Protein AF-0000000087551989 (afdb_homodimer)

Nearest PDB structures (foldseek):
  7jh5-assembly1_A  TM=1.283E-01  e=3.459E-01  synthetic construct
  7n6g-assembly1_3X  TM=1.252E-01  e=3.687E+00  Chlamydomonas reinhardtii
  7sqc-assembly1_1J  TM=1.256E-01  e=6.122E+00  Chlamydomonas reinhardtii
  7sqc-assembly1_1K  TM=1.160E-01  e=7.562E+00  Chlamydomonas reinhardtii
  7n6g-assembly1_3X  TM=1.285E-01  e=3.050E+00  Chlamydomonas reinhardtii

Structure (mmCIF, N/CA/C/O backbone):
data_AF-0000000087551989-model_v1
#
loop_
_entity.id
_entity.type
_entity.pdbx_description
1 polymer 'Spore maturation protein'
#
loop_
_atom_site.group_PDB
_atom_site.id
_atom_site.type_symbol
_atom_site.label_atom_id
_atom_site.label_alt_id
_atom_site.label_comp_id
_atom_site.label_asym_id
_atom_site.label_entity_id
_atom_site.label_seq_id
_atom_site.pdbx_PDB_ins_code
_atom_site.Cartn_x
_atom_site.Cartn_y
_atom_site.Cartn_z
_atom_site.occupancy
_atom_site.B_iso_or_equiv
_atom_site.auth_seq_id
_atom_site.auth_comp_id
_atom_site.auth_asym_id
_atom_site.auth_atom_id
_atom_site.pdbx_PDB_model_num
ATOM 1 N N . MET A 1 1 ? -16.453 -29.688 2.914 1 72.44 1 MET A N 1
ATOM 2 C CA . MET A 1 1 ? -16.141 -31.062 3.266 1 72.44 1 MET A CA 1
ATOM 3 C C . MET A 1 1 ? -14.844 -31.516 2.596 1 72.44 1 MET A C 1
ATOM 5 O O . MET A 1 1 ? -13.922 -31.984 3.266 1 72.44 1 MET A O 1
ATOM 9 N N . VAL A 1 2 ? -14.703 -31.25 1.313 1 75 2 VAL A N 1
ATOM 10 C CA . VAL A 1 2 ? -13.523 -31.766 0.632 1 75 2 VAL A CA 1
ATOM 11 C C . VAL A 1 2 ? -12.273 -31.047 1.139 1 75 2 VAL A C 1
ATOM 13 O O . VAL A 1 2 ? -11.281 -31.688 1.482 1 75 2 VAL A O 1
ATOM 16 N N . LEU A 1 3 ? -12.422 -29.766 1.322 1 80 3 LEU A N 1
ATOM 17 C CA . LEU A 1 3 ? -11.281 -28.984 1.787 1 80 3 LEU A CA 1
ATOM 18 C C . LEU A 1 3 ? -10.898 -29.375 3.211 1 80 3 LEU A C 1
ATOM 20 O O . LEU A 1 3 ? -9.711 -29.422 3.547 1 80 3 LEU A O 1
ATOM 24 N N . SER A 1 4 ? -11.867 -29.656 4 1 84.62 4 SER A N 1
ATOM 25 C CA . SER A 1 4 ? -11.641 -30.062 5.383 1 84.62 4 SER A CA 1
ATOM 26 C C . SER A 1 4 ? -10.891 -31.391 5.445 1 84.62 4 SER A C 1
ATOM 28 O O . SER A 1 4 ? -9.969 -31.562 6.25 1 84.62 4 SER A O 1
ATOM 30 N N . ARG A 1 5 ? -11.234 -32.281 4.605 1 86.12 5 ARG A N 1
ATOM 31 C CA . ARG A 1 5 ? -10.578 -33.594 4.57 1 86.12 5 ARG A CA 1
ATOM 32 C C . ARG A 1 5 ? -9.133 -33.469 4.098 1 86.12 5 ARG A C 1
ATOM 34 O O . ARG A 1 5 ? -8.234 -34.094 4.656 1 86.12 5 ARG A O 1
ATOM 41 N N . ILE A 1 6 ? -8.984 -32.656 3.113 1 84.94 6 ILE A N 1
ATOM 42 C CA . ILE A 1 6 ? -7.641 -32.469 2.576 1 84.94 6 ILE A CA 1
ATOM 43 C C . ILE A 1 6 ? -6.758 -31.781 3.617 1 84.94 6 ILE A C 1
ATOM 45 O O . ILE A 1 6 ? -5.617 -32.188 3.842 1 84.94 6 ILE A O 1
ATOM 49 N N . TRP A 1 7 ? -7.27 -30.797 4.258 1 87.88 7 TRP A N 1
ATOM 50 C CA . TRP A 1 7 ? -6.555 -30.062 5.293 1 87.88 7 TRP A CA 1
ATOM 51 C C . TRP A 1 7 ? -6.148 -31 6.434 1 87.88 7 TRP A C 1
ATOM 53 O O . TRP A 1 7 ? -4.996 -30.969 6.875 1 87.88 7 TRP A O 1
ATOM 63 N N . SER A 1 8 ? -7.055 -31.844 6.836 1 92.44 8 SER A N 1
ATOM 64 C CA . SER A 1 8 ? -6.773 -32.812 7.895 1 92.44 8 SER A CA 1
ATOM 65 C C . SER A 1 8 ? -5.715 -33.812 7.453 1 92.44 8 SER A C 1
ATOM 67 O O . SER A 1 8 ? -4.844 -34.188 8.234 1 92.44 8 SER A O 1
ATOM 69 N N . ALA A 1 9 ? -5.836 -34.219 6.242 1 91.44 9 ALA A N 1
ATOM 70 C CA . ALA A 1 9 ? -4.867 -35.156 5.703 1 91.44 9 ALA A CA 1
ATOM 71 C C . ALA A 1 9 ? -3.463 -34.562 5.684 1 91.44 9 ALA A C 1
ATOM 73 O O . ALA A 1 9 ? -2.482 -35.25 5.973 1 91.44 9 ALA A O 1
ATOM 74 N N . PHE A 1 10 ? -3.363 -33.344 5.309 1 90.06 10 PHE A N 1
ATOM 75 C CA . PHE A 1 10 ? -2.07 -32.656 5.289 1 90.06 10 PHE A CA 1
ATOM 76 C C . PHE A 1 10 ? -1.407 -32.719 6.66 1 90.06 10 PHE A C 1
ATOM 78 O O . PHE A 1 10 ? -0.227 -33.062 6.77 1 90.06 10 PHE A O 1
ATOM 85 N N . ILE A 1 11 ? -2.172 -32.5 7.703 1 92.88 11 ILE A N 1
ATOM 86 C CA . ILE A 1 11 ? -1.647 -32.438 9.062 1 92.88 11 ILE A CA 1
ATOM 87 C C . ILE A 1 11 ? -1.262 -33.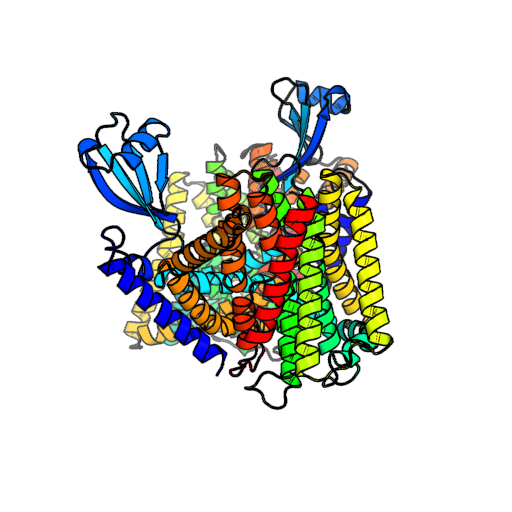844 9.531 1 92.88 11 ILE A C 1
ATOM 89 O O . ILE A 1 11 ? -0.161 -34.062 10.047 1 92.88 11 ILE A O 1
ATOM 93 N N . ILE A 1 12 ? -2.092 -34.781 9.266 1 95.06 12 ILE A N 1
ATOM 94 C CA . ILE A 1 12 ? -1.87 -36.156 9.727 1 95.06 12 ILE A CA 1
ATOM 95 C C . ILE A 1 12 ? -0.653 -36.719 9.016 1 95.06 12 ILE A C 1
ATOM 97 O O . ILE A 1 12 ? 0.231 -37.312 9.656 1 95.06 12 ILE A O 1
ATOM 101 N N . VAL A 1 13 ? -0.599 -36.562 7.738 1 93.88 13 VAL A N 1
ATOM 102 C CA . VAL A 1 13 ? 0.501 -37.125 6.953 1 93.88 13 VAL A CA 1
ATOM 103 C C . VAL A 1 13 ? 1.813 -36.469 7.367 1 93.88 13 VAL A C 1
ATOM 105 O O . VAL A 1 13 ? 2.842 -37.125 7.496 1 93.88 13 VAL A O 1
ATOM 108 N N . ALA A 1 14 ? 1.792 -35.188 7.566 1 93.62 14 ALA A N 1
ATOM 109 C CA . ALA A 1 14 ? 2.998 -34.438 7.949 1 93.62 14 ALA A CA 1
ATOM 110 C C . ALA A 1 14 ? 3.549 -34.969 9.281 1 93.62 14 ALA A C 1
ATOM 112 O O . ALA A 1 14 ? 4.742 -35.25 9.391 1 93.62 14 ALA A O 1
ATOM 113 N N . ILE A 1 15 ? 2.689 -35.125 10.234 1 94.44 15 ILE A N 1
ATOM 114 C CA . ILE A 1 15 ? 3.121 -35.531 11.57 1 94.44 15 ILE A CA 1
ATOM 115 C C . ILE A 1 15 ? 3.553 -37 11.531 1 94.44 15 ILE A C 1
ATOM 117 O O . ILE A 1 15 ? 4.527 -37.375 12.188 1 94.44 15 ILE A O 1
ATOM 121 N N . ALA A 1 16 ? 2.887 -37.781 10.742 1 95.06 16 ALA A N 1
ATOM 122 C CA . ALA A 1 16 ? 3.244 -39.188 10.602 1 95.06 16 ALA A CA 1
ATOM 123 C C . ALA A 1 16 ? 4.637 -39.344 10 1 95.06 16 ALA A C 1
ATOM 125 O O . ALA A 1 16 ? 5.457 -40.125 10.508 1 95.06 16 ALA A O 1
ATOM 126 N N . ILE A 1 17 ? 4.855 -38.688 9.016 1 93.38 17 ILE A N 1
ATOM 127 C CA . ILE A 1 17 ? 6.145 -38.781 8.336 1 93.38 17 ILE A CA 1
ATOM 128 C C . ILE A 1 17 ? 7.246 -38.219 9.234 1 93.38 17 ILE A C 1
ATOM 130 O O . ILE A 1 17 ? 8.336 -38.812 9.312 1 93.38 17 ILE A O 1
ATOM 134 N N . ALA A 1 18 ? 6.961 -37.125 9.867 1 93.5 18 ALA A N 1
ATOM 135 C CA . ALA A 1 18 ? 7.934 -36.562 10.805 1 93.5 18 ALA A CA 1
ATOM 136 C C . ALA A 1 18 ? 8.266 -37.562 11.906 1 93.5 18 ALA A C 1
ATOM 138 O O . ALA A 1 18 ? 9.43 -37.688 12.312 1 93.5 18 ALA A O 1
ATOM 139 N N . SER A 1 19 ? 7.285 -38.281 12.359 1 94.44 19 SER A N 1
ATOM 140 C CA . SER A 1 19 ? 7.488 -39.281 13.398 1 94.44 19 SER A CA 1
ATOM 141 C C . SER A 1 19 ? 8.352 -40.438 12.898 1 94.44 19 SER A C 1
ATOM 143 O O . SER A 1 19 ? 9.219 -40.906 13.617 1 94.44 19 SER A O 1
ATOM 145 N N . ILE A 1 20 ? 8.117 -40.781 11.68 1 93 20 ILE A N 1
ATOM 146 C CA . ILE A 1 20 ? 8.898 -41.875 11.078 1 93 20 ILE A CA 1
ATOM 147 C C . ILE A 1 20 ? 10.352 -41.406 10.922 1 93 20 ILE A C 1
ATOM 149 O O . ILE A 1 20 ? 11.281 -42.156 11.227 1 93 20 ILE A O 1
ATOM 153 N N . LYS A 1 21 ? 10.531 -40.25 10.492 1 90 21 LYS A N 1
ATOM 154 C CA . LYS A 1 21 ? 11.883 -39.719 10.312 1 90 21 LYS A CA 1
ATOM 155 C C . LYS A 1 21 ? 12.594 -39.562 11.656 1 90 21 LYS A C 1
ATOM 157 O O . LYS A 1 21 ? 13.797 -39.781 11.766 1 90 21 LYS A O 1
ATOM 162 N N . TYR A 1 22 ? 11.844 -39.125 12.633 1 90.88 22 TYR A N 1
ATOM 163 C CA . TYR A 1 22 ? 12.398 -38.969 13.969 1 90.88 22 TYR A CA 1
ATOM 164 C C . TYR A 1 22 ? 12.914 -40.281 14.508 1 90.88 22 TYR A C 1
ATOM 166 O O . TYR A 1 22 ? 13.984 -40.344 15.125 1 90.88 22 TYR A O 1
ATOM 174 N N . ILE A 1 23 ? 12.25 -41.344 14.203 1 91.88 23 ILE A N 1
ATOM 175 C CA . ILE A 1 23 ? 12.586 -42.688 14.742 1 91.88 23 ILE A CA 1
ATOM 176 C C . ILE A 1 23 ? 13.648 -43.344 13.859 1 91.88 23 ILE A C 1
ATOM 178 O O . ILE A 1 23 ? 14.562 -44 14.367 1 91.88 23 ILE A O 1
ATOM 182 N N . SER A 1 24 ? 13.602 -43.094 12.594 1 88 24 SER A N 1
ATOM 183 C CA . SER A 1 24 ? 14.406 -43.875 11.641 1 88 24 SER A CA 1
ATOM 184 C C . SER A 1 24 ? 15.797 -43.25 11.484 1 88 24 SER A C 1
ATOM 186 O O . SER A 1 24 ? 16.734 -43.938 11.055 1 88 24 SER A O 1
ATOM 188 N N . SER A 1 25 ? 15.883 -42 11.602 1 84.06 25 SER A N 1
ATOM 189 C CA . SER A 1 25 ? 17.156 -41.344 11.312 1 84.06 25 SER A CA 1
ATOM 190 C C . SER A 1 25 ? 17.609 -40.469 12.461 1 84.06 25 SER A C 1
ATOM 192 O O . SER A 1 25 ? 16.812 -39.719 13.016 1 84.06 25 SER A O 1
ATOM 194 N N . ASP A 1 26 ? 18.891 -40.5 12.734 1 81.81 26 ASP A N 1
ATOM 195 C CA . ASP A 1 26 ? 19.484 -39.656 13.789 1 81.81 26 ASP A CA 1
ATOM 196 C C . ASP A 1 26 ? 19.672 -38.219 13.328 1 81.81 26 ASP A C 1
ATOM 198 O O . ASP A 1 26 ? 19.891 -37.344 14.141 1 81.81 26 ASP A O 1
ATOM 202 N N . HIS A 1 27 ? 19.5 -38.031 12.102 1 83.38 27 HIS A N 1
ATOM 203 C CA . HIS A 1 27 ? 19.719 -36.719 11.555 1 83.38 27 HIS A CA 1
ATOM 204 C C . 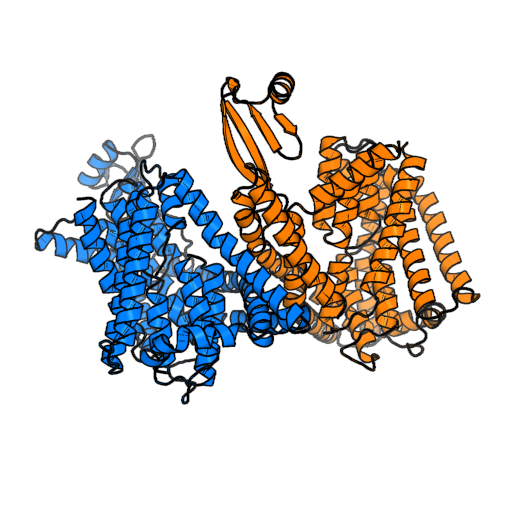HIS A 1 27 ? 18.5 -35.812 11.758 1 83.38 27 HIS A C 1
ATOM 206 O O . HIS A 1 27 ? 18.578 -34.594 11.547 1 83.38 27 HIS A O 1
ATOM 212 N N . TYR A 1 28 ? 17.359 -36.406 12.258 1 88.25 28 TYR A N 1
ATOM 213 C CA . TYR A 1 28 ? 16.109 -35.656 12.336 1 88.25 28 TYR A CA 1
ATOM 214 C C . TYR A 1 28 ? 15.562 -35.656 13.758 1 88.25 28 TYR A C 1
ATOM 216 O O . TYR A 1 28 ? 14.344 -35.719 13.961 1 88.25 28 TYR A O 1
ATOM 224 N N . LYS A 1 29 ? 16.453 -35.594 14.68 1 86.94 29 LYS A N 1
ATOM 225 C CA . LYS A 1 29 ? 16.047 -35.656 16.078 1 86.94 29 LYS A CA 1
ATOM 226 C C . LYS A 1 29 ? 15.352 -34.375 16.516 1 86.94 29 LYS A C 1
ATOM 228 O O . LYS A 1 29 ? 14.617 -34.344 17.5 1 86.94 29 LYS A O 1
ATOM 233 N N . THR A 1 30 ? 15.562 -33.281 15.773 1 88.56 30 THR A N 1
ATOM 234 C CA . THR A 1 30 ? 14.961 -32 16.156 1 88.56 30 THR A CA 1
ATOM 235 C C . THR A 1 30 ? 13.828 -31.641 15.203 1 88.56 30 THR A C 1
ATOM 237 O O . THR A 1 30 ? 13.422 -30.484 15.133 1 88.56 30 THR A O 1
ATOM 240 N N . ILE A 1 31 ? 13.305 -32.594 14.586 1 90.56 31 ILE A N 1
ATOM 241 C CA . ILE A 1 31 ? 12.367 -32.344 13.5 1 90.56 31 ILE A CA 1
ATOM 242 C C . ILE A 1 31 ? 11.094 -31.703 14.055 1 90.56 31 ILE A C 1
ATOM 244 O O . ILE A 1 31 ? 10.5 -30.812 13.438 1 90.56 31 ILE A O 1
ATOM 248 N N . PHE A 1 32 ? 10.625 -32.094 15.25 1 92.88 32 PHE A N 1
ATOM 249 C CA . PHE A 1 32 ? 9.414 -31.547 15.836 1 92.88 32 PHE A CA 1
ATOM 250 C C . PHE A 1 32 ? 9.602 -30.078 16.172 1 92.88 32 PHE A C 1
ATOM 252 O O . PHE A 1 32 ? 8.695 -29.266 15.969 1 92.88 32 PHE A O 1
ATOM 259 N N . ASN A 1 33 ? 10.75 -29.766 16.672 1 92.06 33 ASN A N 1
ATOM 260 C CA . ASN A 1 33 ? 11.07 -28.375 16.953 1 92.06 33 ASN A CA 1
ATOM 261 C C . ASN A 1 33 ? 11.109 -27.547 15.664 1 92.06 33 ASN A C 1
ATOM 263 O O . ASN A 1 33 ? 10.625 -26.422 15.633 1 92.06 33 ASN A O 1
ATOM 267 N N . ASP A 1 34 ? 11.672 -28.125 14.68 1 91.69 34 ASP A N 1
ATOM 268 C CA . ASP A 1 34 ? 11.773 -27.438 13.391 1 91.69 34 ASP A CA 1
ATOM 269 C C . ASP A 1 34 ? 10.391 -27.141 12.812 1 91.69 34 ASP A C 1
ATOM 271 O O . ASP A 1 34 ? 10.18 -26.094 12.211 1 91.69 34 ASP A O 1
ATOM 275 N N . MET A 1 35 ? 9.555 -28.047 13.023 1 93.44 35 MET A N 1
ATOM 276 C CA . MET A 1 35 ? 8.211 -27.938 12.461 1 93.44 35 MET A CA 1
ATOM 277 C C . MET A 1 35 ? 7.414 -26.844 13.164 1 93.44 35 MET A C 1
ATOM 279 O O . MET A 1 35 ? 6.512 -26.25 12.57 1 93.44 35 MET A O 1
ATOM 283 N N . VAL A 1 36 ? 7.781 -26.547 14.383 1 94.19 36 VAL A N 1
ATOM 284 C CA . VAL A 1 36 ? 6.98 -25.609 15.164 1 94.19 36 VAL A CA 1
ATOM 285 C C . VAL A 1 36 ? 7.633 -24.234 15.141 1 94.19 36 VAL A C 1
ATOM 287 O O . VAL A 1 36 ? 6.988 -23.234 14.789 1 94.19 36 VAL A O 1
ATOM 290 N N . VAL A 1 37 ? 8.984 -24.172 15.391 1 92.75 37 VAL A N 1
ATOM 291 C CA . VAL A 1 37 ? 9.586 -22.859 15.602 1 92.75 37 VAL A CA 1
ATOM 292 C C . VAL A 1 37 ? 10.734 -22.656 14.617 1 92.75 37 VAL A C 1
ATOM 294 O O . VAL A 1 37 ? 11.352 -21.578 14.594 1 92.75 37 VAL A O 1
ATOM 297 N N . GLY A 1 38 ? 10.977 -23.594 13.805 1 89.94 38 GLY A N 1
ATOM 298 C CA . GLY A 1 38 ? 12.078 -23.438 12.867 1 89.94 38 GLY A CA 1
ATOM 299 C C . GLY A 1 38 ? 11.891 -22.281 11.898 1 89.94 38 GLY A C 1
ATOM 300 O O . GLY A 1 38 ? 10.758 -21.891 11.617 1 89.94 38 GLY A O 1
ATOM 301 N N . LYS A 1 39 ? 13.008 -21.688 11.445 1 89.25 39 LYS A N 1
ATOM 302 C CA . LYS A 1 39 ? 13 -20.609 10.461 1 89.25 39 LYS A CA 1
ATOM 303 C C . LYS A 1 39 ? 13.609 -21.047 9.141 1 89.25 39 LYS A C 1
ATOM 305 O O . LYS A 1 39 ? 14.688 -21.656 9.125 1 89.25 39 LYS A O 1
ATOM 310 N N . GLY A 1 40 ? 12.883 -20.719 8.172 1 84.88 40 GLY A N 1
ATOM 311 C CA . GLY A 1 40 ? 13.391 -21.078 6.855 1 84.88 40 GLY A CA 1
ATOM 312 C C . GLY A 1 40 ? 14.781 -20.531 6.586 1 84.88 40 GLY A C 1
ATOM 313 O O . GLY A 1 40 ? 15.047 -19.344 6.832 1 84.88 40 GLY A O 1
ATOM 314 N N . GLY A 1 41 ? 15.617 -21.391 6.074 1 78.5 41 GLY A N 1
ATOM 315 C CA . GLY A 1 41 ? 16.969 -20.984 5.715 1 78.5 41 GLY A CA 1
ATOM 316 C C . GLY A 1 41 ? 17.969 -21.188 6.832 1 78.5 41 GLY A C 1
ATOM 317 O O . GLY A 1 41 ? 19.172 -21.125 6.609 1 78.5 41 GLY A O 1
ATOM 318 N N . ASP A 1 42 ? 17.484 -21.469 7.992 1 82.81 42 ASP A N 1
ATOM 319 C CA . ASP A 1 42 ? 18.391 -21.688 9.109 1 82.81 42 ASP A CA 1
ATOM 320 C C . ASP A 1 42 ? 19.188 -22.984 8.93 1 82.81 42 ASP A C 1
ATOM 322 O O . ASP A 1 42 ? 18.656 -23.969 8.406 1 82.81 42 ASP A O 1
ATOM 326 N N . THR A 1 43 ? 20.453 -22.906 9.336 1 81.12 43 THR A N 1
ATOM 327 C CA . THR A 1 43 ? 21.281 -24.109 9.383 1 81.12 43 THR A CA 1
ATOM 328 C C . THR A 1 43 ? 21.078 -24.875 10.688 1 81.12 43 THR A C 1
ATOM 330 O O . THR A 1 43 ? 21.234 -24.297 11.773 1 81.12 43 THR A O 1
ATOM 333 N N . LEU A 1 44 ? 20.656 -26.078 10.484 1 85.56 44 LEU A N 1
ATOM 334 C CA . LEU A 1 44 ? 20.438 -26.922 11.648 1 85.56 44 LEU A CA 1
ATOM 335 C C . LEU A 1 44 ? 21.625 -27.859 11.875 1 85.56 44 LEU A C 1
ATOM 337 O O . LEU A 1 44 ? 21.844 -28.797 11.109 1 85.56 44 LEU A O 1
ATOM 341 N N . HIS A 1 45 ? 22.375 -27.578 12.938 1 82.31 45 HIS A N 1
ATOM 342 C CA . HIS A 1 45 ? 23.531 -28.391 13.266 1 82.31 45 HIS A CA 1
ATOM 343 C C . HIS A 1 45 ? 23.109 -29.766 13.789 1 82.31 45 HIS A C 1
ATOM 345 O O . HIS A 1 45 ? 22.281 -29.859 14.695 1 82.31 45 HIS A O 1
ATOM 351 N N . ILE A 1 46 ? 23.609 -30.781 13.172 1 81.94 46 ILE A N 1
ATOM 352 C CA . ILE A 1 46 ? 23.281 -32.125 13.57 1 81.94 46 ILE A CA 1
ATOM 353 C C . ILE A 1 46 ? 24.406 -32.719 14.414 1 81.94 46 ILE A C 1
ATOM 355 O O . ILE A 1 46 ? 24.188 -33.188 15.539 1 81.94 46 ILE A O 1
ATOM 359 N N . ALA A 1 47 ? 25.625 -32.812 13.766 1 79.25 47 ALA A N 1
ATOM 360 C CA . ALA A 1 47 ? 26.766 -33.406 14.453 1 79.25 47 ALA A CA 1
ATOM 361 C C . ALA A 1 47 ? 28.094 -32.906 13.875 1 79.25 47 ALA A C 1
ATOM 363 O O . ALA A 1 47 ? 28.109 -32.281 12.805 1 79.25 47 ALA A O 1
ATOM 364 N N . THR A 1 48 ? 29.047 -32.812 14.688 1 80.06 48 THR A N 1
ATOM 365 C CA . THR A 1 48 ? 30.422 -32.656 14.258 1 80.06 48 THR A CA 1
ATOM 366 C C . THR A 1 48 ? 31.203 -33.969 14.445 1 80.06 48 THR A C 1
ATOM 368 O O . THR A 1 48 ? 31.375 -34.438 15.57 1 80.06 48 THR A O 1
ATOM 371 N N . ASN A 1 49 ? 31.375 -34.562 13.297 1 79.88 49 ASN A N 1
ATOM 372 C CA . ASN A 1 49 ? 32.062 -35.875 13.344 1 79.88 49 ASN A CA 1
ATOM 373 C C . ASN A 1 49 ? 33.531 -35.75 12.914 1 79.88 49 ASN A C 1
ATOM 375 O O . ASN A 1 49 ? 33.875 -34.812 12.188 1 79.88 49 ASN A O 1
ATOM 379 N N . LYS A 1 50 ? 34.375 -36.688 13.484 1 73.88 50 LYS A N 1
ATOM 380 C CA . LYS A 1 50 ? 35.75 -36.812 13 1 73.88 50 LYS A CA 1
ATOM 381 C C . LYS A 1 50 ? 35.781 -37.5 11.641 1 73.88 50 LYS A C 1
ATOM 383 O O . LYS A 1 50 ? 34.938 -38.375 11.359 1 73.88 50 LYS A O 1
ATOM 388 N N . ILE A 1 51 ? 36.594 -37.125 10.773 1 78.06 51 ILE A N 1
ATOM 389 C CA . ILE A 1 51 ? 36.688 -37.625 9.398 1 78.06 51 ILE A CA 1
ATOM 390 C C . ILE A 1 51 ? 36.781 -39.125 9.391 1 78.06 51 ILE A C 1
ATOM 392 O O . ILE A 1 51 ? 36.281 -39.781 8.484 1 78.06 51 ILE A O 1
ATOM 396 N N . ASN A 1 52 ? 37.375 -39.688 10.438 1 76.62 52 ASN A N 1
ATOM 397 C CA . ASN A 1 52 ? 37.625 -41.125 10.445 1 76.62 52 ASN A CA 1
ATOM 398 C C . ASN A 1 52 ? 36.344 -41.906 10.766 1 76.62 52 ASN A C 1
ATOM 400 O O . ASN A 1 52 ? 36.281 -43.125 10.531 1 76.62 52 ASN A O 1
ATOM 404 N N . THR A 1 53 ? 35.281 -41.312 11.203 1 76.12 53 THR A N 1
ATOM 405 C CA . THR A 1 53 ? 34.062 -41.969 11.625 1 76.12 53 THR A CA 1
ATOM 406 C C . THR A 1 53 ? 33.031 -41.938 10.523 1 76.12 53 THR A C 1
ATOM 408 O O . THR A 1 53 ? 31.984 -42.594 10.625 1 76.12 53 THR A O 1
ATOM 411 N N . ILE A 1 54 ? 33.281 -41.25 9.539 1 75.75 54 ILE A N 1
ATOM 412 C CA . ILE A 1 54 ? 32.281 -41.062 8.484 1 75.75 54 ILE A CA 1
ATOM 413 C C . ILE A 1 54 ? 32.469 -42.156 7.422 1 75.75 54 ILE A C 1
ATOM 415 O O . ILE A 1 54 ? 33.562 -42.688 7.262 1 75.75 54 ILE A O 1
ATOM 419 N N . SER A 1 55 ? 31.422 -42.531 6.863 1 77.81 55 SER A N 1
ATOM 420 C CA . SER A 1 55 ? 31.422 -43.562 5.828 1 77.81 55 SER A CA 1
ATOM 421 C C . SER A 1 55 ? 32.438 -43.219 4.723 1 77.81 55 SER A C 1
ATOM 423 O O . SER A 1 55 ? 32.594 -42.062 4.375 1 77.81 55 SER A O 1
ATOM 425 N N . PRO A 1 56 ? 33.125 -44.25 4.199 1 77.94 56 PRO A N 1
ATOM 426 C CA . PRO A 1 56 ? 34.125 -44.031 3.166 1 77.94 56 PRO A CA 1
ATOM 427 C C . PRO A 1 56 ? 33.594 -43.312 1.929 1 77.94 56 PRO A C 1
ATOM 429 O O . PRO A 1 56 ? 34.281 -42.5 1.324 1 77.94 56 PRO A O 1
ATOM 432 N N . ALA A 1 57 ? 32.406 -43.594 1.596 1 76.81 57 ALA A N 1
ATOM 433 C CA . ALA A 1 57 ? 31.812 -42.969 0.408 1 76.81 57 ALA A CA 1
ATOM 434 C C . ALA A 1 57 ? 31.719 -41.438 0.563 1 76.81 57 ALA A C 1
ATOM 436 O O . ALA A 1 57 ? 32.031 -40.688 -0.369 1 76.81 57 ALA A O 1
ATOM 437 N N . ILE A 1 58 ? 31.359 -41.031 1.736 1 77.12 58 ILE A N 1
ATOM 438 C CA . ILE A 1 58 ? 31.219 -39.625 2.004 1 77.12 58 ILE A CA 1
ATOM 439 C C . ILE A 1 58 ? 32.594 -38.969 2.129 1 77.12 58 ILE A C 1
ATOM 441 O O . ILE A 1 58 ? 32.812 -37.875 1.644 1 77.12 58 ILE A O 1
ATOM 445 N N . ARG A 1 59 ? 33.531 -39.688 2.715 1 77.69 59 ARG A N 1
ATOM 446 C CA . ARG A 1 59 ? 34.906 -39.219 2.875 1 77.69 59 ARG A CA 1
ATOM 447 C C . ARG A 1 59 ? 35.531 -38.938 1.52 1 77.69 59 ARG A C 1
ATOM 449 O O . ARG A 1 59 ? 36.188 -37.906 1.331 1 77.69 59 ARG A O 1
ATOM 456 N N . ASP A 1 60 ? 35.312 -39.812 0.588 1 77.81 60 ASP A N 1
ATOM 457 C CA . ASP A 1 60 ? 35.906 -39.688 -0.74 1 77.81 60 ASP A CA 1
ATOM 458 C C . ASP A 1 60 ? 35.312 -38.469 -1.464 1 77.81 60 ASP A C 1
ATOM 460 O O . ASP A 1 60 ? 36.031 -37.75 -2.154 1 77.81 60 ASP A O 1
ATOM 464 N N . SER A 1 61 ? 34.062 -38.25 -1.276 1 77.19 61 SER A N 1
ATOM 465 C CA . SER A 1 61 ? 33.406 -37.125 -1.942 1 77.19 61 SER A CA 1
ATOM 466 C C . SER A 1 61 ? 33.812 -35.781 -1.341 1 77.19 61 SER A C 1
ATOM 468 O O . SER A 1 61 ? 33.969 -34.812 -2.057 1 77.19 61 SER A O 1
ATOM 470 N N . LEU A 1 62 ? 34 -35.781 -0.062 1 77.38 62 LEU A N 1
ATOM 471 C CA . LEU A 1 62 ? 34.406 -34.594 0.644 1 77.38 62 LEU A CA 1
ATOM 472 C C . LEU A 1 62 ? 35.844 -34.188 0.274 1 77.38 62 LEU A C 1
ATOM 474 O O . LEU A 1 62 ? 36.188 -33 0.3 1 77.38 62 LEU A O 1
ATOM 478 N N . MET A 1 63 ? 36.594 -35.188 -0.116 1 75.25 63 MET A N 1
ATOM 479 C CA . MET A 1 63 ? 37.969 -34.906 -0.542 1 75.25 63 MET A CA 1
ATOM 480 C C . MET A 1 63 ? 38 -34.219 -1.907 1 75.25 63 MET A C 1
ATOM 482 O O . MET A 1 63 ? 38.906 -33.469 -2.221 1 75.25 63 MET A O 1
ATOM 486 N N . LYS A 1 64 ? 36.938 -34.406 -2.625 1 73.38 64 LYS A N 1
ATOM 487 C CA . LYS A 1 64 ? 36.875 -33.812 -3.951 1 73.38 64 LYS A CA 1
ATOM 488 C C . LYS A 1 64 ? 36.219 -32.406 -3.887 1 73.38 64 LYS A C 1
ATOM 490 O O . LYS A 1 64 ? 36.688 -31.484 -4.535 1 73.38 64 LYS A O 1
ATOM 495 N N . THR A 1 65 ? 35.125 -32.375 -3.102 1 73.94 65 THR A N 1
ATOM 496 C CA . THR A 1 65 ? 34.438 -31.094 -2.947 1 73.94 65 THR A CA 1
ATOM 497 C C . THR A 1 65 ? 34.188 -30.781 -1.474 1 73.94 65 THR A C 1
ATOM 499 O O . THR A 1 65 ? 33.5 -31.547 -0.789 1 73.94 65 THR A O 1
ATOM 502 N N . PRO A 1 66 ? 34.688 -29.766 -0.992 1 72 66 PRO A N 1
ATOM 503 C CA . PRO A 1 66 ? 34.562 -29.453 0.437 1 72 66 PRO A CA 1
ATOM 504 C C . PRO A 1 66 ? 33.125 -29.328 0.9 1 72 66 PRO A C 1
ATOM 506 O O . PRO A 1 66 ? 32.844 -29.469 2.094 1 72 66 PRO A O 1
ATOM 509 N N . ASN A 1 67 ? 32.25 -29.016 0.085 1 72.69 67 ASN A N 1
ATOM 510 C CA . ASN A 1 67 ? 30.844 -28.953 0.425 1 72.69 67 ASN A CA 1
ATOM 511 C C . ASN A 1 67 ? 30.031 -29.984 -0.34 1 72.69 67 ASN A C 1
ATOM 513 O O . ASN A 1 67 ? 29.844 -29.859 -1.552 1 72.69 67 ASN A O 1
ATOM 517 N N . PHE A 1 68 ? 29.812 -31.094 0.388 1 74.38 68 PHE A N 1
ATOM 518 C CA . PHE A 1 68 ? 29.094 -32.188 -0.24 1 74.38 68 PHE A CA 1
ATOM 519 C C . PHE A 1 68 ? 27.719 -32.344 0.382 1 74.38 68 PHE A C 1
ATOM 521 O O . PHE A 1 68 ? 27.547 -32.188 1.593 1 74.38 68 PHE A O 1
ATOM 528 N N . ALA A 1 69 ? 26.75 -32.406 -0.427 1 75.12 69 ALA A N 1
ATOM 529 C CA . ALA A 1 69 ? 25.391 -32.656 0.065 1 75.12 69 ALA A CA 1
ATOM 530 C C . ALA A 1 69 ? 24.859 -34 -0.441 1 75.12 69 ALA A C 1
ATOM 532 O O . ALA A 1 69 ? 25.047 -34.344 -1.609 1 75.12 69 ALA A O 1
ATOM 533 N N . ASP A 1 70 ? 24.5 -34.875 0.549 1 71 70 ASP A N 1
ATOM 534 C CA . ASP A 1 70 ? 23.875 -36.156 0.221 1 71 70 ASP A CA 1
ATOM 535 C C . ASP A 1 70 ? 22.5 -36.281 0.848 1 71 70 ASP A C 1
ATOM 537 O O . ASP A 1 70 ? 22.359 -36.281 2.072 1 71 70 ASP A O 1
ATOM 541 N N . SER A 1 71 ? 21.5 -36.5 0.087 1 67.44 71 SER A N 1
ATOM 542 C CA . SER A 1 71 ? 20.125 -36.688 0.539 1 67.44 71 SER A CA 1
ATOM 543 C C . SER A 1 71 ? 19.672 -35.531 1.438 1 67.44 71 SER A C 1
ATOM 545 O O . SER A 1 71 ? 19.141 -35.781 2.525 1 67.44 71 SER A O 1
ATOM 547 N N . ARG A 1 72 ? 20.109 -34.344 1.234 1 74.88 72 ARG A N 1
ATOM 548 C CA . ARG A 1 72 ? 19.703 -33.094 1.876 1 74.88 72 ARG A CA 1
ATOM 549 C C . ARG A 1 72 ? 20.453 -32.875 3.182 1 74.88 72 ARG A C 1
ATOM 551 O O . ARG A 1 72 ? 20.094 -32.031 3.982 1 74.88 72 ARG A O 1
ATOM 558 N N . ILE A 1 73 ? 21.422 -33.781 3.402 1 78.25 73 ILE A N 1
ATOM 559 C CA . ILE A 1 73 ? 22.344 -33.562 4.52 1 78.25 73 ILE A CA 1
ATOM 560 C C . ILE A 1 73 ? 23.656 -33 4.008 1 78.25 73 ILE A C 1
ATOM 562 O O . ILE A 1 73 ? 24.219 -33.5 3.027 1 78.25 73 ILE A O 1
ATOM 566 N N . HIS A 1 74 ? 24.031 -31.938 4.598 1 81.25 74 HIS A N 1
ATOM 567 C CA . HIS A 1 74 ? 25.25 -31.25 4.168 1 81.25 74 HIS A CA 1
ATOM 568 C C . HIS A 1 74 ? 26.422 -31.609 5.066 1 81.25 74 HIS A C 1
ATOM 570 O O . HIS A 1 74 ? 26.266 -31.719 6.285 1 81.25 74 HIS A O 1
ATOM 576 N N . TYR A 1 75 ? 27.547 -31.875 4.391 1 79.5 75 TYR A N 1
ATOM 577 C CA . TYR A 1 75 ? 28.797 -32.188 5.07 1 79.5 75 TYR A CA 1
ATOM 578 C C . TYR A 1 75 ? 29.875 -31.141 4.727 1 79.5 75 TYR A C 1
ATOM 580 O O . TYR A 1 75 ? 30.141 -30.891 3.551 1 79.5 75 TYR A O 1
ATOM 588 N N . GLN A 1 76 ? 30.297 -30.453 5.684 1 83.44 76 GLN A N 1
ATOM 589 C CA . GLN A 1 76 ? 31.344 -29.453 5.461 1 83.44 76 GLN A CA 1
ATOM 590 C C . GLN A 1 76 ? 32.594 -29.781 6.266 1 83.44 76 GLN A C 1
ATOM 592 O O . GLN A 1 76 ? 32.531 -29.906 7.492 1 83.44 76 GLN A O 1
ATOM 597 N N . ALA A 1 77 ? 33.688 -30 5.469 1 78.94 77 ALA A N 1
ATOM 598 C CA . ALA A 1 77 ? 34.969 -30.312 6.129 1 78.94 77 ALA A CA 1
ATOM 599 C C . ALA A 1 77 ? 35.656 -29.031 6.602 1 78.94 77 ALA A C 1
ATOM 601 O O . ALA A 1 77 ? 35.562 -28 5.934 1 78.94 77 ALA A O 1
ATOM 602 N N . ASP A 1 78 ? 36.094 -29.078 7.797 1 77.69 78 ASP A N 1
ATOM 603 C CA . ASP A 1 78 ? 36.844 -27.922 8.297 1 77.69 78 ASP A CA 1
ATOM 604 C C . ASP A 1 78 ? 38.156 -27.734 7.516 1 77.69 78 ASP A C 1
ATOM 606 O O . ASP A 1 78 ? 38.531 -28.594 6.727 1 77.69 78 ASP A O 1
ATOM 610 N N . SER A 1 79 ? 38.781 -26.594 7.613 1 73.44 79 SER A N 1
ATOM 611 C CA . SER A 1 79 ? 40 -26.234 6.887 1 73.44 79 SER A CA 1
ATOM 612 C C . SER A 1 79 ? 41.094 -27.297 7.059 1 73.44 79 SER A C 1
ATOM 614 O O . SER A 1 79 ? 41.844 -27.562 6.129 1 73.44 79 SER A O 1
ATOM 616 N N . LEU A 1 80 ? 41.062 -28 8.156 1 73.38 80 LEU A N 1
ATOM 617 C CA . LEU A 1 80 ? 42.094 -29 8.438 1 73.38 80 LEU A CA 1
ATOM 618 C C . LEU A 1 80 ? 41.625 -30.406 8.078 1 73.38 80 LEU A C 1
ATOM 620 O O . LEU A 1 80 ? 42.344 -31.375 8.219 1 73.38 80 LEU A O 1
ATOM 624 N N . LYS A 1 81 ? 40.406 -30.484 7.52 1 70.44 81 LYS A N 1
ATOM 625 C CA . LYS A 1 81 ? 39.781 -31.734 7.098 1 70.44 81 LYS A CA 1
ATOM 626 C C . LYS A 1 81 ? 39.812 -32.781 8.227 1 70.44 81 LYS A C 1
ATOM 628 O O . LYS A 1 81 ? 40.062 -33.969 7.984 1 70.44 81 LYS A O 1
ATOM 633 N N . GLN A 1 82 ? 39.781 -32.281 9.344 1 77.19 82 GLN A N 1
ATOM 634 C CA . GLN A 1 82 ? 39.75 -33.219 10.484 1 77.19 82 GLN A CA 1
ATOM 635 C C . GLN A 1 82 ? 38.344 -33.406 11 1 77.19 82 GLN A C 1
ATOM 637 O O . GLN A 1 82 ? 37.938 -34.531 11.328 1 77.19 82 GLN A O 1
ATOM 642 N N . ASN A 1 83 ? 37.625 -32.312 11.055 1 82.75 83 ASN A N 1
ATOM 643 C CA . ASN A 1 83 ? 36.25 -32.375 11.523 1 82.75 83 ASN A CA 1
ATOM 644 C C . ASN A 1 83 ? 35.25 -32.031 10.414 1 82.75 83 ASN A C 1
ATOM 646 O O . ASN A 1 83 ? 35.531 -31.172 9.578 1 82.75 83 ASN A O 1
ATOM 650 N N . ILE A 1 84 ? 34.25 -32.844 10.398 1 84.5 84 ILE A N 1
ATOM 651 C CA . ILE A 1 84 ? 33.219 -32.656 9.391 1 84.5 84 ILE A CA 1
ATOM 652 C C . ILE A 1 84 ? 31.922 -32.156 10.062 1 84.5 84 ILE A C 1
ATOM 654 O O . ILE A 1 84 ? 31.391 -32.812 10.961 1 84.5 84 ILE A O 1
ATOM 658 N N . LYS A 1 85 ? 31.516 -31.016 9.711 1 85.38 85 LYS A N 1
ATOM 659 C CA . LYS A 1 85 ? 30.234 -30.484 10.18 1 85.38 85 LYS A CA 1
ATOM 660 C C . LYS A 1 85 ? 29.078 -31.016 9.352 1 85.38 85 LYS A C 1
ATOM 662 O O . LYS A 1 85 ? 29.078 -30.891 8.125 1 85.38 85 LYS A O 1
ATOM 667 N N . VAL A 1 86 ? 28.25 -31.734 10.062 1 84 86 VAL A N 1
ATOM 668 C CA . VAL A 1 86 ? 27.031 -32.25 9.43 1 84 86 VAL A CA 1
ATOM 669 C C . VAL A 1 86 ? 25.844 -31.359 9.781 1 84 86 VAL A C 1
ATOM 671 O O . VAL A 1 86 ? 25.578 -31.109 10.953 1 84 86 VAL A O 1
ATOM 674 N N . TYR A 1 87 ? 25.203 -30.812 8.734 1 84.62 87 TYR A N 1
ATOM 675 C CA . TYR A 1 87 ? 24.094 -29.922 9.023 1 84.62 87 TYR A CA 1
ATOM 676 C C . TYR A 1 87 ? 23.016 -30.031 7.945 1 84.62 87 TYR A C 1
ATOM 678 O O . TYR A 1 87 ? 23.25 -30.609 6.883 1 84.62 87 TYR A O 1
ATOM 686 N N . ARG A 1 88 ? 21.812 -29.641 8.359 1 84.88 88 ARG A N 1
ATOM 687 C CA . ARG A 1 88 ? 20.688 -29.547 7.449 1 84.88 88 ARG A CA 1
ATOM 688 C C . ARG A 1 88 ? 20.188 -28.094 7.332 1 84.88 88 ARG A C 1
ATOM 690 O O . ARG A 1 88 ? 20.484 -27.266 8.195 1 84.88 88 ARG A O 1
ATOM 697 N N . ILE A 1 89 ? 19.547 -27.812 6.258 1 81.31 89 ILE A N 1
ATOM 698 C CA . ILE A 1 89 ? 18.984 -26.484 6.059 1 81.31 89 ILE A CA 1
ATOM 699 C C . ILE A 1 89 ? 17.469 -26.547 6.156 1 81.31 89 ILE A C 1
ATOM 701 O O . ILE A 1 89 ? 16.828 -27.406 5.539 1 81.31 89 ILE A O 1
ATOM 705 N N . GLN A 1 90 ? 16.953 -25.703 6.918 1 83.69 90 GLN A N 1
ATOM 706 C CA . GLN A 1 90 ? 15.508 -25.625 7.082 1 83.69 90 GLN A CA 1
ATOM 707 C C . GLN A 1 90 ? 14.836 -25.094 5.824 1 83.69 90 GLN A C 1
ATOM 709 O O . GLN A 1 90 ? 15.156 -23.984 5.371 1 83.69 90 GLN A O 1
ATOM 714 N N . GLU A 1 91 ? 13.914 -25.766 5.332 1 74.69 91 GLU A N 1
ATOM 715 C CA . GLU A 1 91 ? 13.32 -25.453 4.035 1 74.69 91 GLU A CA 1
ATOM 716 C C . GLU A 1 91 ? 12.281 -24.344 4.148 1 74.69 91 GLU A C 1
ATOM 718 O O . GLU A 1 91 ? 12.117 -23.547 3.223 1 74.69 91 GLU A O 1
ATOM 723 N N . ALA A 1 92 ? 11.555 -24.344 5.262 1 83.31 92 ALA A N 1
ATOM 724 C CA . ALA A 1 92 ? 10.453 -23.406 5.438 1 83.31 92 ALA A CA 1
ATOM 725 C C . ALA A 1 92 ? 10.266 -23.031 6.91 1 83.31 92 ALA A C 1
ATOM 727 O O . ALA A 1 92 ? 10.828 -23.688 7.789 1 83.31 92 ALA A O 1
ATOM 728 N N . ASP A 1 93 ? 9.57 -22.047 7.074 1 88.69 93 ASP A N 1
ATOM 729 C CA . ASP A 1 93 ? 9.242 -21.656 8.445 1 88.69 93 ASP A CA 1
ATOM 730 C C . ASP A 1 93 ? 8.312 -22.688 9.094 1 88.69 93 ASP A C 1
ATOM 732 O O . ASP A 1 93 ? 7.453 -23.266 8.422 1 88.69 93 ASP A O 1
ATOM 736 N N . GLY A 1 94 ? 8.539 -22.859 10.344 1 92.06 94 GLY A N 1
ATOM 737 C CA . GLY A 1 94 ? 7.598 -23.656 11.117 1 92.06 94 GLY A CA 1
ATOM 738 C C . GLY A 1 94 ? 6.23 -23.016 11.25 1 92.06 94 GLY A C 1
ATOM 739 O O . GLY A 1 94 ? 5.973 -21.969 10.656 1 92.06 94 GLY A O 1
ATOM 740 N N . VAL A 1 95 ? 5.414 -23.672 12.062 1 93.31 95 VAL A N 1
ATOM 741 C CA . VAL A 1 95 ? 4.012 -23.281 12.148 1 93.31 95 VAL A CA 1
ATOM 742 C C . VAL A 1 95 ? 3.902 -21.891 12.758 1 93.31 95 VAL A C 1
ATOM 744 O O . VAL A 1 95 ? 3.082 -21.078 12.32 1 93.31 95 VAL A O 1
ATOM 747 N N . ILE A 1 96 ? 4.699 -21.531 13.734 1 92.94 96 ILE A N 1
ATOM 748 C CA . ILE A 1 96 ? 4.598 -20.25 14.414 1 92.94 96 ILE A CA 1
ATOM 749 C C . ILE A 1 96 ? 5.031 -19.125 13.469 1 92.94 96 ILE A C 1
ATOM 751 O O . ILE A 1 96 ? 4.312 -18.141 13.305 1 92.94 96 ILE A O 1
ATOM 755 N N . GLY A 1 97 ? 6.145 -19.312 12.844 1 91.44 97 GLY A N 1
ATOM 756 C CA . GLY A 1 97 ? 6.605 -18.344 11.867 1 91.44 97 GLY A CA 1
ATOM 757 C C . GLY A 1 97 ? 5.66 -18.188 10.695 1 91.44 97 GLY A C 1
ATOM 758 O O . GLY A 1 97 ? 5.438 -17.062 10.219 1 91.44 97 GLY A O 1
ATOM 759 N N . THR A 1 98 ? 5.121 -19.188 10.266 1 89.38 98 THR A N 1
ATOM 760 C CA . THR A 1 98 ? 4.199 -19.172 9.133 1 89.38 98 THR A CA 1
ATOM 761 C C . THR A 1 98 ? 2.926 -18.406 9.477 1 89.38 98 THR A C 1
ATOM 763 O O . THR A 1 98 ? 2.369 -17.703 8.633 1 89.38 98 THR A O 1
ATOM 766 N N . SER A 1 99 ? 2.432 -18.625 10.719 1 92 99 SER A N 1
ATOM 767 C CA . SER A 1 99 ? 1.236 -17.891 11.141 1 92 99 SER A CA 1
ATOM 768 C C . SER A 1 99 ? 1.468 -16.391 11.109 1 92 99 SER A C 1
ATOM 770 O O . SER A 1 99 ? 0.592 -15.633 10.695 1 92 99 SER A O 1
ATOM 772 N N . GLU A 1 100 ? 2.617 -15.953 11.492 1 91.31 100 GLU A N 1
ATOM 773 C CA . GLU A 1 100 ? 2.971 -14.531 11.445 1 91.31 100 GLU A CA 1
ATOM 774 C C . GLU A 1 100 ? 3.064 -14.039 10 1 91.31 100 GLU A C 1
ATOM 776 O O . GLU A 1 100 ? 2.588 -12.945 9.68 1 91.31 100 GLU A O 1
ATOM 781 N N . THR A 1 101 ? 3.639 -14.82 9.234 1 86.31 101 THR A N 1
ATOM 782 C CA . THR A 1 101 ? 3.809 -14.477 7.828 1 86.31 101 THR A CA 1
ATOM 783 C C . THR A 1 101 ? 2.455 -14.344 7.133 1 86.31 101 THR A C 1
ATOM 785 O O . THR A 1 101 ? 2.266 -13.469 6.289 1 86.31 101 THR A O 1
ATOM 788 N N . ALA A 1 102 ? 1.608 -15.25 7.441 1 86.75 102 ALA A N 1
ATOM 789 C CA . ALA A 1 102 ? 0.269 -15.203 6.863 1 86.75 102 ALA A CA 1
ATOM 790 C C . ALA A 1 102 ? -0.402 -13.859 7.137 1 86.75 102 ALA A C 1
ATOM 792 O O . ALA A 1 102 ? -0.985 -13.258 6.23 1 86.75 102 ALA A O 1
ATOM 793 N N . VAL A 1 103 ? -0.289 -13.383 8.312 1 89.31 103 VAL A N 1
ATOM 794 C CA . VAL A 1 103 ? -0.884 -12.109 8.688 1 89.31 103 VAL A CA 1
ATOM 795 C C . VAL A 1 103 ? -0.178 -10.969 7.953 1 89.31 103 VAL A C 1
ATOM 797 O O . VAL A 1 103 ? -0.828 -10.047 7.457 1 89.31 103 VAL A O 1
ATOM 800 N N . LYS A 1 104 ? 1.096 -11.039 7.855 1 85.69 104 LYS A N 1
ATOM 801 C CA . LYS A 1 104 ? 1.869 -10.008 7.164 1 85.69 104 LYS A CA 1
ATOM 802 C C . LYS A 1 104 ? 1.483 -9.93 5.688 1 85.69 104 LYS A C 1
ATOM 804 O O . LYS A 1 104 ? 1.419 -8.844 5.113 1 85.69 104 LYS A O 1
ATOM 809 N N . ILE A 1 105 ? 1.258 -11.031 5.164 1 80.5 105 ILE A N 1
ATOM 810 C CA . ILE A 1 105 ? 0.826 -11.07 3.771 1 80.5 105 ILE A CA 1
ATOM 811 C C . ILE A 1 105 ? -0.5 -10.336 3.619 1 80.5 105 ILE A C 1
ATOM 813 O O . ILE A 1 105 ? -0.663 -9.516 2.707 1 80.5 105 ILE A O 1
ATOM 817 N N . CYS A 1 106 ? -1.404 -10.578 4.473 1 85.19 106 CYS A N 1
ATOM 818 C CA . CYS A 1 106 ? -2.715 -9.938 4.414 1 85.19 106 CYS A CA 1
ATOM 819 C C . CYS A 1 106 ? -2.596 -8.438 4.617 1 85.19 106 CYS A C 1
ATOM 821 O O . CYS A 1 106 ? -3.268 -7.656 3.938 1 85.19 106 CYS A O 1
ATOM 823 N N . LEU A 1 107 ? -1.745 -8.062 5.551 1 85.12 107 LEU A N 1
ATOM 824 C CA . LEU A 1 107 ? -1.53 -6.641 5.797 1 85.12 107 LEU A CA 1
ATOM 825 C C . LEU A 1 107 ? -0.921 -5.965 4.574 1 85.12 107 LEU A C 1
ATOM 827 O O . LEU A 1 107 ? -1.265 -4.824 4.254 1 85.12 107 LEU A O 1
ATOM 831 N N . GLY A 1 108 ? -0.096 -6.68 3.922 1 82.06 108 GLY A N 1
ATOM 832 C CA . GLY A 1 108 ? 0.503 -6.168 2.699 1 82.06 108 GLY A CA 1
ATOM 833 C C . GLY A 1 108 ? -0.486 -6.047 1.557 1 82.06 108 GLY A C 1
ATOM 834 O O . GLY A 1 108 ? -0.345 -5.176 0.697 1 82.06 108 GLY A O 1
ATOM 835 N N . LEU A 1 109 ? -1.492 -6.855 1.617 1 82.44 109 LEU A N 1
ATOM 836 C CA . LEU A 1 109 ? -2.5 -6.875 0.563 1 82.44 109 LEU A CA 1
ATOM 837 C C . LEU A 1 109 ? -3.484 -5.723 0.729 1 82.44 109 LEU A C 1
ATOM 839 O O . LEU A 1 109 ? -4.16 -5.336 -0.227 1 82.44 109 LEU A O 1
ATOM 843 N N . ILE A 1 110 ? -3.562 -5.137 1.9 1 89.69 110 ILE A N 1
ATOM 844 C CA . ILE A 1 110 ? -4.562 -4.113 2.186 1 89.69 110 ILE A CA 1
ATOM 845 C C . ILE A 1 110 ? -4.379 -2.93 1.239 1 89.69 110 ILE A C 1
ATOM 847 O O . ILE A 1 110 ? -5.344 -2.436 0.655 1 89.69 110 ILE A O 1
ATOM 851 N N . GLY A 1 111 ? -3.168 -2.475 1.086 1 88.56 111 GLY A N 1
ATOM 852 C CA . GLY A 1 111 ? -2.898 -1.332 0.227 1 88.56 111 GLY A CA 1
ATOM 853 C C . GLY A 1 111 ? -3.332 -1.551 -1.21 1 88.56 111 GLY A C 1
ATOM 854 O O . GLY A 1 111 ? -4.066 -0.737 -1.774 1 88.56 111 GLY A O 1
ATOM 855 N N . ILE A 1 112 ? -2.965 -2.666 -1.747 1 87.44 112 ILE A N 1
ATOM 856 C CA . ILE A 1 112 ? -3.244 -2.967 -3.146 1 87.44 112 ILE A CA 1
ATOM 857 C C . ILE A 1 112 ? -4.738 -3.229 -3.33 1 87.44 112 ILE A C 1
ATOM 859 O O . ILE A 1 112 ? -5.328 -2.812 -4.332 1 87.44 112 ILE A O 1
ATOM 863 N N . MET A 1 113 ? -5.297 -3.906 -2.385 1 88.88 113 MET A N 1
ATOM 864 C CA . MET A 1 113 ? -6.73 -4.18 -2.455 1 88.88 113 MET A CA 1
ATOM 865 C C . MET A 1 113 ? -7.531 -2.883 -2.393 1 88.88 113 MET A C 1
ATOM 867 O O . MET A 1 113 ? -8.477 -2.693 -3.164 1 88.88 113 MET A O 1
ATOM 871 N N . THR A 1 114 ? -7.133 -2.07 -1.479 1 91.44 114 THR A N 1
ATOM 872 C CA . THR A 1 114 ? -7.805 -0.783 -1.338 1 91.44 114 THR A CA 1
ATOM 873 C C . THR A 1 114 ? -7.688 0.032 -2.621 1 91.44 114 THR A C 1
ATOM 875 O O . THR A 1 114 ? -8.656 0.649 -3.064 1 91.44 114 THR A O 1
ATOM 878 N N . LEU A 1 115 ? -6.57 0.007 -3.205 1 91.19 115 LEU A N 1
ATOM 879 C CA . LEU A 1 115 ? -6.301 0.737 -4.441 1 91.19 115 LEU A CA 1
ATOM 880 C C . LEU A 1 115 ? -7.18 0.23 -5.574 1 91.19 115 LEU A C 1
ATOM 882 O O . LEU A 1 115 ? -7.945 0.998 -6.164 1 91.19 115 LEU A O 1
ATOM 886 N N . PHE A 1 116 ? -7.117 -0.999 -5.875 1 90.31 116 PHE A N 1
ATOM 887 C CA . PHE A 1 116 ? -7.77 -1.544 -7.059 1 90.31 116 PHE A CA 1
ATOM 888 C C . PHE A 1 116 ? -9.273 -1.654 -6.848 1 90.31 116 PHE A C 1
ATOM 890 O O . PHE A 1 116 ? -10.055 -1.449 -7.781 1 90.31 116 PHE A O 1
ATOM 897 N N . MET A 1 117 ? -9.68 -1.99 -5.605 1 91 117 MET A N 1
ATOM 898 C CA . MET A 1 117 ? -11.109 -2.012 -5.324 1 91 117 MET A CA 1
ATOM 899 C C . MET A 1 117 ? -11.695 -0.606 -5.383 1 91 117 MET A C 1
ATOM 901 O O . MET A 1 117 ? -12.852 -0.427 -5.777 1 91 117 MET A O 1
ATOM 905 N N . GLY A 1 118 ? -10.945 0.339 -5 1 93 118 GLY A N 1
ATOM 906 C CA . GLY A 1 118 ? -11.375 1.719 -5.164 1 93 118 GLY A CA 1
ATOM 907 C C . GLY A 1 118 ? -11.641 2.094 -6.609 1 93 118 GLY A C 1
ATOM 908 O O . GLY A 1 118 ? -12.711 2.604 -6.934 1 93 118 GLY A O 1
ATOM 909 N N . PHE A 1 119 ? -10.695 1.789 -7.461 1 92.88 119 PHE A N 1
ATOM 910 C CA . PHE A 1 119 ? -10.859 2.109 -8.875 1 92.88 119 PHE A CA 1
ATOM 911 C C . PHE A 1 119 ? -11.984 1.279 -9.484 1 92.88 119 PHE A C 1
ATOM 913 O O . PHE A 1 119 ? -12.695 1.749 -10.383 1 92.88 119 PHE A O 1
ATOM 920 N N . MET A 1 120 ? -12.109 0.084 -9.055 1 90.12 120 MET A N 1
ATOM 921 C CA . MET A 1 120 ? -13.203 -0.767 -9.531 1 90.12 120 MET A CA 1
ATOM 922 C C . MET A 1 120 ? -14.555 -0.156 -9.195 1 90.12 120 MET A C 1
ATOM 924 O O . MET A 1 120 ? -15.484 -0.214 -10 1 90.12 120 MET A O 1
ATOM 928 N N . SER A 1 121 ? -14.672 0.342 -7.992 1 92.75 121 SER A N 1
ATOM 929 C CA . SER A 1 121 ? -15.914 0.992 -7.578 1 92.75 121 SER A CA 1
ATOM 930 C C . SER A 1 121 ? -16.234 2.191 -8.469 1 92.75 121 SER A C 1
ATOM 932 O O . SER A 1 121 ? -17.391 2.404 -8.844 1 92.75 121 SER A O 1
ATOM 934 N N . ILE A 1 122 ? -15.234 2.977 -8.828 1 94.62 122 ILE A N 1
ATOM 935 C CA . ILE A 1 122 ? -15.414 4.09 -9.75 1 94.62 122 ILE A CA 1
ATOM 936 C C . ILE A 1 122 ? -15.922 3.57 -11.094 1 94.62 122 ILE A C 1
ATOM 938 O O . ILE A 1 122 ? -16.875 4.109 -11.656 1 94.62 122 ILE A O 1
ATOM 942 N N . ALA A 1 123 ? -15.273 2.51 -11.617 1 92.88 123 ALA A N 1
ATOM 943 C CA . ALA A 1 123 ? -15.625 1.928 -12.914 1 92.88 123 ALA A CA 1
ATOM 944 C C . ALA A 1 123 ? -17.062 1.412 -12.914 1 92.88 123 ALA A C 1
ATOM 946 O O . ALA A 1 123 ? -17.766 1.545 -13.914 1 92.88 123 ALA A O 1
ATOM 947 N N . GLU A 1 124 ? -17.453 0.827 -11.844 1 91.81 124 GLU A N 1
ATOM 948 C CA . GLU A 1 124 ? -18.812 0.307 -11.719 1 91.81 124 GLU A CA 1
ATOM 949 C C . GLU A 1 124 ? -19.844 1.434 -11.758 1 91.81 124 GLU A C 1
ATOM 951 O O . GLU A 1 124 ? -20.844 1.347 -12.477 1 91.81 124 GLU A O 1
ATOM 956 N N . LYS A 1 125 ? -19.625 2.449 -10.992 1 92.81 125 LYS A N 1
ATOM 957 C CA . LYS A 1 125 ? -20.562 3.566 -10.914 1 92.81 125 LYS A CA 1
ATOM 958 C C . LYS A 1 125 ? -20.594 4.344 -12.227 1 92.81 125 LYS A C 1
ATOM 960 O O . LYS A 1 125 ? -21.641 4.891 -12.602 1 92.81 125 LYS A O 1
ATOM 965 N N . ALA A 1 126 ? -19.469 4.332 -12.914 1 93.31 126 ALA A N 1
ATOM 966 C CA . ALA A 1 126 ? -19.391 5.023 -14.195 1 93.31 126 ALA A CA 1
ATOM 967 C C . ALA A 1 126 ? -20 4.18 -15.312 1 93.31 126 ALA A C 1
ATOM 969 O O . ALA A 1 126 ? -20.172 4.656 -16.438 1 93.31 126 ALA A O 1
ATOM 970 N N . GLY A 1 127 ? -20.25 2.895 -15.047 1 91.69 127 GLY A N 1
ATOM 971 C CA . GLY A 1 127 ? -20.844 2.012 -16.031 1 91.69 127 GLY A CA 1
ATOM 972 C C . GLY A 1 127 ? -19.828 1.255 -16.859 1 91.69 127 GLY A C 1
ATOM 973 O O . GLY A 1 127 ? -20.172 0.594 -17.844 1 91.69 127 GLY A O 1
ATOM 974 N N . GLY A 1 128 ? -18.656 1.4 -16.562 1 91.25 128 GLY A N 1
ATOM 975 C CA . GLY A 1 128 ? -17.594 0.723 -17.297 1 91.25 128 GLY A CA 1
ATOM 976 C C . GLY A 1 128 ? -17.688 -0.789 -17.203 1 91.25 128 GLY A C 1
ATOM 977 O O . GLY A 1 128 ? -17.453 -1.491 -18.188 1 91.25 128 GLY A O 1
ATOM 978 N N . ILE A 1 129 ? -18.016 -1.253 -16.078 1 90.56 129 ILE A N 1
ATOM 979 C CA . ILE A 1 129 ? -18.109 -2.693 -15.852 1 90.56 129 ILE A CA 1
ATOM 980 C C . ILE A 1 129 ? -19.266 -3.273 -16.656 1 90.56 129 ILE A C 1
ATOM 982 O O . ILE A 1 129 ? -19.156 -4.371 -17.219 1 90.56 129 ILE A O 1
ATOM 986 N N . ASN A 1 130 ? -20.281 -2.547 -16.688 1 90.44 130 ASN A N 1
ATOM 987 C CA . ASN A 1 130 ? -21.422 -2.973 -17.5 1 90.44 130 ASN A CA 1
ATOM 988 C C . ASN A 1 130 ? -21.062 -3.031 -18.984 1 90.44 130 ASN A C 1
ATOM 990 O O . ASN A 1 130 ? -21.516 -3.924 -19.703 1 90.44 130 ASN A O 1
ATOM 994 N N . LEU A 1 131 ? -20.328 -2.074 -19.422 1 90.94 131 LEU A N 1
ATOM 995 C CA . LEU A 1 131 ? -19.875 -2.059 -20.812 1 90.94 131 LEU A CA 1
ATOM 996 C C . LEU A 1 131 ? -19.016 -3.285 -21.109 1 90.94 131 LEU A C 1
ATOM 998 O O . LEU A 1 131 ? -19.219 -3.941 -22.141 1 90.94 131 LEU A O 1
ATOM 1002 N N . LEU A 1 132 ? -18.141 -3.582 -20.266 1 89.94 132 LEU A N 1
ATOM 1003 C CA . LEU A 1 132 ? -17.281 -4.746 -20.438 1 89.94 132 LEU A CA 1
ATOM 1004 C C . LEU A 1 132 ? -18.094 -6.035 -20.438 1 89.94 132 LEU A C 1
ATOM 1006 O O . LEU A 1 132 ? -17.812 -6.957 -21.203 1 89.94 132 LEU A O 1
ATOM 1010 N N . SER A 1 133 ? -19.031 -6.043 -19.562 1 89.06 133 SER A N 1
ATOM 1011 C CA . SER A 1 133 ? -19.906 -7.211 -19.438 1 89.06 133 SER A CA 1
ATOM 1012 C C . SER A 1 133 ? -20.625 -7.488 -20.75 1 89.06 133 SER A C 1
ATOM 1014 O O . SER A 1 133 ? -20.719 -8.633 -21.188 1 89.06 133 SER A O 1
ATOM 1016 N N . ARG A 1 134 ? -21.062 -6.48 -21.344 1 89.75 134 ARG A N 1
ATOM 1017 C CA . ARG A 1 134 ? -21.781 -6.621 -22.594 1 89.75 134 ARG A CA 1
ATOM 1018 C C . ARG A 1 134 ? -20.875 -7.109 -23.703 1 89.75 134 ARG A C 1
ATOM 1020 O O . ARG A 1 134 ? -21.281 -7.883 -24.578 1 89.75 134 ARG A O 1
ATOM 1027 N N . PHE A 1 135 ? -19.703 -6.703 -23.641 1 89.69 135 PHE A N 1
ATOM 1028 C CA . PHE A 1 135 ? -18.734 -7.047 -24.672 1 89.69 135 PHE A CA 1
ATOM 1029 C C . PHE A 1 135 ? -18.391 -8.531 -24.609 1 89.69 135 PHE A C 1
ATOM 1031 O O . PHE A 1 135 ? -18.281 -9.188 -25.656 1 89.69 135 PHE A O 1
ATOM 1038 N N . ILE A 1 136 ? -18.297 -9.094 -23.391 1 90.06 136 ILE A N 1
ATOM 1039 C CA . ILE A 1 136 ? -17.781 -10.445 -23.25 1 90.06 136 ILE A CA 1
ATOM 1040 C C . ILE A 1 136 ? -18.938 -11.43 -23.094 1 90.06 136 ILE A C 1
ATOM 1042 O O . ILE A 1 136 ? -18.75 -12.648 -23.172 1 90.06 136 ILE A O 1
ATOM 1046 N N . GLN A 1 137 ? -20.078 -10.938 -23 1 89.62 137 GLN A N 1
ATOM 1047 C CA . GLN A 1 137 ? -21.281 -11.695 -22.672 1 89.62 137 GLN A CA 1
ATOM 1048 C C . GLN A 1 137 ? -21.469 -12.867 -23.641 1 89.62 137 GLN A C 1
ATOM 1050 O O . GLN A 1 137 ? -21.781 -13.977 -23.219 1 89.62 137 GLN A O 1
ATOM 1055 N N . PRO A 1 138 ? -21.297 -12.703 -24.891 1 87.94 138 PRO A N 1
ATOM 1056 C CA . PRO A 1 138 ? -21.562 -13.812 -25.812 1 87.94 138 PRO A CA 1
ATOM 1057 C C . PRO A 1 138 ? -20.688 -15.039 -25.531 1 87.94 138 PRO A C 1
ATOM 1059 O O . PRO A 1 138 ? -21.125 -16.172 -25.719 1 87.94 138 PRO A O 1
ATOM 1062 N N . PHE A 1 139 ? -19.578 -14.859 -25.078 1 90.38 139 PHE A N 1
ATOM 1063 C CA . PHE A 1 139 ? -18.656 -15.938 -24.766 1 90.38 139 PHE A CA 1
ATOM 1064 C C . PHE A 1 139 ? -18.906 -16.484 -23.359 1 90.38 139 PHE A C 1
ATOM 1066 O O . PHE A 1 139 ? -19.109 -17.688 -23.188 1 90.38 139 PHE A O 1
ATOM 1073 N N . PHE A 1 140 ? -19.016 -15.625 -22.406 1 92.12 140 PHE A N 1
ATOM 1074 C CA . PHE A 1 140 ? -19.094 -16.031 -21 1 92.12 140 PHE A CA 1
ATOM 1075 C C . PHE A 1 140 ? -20.453 -16.625 -20.688 1 92.12 140 PHE A C 1
ATOM 1077 O O . PHE A 1 140 ? -20.578 -17.469 -19.797 1 92.12 140 PHE A O 1
ATOM 1084 N N . SER A 1 141 ? -21.453 -16.203 -21.438 1 92.44 141 SER A N 1
ATOM 1085 C CA . SER A 1 141 ? -22.781 -16.766 -21.188 1 92.44 141 SER A CA 1
ATOM 1086 C C . SER A 1 141 ? -22.812 -18.266 -21.469 1 92.44 141 SER A C 1
ATOM 1088 O O . SER A 1 141 ? -23.641 -18.984 -20.922 1 92.44 141 SER A O 1
ATOM 1090 N N . LYS A 1 142 ? -21.953 -18.703 -22.312 1 92.38 142 LYS A N 1
ATOM 1091 C CA . LYS A 1 142 ? -21.891 -20.125 -22.641 1 92.38 142 LYS A CA 1
ATOM 1092 C C . LYS A 1 142 ? -21.078 -20.891 -21.594 1 92.38 142 LYS A C 1
ATOM 1094 O O . LYS A 1 142 ? -21.375 -22.062 -21.312 1 92.38 142 LYS A O 1
ATOM 1099 N N . LEU A 1 143 ? -20.109 -20.266 -21.062 1 93.06 143 LEU A N 1
ATOM 1100 C CA . LEU A 1 143 ? -19.25 -20.906 -20.062 1 93.06 143 LEU A CA 1
ATOM 1101 C C . LEU A 1 143 ? -19.891 -20.844 -18.672 1 93.06 143 LEU A C 1
ATOM 1103 O O . LEU A 1 143 ? -19.641 -21.703 -17.828 1 93.06 143 LEU A O 1
ATOM 1107 N N . PHE A 1 144 ? -20.641 -19.75 -18.5 1 95.31 144 PHE A N 1
ATOM 1108 C CA . PHE A 1 144 ? -21.312 -19.516 -17.234 1 95.31 144 PHE A CA 1
ATOM 1109 C C . PHE A 1 144 ? -22.828 -19.406 -17.453 1 95.31 144 PHE A C 1
ATOM 1111 O O . PHE A 1 144 ? -23.406 -18.344 -17.25 1 95.31 144 PHE A O 1
ATOM 1118 N N . PRO A 1 145 ? -23.453 -20.469 -17.625 1 93.19 145 PRO A N 1
ATOM 1119 C CA . PRO A 1 145 ? -24.875 -20.438 -18 1 93.19 145 PRO A CA 1
ATOM 1120 C C . PRO A 1 145 ? -25.781 -19.984 -16.859 1 93.19 145 PRO A C 1
ATOM 1122 O O . PRO A 1 145 ? -26.891 -19.5 -17.094 1 93.19 145 PRO A O 1
ATOM 1125 N N . ASP A 1 146 ? -25.328 -20.078 -15.633 1 94.5 146 ASP A N 1
ATOM 1126 C CA . ASP A 1 146 ? -26.141 -19.75 -14.477 1 94.5 146 ASP A CA 1
ATOM 1127 C C . ASP A 1 146 ? -26.172 -18.234 -14.227 1 94.5 146 ASP A C 1
ATOM 1129 O O . ASP A 1 146 ? -26.969 -17.75 -13.422 1 94.5 146 ASP A O 1
ATOM 1133 N N . ILE A 1 147 ? -25.344 -17.5 -14.906 1 94.94 147 ILE A N 1
ATOM 1134 C CA . ILE A 1 147 ? -25.266 -16.062 -14.688 1 94.94 147 ILE A CA 1
ATOM 1135 C C . ILE A 1 147 ? -26.188 -15.328 -15.664 1 94.94 147 ILE A C 1
ATOM 1137 O O . ILE A 1 147 ? -26.141 -15.57 -16.875 1 94.94 147 ILE A O 1
ATOM 1141 N N . PRO A 1 148 ? -27.031 -14.477 -15.109 1 94.12 148 PRO A N 1
ATOM 1142 C CA . PRO A 1 148 ? -27.906 -13.711 -15.992 1 94.12 148 PRO A CA 1
ATOM 1143 C C . PRO A 1 148 ? -27.141 -12.836 -16.984 1 94.12 148 PRO A C 1
ATOM 1145 O O . PRO A 1 148 ? -26.031 -12.375 -16.656 1 94.12 148 PRO A O 1
ATOM 1148 N N . LYS A 1 149 ? -27.766 -12.562 -18.078 1 89.81 149 LYS A N 1
ATOM 1149 C CA . LYS A 1 149 ? -27.141 -11.742 -19.109 1 89.81 149 LYS A CA 1
ATOM 1150 C C . LYS A 1 149 ? -26.891 -10.328 -18.594 1 89.81 149 LYS A C 1
ATOM 1152 O O . LYS A 1 149 ? -27.703 -9.766 -17.859 1 89.81 149 LYS A O 1
ATOM 1157 N N . ASN A 1 150 ? -25.75 -9.766 -18.891 1 87.19 150 ASN A N 1
ATOM 1158 C CA . ASN A 1 150 ? -25.344 -8.391 -18.609 1 87.19 150 ASN A CA 1
ATOM 1159 C C . ASN A 1 150 ? -25.125 -8.164 -17.125 1 87.19 150 ASN A C 1
ATOM 1161 O O . ASN A 1 150 ? -25.25 -7.039 -16.625 1 87.19 150 ASN A O 1
ATOM 1165 N N . HIS A 1 151 ? -25.016 -9.258 -16.453 1 92.69 151 HIS A N 1
ATOM 1166 C CA . HIS A 1 151 ? -24.672 -9.109 -15.047 1 92.69 151 HIS A CA 1
ATOM 1167 C C . HIS A 1 151 ? -23.25 -8.586 -14.867 1 92.69 151 HIS A C 1
ATOM 1169 O O . HIS A 1 151 ? -22.359 -8.969 -15.609 1 92.69 151 HIS A O 1
ATOM 1175 N N . PRO A 1 152 ? -23.016 -7.766 -13.898 1 91.94 152 PRO A N 1
ATOM 1176 C CA . PRO A 1 152 ? -21.688 -7.168 -13.695 1 91.94 152 PRO A CA 1
ATOM 1177 C C . PRO A 1 152 ? -20.609 -8.211 -13.43 1 91.94 152 PRO A C 1
ATOM 1179 O O . PRO A 1 152 ? -19.422 -7.941 -13.641 1 91.94 152 PRO A O 1
ATOM 1182 N N . ALA A 1 153 ? -20.984 -9.391 -13.008 1 94.44 153 ALA A N 1
ATOM 1183 C CA . ALA A 1 153 ? -20.016 -10.453 -12.734 1 94.44 153 ALA A CA 1
ATOM 1184 C C . ALA A 1 153 ? -19.156 -10.742 -13.961 1 94.44 153 ALA A C 1
ATOM 1186 O O . ALA A 1 153 ? -17.969 -11.047 -13.828 1 94.44 153 ALA A O 1
ATOM 1187 N N . PHE A 1 154 ? -19.734 -10.625 -15.125 1 94.62 154 PHE A N 1
ATOM 1188 C CA . PHE A 1 154 ? -18.984 -10.844 -16.359 1 94.62 154 PHE A CA 1
ATOM 1189 C C . PHE A 1 154 ? -17.859 -9.828 -16.5 1 94.62 154 PHE A C 1
ATOM 1191 O O . PHE A 1 154 ? -16.734 -10.18 -16.875 1 94.62 154 PHE A O 1
ATOM 1198 N N . GLY A 1 155 ? -18.203 -8.625 -16.172 1 93.44 155 GLY A N 1
ATOM 1199 C CA . GLY A 1 155 ? -17.203 -7.57 -16.234 1 93.44 155 GLY A CA 1
ATOM 1200 C C . GLY A 1 155 ? -16.078 -7.754 -15.234 1 93.44 155 GLY A C 1
ATOM 1201 O O . GLY A 1 155 ? -14.906 -7.566 -15.57 1 93.44 155 GLY A O 1
ATOM 1202 N N . HIS A 1 156 ? -16.453 -8.094 -14.008 1 94.38 156 HIS A N 1
ATOM 1203 C CA . HIS A 1 156 ? -15.453 -8.336 -12.977 1 94.38 156 HIS A CA 1
ATOM 1204 C C . HIS A 1 156 ? -14.516 -9.477 -13.367 1 94.38 156 HIS A C 1
ATOM 1206 O O . HIS A 1 156 ? -13.297 -9.367 -13.211 1 94.38 156 HIS A O 1
ATOM 1212 N N . MET A 1 157 ? -15.031 -10.547 -13.867 1 95.12 157 MET A N 1
ATOM 1213 C CA . MET A 1 157 ? -14.234 -11.703 -14.266 1 95.12 157 MET A CA 1
ATOM 1214 C C . MET A 1 157 ? -13.297 -11.352 -15.414 1 95.12 157 MET A C 1
ATOM 1216 O O . MET A 1 157 ? -12.141 -11.766 -15.422 1 95.12 157 MET A O 1
ATOM 1220 N N . LEU A 1 158 ? -13.867 -10.594 -16.328 1 92.81 158 LEU A N 1
ATOM 1221 C CA . LEU A 1 158 ? -13.055 -10.188 -17.484 1 92.81 158 LEU A CA 1
ATOM 1222 C C . LEU A 1 158 ? -11.844 -9.375 -17.031 1 92.81 158 LEU A C 1
ATOM 1224 O O . LEU A 1 158 ? -10.742 -9.57 -17.531 1 92.81 158 LEU A O 1
ATOM 1228 N N . MET A 1 159 ? -12.078 -8.469 -16.141 1 91.06 159 MET A N 1
ATOM 1229 C CA . MET A 1 159 ? -10.969 -7.664 -15.625 1 91.06 159 MET A CA 1
ATOM 1230 C C . MET A 1 159 ? -9.93 -8.539 -14.938 1 91.06 159 MET A C 1
ATOM 1232 O O . MET A 1 159 ? -8.727 -8.32 -15.086 1 91.06 159 MET A O 1
ATOM 1236 N N . ASN A 1 160 ? -10.375 -9.469 -14.195 1 92.75 160 ASN A N 1
ATOM 1237 C CA . ASN A 1 160 ? -9.477 -10.406 -13.523 1 92.75 160 ASN A CA 1
ATOM 1238 C C . ASN A 1 160 ? -8.641 -11.188 -14.531 1 92.75 160 ASN A C 1
ATOM 1240 O O . ASN A 1 160 ? -7.414 -11.219 -14.438 1 92.75 160 ASN A O 1
ATOM 1244 N N . PHE A 1 161 ? -9.289 -11.773 -15.523 1 91.19 161 PHE A N 1
ATOM 1245 C CA . PHE A 1 161 ? -8.609 -12.594 -16.516 1 91.19 161 PHE A CA 1
ATOM 1246 C C . PHE A 1 161 ? -7.629 -11.758 -17.328 1 91.19 161 PHE A C 1
ATOM 1248 O O . PHE A 1 161 ? -6.539 -12.227 -17.672 1 91.19 161 PHE A O 1
ATOM 1255 N N . SER A 1 162 ? -8.016 -10.594 -17.609 1 86.19 162 SER A N 1
ATOM 1256 C CA . SER A 1 162 ? -7.145 -9.695 -18.359 1 86.19 162 SER A CA 1
ATOM 1257 C C . SER A 1 162 ? -5.898 -9.336 -17.547 1 86.19 162 SER A C 1
ATOM 1259 O O . SER A 1 162 ? -4.789 -9.328 -18.094 1 86.19 162 SER A O 1
ATOM 1261 N N . ALA A 1 163 ? -6.148 -8.977 -16.312 1 86.06 163 ALA A N 1
ATOM 1262 C CA . ALA A 1 163 ? -5.016 -8.656 -15.445 1 86.06 163 ALA A CA 1
ATOM 1263 C C . ALA A 1 163 ? -4.074 -9.852 -15.312 1 86.06 163 ALA A C 1
ATOM 1265 O O . ALA A 1 163 ? -2.852 -9.688 -15.352 1 86.06 163 ALA A O 1
ATOM 1266 N N . ASN A 1 164 ? -4.621 -10.984 -15.219 1 86.25 164 ASN A N 1
ATOM 1267 C CA . ASN A 1 164 ? -3.818 -12.195 -15.133 1 86.25 164 ASN A CA 1
ATOM 1268 C C . ASN A 1 164 ? -3.045 -12.453 -16.422 1 86.25 164 ASN A C 1
ATOM 1270 O O . ASN A 1 164 ? -1.862 -12.797 -16.375 1 86.25 164 ASN A O 1
ATOM 1274 N N . LEU A 1 165 ? -3.709 -12.32 -17.484 1 81.56 165 LEU A N 1
ATOM 1275 C CA . LEU A 1 165 ? -3.107 -12.555 -18.797 1 81.56 165 LEU A CA 1
ATOM 1276 C C . LEU A 1 165 ? -1.906 -11.633 -19.016 1 81.56 165 LEU A C 1
ATOM 1278 O O . LEU A 1 165 ? -0.903 -12.047 -19.594 1 81.56 165 LEU A O 1
ATOM 1282 N N . LEU A 1 166 ? -1.996 -10.523 -18.438 1 76.75 166 LEU A N 1
ATOM 1283 C CA . LEU A 1 166 ? -0.953 -9.531 -18.656 1 76.75 166 LEU A CA 1
ATOM 1284 C C . LEU A 1 166 ? 0.102 -9.594 -17.562 1 76.75 166 LEU A C 1
ATOM 1286 O O . LEU A 1 166 ? 1.028 -8.781 -17.547 1 76.75 166 LEU A O 1
ATOM 1290 N N . GLY A 1 167 ? -0.099 -10.477 -16.672 1 75.75 167 GLY A N 1
ATOM 1291 C CA . GLY A 1 167 ? 0.886 -10.656 -15.617 1 75.75 167 GLY A CA 1
ATOM 1292 C C . GLY A 1 167 ? 0.776 -9.625 -14.516 1 75.75 167 GLY A C 1
ATOM 1293 O O . GLY A 1 167 ? 1.754 -9.352 -13.812 1 75.75 167 GLY A O 1
ATOM 1294 N N . LEU A 1 168 ? -0.339 -9.023 -14.406 1 76.88 168 LEU A N 1
ATOM 1295 C CA . LEU A 1 168 ? -0.59 -8.047 -13.352 1 76.88 168 LEU A CA 1
ATOM 1296 C C . LEU A 1 168 ? -1.2 -8.703 -12.125 1 76.88 168 LEU A C 1
ATOM 1298 O O . LEU A 1 168 ? -2.35 -8.43 -11.773 1 76.88 168 LEU A O 1
ATOM 1302 N N . ASP A 1 169 ? -0.408 -9.383 -11.398 1 75 169 ASP A N 1
ATOM 1303 C CA . ASP A 1 169 ? -0.892 -10.164 -10.266 1 75 169 ASP A CA 1
ATOM 1304 C C . ASP A 1 169 ? -1.442 -9.258 -9.172 1 75 169 ASP A C 1
ATOM 1306 O O . ASP A 1 169 ? -2.412 -9.609 -8.492 1 75 169 ASP A O 1
ATOM 1310 N N . ASN A 1 170 ? -0.819 -8.141 -9.109 1 76.69 170 ASN A N 1
ATOM 1311 C CA . ASN A 1 170 ? -1.262 -7.199 -8.078 1 76.69 170 ASN A CA 1
ATOM 1312 C C . ASN A 1 170 ? -2.689 -6.727 -8.328 1 76.69 170 ASN A C 1
ATOM 1314 O O . ASN A 1 170 ? -3.408 -6.375 -7.395 1 76.69 170 ASN A O 1
ATOM 1318 N N . ALA A 1 171 ? -2.994 -6.777 -9.555 1 83.12 171 ALA A N 1
ATOM 1319 C CA . ALA A 1 171 ? -4.34 -6.328 -9.906 1 83.12 171 ALA A CA 1
ATOM 1320 C C . ALA A 1 171 ? -5.297 -7.512 -10.031 1 83.12 171 ALA A C 1
ATOM 1322 O O . ALA A 1 171 ? -6.492 -7.379 -9.766 1 83.12 171 ALA A O 1
ATOM 1323 N N . ALA A 1 172 ? -4.789 -8.602 -10.383 1 88.81 172 ALA A N 1
ATOM 1324 C CA . ALA A 1 172 ? -5.617 -9.773 -10.664 1 88.81 172 ALA A CA 1
ATOM 1325 C C . ALA A 1 172 ? -6.34 -10.25 -9.406 1 88.81 172 ALA A C 1
ATOM 1327 O O . ALA A 1 172 ? -7.523 -10.594 -9.453 1 88.81 172 ALA A O 1
ATOM 1328 N N . THR A 1 173 ? -5.68 -10.172 -8.328 1 87.94 173 THR A N 1
ATOM 1329 C CA . THR A 1 173 ? -6.25 -10.68 -7.082 1 87.94 173 THR A CA 1
ATOM 1330 C C . THR A 1 173 ? -7.438 -9.828 -6.648 1 87.94 173 THR A C 1
ATOM 1332 O O . THR A 1 173 ? -8.539 -10.352 -6.438 1 87.94 173 THR A O 1
ATOM 1335 N N . PRO A 1 174 ? -7.254 -8.539 -6.57 1 90.31 174 PRO A N 1
ATOM 1336 C CA . PRO A 1 174 ? -8.414 -7.73 -6.188 1 90.31 174 PRO A CA 1
ATOM 1337 C C . PRO A 1 174 ? -9.586 -7.879 -7.152 1 90.31 174 PRO A C 1
ATOM 1339 O O . PRO A 1 174 ? -10.734 -7.961 -6.723 1 90.31 174 PRO A O 1
ATOM 1342 N N . PHE A 1 175 ? -9.336 -7.898 -8.422 1 92 175 PHE A N 1
ATOM 1343 C CA . PHE A 1 175 ? -10.398 -8.062 -9.398 1 92 175 PHE A CA 1
ATOM 1344 C C . PHE A 1 175 ? -11.07 -9.422 -9.25 1 92 175 PHE A C 1
ATOM 1346 O O . PHE A 1 175 ? -12.289 -9.547 -9.398 1 92 175 PHE A O 1
ATOM 1353 N N . GLY A 1 176 ? -10.281 -10.375 -8.984 1 94 176 GLY A N 1
ATOM 1354 C CA . GLY A 1 176 ? -10.82 -11.711 -8.773 1 94 176 GLY A CA 1
ATOM 1355 C C . GLY A 1 176 ? -11.695 -11.812 -7.539 1 94 176 GLY A C 1
ATOM 1356 O O . GLY A 1 176 ? -12.742 -12.461 -7.57 1 94 176 GLY A O 1
ATOM 1357 N N . LEU A 1 177 ? -11.297 -11.188 -6.5 1 91.94 177 LEU A N 1
ATOM 1358 C CA . LEU A 1 177 ? -12.078 -11.188 -5.27 1 91.94 177 LEU A CA 1
ATOM 1359 C C . LEU A 1 177 ? -13.414 -10.484 -5.469 1 91.94 177 LEU A C 1
ATOM 1361 O O . LEU A 1 177 ? -14.445 -10.93 -4.957 1 91.94 177 LEU A O 1
ATOM 1365 N N . LYS A 1 178 ? -13.32 -9.438 -6.191 1 92.69 178 LYS A N 1
ATOM 1366 C CA . LYS A 1 178 ? -14.562 -8.742 -6.508 1 92.69 178 LYS A CA 1
ATOM 1367 C C . LYS A 1 178 ? -15.484 -9.617 -7.348 1 92.69 178 LYS A C 1
ATOM 1369 O O . LYS A 1 178 ? -16.703 -9.594 -7.168 1 92.69 178 LYS A O 1
ATOM 1374 N N . ALA A 1 179 ? -14.898 -10.32 -8.312 1 95.12 179 ALA A N 1
ATOM 1375 C CA . ALA A 1 179 ? -15.672 -11.258 -9.117 1 95.12 179 ALA A CA 1
ATOM 1376 C C . ALA A 1 179 ? -16.344 -12.312 -8.234 1 95.12 179 ALA A C 1
ATOM 1378 O O . ALA A 1 179 ? -17.516 -12.633 -8.414 1 95.12 179 ALA A O 1
ATOM 1379 N N . MET A 1 180 ? -15.609 -12.805 -7.289 1 95.19 180 MET A N 1
ATOM 1380 C CA . MET A 1 180 ? -16.125 -13.812 -6.379 1 95.19 180 MET A CA 1
ATOM 1381 C C . MET A 1 180 ? -17.297 -13.258 -5.562 1 95.19 180 MET A C 1
ATOM 1383 O O . MET A 1 180 ? -18.281 -13.953 -5.336 1 95.19 180 MET A O 1
ATOM 1387 N N . GLU A 1 181 ? -17.141 -12.062 -5.137 1 93.25 181 GLU A N 1
ATOM 1388 C CA . GLU A 1 181 ? -18.219 -11.414 -4.395 1 93.25 181 GLU A CA 1
ATOM 1389 C C . GLU A 1 181 ? -19.469 -11.258 -5.262 1 93.25 181 GLU A C 1
ATOM 1391 O O . GLU A 1 181 ? -20.594 -11.492 -4.797 1 93.25 181 GLU A O 1
ATOM 1396 N N . SER A 1 182 ? -19.25 -10.82 -6.457 1 94.12 182 SER A N 1
ATOM 1397 C CA . SER A 1 182 ? -20.359 -10.664 -7.391 1 94.12 182 SER A CA 1
ATOM 1398 C C . SER A 1 182 ? -21.031 -12 -7.672 1 94.12 182 SER A C 1
ATOM 1400 O O . SER A 1 182 ? -22.266 -12.07 -7.742 1 94.12 182 SER A O 1
ATOM 1402 N N . LEU A 1 183 ? -20.281 -13.055 -7.852 1 96.31 183 LEU A N 1
ATOM 1403 C CA . LEU A 1 183 ? -20.828 -14.391 -8.086 1 96.31 183 LEU A CA 1
ATOM 1404 C C . LEU A 1 183 ? -21.578 -14.891 -6.852 1 96.31 183 LEU A C 1
ATOM 1406 O O . LEU A 1 183 ? -22.578 -15.586 -6.969 1 96.31 183 LEU A O 1
ATOM 1410 N N . GLN A 1 184 ? -21.062 -14.484 -5.672 1 95.38 184 GLN A N 1
ATOM 1411 C CA . GLN A 1 184 ? -21.688 -14.891 -4.418 1 95.38 184 GLN A CA 1
ATOM 1412 C C . GLN A 1 184 ? -23.078 -14.266 -4.277 1 95.38 184 GLN A C 1
ATOM 1414 O O . GLN A 1 184 ? -23.984 -14.875 -3.693 1 95.38 184 GLN A O 1
ATOM 1419 N N . SER A 1 185 ? -23.203 -13.086 -4.789 1 94.44 185 SER A N 1
ATOM 1420 C CA . SER A 1 185 ? -24.516 -12.43 -4.742 1 94.44 185 SER A CA 1
ATOM 1421 C C . SER A 1 185 ? -25.562 -13.219 -5.531 1 94.44 185 SER A C 1
ATOM 1423 O O . SER A 1 185 ? -26.75 -13.156 -5.227 1 94.44 185 SER A O 1
ATOM 1425 N N . LEU A 1 186 ? -25.125 -14.039 -6.492 1 94.44 186 LEU A N 1
ATOM 1426 C CA . LEU A 1 186 ? -26 -14.828 -7.34 1 94.44 186 LEU A CA 1
ATOM 1427 C C . LEU A 1 186 ? -26.125 -16.25 -6.832 1 94.44 186 LEU A C 1
ATOM 1429 O O . LEU A 1 186 ? -26.953 -17.031 -7.316 1 94.44 186 LEU A O 1
ATOM 1433 N N . ASN A 1 187 ? -25.312 -16.609 -5.836 1 95.5 187 ASN A N 1
ATOM 1434 C CA . ASN A 1 187 ? -25.266 -17.969 -5.32 1 95.5 187 ASN A CA 1
ATOM 1435 C C . ASN A 1 187 ? -26.469 -18.297 -4.457 1 95.5 187 ASN A C 1
ATOM 1437 O O . ASN A 1 187 ? -26.672 -17.688 -3.404 1 95.5 187 ASN A O 1
ATOM 1441 N N . PRO A 1 188 ? -27.281 -19.219 -4.898 1 93.31 188 PRO A N 1
ATOM 1442 C CA . PRO A 1 188 ? -28.453 -19.562 -4.105 1 93.31 188 PRO A CA 1
ATOM 1443 C C . PRO A 1 188 ? -28.094 -20.203 -2.758 1 93.31 188 PRO A C 1
ATOM 1445 O O . PRO A 1 188 ? -28.797 -19.984 -1.766 1 93.31 188 PRO A O 1
ATOM 1448 N N . GLN A 1 189 ? -27.109 -21 -2.707 1 94.88 189 GLN A N 1
ATOM 1449 C CA . GLN A 1 189 ? -26.594 -21.578 -1.472 1 94.88 189 GLN A CA 1
ATOM 1450 C C . GLN A 1 189 ? -25.281 -20.906 -1.061 1 94.88 189 GLN A C 1
ATOM 1452 O O . GLN A 1 189 ? -24.203 -21.328 -1.484 1 94.88 189 GLN A O 1
ATOM 1457 N N . LYS A 1 190 ? -25.297 -20.062 -0.031 1 93.62 190 LYS A N 1
ATOM 1458 C CA . LYS A 1 190 ? -24.203 -19.156 0.285 1 93.62 190 LYS A CA 1
ATOM 1459 C C . LYS A 1 190 ? -23.016 -19.906 0.88 1 93.62 190 LYS A C 1
ATOM 1461 O O . LYS A 1 190 ? -21.875 -19.469 0.773 1 93.62 190 LYS A O 1
ATOM 1466 N N . ASP A 1 191 ? -23.219 -21.062 1.406 1 93.69 191 ASP A N 1
ATOM 1467 C CA . ASP A 1 191 ? -22.141 -21.797 2.074 1 93.69 191 ASP A CA 1
ATOM 1468 C C . ASP A 1 191 ? -21.516 -22.828 1.148 1 93.69 191 ASP A C 1
ATOM 1470 O O . ASP A 1 191 ? -20.547 -23.5 1.517 1 93.69 191 ASP A O 1
ATOM 1474 N N . THR A 1 192 ? -22.109 -23.016 -0.076 1 95.75 192 THR A N 1
ATOM 1475 C CA . THR A 1 192 ? -21.641 -24 -1.043 1 95.75 192 THR A CA 1
ATOM 1476 C C . THR A 1 192 ? -21.234 -23.328 -2.352 1 95.75 192 THR A C 1
ATOM 1478 O O . THR A 1 192 ? -21.969 -22.469 -2.857 1 95.75 192 THR A O 1
ATOM 1481 N N . ALA A 1 193 ? -20.094 -23.766 -2.9 1 96.38 193 ALA A N 1
ATOM 1482 C CA . ALA A 1 193 ? -19.594 -23.172 -4.145 1 96.38 193 ALA A CA 1
ATOM 1483 C C . ALA A 1 193 ? -20.594 -23.375 -5.281 1 96.38 193 ALA A C 1
ATOM 1485 O O . ALA A 1 193 ? -21.094 -24.484 -5.484 1 96.38 193 ALA A O 1
ATOM 1486 N N . SER A 1 194 ? -20.938 -22.344 -5.965 1 96.81 194 SER A N 1
ATOM 1487 C CA . SER A 1 194 ? -21.797 -22.438 -7.141 1 96.81 194 SER A CA 1
ATOM 1488 C C . SER A 1 194 ? -21 -22.906 -8.359 1 96.81 194 SER A C 1
ATOM 1490 O O . SER A 1 194 ? -19.781 -22.875 -8.359 1 96.81 194 SER A O 1
ATOM 1492 N N . ASN A 1 195 ? -21.672 -23.359 -9.367 1 97 195 ASN A N 1
ATOM 1493 C CA . ASN A 1 195 ? -21.031 -23.781 -10.609 1 97 195 ASN A CA 1
ATOM 1494 C C . ASN A 1 195 ? -20.203 -22.641 -11.219 1 97 195 ASN A C 1
ATOM 1496 O O . ASN A 1 195 ? -19.094 -22.875 -11.703 1 97 195 ASN A O 1
ATOM 1500 N N . SER A 1 196 ? -20.766 -21.438 -11.18 1 97.12 196 SER A N 1
ATOM 1501 C CA . SER A 1 196 ? -20.078 -20.281 -11.75 1 97.12 196 SER A CA 1
ATOM 1502 C C . SER A 1 196 ? -18.797 -19.969 -10.977 1 97.12 196 SER A C 1
ATOM 1504 O O . SER A 1 196 ? -17.766 -19.641 -11.57 1 97.12 196 SER A O 1
ATOM 1506 N N . GLN A 1 197 ? -18.922 -20.078 -9.688 1 97 197 GLN A N 1
ATOM 1507 C CA . GLN A 1 197 ? -17.75 -19.828 -8.859 1 97 197 GLN A CA 1
ATOM 1508 C C . GLN A 1 197 ? -16.656 -20.844 -9.133 1 97 197 GLN A C 1
ATOM 1510 O O . GLN A 1 197 ? -15.469 -20.5 -9.203 1 97 197 GLN A O 1
ATOM 1515 N N . ILE A 1 198 ? -17.047 -22.125 -9.305 1 96.81 198 ILE A N 1
ATOM 1516 C CA . ILE A 1 198 ? -16.094 -23.203 -9.562 1 96.81 198 ILE A CA 1
ATOM 1517 C C . ILE A 1 198 ? -15.414 -22.984 -10.914 1 96.81 198 ILE A C 1
ATOM 1519 O O . ILE A 1 198 ? -14.188 -23.047 -11.016 1 96.81 198 ILE A O 1
ATOM 1523 N N . MET A 1 199 ? -16.172 -22.688 -11.93 1 96.69 199 MET A N 1
ATOM 1524 C CA . MET A 1 199 ? -15.625 -22.438 -13.266 1 96.69 199 MET A CA 1
ATOM 1525 C C . MET A 1 199 ? -14.664 -21.266 -13.25 1 96.69 199 MET A C 1
ATOM 1527 O O . MET A 1 199 ? -13.562 -21.328 -13.797 1 96.69 199 MET A O 1
ATOM 1531 N N . PHE A 1 200 ? -15.102 -20.203 -12.633 1 96.44 200 PHE A N 1
ATOM 1532 C CA . PHE A 1 200 ? -14.281 -19 -12.555 1 96.44 200 PHE A CA 1
ATOM 1533 C C . PHE A 1 200 ? -12.945 -19.297 -11.883 1 96.44 200 PHE A C 1
ATOM 1535 O O . PHE A 1 200 ? -11.891 -18.938 -12.406 1 96.44 200 PHE A O 1
ATOM 1542 N N . LEU A 1 201 ? -12.984 -19.938 -10.727 1 95.5 201 LEU A N 1
ATOM 1543 C CA . LEU A 1 201 ? -11.773 -20.203 -9.945 1 95.5 201 LEU A CA 1
ATOM 1544 C C . LEU A 1 201 ? -10.836 -21.141 -10.695 1 95.5 201 LEU A C 1
ATOM 1546 O O . LEU A 1 201 ? -9.609 -20.969 -10.648 1 95.5 201 LEU A O 1
ATOM 1550 N N . CYS A 1 202 ? -11.359 -22.125 -11.32 1 94.94 202 CYS A N 1
ATOM 1551 C CA . CYS A 1 202 ? -10.547 -23.078 -12.062 1 94.94 202 CYS A CA 1
ATOM 1552 C C . CYS A 1 202 ? -9.859 -22.406 -13.242 1 94.94 202 CYS A C 1
ATOM 1554 O O . CYS A 1 202 ? -8.688 -22.656 -13.516 1 94.94 202 CYS A O 1
ATOM 1556 N N . LEU A 1 203 ? -10.586 -21.547 -13.914 1 93.12 203 LEU A N 1
ATOM 1557 C CA . LEU A 1 203 ? -9.992 -20.797 -15.016 1 93.12 203 LEU A CA 1
ATOM 1558 C C . LEU A 1 203 ? -8.914 -19.844 -14.516 1 93.12 203 LEU A C 1
ATOM 1560 O O . LEU A 1 203 ? -7.863 -19.703 -15.148 1 93.12 203 LEU A O 1
ATOM 1564 N N . HIS A 1 204 ? -9.234 -19.25 -13.422 1 91.31 204 HIS A N 1
ATOM 1565 C CA . HIS A 1 204 ? -8.281 -18.344 -12.805 1 91.31 204 HIS A CA 1
ATOM 1566 C C . HIS A 1 204 ? -7.012 -19.078 -12.391 1 91.31 204 HIS A C 1
ATOM 1568 O O . HIS A 1 204 ? -5.902 -18.578 -12.586 1 91.31 204 HIS A O 1
ATOM 1574 N N . ALA A 1 205 ? -7.172 -20.172 -11.844 1 86.44 205 ALA A N 1
ATOM 1575 C CA . ALA A 1 205 ? -6.047 -20.938 -11.328 1 86.44 205 ALA A CA 1
ATOM 1576 C C . ALA A 1 205 ? -5.168 -21.453 -12.469 1 86.44 205 ALA A C 1
ATOM 1578 O O . ALA A 1 205 ? -3.992 -21.766 -12.266 1 86.44 205 ALA A O 1
ATOM 1579 N N . GLY A 1 206 ? -5.715 -21.641 -13.609 1 84.69 206 GLY A N 1
ATOM 1580 C CA . GLY A 1 206 ? -4.898 -21.984 -14.766 1 84.69 206 GLY A CA 1
ATOM 1581 C C . GLY A 1 206 ? -3.793 -20.984 -15.039 1 84.69 206 GLY A C 1
ATOM 1582 O O . GLY A 1 206 ? -2.773 -21.344 -15.641 1 84.69 206 GLY A O 1
ATOM 1583 N N . GLY A 1 207 ? -4.031 -19.75 -14.602 1 75.38 207 GLY A N 1
ATOM 1584 C CA . GLY A 1 207 ? -2.955 -18.781 -14.516 1 75.38 207 GLY A CA 1
ATOM 1585 C C . GLY A 1 207 ? -2.449 -18.312 -15.867 1 75.38 207 GLY A C 1
ATOM 1586 O O . GLY A 1 207 ? -1.26 -18.047 -16.031 1 75.38 207 GLY A O 1
ATOM 1587 N N . MET A 1 208 ? -3.217 -18.266 -16.828 1 79 208 MET A N 1
ATOM 1588 C CA . MET A 1 208 ? -2.734 -17.875 -18.141 1 79 208 MET A CA 1
ATOM 1589 C C . MET A 1 208 ? -2.074 -16.5 -18.109 1 79 208 MET A C 1
ATOM 1591 O O . MET A 1 208 ? -2.709 -15.516 -17.719 1 79 208 MET A O 1
ATOM 1595 N N . THR A 1 209 ? -0.785 -16.516 -18.219 1 77.81 209 THR A N 1
ATOM 1596 C CA . THR A 1 209 ? 0.015 -15.297 -18.281 1 77.81 209 THR A CA 1
ATOM 1597 C C . THR A 1 209 ? 0.782 -15.219 -19.594 1 77.81 209 THR A C 1
ATOM 1599 O O . THR A 1 209 ? 1.393 -16.203 -20.031 1 77.81 209 THR A O 1
ATOM 1602 N N . LEU A 1 210 ? 0.774 -14.117 -20.188 1 75 210 LEU A N 1
ATOM 1603 C CA . LEU A 1 210 ? 1.394 -13.953 -21.5 1 75 210 LEU A CA 1
ATOM 1604 C C . LEU A 1 210 ? 2.912 -13.906 -21.391 1 75 210 LEU A C 1
ATOM 1606 O O . LEU A 1 210 ? 3.621 -14.555 -22.156 1 75 210 LEU A O 1
ATOM 1610 N N . ILE A 1 211 ? 3.377 -13.141 -20.375 1 72.75 211 ILE A N 1
ATOM 1611 C CA . ILE A 1 211 ? 4.816 -12.961 -20.25 1 72.75 211 ILE A CA 1
ATOM 1612 C C . ILE A 1 211 ? 5.238 -13.242 -18.797 1 72.75 211 ILE A C 1
ATOM 1614 O O . ILE A 1 211 ? 4.848 -12.516 -17.891 1 72.75 211 ILE A O 1
ATOM 1618 N N . PRO A 1 212 ? 6.039 -14.289 -18.656 1 80.5 212 PRO A N 1
ATOM 1619 C CA . PRO A 1 212 ? 6.539 -14.562 -17.297 1 80.5 212 PRO A CA 1
ATOM 1620 C C . PRO A 1 212 ? 7.754 -13.711 -16.938 1 80.5 212 PRO A C 1
ATOM 1622 O O . PRO A 1 212 ? 8.844 -14.25 -16.719 1 80.5 212 PRO A O 1
ATOM 1625 N N . VAL A 1 213 ? 7.621 -12.492 -16.719 1 70.81 213 VAL A N 1
ATOM 1626 C CA . VAL A 1 213 ? 8.695 -11.523 -16.531 1 70.81 213 VAL A CA 1
ATOM 1627 C C . VAL A 1 213 ? 9.516 -11.875 -15.297 1 70.81 213 VAL A C 1
ATOM 1629 O O . VAL A 1 213 ? 10.742 -11.797 -15.312 1 70.81 213 VAL A O 1
ATOM 1632 N N . SER A 1 214 ? 8.828 -12.25 -14.305 1 76.06 214 SER A N 1
ATOM 1633 C CA . SER A 1 214 ? 9.508 -12.547 -13.055 1 76.06 214 SER A CA 1
ATOM 1634 C C . SER A 1 214 ? 10.461 -13.734 -13.211 1 76.06 214 SER A C 1
ATOM 1636 O O . SER A 1 214 ? 11.57 -13.727 -12.672 1 76.06 214 SER A O 1
ATOM 1638 N N . ILE A 1 215 ? 10.062 -14.703 -13.906 1 85.06 215 ILE A N 1
ATOM 1639 C CA . ILE A 1 215 ? 10.875 -15.898 -14.102 1 85.06 215 ILE A CA 1
ATOM 1640 C C . ILE A 1 215 ? 12.078 -15.57 -14.977 1 85.06 215 ILE A C 1
ATOM 1642 O O . ILE A 1 215 ? 13.195 -16 -14.703 1 85.06 215 ILE A O 1
ATOM 1646 N N . ILE A 1 216 ? 11.891 -14.812 -15.984 1 79.44 216 ILE A N 1
ATOM 1647 C CA . ILE A 1 216 ? 12.961 -14.398 -16.875 1 79.44 216 ILE A CA 1
ATOM 1648 C C . ILE A 1 216 ? 14 -13.586 -16.109 1 79.44 216 ILE A C 1
ATOM 1650 O O . ILE A 1 216 ? 15.203 -13.797 -16.266 1 79.44 216 ILE A O 1
ATOM 1654 N N . ALA A 1 217 ? 13.531 -12.75 -15.266 1 76.25 217 ALA A N 1
ATOM 1655 C CA . ALA A 1 217 ? 14.43 -11.93 -14.461 1 76.25 217 ALA A CA 1
ATOM 1656 C C . ALA A 1 217 ? 15.281 -12.797 -13.539 1 76.25 217 ALA A C 1
ATOM 1658 O O . ALA A 1 217 ? 16.484 -12.547 -13.375 1 76.25 217 ALA A O 1
ATOM 1659 N N . ILE A 1 218 ? 14.68 -13.734 -12.969 1 82.19 218 ILE A N 1
ATOM 1660 C CA . ILE A 1 218 ? 15.398 -14.625 -12.062 1 82.19 218 ILE A CA 1
ATOM 1661 C C . ILE A 1 218 ? 16.422 -15.438 -12.852 1 82.19 218 ILE A C 1
ATOM 1663 O O . ILE A 1 218 ? 17.562 -15.609 -12.406 1 82.19 218 ILE A O 1
ATOM 1667 N N . ARG A 1 219 ? 16.078 -15.914 -13.984 1 86.5 219 ARG A N 1
ATOM 1668 C CA . ARG A 1 219 ? 17.016 -16.656 -14.828 1 86.5 219 ARG A CA 1
ATOM 1669 C C . ARG A 1 219 ? 18.219 -15.789 -15.195 1 86.5 219 ARG A C 1
ATOM 1671 O O . ARG A 1 219 ? 19.344 -16.266 -15.172 1 86.5 219 ARG A O 1
ATOM 1678 N N . ALA A 1 220 ? 17.969 -14.57 -15.508 1 77.31 220 ALA A N 1
ATOM 1679 C CA . ALA A 1 220 ? 19.031 -13.633 -15.828 1 77.31 220 ALA A CA 1
ATOM 1680 C C . ALA A 1 220 ? 19.969 -13.422 -14.633 1 77.31 220 ALA A C 1
ATOM 1682 O O . ALA A 1 220 ? 21.188 -13.406 -14.781 1 77.31 220 ALA A O 1
ATOM 1683 N N . SER A 1 221 ? 19.375 -13.273 -13.555 1 80.94 221 SER A N 1
ATOM 1684 C CA . SER A 1 221 ? 20.141 -13.047 -12.336 1 80.94 221 SER A CA 1
ATOM 1685 C C . SER A 1 221 ? 20.969 -14.273 -11.977 1 80.94 221 SER A C 1
ATOM 1687 O O . SER A 1 221 ? 21.984 -14.156 -11.281 1 80.94 221 SER A O 1
ATOM 1689 N N . MET A 1 222 ? 20.484 -15.422 -12.469 1 84.38 222 MET A N 1
ATOM 1690 C CA . MET A 1 222 ? 21.188 -16.672 -12.18 1 84.38 222 MET A CA 1
ATOM 1691 C C . MET A 1 222 ? 22.219 -16.984 -13.25 1 84.38 222 MET A C 1
ATOM 1693 O O . MET A 1 222 ? 22.797 -18.078 -13.266 1 84.38 222 MET A O 1
ATOM 1697 N N . GLY A 1 223 ? 22.391 -16.047 -14.156 1 78.19 223 GLY A N 1
ATOM 1698 C CA . GLY A 1 223 ? 23.484 -16.156 -15.109 1 78.19 223 GLY A CA 1
ATOM 1699 C C . GLY A 1 223 ? 23.078 -16.828 -16.406 1 78.19 223 GLY A C 1
ATOM 1700 O O . GLY A 1 223 ? 23.938 -17.312 -17.156 1 78.19 223 GLY A O 1
ATOM 1701 N N . SER A 1 224 ? 21.859 -16.984 -16.672 1 87.5 224 SER A N 1
ATOM 1702 C CA . SER A 1 224 ? 21.422 -17.562 -17.922 1 87.5 224 SER A CA 1
ATOM 1703 C C . SER A 1 224 ? 21.875 -16.734 -19.125 1 87.5 224 SER A C 1
ATOM 1705 O O . SER A 1 224 ? 21.828 -15.5 -19.078 1 87.5 224 SER A O 1
ATOM 1707 N N . LYS A 1 225 ? 22.375 -17.344 -20.109 1 76.5 225 LYS A N 1
ATOM 1708 C CA . LYS A 1 225 ? 22.797 -16.672 -21.344 1 76.5 225 LYS A CA 1
ATOM 1709 C C . LYS A 1 225 ? 21.594 -16.297 -22.188 1 76.5 225 LYS A C 1
ATOM 1711 O O . LYS A 1 225 ? 21.641 -15.336 -22.969 1 76.5 225 LYS A O 1
ATOM 1716 N N . THR A 1 226 ? 20.531 -17.141 -22.094 1 81.19 226 THR A N 1
ATOM 1717 C CA . THR A 1 226 ? 19.297 -16.906 -22.844 1 81.19 226 THR A CA 1
ATOM 1718 C C . THR A 1 226 ? 18.078 -17 -21.938 1 81.19 226 THR A C 1
ATOM 1720 O O . THR A 1 226 ? 17.25 -17.891 -22.078 1 81.19 226 THR A O 1
ATOM 1723 N N . PRO A 1 227 ? 17.906 -16.047 -21.094 1 83.5 227 PRO A N 1
ATOM 1724 C CA . PRO A 1 227 ? 16.844 -16.094 -20.078 1 83.5 227 PRO A CA 1
ATOM 1725 C C . PRO A 1 227 ? 15.445 -16.156 -20.688 1 83.5 227 PRO A C 1
ATOM 1727 O O . PRO A 1 227 ? 14.508 -16.641 -20.047 1 83.5 227 PRO A O 1
ATOM 1730 N N . THR A 1 228 ? 15.273 -15.859 -21.969 1 78.75 228 THR A N 1
ATOM 1731 C CA . THR A 1 228 ? 13.953 -15.742 -22.578 1 78.75 228 THR A CA 1
ATOM 1732 C C . THR A 1 228 ? 13.57 -17.031 -23.281 1 78.75 228 THR A C 1
ATOM 1734 O O . THR A 1 228 ? 12.445 -17.172 -23.766 1 78.75 228 THR A O 1
ATOM 1737 N N . ASP A 1 229 ? 14.367 -18 -23.312 1 82.38 229 ASP A N 1
ATOM 1738 C CA . ASP A 1 229 ? 14.117 -19.203 -24.078 1 82.38 229 ASP A CA 1
ATOM 1739 C C . ASP A 1 229 ? 12.93 -19.984 -23.516 1 82.38 229 ASP A C 1
ATOM 1741 O O . ASP A 1 229 ? 12.328 -20.797 -24.203 1 82.38 229 ASP A O 1
ATOM 1745 N N . ILE A 1 230 ? 12.602 -19.672 -22.297 1 86.38 230 ILE A N 1
ATOM 1746 C CA . ILE A 1 230 ? 11.531 -20.422 -21.656 1 86.38 230 ILE A CA 1
ATOM 1747 C C . ILE A 1 230 ? 10.188 -19.781 -21.969 1 86.38 230 ILE A C 1
ATOM 1749 O O . ILE A 1 230 ? 9.141 -20.312 -21.594 1 86.38 230 ILE A O 1
ATOM 1753 N N . PHE A 1 231 ? 10.211 -18.797 -22.594 1 80.81 231 PHE A N 1
ATOM 1754 C CA . PHE A 1 231 ? 9.023 -17.984 -22.828 1 80.81 231 PHE A CA 1
ATOM 1755 C C . PHE A 1 231 ? 7.93 -18.797 -23.516 1 80.81 231 PHE A C 1
ATOM 1757 O O . PHE A 1 231 ? 6.805 -18.875 -23.016 1 80.81 231 PHE A O 1
ATOM 1764 N N . LEU A 1 232 ? 8.273 -19.375 -24.594 1 81.06 232 LEU A N 1
ATOM 1765 C CA . LEU A 1 232 ? 7.309 -20.109 -25.406 1 81.06 232 LEU A CA 1
ATOM 1766 C C . LEU A 1 232 ? 6.77 -21.328 -24.641 1 81.06 232 LEU A C 1
ATOM 1768 O O . LEU A 1 232 ? 5.555 -21.516 -24.547 1 81.06 232 LEU A O 1
ATOM 1772 N N . PRO A 1 233 ? 7.59 -22.031 -24.062 1 86.5 233 PRO A N 1
ATOM 1773 C CA . PRO A 1 233 ? 7.074 -23.188 -23.297 1 86.5 233 PRO A CA 1
ATOM 1774 C C . PRO A 1 233 ? 6.176 -22.766 -22.141 1 86.5 233 PRO A C 1
ATOM 1776 O O . PRO A 1 233 ? 5.184 -23.438 -21.844 1 86.5 233 PRO A O 1
ATOM 1779 N N . CYS A 1 234 ? 6.5 -21.703 -21.469 1 87.88 234 CYS A N 1
ATOM 1780 C CA . CYS A 1 234 ? 5.676 -21.234 -20.359 1 87.88 234 CYS A CA 1
ATOM 1781 C C . CYS A 1 234 ? 4.281 -20.859 -20.844 1 87.88 234 CYS A C 1
ATOM 1783 O O . CYS A 1 234 ? 3.285 -21.188 -20.203 1 87.88 234 CYS A O 1
ATOM 1785 N N . MET A 1 235 ? 4.219 -20.188 -21.906 1 84.44 235 MET A N 1
ATOM 1786 C CA . MET A 1 235 ? 2.939 -19.734 -22.453 1 84.44 235 MET A CA 1
ATOM 1787 C C . MET A 1 235 ? 2.072 -20.922 -22.844 1 84.44 235 MET A C 1
ATOM 1789 O O . MET A 1 235 ? 0.873 -20.953 -22.562 1 84.44 235 MET A O 1
ATOM 1793 N N . ILE A 1 236 ? 2.668 -21.875 -23.5 1 85.56 236 ILE A N 1
ATOM 1794 C CA . ILE A 1 236 ? 1.932 -23.047 -23.922 1 85.56 236 ILE A CA 1
ATOM 1795 C C . ILE A 1 236 ? 1.463 -23.844 -22.703 1 85.56 236 ILE A C 1
ATOM 1797 O O . ILE A 1 236 ? 0.332 -24.328 -22.656 1 85.56 236 ILE A O 1
ATOM 1801 N N . ALA A 1 237 ? 2.338 -23.938 -21.766 1 89.69 237 ALA A N 1
ATOM 1802 C CA . ALA A 1 237 ? 2 -24.703 -20.578 1 89.69 237 ALA A CA 1
ATOM 1803 C C . ALA A 1 237 ? 0.818 -24.078 -19.844 1 89.69 237 ALA A C 1
ATOM 1805 O O . ALA A 1 237 ? -0.105 -24.781 -19.422 1 89.69 237 ALA A O 1
ATOM 1806 N N . THR A 1 238 ? 0.822 -22.781 -19.688 1 89 238 THR A N 1
ATOM 1807 C CA . THR A 1 238 ? -0.261 -22.109 -18.969 1 89 238 THR A CA 1
ATOM 1808 C C . THR A 1 238 ? -1.552 -22.156 -19.781 1 89 238 THR A C 1
ATOM 1810 O O . THR A 1 238 ? -2.641 -22.297 -19.219 1 89 238 THR A O 1
ATOM 1813 N N . PHE A 1 239 ? -1.404 -22.016 -20.984 1 88.06 239 PHE A N 1
ATOM 1814 C CA . PHE A 1 239 ? -2.57 -22.109 -21.859 1 88.06 239 PHE A CA 1
ATOM 1815 C C . PHE A 1 239 ? -3.193 -23.5 -21.766 1 88.06 239 PHE A C 1
ATOM 1817 O O . PHE A 1 239 ? -4.418 -23.641 -21.672 1 88.06 239 PHE A O 1
ATOM 1824 N N . SER A 1 240 ? -2.346 -24.453 -21.828 1 90.19 240 SER A N 1
ATOM 1825 C CA . SER A 1 240 ? -2.822 -25.844 -21.734 1 90.19 240 SER A CA 1
ATOM 1826 C C . SER A 1 240 ? -3.516 -26.094 -20.406 1 90.19 240 SER A C 1
ATOM 1828 O O . SER A 1 240 ? -4.539 -26.766 -20.344 1 90.19 240 SER A O 1
ATOM 1830 N N . ALA A 1 241 ? -2.92 -25.594 -19.375 1 92.31 241 ALA A N 1
ATOM 1831 C CA . ALA A 1 241 ? -3.529 -25.75 -18.047 1 92.31 241 ALA A CA 1
ATOM 1832 C C . ALA A 1 241 ? -4.898 -25.078 -18 1 92.31 241 ALA A C 1
ATOM 1834 O O . ALA A 1 241 ? -5.848 -25.625 -17.438 1 92.31 241 ALA A O 1
ATOM 1835 N N . THR A 1 242 ? -5.039 -23.906 -18.547 1 92.06 242 THR A N 1
ATOM 1836 C CA . THR A 1 242 ? -6.297 -23.172 -18.562 1 92.06 242 THR A CA 1
ATOM 1837 C C . THR A 1 242 ? -7.34 -23.891 -19.406 1 92.06 242 THR A C 1
ATOM 1839 O O . THR A 1 242 ? -8.508 -23.984 -19.016 1 92.06 242 THR A O 1
ATOM 1842 N N . LEU A 1 243 ? -6.898 -24.375 -20.516 1 91.5 243 LEU A N 1
ATOM 1843 C CA . LEU A 1 243 ? -7.812 -25.125 -21.359 1 91.5 243 LEU A CA 1
ATOM 1844 C C . LEU A 1 243 ? -8.273 -26.406 -20.656 1 91.5 243 LEU A C 1
ATOM 1846 O O . LEU A 1 243 ? -9.445 -26.766 -20.766 1 91.5 243 LEU A O 1
ATOM 1850 N N . ALA A 1 244 ? -7.34 -27.047 -20.047 1 94.38 244 ALA A N 1
ATOM 1851 C CA . ALA A 1 244 ? -7.695 -28.25 -19.297 1 94.38 244 ALA A CA 1
ATOM 1852 C C . ALA A 1 244 ? -8.727 -27.938 -18.203 1 94.38 244 ALA A C 1
ATOM 1854 O O . ALA A 1 244 ? -9.672 -28.703 -18.016 1 94.38 244 ALA A O 1
ATOM 1855 N N . ALA A 1 245 ? -8.523 -26.891 -17.516 1 94.88 245 ALA A N 1
ATOM 1856 C CA . ALA A 1 245 ? -9.469 -26.484 -16.484 1 94.88 245 ALA A CA 1
ATOM 1857 C C . ALA A 1 245 ? -10.859 -26.25 -17.078 1 94.88 245 ALA A C 1
ATOM 1859 O O . ALA A 1 245 ? -11.859 -26.703 -16.516 1 94.88 245 ALA A O 1
ATOM 1860 N N . MET A 1 246 ? -10.914 -25.578 -18.188 1 94.56 246 MET A N 1
ATOM 1861 C CA . MET A 1 246 ? -12.18 -25.297 -18.859 1 94.56 246 MET A CA 1
ATOM 1862 C C . MET A 1 246 ? -12.875 -26.594 -19.266 1 94.56 246 MET A C 1
ATOM 1864 O O . MET A 1 246 ? -14.078 -26.75 -19.062 1 94.56 246 MET A O 1
ATOM 1868 N N . ILE A 1 247 ? -12.117 -27.516 -19.734 1 95.5 247 ILE A N 1
ATOM 1869 C CA . ILE A 1 247 ? -12.672 -28.781 -20.219 1 95.5 247 ILE A CA 1
ATOM 1870 C C . ILE A 1 247 ? -13.141 -29.625 -19.047 1 95.5 247 ILE A C 1
ATOM 1872 O O . ILE A 1 247 ? -14.258 -30.141 -19.047 1 95.5 247 ILE A O 1
ATOM 1876 N N . ILE A 1 248 ? -12.367 -29.75 -18.062 1 96.44 248 ILE A N 1
ATOM 1877 C CA . ILE A 1 248 ? -12.664 -30.594 -16.906 1 96.44 248 ILE A CA 1
ATOM 1878 C C . ILE A 1 248 ? -13.938 -30.094 -16.219 1 96.44 248 ILE A C 1
ATOM 1880 O O . ILE A 1 248 ? -14.852 -30.875 -15.945 1 96.44 248 ILE A O 1
ATOM 1884 N N . VAL A 1 249 ? -13.984 -28.797 -15.953 1 96.56 249 VAL A N 1
ATOM 1885 C CA . VAL A 1 249 ? -15.148 -28.25 -15.258 1 96.56 249 VAL A CA 1
ATOM 1886 C C . VAL A 1 249 ? -16.375 -28.359 -16.156 1 96.56 249 VAL A C 1
ATOM 1888 O O . VAL A 1 249 ? -17.484 -28.609 -15.672 1 96.56 249 VAL A O 1
ATOM 1891 N N . SER A 1 250 ? -16.219 -28.141 -17.453 1 96.25 250 SER A N 1
ATOM 1892 C CA . SER A 1 250 ? -17.344 -28.266 -18.375 1 96.25 250 SER A CA 1
ATOM 1893 C C . SER A 1 250 ? -17.891 -29.688 -18.406 1 96.25 250 SER A C 1
ATOM 1895 O O . SER A 1 250 ? -19.094 -29.891 -18.594 1 96.25 250 SER A O 1
ATOM 1897 N N . LEU A 1 251 ? -17.047 -30.625 -18.234 1 96.06 251 LEU A N 1
ATOM 1898 C CA . LEU A 1 251 ? -17.5 -32.031 -18.188 1 96.06 251 LEU A CA 1
ATOM 1899 C C . LEU A 1 251 ? -18.297 -32.281 -16.922 1 96.06 251 LEU A C 1
ATOM 1901 O O . LEU A 1 251 ? -19.344 -32.938 -16.969 1 96.06 251 LEU A O 1
ATOM 1905 N N . TYR A 1 252 ? -17.828 -31.75 -15.828 1 95.31 252 TYR A N 1
ATOM 1906 C CA . TYR A 1 252 ? -18.547 -31.906 -14.562 1 95.31 252 TYR A CA 1
ATOM 1907 C C . TYR A 1 252 ? -19.922 -31.219 -14.625 1 95.31 252 TYR A C 1
ATOM 1909 O O . TYR A 1 252 ? -20.891 -31.734 -14.086 1 95.31 252 TYR A O 1
ATOM 1917 N N . GLN A 1 253 ? -19.938 -30.078 -15.32 1 96.31 253 GLN A N 1
ATOM 1918 C CA . GLN A 1 253 ? -21.141 -29.266 -15.328 1 96.31 253 GLN A CA 1
ATOM 1919 C C . GLN A 1 253 ? -21.969 -29.516 -16.578 1 96.31 253 GLN A C 1
ATOM 1921 O O . GLN A 1 253 ? -23.031 -28.938 -16.766 1 96.31 253 GLN A O 1
ATOM 1926 N N . LYS A 1 254 ? -21.469 -30.328 -17.453 1 95.12 254 LYS A N 1
ATOM 1927 C CA . LYS A 1 254 ? -22.156 -30.719 -18.672 1 95.12 254 LYS A CA 1
ATOM 1928 C C . LYS A 1 254 ? -22.391 -29.516 -19.594 1 95.12 254 LYS A C 1
ATOM 1930 O O . LYS A 1 254 ? -23.5 -29.312 -20.078 1 95.12 254 LYS A O 1
ATOM 1935 N N . ILE A 1 255 ? -21.422 -28.719 -19.672 1 94.31 255 ILE A N 1
ATOM 1936 C CA . ILE A 1 255 ? -21.438 -27.578 -20.578 1 94.31 255 ILE A CA 1
ATOM 1937 C C . ILE A 1 255 ? -20.906 -28 -21.953 1 94.31 255 ILE A C 1
ATOM 1939 O O . ILE A 1 255 ? -19.875 -28.672 -22.047 1 94.31 255 ILE A O 1
ATOM 1943 N N . ASN A 1 256 ? -21.578 -27.656 -22.953 1 92.31 256 ASN A N 1
ATOM 1944 C CA . ASN A 1 256 ? -21.156 -27.984 -24.312 1 92.31 256 ASN A CA 1
ATOM 1945 C C . ASN A 1 256 ? -20.156 -26.969 -24.828 1 92.31 256 ASN A C 1
ATOM 1947 O O . ASN A 1 256 ? -20.531 -25.859 -25.234 1 92.31 256 ASN A O 1
ATOM 1951 N N . LEU A 1 257 ? -18.922 -27.344 -24.953 1 92.06 257 LEU A N 1
ATOM 1952 C CA . LEU A 1 257 ? -17.859 -26.453 -25.391 1 92.06 257 LEU A CA 1
ATOM 1953 C C . LEU A 1 257 ? -17.75 -26.422 -26.922 1 92.06 257 LEU A C 1
ATOM 1955 O O . LEU A 1 257 ? -17.016 -25.625 -27.484 1 92.06 257 LEU A O 1
ATOM 1959 N N . LEU A 1 258 ? -18.547 -27.234 -27.562 1 89.81 258 LEU A N 1
ATOM 1960 C CA . LEU A 1 258 ? -18.453 -27.344 -29.016 1 89.81 258 LEU A CA 1
ATOM 1961 C C . LEU A 1 258 ? -19.422 -26.375 -29.688 1 89.81 258 LEU A C 1
ATOM 1963 O O . LEU A 1 258 ? -19.562 -26.391 -30.906 1 89.81 258 LEU A O 1
ATOM 1967 N N . LYS A 1 259 ? -19.984 -25.578 -28.953 1 90.81 259 LYS A N 1
ATOM 1968 C CA . LYS A 1 259 ? -20.812 -24.516 -29.547 1 90.81 259 LYS A CA 1
ATOM 1969 C C . LYS A 1 259 ? -19.969 -23.562 -30.391 1 90.81 259 LYS A C 1
ATOM 1971 O O . LYS A 1 259 ? -18.828 -23.25 -30.016 1 90.81 259 LYS A O 1
ATOM 1976 N N . PRO A 1 260 ? -20.422 -23.125 -31.469 1 90.12 260 PRO A N 1
ATOM 1977 C CA . PRO A 1 260 ? -19.641 -22.297 -32.406 1 90.12 260 PRO A CA 1
ATOM 1978 C C . PRO A 1 260 ? -19.109 -21.031 -31.75 1 90.12 260 PRO A C 1
ATOM 1980 O O . PRO A 1 260 ? -17.984 -20.625 -32.031 1 90.12 260 PRO A O 1
ATOM 1983 N N . VAL A 1 261 ? -19.844 -20.484 -30.891 1 89.25 261 VAL A N 1
ATOM 1984 C CA . VAL A 1 261 ? -19.422 -19.25 -30.25 1 89.25 261 VAL A CA 1
ATOM 1985 C C . VAL A 1 261 ? -18.203 -19.516 -29.359 1 89.25 261 VAL A C 1
ATOM 1987 O O . VAL A 1 261 ? -17.25 -18.734 -29.359 1 89.25 261 VAL A O 1
ATOM 1990 N N . VAL A 1 262 ? -18.234 -20.578 -28.625 1 90.56 262 VAL A N 1
ATOM 1991 C CA . VAL A 1 262 ? -17.141 -20.922 -27.734 1 90.56 262 VAL A CA 1
ATOM 1992 C C . VAL A 1 262 ? -15.898 -21.266 -28.547 1 90.56 262 VAL A C 1
ATOM 1994 O O . VAL A 1 262 ? -14.797 -20.828 -28.234 1 90.56 262 VAL A O 1
ATOM 1997 N N . ILE A 1 263 ? -16.094 -21.969 -29.594 1 91.19 263 ILE A N 1
ATOM 1998 C CA . ILE A 1 263 ? -14.992 -22.344 -30.469 1 91.19 263 ILE A CA 1
ATOM 1999 C C . ILE A 1 263 ? -14.383 -21.109 -31.109 1 91.19 263 ILE A C 1
ATOM 2001 O O . ILE A 1 263 ? -13.164 -21 -31.25 1 91.19 263 ILE A O 1
ATOM 2005 N N . ALA A 1 264 ? -15.195 -20.219 -31.5 1 91.19 264 ALA A N 1
ATOM 2006 C CA . ALA A 1 264 ? -14.727 -18.984 -32.125 1 91.19 264 ALA A CA 1
ATOM 2007 C C . ALA A 1 264 ? -13.891 -18.156 -31.156 1 91.19 264 ALA A C 1
ATOM 2009 O O . ALA A 1 264 ? -12.836 -17.625 -31.516 1 91.19 264 ALA A O 1
ATOM 2010 N N . TYR A 1 265 ? -14.344 -18.047 -29.953 1 88.44 265 TYR A N 1
ATOM 2011 C CA . TYR A 1 265 ? -13.625 -17.25 -28.969 1 88.44 265 TYR A CA 1
ATOM 2012 C C . TYR A 1 265 ? -12.344 -17.938 -28.531 1 88.44 265 TYR A C 1
ATOM 2014 O O . TYR A 1 265 ? -11.273 -17.328 -28.484 1 88.44 265 TYR A O 1
ATOM 2022 N N . VAL A 1 266 ? -12.43 -19.188 -28.156 1 87.62 266 VAL A N 1
ATOM 2023 C CA . VAL A 1 266 ? -11.258 -19.938 -27.719 1 87.62 266 VAL A CA 1
ATOM 2024 C C . VAL A 1 266 ? -10.258 -20.047 -28.875 1 87.62 266 VAL A C 1
ATOM 2026 O O . VAL A 1 266 ? -9.055 -19.875 -28.672 1 87.62 266 VAL A O 1
ATOM 2029 N N . GLY A 1 267 ? -10.781 -20.359 -30.031 1 88 267 GLY A N 1
ATOM 2030 C CA . GLY A 1 267 ? -9.938 -20.406 -31.203 1 88 267 GLY A CA 1
ATOM 2031 C C . GLY A 1 267 ? -9.32 -19.062 -31.547 1 88 267 GLY A C 1
ATOM 2032 O O . GLY A 1 267 ? -8.133 -18.984 -31.875 1 88 267 GLY A O 1
ATOM 2033 N N . GLY A 1 268 ? -10.117 -18.016 -31.516 1 87.06 268 GLY A N 1
ATOM 2034 C CA . GLY A 1 268 ? -9.609 -16.672 -31.781 1 87.06 268 GLY A CA 1
ATOM 2035 C C . GLY A 1 268 ? -8.531 -16.25 -30.797 1 87.06 268 GLY A C 1
ATOM 2036 O O . GLY A 1 268 ? -7.496 -15.711 -31.219 1 87.06 268 GLY A O 1
ATOM 2037 N N . ILE A 1 269 ? -8.797 -16.516 -29.531 1 83.25 269 ILE A N 1
ATOM 2038 C CA . ILE A 1 269 ? -7.809 -16.172 -28.516 1 83.25 269 ILE A CA 1
ATOM 2039 C C . ILE A 1 269 ? -6.539 -16.984 -2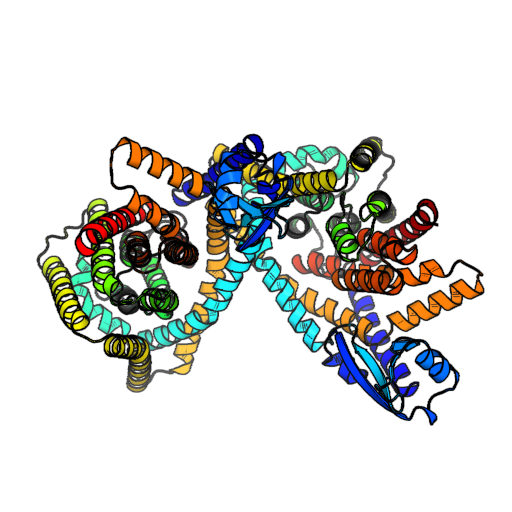8.719 1 83.25 269 ILE A C 1
ATOM 2041 O O . ILE A 1 269 ? -5.426 -16.484 -28.578 1 83.25 269 ILE A O 1
ATOM 2045 N N . SER A 1 270 ? -6.703 -18.234 -29.062 1 85.12 270 SER A N 1
ATOM 2046 C CA . SER A 1 270 ? -5.559 -19.109 -29.328 1 85.12 270 SER A CA 1
ATOM 2047 C C . SER A 1 270 ? -4.727 -18.578 -30.484 1 85.12 270 SER A C 1
ATOM 2049 O O . SER A 1 270 ? -3.496 -18.578 -30.438 1 85.12 270 SER A O 1
ATOM 2051 N N . VAL A 1 271 ? -5.379 -18.109 -31.516 1 88 271 VAL A N 1
ATOM 2052 C CA . VAL A 1 271 ? -4.684 -17.578 -32.656 1 88 271 VAL A CA 1
ATOM 2053 C C . VAL A 1 271 ? -3.979 -16.266 -32.281 1 88 271 VAL A C 1
ATOM 2055 O O . VAL A 1 271 ? -2.834 -16.031 -32.688 1 88 271 VAL A O 1
ATOM 2058 N N . LEU A 1 272 ? -4.68 -15.477 -31.578 1 82.06 272 LEU A N 1
ATOM 2059 C CA . LEU A 1 272 ? -4.098 -14.211 -31.141 1 82.06 272 LEU A CA 1
ATOM 2060 C C . LEU A 1 272 ? -2.861 -14.445 -30.281 1 82.06 272 LEU A C 1
ATOM 2062 O O . LEU A 1 272 ? -1.849 -13.766 -30.453 1 82.06 272 LEU A O 1
ATOM 2066 N N . ILE A 1 273 ? -3.02 -15.344 -29.391 1 76.38 273 ILE A N 1
ATOM 2067 C CA . ILE A 1 273 ? -1.899 -15.656 -28.516 1 76.38 273 ILE A CA 1
ATOM 2068 C C . ILE A 1 273 ? -0.742 -16.219 -29.344 1 76.38 273 ILE A C 1
ATOM 2070 O O . ILE A 1 273 ? 0.417 -15.867 -29.109 1 76.38 273 ILE A O 1
ATOM 2074 N N . SER A 1 274 ? -1.039 -17.062 -30.281 1 81.56 274 SER A N 1
ATOM 2075 C CA . SER A 1 274 ? -0.012 -17.641 -31.156 1 81.56 274 SER A CA 1
ATOM 2076 C C . SER A 1 274 ? 0.699 -16.562 -31.953 1 81.56 274 SER A C 1
ATOM 2078 O O . SER A 1 274 ? 1.923 -16.594 -32.094 1 81.56 274 SER A O 1
ATOM 2080 N N . LEU A 1 275 ? -0.057 -15.648 -32.469 1 82.81 275 LEU A N 1
ATOM 2081 C CA . LEU A 1 275 ? 0.518 -14.547 -33.219 1 82.81 275 LEU A CA 1
ATOM 2082 C C . LEU A 1 275 ? 1.383 -13.664 -32.344 1 82.81 275 LEU A C 1
ATOM 2084 O O . LEU A 1 275 ? 2.441 -13.195 -32.75 1 82.81 275 LEU A O 1
ATOM 2088 N N . LEU A 1 276 ? 0.883 -13.461 -31.219 1 76.5 276 LEU A N 1
ATOM 2089 C CA . LEU A 1 276 ? 1.647 -12.648 -30.281 1 76.5 276 LEU A CA 1
ATOM 2090 C C . LEU A 1 276 ? 2.959 -13.344 -29.906 1 76.5 276 LEU A C 1
ATOM 2092 O O . LEU A 1 276 ? 4 -12.688 -29.812 1 76.5 276 LEU A O 1
ATOM 2096 N N . VAL A 1 277 ? 2.857 -14.57 -29.719 1 73.12 277 VAL A N 1
ATOM 2097 C CA . VAL A 1 277 ? 4.047 -15.352 -29.391 1 73.12 277 VAL A CA 1
ATOM 2098 C C . VAL A 1 277 ? 5.051 -15.266 -30.531 1 73.12 277 VAL A C 1
ATOM 2100 O O . VAL A 1 277 ? 6.25 -15.086 -30.312 1 73.12 277 VAL A O 1
ATOM 2103 N N . LEU A 1 278 ? 4.594 -15.383 -31.703 1 77.81 278 LEU A N 1
ATOM 2104 C CA . LEU A 1 278 ? 5.465 -15.328 -32.875 1 77.81 278 LEU A CA 1
ATOM 2105 C C . LEU A 1 278 ? 6.125 -13.953 -33 1 77.81 278 LEU A C 1
ATOM 2107 O O . LEU A 1 278 ? 7.281 -13.852 -33.406 1 77.81 278 LEU A O 1
ATOM 2111 N N . TYR A 1 279 ? 5.402 -13.016 -32.625 1 78.12 279 TYR A N 1
ATOM 2112 C CA . TYR A 1 279 ? 5.941 -11.664 -32.656 1 78.12 279 TYR A CA 1
ATOM 2113 C C . TYR A 1 279 ? 6.984 -11.477 -31.547 1 78.12 279 TYR A C 1
ATOM 2115 O O . TYR A 1 279 ? 8.055 -10.914 -31.797 1 78.12 279 TYR A O 1
ATOM 2123 N N . LEU A 1 280 ? 6.715 -11.953 -30.422 1 74.69 280 LEU A N 1
ATOM 2124 C CA . LEU A 1 280 ? 7.57 -11.719 -29.25 1 74.69 280 LEU A CA 1
ATOM 2125 C C . LEU A 1 280 ? 8.875 -12.492 -29.375 1 74.69 280 LEU A C 1
ATOM 2127 O O . LEU A 1 280 ? 9.922 -12.047 -28.891 1 74.69 280 LEU A O 1
ATOM 2131 N N . VAL A 1 281 ? 8.812 -13.609 -29.984 1 71.38 281 VAL A N 1
ATOM 2132 C CA . VAL A 1 281 ? 10.008 -14.438 -30.141 1 71.38 281 VAL A CA 1
ATOM 2133 C C . VAL A 1 281 ? 10.992 -13.75 -31.078 1 71.38 281 VAL A C 1
ATOM 2135 O O . VAL A 1 281 ? 12.203 -13.984 -31 1 71.38 281 VAL A O 1
ATOM 2138 N N . LYS A 1 282 ? 10.57 -12.797 -31.859 1 75.19 282 LYS A N 1
ATOM 2139 C CA . LYS A 1 282 ? 11.438 -12.102 -32.812 1 75.19 282 LYS A CA 1
ATOM 2140 C C . LYS A 1 282 ? 12.109 -10.898 -32.156 1 75.19 282 LYS A C 1
ATOM 2142 O O . LYS A 1 282 ? 13.047 -10.32 -32.688 1 75.19 282 LYS A O 1
ATOM 2147 N N . LEU A 1 283 ? 11.672 -10.594 -31.031 1 73.62 283 LEU A N 1
ATOM 2148 C CA . LEU A 1 283 ? 12.203 -9.422 -30.344 1 73.62 283 LEU A CA 1
ATOM 2149 C C . LEU A 1 283 ? 13.461 -9.773 -29.562 1 73.62 283 LEU A C 1
ATOM 2151 O O . LEU A 1 283 ? 13.617 -10.906 -29.109 1 73.62 283 LEU A O 1
ATOM 2155 N N . SER A 1 284 ? 14.367 -8.797 -29.516 1 70.62 284 SER A N 1
ATOM 2156 C CA . SER A 1 284 ? 15.555 -8.953 -28.672 1 70.62 284 SER A CA 1
ATOM 2157 C C . SER A 1 284 ? 15.188 -8.938 -27.188 1 70.62 284 SER A C 1
ATOM 2159 O O . SER A 1 284 ? 14.047 -8.641 -26.828 1 70.62 284 SER A O 1
ATOM 2161 N N . LYS A 1 285 ? 16.109 -9.344 -26.328 1 68.62 285 LYS A N 1
ATOM 2162 C CA . LYS A 1 285 ? 15.906 -9.383 -24.891 1 68.62 285 LYS A CA 1
ATOM 2163 C C . LYS A 1 285 ? 15.469 -8.023 -24.359 1 68.62 285 LYS A C 1
ATOM 2165 O O . LYS A 1 285 ? 14.516 -7.934 -23.578 1 68.62 285 LYS A O 1
ATOM 2170 N N . ASN A 1 286 ? 16.172 -7.031 -24.781 1 68.88 286 ASN A N 1
ATOM 2171 C CA . ASN A 1 286 ? 15.891 -5.684 -24.297 1 68.88 286 ASN A CA 1
ATOM 2172 C C . ASN A 1 286 ? 14.523 -5.191 -24.766 1 68.88 286 ASN A C 1
ATOM 2174 O O . ASN A 1 286 ? 13.789 -4.566 -24 1 68.88 286 ASN A O 1
ATOM 2178 N N . GLU A 1 287 ? 14.195 -5.559 -25.969 1 72.25 287 GLU A N 1
ATOM 2179 C CA . GLU A 1 287 ? 12.906 -5.16 -26.531 1 72.25 287 GLU A CA 1
ATOM 2180 C C . GLU A 1 287 ? 11.758 -5.875 -25.812 1 72.25 287 GLU A C 1
ATOM 2182 O O . GLU A 1 287 ? 10.695 -5.289 -25.594 1 72.25 287 GLU A O 1
ATOM 2187 N N . LEU A 1 288 ? 12.047 -7.059 -25.516 1 70.88 288 LEU A N 1
ATOM 2188 C CA . LEU A 1 288 ? 11.031 -7.84 -24.812 1 70.88 288 LEU A CA 1
ATOM 2189 C C . LEU A 1 288 ? 10.773 -7.273 -23.422 1 70.88 288 LEU A C 1
ATOM 2191 O O . LEU A 1 288 ? 9.617 -7.215 -22.984 1 70.88 288 LEU A O 1
ATOM 2195 N N . ASN A 1 289 ? 11.789 -6.898 -22.797 1 69.19 289 ASN A N 1
ATOM 2196 C CA . ASN A 1 289 ? 11.664 -6.297 -21.469 1 69.19 289 ASN A CA 1
ATOM 2197 C C . ASN A 1 289 ? 10.898 -4.977 -21.516 1 69.19 289 ASN A C 1
ATOM 2199 O O . ASN A 1 289 ? 10.039 -4.715 -20.672 1 69.19 289 ASN A O 1
ATOM 2203 N N . ASP A 1 290 ? 11.266 -4.219 -22.5 1 70.31 290 ASP A N 1
ATOM 2204 C CA . ASP A 1 290 ? 10.602 -2.932 -22.672 1 70.31 290 ASP A CA 1
ATOM 2205 C C . ASP A 1 290 ? 9.117 -3.117 -22.984 1 70.31 290 ASP A C 1
ATOM 2207 O O . ASP A 1 290 ? 8.266 -2.408 -22.438 1 70.31 290 ASP A O 1
ATOM 2211 N N . PHE A 1 291 ? 8.93 -4.016 -23.844 1 72.94 291 PHE A N 1
ATOM 2212 C CA . PHE A 1 291 ? 7.555 -4.289 -24.234 1 72.94 291 PHE A CA 1
ATOM 2213 C C . PHE A 1 291 ? 6.73 -4.77 -23.047 1 72.94 291 PHE A C 1
ATOM 2215 O O . PHE A 1 291 ? 5.598 -4.328 -22.859 1 72.94 291 PHE A O 1
ATOM 2222 N N . SER A 1 292 ? 7.25 -5.621 -22.266 1 71.06 292 SER A N 1
ATOM 2223 C CA . SER A 1 292 ? 6.539 -6.195 -21.125 1 71.06 292 SER A CA 1
ATOM 2224 C C . SER A 1 292 ? 6.227 -5.133 -20.078 1 71.06 292 SER A C 1
ATOM 2226 O O . SER A 1 292 ? 5.133 -5.113 -19.516 1 71.06 292 SER A O 1
ATOM 2228 N N . LYS A 1 293 ? 7.191 -4.254 -19.891 1 70.81 293 LYS A N 1
ATOM 2229 C CA . LYS A 1 293 ? 7.012 -3.211 -18.891 1 70.81 293 LYS A CA 1
ATOM 2230 C C . LYS A 1 293 ? 5.961 -2.193 -19.328 1 70.81 293 LYS A C 1
ATOM 2232 O O . LYS A 1 293 ? 5.129 -1.765 -18.531 1 70.81 293 LYS A O 1
ATOM 2237 N N . VAL A 1 294 ? 6.031 -1.919 -20.578 1 74.25 294 VAL A N 1
ATOM 2238 C CA . VAL A 1 294 ? 5.117 -0.912 -21.109 1 74.25 294 VAL A CA 1
ATOM 2239 C C . VAL A 1 294 ? 3.705 -1.488 -21.188 1 74.25 294 VAL A C 1
ATOM 2241 O O . VAL A 1 294 ? 2.73 -0.815 -20.844 1 74.25 294 VAL A O 1
ATOM 2244 N N . LEU A 1 295 ? 3.705 -2.689 -21.594 1 75.44 295 LEU A N 1
ATOM 2245 C CA . LEU A 1 295 ? 2.379 -3.273 -21.766 1 75.44 295 LEU A CA 1
ATOM 2246 C C . LEU A 1 295 ? 1.705 -3.51 -20.422 1 75.44 295 LEU A C 1
ATOM 2248 O O . LEU A 1 295 ? 0.544 -3.139 -20.234 1 75.44 295 LEU A O 1
ATOM 2252 N N . SER A 1 296 ? 2.379 -4.082 -19.516 1 73.69 296 SER A N 1
ATOM 2253 C CA . SER A 1 296 ? 1.765 -4.445 -18.25 1 73.69 296 SER A CA 1
ATOM 2254 C C . SER A 1 296 ? 1.438 -3.207 -17.406 1 73.69 296 SER A C 1
ATOM 2256 O O . SER A 1 296 ? 0.266 -2.906 -17.172 1 73.69 296 SER A O 1
ATOM 2258 N N . ASN A 1 297 ? 2.371 -2.357 -17.188 1 79.19 297 ASN A N 1
ATOM 2259 C CA . ASN A 1 297 ? 2.164 -1.218 -16.297 1 79.19 297 ASN A CA 1
ATOM 2260 C C . ASN A 1 297 ? 1.532 -0.041 -17.047 1 79.19 297 ASN A C 1
ATOM 2262 O O . ASN A 1 297 ? 0.797 0.748 -16.438 1 79.19 297 ASN A O 1
ATOM 2266 N N . GLY A 1 298 ? 1.829 0.012 -18.359 1 81.81 298 GLY A N 1
ATOM 2267 C CA . GLY A 1 298 ? 1.141 1.01 -19.156 1 81.81 298 GLY A CA 1
ATOM 2268 C C . GLY A 1 298 ? -0.357 0.781 -19.234 1 81.81 298 GLY A C 1
ATOM 2269 O O . GLY A 1 298 ? -1.138 1.735 -19.219 1 81.81 298 GLY A O 1
ATOM 2270 N N . LEU A 1 299 ? -0.669 -0.454 -19.25 1 82.44 299 LEU A N 1
ATOM 2271 C CA . LEU A 1 299 ? -2.088 -0.792 -19.312 1 82.44 299 LEU A CA 1
ATOM 2272 C C . LEU A 1 299 ? -2.787 -0.432 -18 1 82.44 299 LEU A C 1
ATOM 2274 O O . LEU A 1 299 ? -3.941 -0.001 -18.016 1 82.44 299 LEU A O 1
ATOM 2278 N N . ILE A 1 300 ? -2.156 -0.672 -16.922 1 82.5 300 ILE A N 1
ATOM 2279 C CA . ILE A 1 300 ? -2.736 -0.317 -15.633 1 82.5 300 ILE A CA 1
ATOM 2280 C C . ILE A 1 300 ? -3.025 1.182 -15.594 1 82.5 300 ILE A C 1
ATOM 2282 O O . ILE A 1 300 ? -4.117 1.6 -15.195 1 82.5 300 ILE A O 1
ATOM 2286 N N . LEU A 1 301 ? -2.102 1.973 -15.984 1 88.31 301 LEU A N 1
ATOM 2287 C CA . LEU A 1 301 ? -2.279 3.422 -15.984 1 88.31 301 LEU A CA 1
ATOM 2288 C C . LEU A 1 301 ? -3.377 3.834 -16.953 1 88.31 301 LEU A C 1
ATOM 2290 O O . LEU A 1 301 ? -4.133 4.77 -16.688 1 88.31 301 LEU A O 1
ATOM 2294 N N . PHE A 1 302 ? -3.369 3.111 -18.078 1 88.56 302 PHE A N 1
ATOM 2295 C CA . PHE A 1 302 ? -4.43 3.383 -19.047 1 88.56 302 PHE A CA 1
ATOM 2296 C C . PHE A 1 302 ? -5.797 3.094 -18.438 1 88.56 302 PHE A C 1
ATOM 2298 O O . PHE A 1 302 ? -6.746 3.859 -18.641 1 88.56 302 PHE A O 1
ATOM 2305 N N . ILE A 1 303 ? -5.887 2.025 -17.75 1 86.19 303 ILE A N 1
ATOM 2306 C CA . ILE A 1 303 ? -7.141 1.646 -17.109 1 86.19 303 ILE A CA 1
ATOM 2307 C C . ILE A 1 303 ? -7.535 2.703 -16.078 1 86.19 303 ILE A C 1
ATOM 2309 O O . ILE A 1 303 ? -8.688 3.141 -16.047 1 86.19 303 ILE A O 1
ATOM 2313 N N . PHE A 1 304 ? -6.605 3.143 -15.234 1 90.06 304 PHE A N 1
ATOM 2314 C CA . PHE A 1 304 ? -6.879 4.188 -14.258 1 90.06 304 PHE A CA 1
ATOM 2315 C C . PHE A 1 304 ? -7.359 5.461 -14.945 1 90.06 304 PHE A C 1
ATOM 2317 O O . PHE A 1 304 ? -8.344 6.074 -14.516 1 90.06 304 PHE A O 1
ATOM 2324 N N . PHE A 1 305 ? -6.684 5.797 -16.016 1 92.94 305 PHE A N 1
ATOM 2325 C CA . PHE A 1 305 ? -7.008 6.996 -16.781 1 92.94 305 PHE A CA 1
ATOM 2326 C C . PHE A 1 305 ? -8.406 6.902 -17.375 1 92.94 305 PHE A C 1
ATOM 2328 O O . PHE A 1 305 ? -9.203 7.836 -17.25 1 92.94 305 PHE A O 1
ATOM 2335 N N . ALA A 1 306 ? -8.688 5.789 -18 1 91.75 306 ALA A N 1
ATOM 2336 C CA . ALA A 1 306 ? -9.984 5.574 -18.641 1 91.75 306 ALA A CA 1
ATOM 2337 C C . ALA A 1 306 ? -11.109 5.602 -17.609 1 91.75 306 ALA A C 1
ATOM 2339 O O . ALA A 1 306 ? -12.172 6.176 -17.859 1 91.75 306 ALA A O 1
ATOM 2340 N N . ILE A 1 307 ? -10.906 5.031 -16.469 1 92.25 307 ILE A N 1
ATOM 2341 C CA . ILE A 1 307 ? -11.906 4.961 -15.414 1 92.25 307 ILE A CA 1
ATOM 2342 C C . ILE A 1 307 ? -12.211 6.363 -14.898 1 92.25 307 ILE A C 1
ATOM 2344 O O . ILE A 1 307 ? -13.375 6.746 -14.781 1 92.25 307 ILE A O 1
ATOM 2348 N N . VAL A 1 308 ? -11.188 7.105 -14.625 1 93.06 308 VAL A N 1
ATOM 2349 C CA . VAL A 1 308 ? -11.359 8.445 -14.07 1 93.06 308 VAL A CA 1
ATOM 2350 C C . VAL A 1 308 ? -12.023 9.352 -15.102 1 93.06 308 VAL A C 1
ATOM 2352 O O . VAL A 1 308 ? -12.938 10.109 -14.781 1 93.06 308 VAL A O 1
ATOM 2355 N N . LEU A 1 309 ? -11.609 9.25 -16.391 1 93.31 309 LEU A N 1
ATOM 2356 C CA . LEU A 1 309 ? -12.211 10.039 -17.453 1 93.31 309 LEU A CA 1
ATOM 2357 C C . LEU A 1 309 ? -13.688 9.688 -17.625 1 93.31 309 LEU A C 1
ATOM 2359 O O . LEU A 1 309 ? -14.523 10.57 -17.828 1 93.31 309 LEU A O 1
ATOM 2363 N N . GLY A 1 310 ? -13.93 8.414 -17.625 1 92.56 310 GLY A N 1
ATOM 2364 C CA . GLY A 1 310 ? -15.312 7.977 -17.703 1 92.56 310 GLY A CA 1
ATOM 2365 C C . GLY A 1 310 ? -16.172 8.484 -16.547 1 92.56 310 GLY A C 1
ATOM 2366 O O . GLY A 1 310 ? -17.312 8.883 -16.75 1 92.56 310 GLY A O 1
ATOM 2367 N N . ALA A 1 311 ? -15.641 8.492 -15.398 1 92.94 311 ALA A N 1
ATOM 2368 C CA . ALA A 1 311 ? -16.375 8.93 -14.211 1 92.94 311 ALA A CA 1
ATOM 2369 C C . ALA A 1 311 ? -16.641 10.43 -14.258 1 92.94 311 ALA A C 1
ATOM 2371 O O . ALA A 1 311 ? -17.719 10.891 -13.844 1 92.94 311 ALA A O 1
ATOM 2372 N N . ILE A 1 312 ? -15.688 11.172 -14.75 1 92.31 312 ILE A N 1
ATOM 2373 C CA . ILE A 1 312 ? -15.875 12.617 -14.898 1 92.31 312 ILE A CA 1
ATOM 2374 C C . ILE A 1 312 ? -16.969 12.891 -15.93 1 92.31 312 ILE A C 1
ATOM 2376 O O . ILE A 1 312 ? -17.812 13.773 -15.734 1 92.31 312 ILE A O 1
ATOM 2380 N N . TYR A 1 313 ? -16.906 12.133 -16.984 1 92.69 313 TYR A N 1
ATOM 2381 C CA . TYR A 1 313 ? -17.891 12.281 -18.047 1 92.69 313 TYR A CA 1
ATOM 2382 C C . TYR A 1 313 ? -19.297 11.992 -17.516 1 92.69 313 TYR A C 1
ATOM 2384 O O . TYR A 1 313 ? -20.25 12.68 -17.891 1 92.69 313 TYR A O 1
ATOM 2392 N N . LYS A 1 314 ? -19.469 11.055 -16.625 1 93.56 314 LYS A N 1
ATOM 2393 C CA . LYS A 1 314 ? -20.766 10.68 -16.078 1 93.56 314 LYS A CA 1
ATOM 2394 C C . LYS A 1 314 ? -21.109 11.516 -14.852 1 93.56 314 LYS A C 1
ATOM 2396 O O . LYS A 1 314 ? -22.125 11.281 -14.195 1 93.56 314 LYS A O 1
ATOM 2401 N N . LYS A 1 315 ? -20.219 12.43 -14.492 1 91.44 315 LYS A N 1
ATOM 2402 C CA . LYS A 1 315 ? -20.438 13.414 -13.43 1 91.44 315 LYS A CA 1
ATOM 2403 C C . LYS A 1 315 ? -20.656 12.734 -12.086 1 91.44 315 LYS A C 1
ATOM 2405 O O . LYS A 1 315 ? -21.578 13.07 -11.352 1 91.44 315 LYS A O 1
ATOM 2410 N N . ILE A 1 316 ? -19.953 11.727 -11.875 1 91 316 ILE A N 1
ATOM 2411 C CA . ILE A 1 316 ? -20.016 11.07 -10.57 1 91 316 ILE A CA 1
ATOM 2412 C C . ILE A 1 316 ? -18.953 11.664 -9.641 1 91 316 ILE A C 1
ATOM 2414 O O . ILE A 1 316 ? -18 12.312 -10.102 1 91 316 ILE A O 1
ATOM 2418 N N . ASN A 1 317 ? -19.188 11.555 -8.312 1 91.19 317 ASN A N 1
ATOM 2419 C CA . ASN A 1 317 ? -18.156 11.906 -7.336 1 91.19 317 ASN A CA 1
ATOM 2420 C C . ASN A 1 317 ? -17.062 10.852 -7.273 1 91.19 317 ASN A C 1
ATOM 2422 O O . ASN A 1 317 ? -17.188 9.867 -6.543 1 91.19 317 ASN A O 1
ATOM 2426 N N . VAL A 1 318 ? -16.031 11.109 -7.957 1 92.75 318 VAL A N 1
ATOM 2427 C CA . VAL A 1 318 ? -15 10.109 -8.234 1 92.75 318 VAL A CA 1
ATOM 2428 C C . VAL A 1 318 ? -14.32 9.688 -6.93 1 92.75 318 VAL A C 1
ATOM 2430 O O . VAL A 1 318 ? -14.141 8.492 -6.676 1 92.75 318 VAL A O 1
ATOM 2433 N N . PHE A 1 319 ? -13.969 10.633 -6.141 1 89.62 319 PHE A N 1
ATOM 2434 C CA . PHE A 1 319 ? -13.242 10.312 -4.918 1 89.62 319 PHE A CA 1
ATOM 2435 C C . PHE A 1 319 ? -14.133 9.539 -3.947 1 89.62 319 PHE A C 1
ATOM 2437 O O . PHE A 1 319 ? -13.68 8.594 -3.301 1 89.62 319 PHE A O 1
ATOM 2444 N N . ASP A 1 320 ? -15.344 9.914 -3.836 1 90 320 ASP A N 1
ATOM 2445 C CA . ASP A 1 320 ? -16.297 9.203 -2.982 1 90 320 ASP A CA 1
ATOM 2446 C C . ASP A 1 320 ? -16.469 7.758 -3.449 1 90 320 ASP A C 1
ATOM 2448 O O . ASP A 1 320 ? -16.562 6.844 -2.631 1 90 320 ASP A O 1
ATOM 2452 N N . ALA A 1 321 ? -16.594 7.637 -4.727 1 92.5 321 ALA A N 1
ATOM 2453 C CA . ALA A 1 321 ? -16.734 6.301 -5.293 1 92.5 321 ALA A CA 1
ATOM 2454 C C . ALA A 1 321 ? -15.5 5.449 -4.98 1 92.5 321 ALA A C 1
ATOM 2456 O O . ALA A 1 321 ? -15.617 4.27 -4.652 1 92.5 321 ALA A O 1
ATOM 2457 N N . PHE A 1 322 ? -14.375 6.082 -5.105 1 93.75 322 PHE A N 1
ATOM 2458 C CA . PHE A 1 322 ? -13.133 5.398 -4.781 1 93.75 322 PHE A CA 1
ATOM 2459 C C . PHE A 1 322 ? -13.133 4.922 -3.334 1 93.75 322 PHE A C 1
ATOM 2461 O O . PHE A 1 322 ? -12.781 3.777 -3.049 1 93.75 322 PHE A O 1
ATOM 2468 N N . ILE A 1 323 ? -13.5 5.754 -2.43 1 91.5 323 ILE A N 1
ATOM 2469 C CA . ILE A 1 323 ? -13.453 5.457 -1.002 1 91.5 323 ILE A CA 1
ATOM 2470 C C . ILE A 1 323 ? -14.391 4.297 -0.686 1 91.5 323 ILE A C 1
ATOM 2472 O O . ILE A 1 323 ? -14.07 3.436 0.138 1 91.5 323 ILE A O 1
ATOM 2476 N N . GLU A 1 324 ? -15.531 4.266 -1.252 1 91.56 324 GLU A N 1
ATOM 2477 C CA . GLU A 1 324 ? -16.469 3.176 -1.037 1 91.56 324 GLU A CA 1
ATOM 2478 C C . GLU A 1 324 ? -15.859 1.829 -1.404 1 91.56 324 GLU A C 1
ATOM 2480 O O . GLU A 1 324 ? -15.977 0.862 -0.647 1 91.56 324 GLU A O 1
ATOM 2485 N N . GLY A 1 325 ? -15.258 1.77 -2.555 1 92.38 325 GLY A N 1
ATOM 2486 C CA . GLY A 1 325 ? -14.578 0.55 -2.961 1 92.38 325 GLY A CA 1
ATOM 2487 C C . GLY A 1 325 ? -13.375 0.222 -2.096 1 92.38 325 GLY A C 1
ATOM 2488 O O . GLY A 1 325 ? -13.133 -0.944 -1.784 1 92.38 325 GLY A O 1
ATOM 2489 N N . ALA A 1 326 ? -12.688 1.272 -1.787 1 92.31 326 ALA A N 1
ATOM 2490 C CA . ALA A 1 326 ? -11.492 1.108 -0.962 1 92.31 326 ALA A CA 1
ATOM 2491 C C . ALA A 1 326 ? -11.836 0.5 0.393 1 92.31 326 ALA A C 1
ATOM 2493 O O . ALA A 1 326 ? -11.109 -0.353 0.903 1 92.31 326 ALA A O 1
ATOM 2494 N N . LYS A 1 327 ? -12.914 0.889 1.022 1 91.88 327 LYS A N 1
ATOM 2495 C CA . LYS A 1 327 ? -13.375 0.337 2.295 1 91.88 327 LYS A CA 1
ATOM 2496 C C . LYS A 1 327 ? -13.672 -1.154 2.172 1 91.88 327 LYS A C 1
ATOM 2498 O O . LYS A 1 327 ? -13.344 -1.935 3.068 1 91.88 327 LYS A O 1
ATOM 2503 N N . GLU A 1 328 ? -14.219 -1.493 1.092 1 90.69 328 GLU A N 1
ATOM 2504 C CA . GLU A 1 328 ? -14.508 -2.898 0.829 1 90.69 328 GLU A CA 1
ATOM 2505 C C . GLU A 1 328 ? -13.219 -3.713 0.709 1 90.69 328 GLU A C 1
ATOM 2507 O O . GLU A 1 328 ? -13.156 -4.848 1.185 1 90.69 328 GLU A O 1
ATOM 2512 N N . GLY A 1 329 ? -12.305 -3.137 0.061 1 88.69 329 GLY A N 1
ATOM 2513 C CA . GLY A 1 329 ? -11.023 -3.807 -0.063 1 88.69 329 GLY A CA 1
ATOM 2514 C C . GLY A 1 329 ? -10.375 -4.113 1.275 1 88.69 329 GLY A C 1
ATOM 2515 O O . GLY A 1 329 ? -9.859 -5.215 1.486 1 88.69 329 GLY A O 1
ATOM 2516 N N . PHE A 1 330 ? -10.469 -3.223 2.199 1 88.44 330 PHE A N 1
ATOM 2517 C CA . PHE A 1 330 ? -9.914 -3.412 3.533 1 88.44 330 PHE A CA 1
ATOM 2518 C C . PHE A 1 330 ? -10.625 -4.547 4.262 1 88.44 330 PHE A C 1
ATOM 2520 O O . PHE A 1 330 ? -9.977 -5.426 4.832 1 88.44 330 PHE A O 1
ATOM 2527 N N . THR A 1 331 ? -11.883 -4.523 4.227 1 88.5 331 THR A N 1
ATOM 2528 C CA . THR A 1 331 ? -12.688 -5.52 4.926 1 88.5 331 THR A CA 1
ATOM 2529 C C . THR A 1 331 ? -12.398 -6.918 4.387 1 88.5 331 THR A C 1
ATOM 2531 O O . THR A 1 331 ? -12.312 -7.879 5.152 1 88.5 331 THR A O 1
ATOM 2534 N N . THR A 1 332 ? -12.242 -7 3.146 1 86.62 332 THR A N 1
ATOM 2535 C CA . THR A 1 332 ? -11.961 -8.281 2.514 1 86.62 332 THR A CA 1
ATOM 2536 C C . THR A 1 332 ? -10.633 -8.852 3.004 1 86.62 332 THR A C 1
ATOM 2538 O O . THR A 1 332 ? -10.531 -10.055 3.273 1 86.62 332 THR A O 1
ATOM 2541 N N . CYS A 1 333 ? -9.672 -8 3.082 1 86.56 333 CYS A N 1
ATOM 2542 C CA . CYS A 1 333 ? -8.352 -8.445 3.516 1 86.56 333 CYS A CA 1
ATOM 2543 C C . CYS A 1 333 ? -8.398 -8.984 4.941 1 86.56 333 CYS A C 1
ATOM 2545 O O . CYS A 1 333 ? -7.727 -9.969 5.262 1 86.56 333 CYS A O 1
ATOM 2547 N N . VAL A 1 334 ? -9.172 -8.398 5.781 1 87.56 334 VAL A N 1
ATOM 2548 C CA . VAL A 1 334 ? -9.281 -8.836 7.168 1 87.56 334 VAL A CA 1
ATOM 2549 C C . VAL A 1 334 ? -10.023 -10.164 7.234 1 87.56 334 VAL A C 1
ATOM 2551 O O . VAL A 1 334 ? -9.648 -11.055 8.008 1 87.56 334 VAL A O 1
ATOM 2554 N N . LYS A 1 335 ? -10.969 -10.367 6.414 1 87.56 335 LYS A N 1
ATOM 2555 C CA . LYS A 1 335 ? -11.789 -11.57 6.402 1 87.56 335 LYS A CA 1
ATOM 2556 C C . LYS A 1 335 ? -10.977 -12.789 5.961 1 87.56 335 LYS A C 1
ATOM 2558 O O . LYS A 1 335 ? -11.266 -13.914 6.363 1 87.56 335 LYS A O 1
ATOM 2563 N N . ILE A 1 336 ? -10 -12.594 5.211 1 86.44 336 ILE A N 1
ATOM 2564 C CA . ILE A 1 336 ? -9.258 -13.688 4.598 1 86.44 336 ILE A CA 1
ATOM 2565 C C . ILE A 1 336 ? -8.203 -14.203 5.57 1 86.44 336 ILE A C 1
ATOM 2567 O O . ILE A 1 336 ? -7.699 -15.32 5.418 1 86.44 336 ILE A O 1
ATOM 2571 N N . ILE A 1 337 ? -7.906 -13.469 6.613 1 88.81 337 ILE A N 1
ATOM 2572 C CA . ILE A 1 337 ? -6.789 -13.758 7.504 1 88.81 337 ILE A CA 1
ATOM 2573 C C . ILE A 1 337 ? -6.945 -15.156 8.086 1 88.81 337 ILE A C 1
ATOM 2575 O O . ILE A 1 337 ? -6.039 -15.992 7.969 1 88.81 337 ILE A O 1
ATOM 2579 N N . PRO A 1 338 ? -8.055 -15.523 8.664 1 88.62 338 PRO A N 1
ATOM 2580 C CA . PRO A 1 338 ? -8.164 -16.859 9.273 1 88.62 338 PRO A CA 1
ATOM 2581 C C . PRO A 1 338 ? -8.031 -17.984 8.25 1 88.62 338 PRO A C 1
ATOM 2583 O O . PRO A 1 338 ? -7.445 -19.031 8.555 1 88.62 338 PRO A O 1
ATOM 2586 N N . TYR A 1 339 ? -8.555 -17.781 7.113 1 84.38 339 TYR A N 1
ATOM 2587 C CA . TYR A 1 339 ? -8.508 -18.812 6.074 1 84.38 339 TYR A CA 1
ATOM 2588 C C . TYR A 1 339 ? -7.078 -19.016 5.582 1 84.38 339 TYR A C 1
ATOM 2590 O O . TYR A 1 339 ? -6.645 -20.156 5.383 1 84.38 339 TYR A O 1
ATOM 2598 N N . LEU A 1 340 ? -6.402 -17.891 5.414 1 84.88 340 LEU A N 1
ATOM 2599 C CA . LEU A 1 340 ? -5.023 -17.969 4.934 1 84.88 340 LEU A CA 1
ATOM 2600 C C . LEU A 1 340 ? -4.121 -18.609 5.98 1 84.88 340 LEU A C 1
ATOM 2602 O O . LEU A 1 340 ? -3.273 -19.438 5.645 1 84.88 340 LEU A O 1
ATOM 2606 N N . VAL A 1 341 ? -4.289 -18.25 7.234 1 89.75 341 VAL A N 1
ATOM 2607 C CA . VAL A 1 341 ? -3.508 -18.828 8.312 1 89.75 341 VAL A CA 1
ATOM 2608 C C . VAL A 1 341 ? -3.744 -20.344 8.359 1 89.75 341 VAL A C 1
ATOM 2610 O O . VAL A 1 341 ? -2.791 -21.125 8.414 1 89.75 341 VAL A O 1
ATOM 2613 N N . GLY A 1 342 ? -4.941 -20.719 8.359 1 89.19 342 GLY A N 1
ATOM 2614 C CA . GLY A 1 342 ? -5.281 -22.125 8.391 1 89.19 342 GLY A CA 1
ATOM 2615 C C . GLY A 1 342 ? -4.625 -22.922 7.277 1 89.19 342 GLY A C 1
ATOM 2616 O O . GLY A 1 342 ? -4.031 -23.969 7.527 1 89.19 342 GLY A O 1
ATOM 2617 N N . MET A 1 343 ? -4.703 -22.406 6.164 1 85 343 MET A N 1
ATOM 2618 C CA . MET A 1 343 ? -4.184 -23.141 5.012 1 85 343 MET A CA 1
ATOM 2619 C C . MET A 1 343 ? -2.658 -23.156 5.027 1 85 343 MET A C 1
ATOM 2621 O O . MET A 1 343 ? -2.045 -24.203 4.773 1 85 343 MET A O 1
ATOM 2625 N N . LEU A 1 344 ? -2.043 -22.062 5.289 1 85.62 344 LEU A N 1
ATOM 2626 C CA . LEU A 1 344 ? -0.589 -21.969 5.211 1 85.62 344 LEU A CA 1
ATOM 2627 C C . LEU A 1 344 ? 0.07 -22.797 6.301 1 85.62 344 LEU A C 1
ATOM 2629 O O . LEU A 1 344 ? 1.158 -23.344 6.102 1 85.62 344 LEU A O 1
ATOM 2633 N N . ILE A 1 345 ? -0.567 -22.922 7.441 1 90.06 345 ILE A N 1
ATOM 2634 C CA . ILE A 1 345 ? 0.011 -23.719 8.508 1 90.06 345 ILE A CA 1
ATOM 2635 C C . ILE A 1 345 ? 0.034 -25.188 8.094 1 90.06 345 ILE A C 1
ATOM 2637 O O . ILE A 1 345 ? 0.993 -25.906 8.383 1 90.06 345 ILE A O 1
ATOM 2641 N N . ALA A 1 346 ? -0.982 -25.656 7.48 1 89.88 346 ALA A N 1
ATOM 2642 C CA . ALA A 1 346 ? -1.014 -27.031 6.996 1 89.88 346 ALA A CA 1
ATOM 2643 C C . ALA A 1 346 ? 0.074 -27.281 5.953 1 89.88 346 ALA A C 1
ATOM 2645 O O . ALA A 1 346 ? 0.729 -28.312 5.961 1 89.88 346 ALA A O 1
ATOM 2646 N N . ILE A 1 347 ? 0.245 -26.328 5.156 1 85.62 347 ILE A N 1
ATOM 2647 C CA . ILE A 1 347 ? 1.263 -26.438 4.117 1 85.62 347 ILE A CA 1
ATOM 2648 C C . ILE A 1 347 ? 2.652 -26.422 4.75 1 85.62 347 ILE A C 1
ATOM 2650 O O . ILE A 1 347 ? 3.541 -27.156 4.332 1 85.62 347 ILE A O 1
ATOM 2654 N N . SER A 1 348 ? 2.826 -25.547 5.695 1 89.19 348 SER A N 1
ATOM 2655 C CA . SER A 1 348 ? 4.094 -25.469 6.414 1 89.19 348 SER A CA 1
ATOM 2656 C C . SER A 1 348 ? 4.445 -26.812 7.055 1 89.19 348 SER A C 1
ATOM 2658 O O . SER A 1 348 ? 5.602 -27.25 7.008 1 89.19 348 SER A O 1
ATOM 2660 N N . LEU A 1 349 ? 3.531 -27.453 7.648 1 91.62 349 LEU A N 1
ATOM 2661 C CA . LEU A 1 349 ? 3.758 -28.75 8.273 1 91.62 349 LEU A CA 1
ATOM 2662 C C . LEU A 1 349 ? 4.199 -29.781 7.238 1 91.62 349 LEU A C 1
ATOM 2664 O O . LEU A 1 349 ? 5.105 -30.578 7.492 1 91.62 349 LEU A O 1
ATOM 2668 N N . LEU A 1 350 ? 3.643 -29.719 6.125 1 88.44 350 LEU A N 1
ATOM 2669 C CA . LEU A 1 350 ? 4.016 -30.641 5.059 1 88.44 350 LEU A CA 1
ATOM 2670 C C . LEU A 1 350 ? 5.441 -30.391 4.59 1 88.44 350 LEU A C 1
ATOM 2672 O O . LEU A 1 350 ? 6.223 -31.328 4.406 1 88.44 350 LEU A O 1
ATOM 2676 N N . ARG A 1 351 ? 5.695 -29.156 4.441 1 85.12 351 ARG A N 1
ATOM 2677 C CA . ARG A 1 351 ? 6.992 -28.781 3.889 1 85.12 351 ARG A CA 1
ATOM 2678 C C . ARG A 1 351 ? 8.117 -29.047 4.883 1 85.12 351 ARG A C 1
ATOM 2680 O O . ARG A 1 351 ? 9.219 -29.438 4.488 1 85.12 351 ARG A O 1
ATOM 2687 N N . THR A 1 352 ? 7.863 -28.906 6.152 1 88.38 352 THR A N 1
ATOM 2688 C CA . THR A 1 352 ? 8.906 -29.031 7.16 1 88.38 352 THR A CA 1
ATOM 2689 C C . THR A 1 352 ? 9.023 -30.469 7.652 1 88.38 352 THR A C 1
ATOM 2691 O O . THR A 1 352 ? 10.023 -30.859 8.258 1 88.38 352 THR A O 1
ATOM 2694 N N . SER A 1 353 ? 8.047 -31.281 7.391 1 90.31 353 SER A N 1
ATOM 2695 C CA . SER A 1 353 ? 8.039 -32.656 7.855 1 90.31 353 SER A CA 1
ATOM 2696 C C . SER A 1 353 ? 8.914 -33.562 6.973 1 90.31 353 SER A C 1
ATOM 2698 O O . SER A 1 353 ? 9.32 -34.656 7.387 1 90.31 353 SER A O 1
ATOM 2700 N N . GLY A 1 354 ? 9.141 -33.094 5.703 1 85.31 354 GLY A N 1
ATOM 2701 C CA . GLY A 1 354 ? 9.914 -33.906 4.773 1 85.31 354 GLY A CA 1
ATOM 2702 C C . GLY A 1 354 ? 9.055 -34.75 3.846 1 85.31 354 GLY A C 1
ATOM 2703 O O . GLY A 1 354 ? 9.57 -35.562 3.1 1 85.31 354 GLY A O 1
ATOM 2704 N N . VAL A 1 355 ? 7.84 -34.562 3.9 1 86.94 355 VAL A N 1
ATOM 2705 C CA . VAL A 1 355 ? 6.914 -35.281 3.041 1 86.94 355 VAL A CA 1
ATOM 2706 C C . VAL A 1 355 ? 7.324 -35.125 1.581 1 86.94 355 VAL A C 1
ATOM 2708 O O . VAL A 1 355 ? 7.32 -36.094 0.815 1 86.94 355 VAL A O 1
ATOM 2711 N N . PHE A 1 356 ? 7.676 -33.969 1.224 1 82.94 356 PHE A N 1
ATOM 2712 C CA . PHE A 1 356 ? 8.031 -33.719 -0.166 1 82.94 356 PHE A CA 1
ATOM 2713 C C . PHE A 1 356 ? 9.305 -34.469 -0.545 1 82.94 356 PHE A C 1
ATOM 2715 O O . PHE A 1 356 ? 9.453 -34.906 -1.683 1 82.94 356 PHE A O 1
ATOM 2722 N N . ASP A 1 357 ? 10.195 -34.594 0.372 1 81.75 357 ASP A N 1
ATOM 2723 C CA . ASP A 1 357 ? 11.406 -35.375 0.127 1 81.75 357 ASP A CA 1
ATOM 2724 C C . ASP A 1 357 ? 11.062 -36.844 -0.183 1 81.75 357 ASP A C 1
ATOM 2726 O O . ASP A 1 357 ? 11.625 -37.438 -1.107 1 81.75 357 ASP A O 1
ATOM 2730 N N . VAL A 1 358 ? 10.242 -37.312 0.61 1 83.38 358 VAL A N 1
ATOM 2731 C CA . VAL A 1 358 ? 9.828 -38.719 0.438 1 83.38 358 VAL A CA 1
ATOM 2732 C C . VAL A 1 358 ? 9.156 -38.875 -0.922 1 83.38 358 VAL A C 1
ATOM 2734 O O . VAL A 1 358 ? 9.406 -39.875 -1.622 1 83.38 358 VAL A O 1
ATOM 2737 N N . LEU A 1 359 ? 8.328 -37.938 -1.258 1 84.12 359 LEU A N 1
ATOM 2738 C CA . LEU A 1 359 ? 7.613 -38 -2.529 1 84.12 359 LEU A CA 1
ATOM 2739 C C . LEU A 1 359 ? 8.586 -37.906 -3.701 1 84.12 359 LEU A C 1
ATOM 2741 O O . LEU A 1 359 ? 8.461 -38.656 -4.676 1 84.12 359 LEU A O 1
ATOM 2745 N N . ILE A 1 360 ? 9.523 -37.062 -3.633 1 80.06 360 ILE A N 1
ATOM 2746 C CA . ILE A 1 360 ? 10.508 -36.875 -4.695 1 80.06 360 ILE A CA 1
ATOM 2747 C C . ILE A 1 360 ? 11.367 -38.125 -4.832 1 80.06 360 ILE A C 1
ATOM 2749 O O . ILE A 1 360 ? 11.625 -38.594 -5.945 1 80.06 360 ILE A O 1
ATOM 2753 N N . ASP A 1 361 ? 11.82 -38.656 -3.707 1 81.75 361 ASP A N 1
ATOM 2754 C CA . ASP A 1 361 ? 12.617 -39.875 -3.727 1 81.75 361 ASP A CA 1
ATOM 2755 C C . ASP A 1 361 ? 11.82 -41.031 -4.32 1 81.75 361 ASP A C 1
ATOM 2757 O O . ASP A 1 361 ? 12.375 -41.844 -5.047 1 81.75 361 ASP A O 1
ATOM 2761 N N . GLY A 1 362 ? 10.609 -41.031 -3.953 1 84.06 362 GLY A N 1
ATOM 2762 C CA . GLY A 1 362 ? 9.742 -42.031 -4.531 1 84.06 362 GLY A CA 1
ATOM 2763 C C . GLY A 1 362 ? 9.602 -41.906 -6.035 1 84.06 362 GLY A C 1
ATOM 2764 O O . GLY A 1 362 ? 9.641 -42.906 -6.754 1 84.06 362 GLY A O 1
ATOM 2765 N N . MET A 1 363 ? 9.453 -40.75 -6.496 1 82.56 363 MET A N 1
ATOM 2766 C CA . MET A 1 363 ? 9.312 -40.5 -7.926 1 82.56 363 MET A CA 1
ATOM 2767 C C . MET A 1 363 ? 10.602 -40.844 -8.672 1 82.56 363 MET A C 1
ATOM 2769 O O . MET A 1 363 ? 10.562 -41.375 -9.781 1 82.56 363 MET A O 1
ATOM 2773 N N . LYS A 1 364 ? 11.727 -40.531 -8.055 1 81.38 364 LYS A N 1
ATOM 2774 C CA . LYS A 1 364 ? 13.016 -40.875 -8.641 1 81.38 364 LYS A CA 1
ATOM 2775 C C . LYS A 1 364 ? 13.172 -42.406 -8.758 1 81.38 364 LYS A C 1
ATOM 2777 O O . LYS A 1 364 ? 13.672 -42.906 -9.766 1 81.38 364 LYS A O 1
ATOM 2782 N N . TRP A 1 365 ? 12.789 -43.031 -7.754 1 84.44 365 TRP A N 1
ATOM 2783 C CA . TRP A 1 365 ? 12.852 -44.5 -7.742 1 84.44 365 TRP A CA 1
ATOM 2784 C C . TRP A 1 365 ? 12 -45.094 -8.859 1 84.44 365 TRP A C 1
ATOM 2786 O O . TRP A 1 365 ? 12.445 -46 -9.57 1 84.44 365 TRP A O 1
ATOM 2796 N N . ILE A 1 366 ? 10.844 -44.562 -9.039 1 84.94 366 ILE A N 1
ATOM 2797 C CA . ILE A 1 366 ? 9.93 -45.031 -10.07 1 84.94 366 ILE A CA 1
ATOM 2798 C C . ILE A 1 366 ? 10.516 -44.75 -11.453 1 84.94 366 ILE A C 1
ATOM 2800 O O . ILE A 1 366 ? 10.438 -45.562 -12.359 1 84.94 366 ILE A O 1
ATOM 2804 N N . ALA A 1 367 ? 11.016 -43.562 -11.602 1 82.81 367 ALA A N 1
ATOM 2805 C CA . ALA A 1 367 ? 11.617 -43.188 -12.883 1 82.81 367 ALA A CA 1
ATOM 2806 C C . ALA A 1 367 ? 12.805 -44.062 -13.219 1 82.81 367 ALA A C 1
ATOM 2808 O O . ALA A 1 367 ? 13 -44.438 -14.383 1 82.81 367 ALA A O 1
ATOM 2809 N N . ASN A 1 368 ? 13.547 -44.469 -12.242 1 82.12 368 ASN A N 1
ATOM 2810 C CA . ASN A 1 368 ? 14.703 -45.344 -12.445 1 82.12 368 ASN A CA 1
ATOM 2811 C C . ASN A 1 368 ? 14.289 -46.75 -12.844 1 82.12 368 ASN A C 1
ATOM 2813 O O . ASN A 1 368 ? 14.891 -47.344 -13.734 1 82.12 368 ASN A O 1
ATOM 2817 N N . ILE A 1 369 ? 13.344 -47.156 -12.25 1 87.44 369 ILE A N 1
ATOM 2818 C CA . ILE A 1 369 ? 12.875 -48.5 -12.547 1 87.44 369 ILE A CA 1
ATOM 2819 C C . ILE A 1 369 ? 12.289 -48.562 -13.953 1 87.44 369 ILE A C 1
ATOM 2821 O O . ILE A 1 369 ? 12.43 -49.562 -14.664 1 87.44 369 ILE A O 1
ATOM 2825 N N . ALA A 1 370 ? 11.625 -47.531 -14.336 1 86.62 370 ALA A N 1
ATOM 2826 C CA . ALA A 1 370 ? 10.984 -47.469 -15.648 1 86.62 370 ALA A CA 1
ATOM 2827 C C . ALA A 1 370 ? 11.992 -47.062 -16.734 1 86.62 370 ALA A C 1
ATOM 2829 O O . ALA A 1 370 ? 11.633 -46.938 -17.906 1 86.62 370 ALA A O 1
ATOM 2830 N N . ASN A 1 371 ? 13.258 -46.906 -16.422 1 83.06 371 ASN A N 1
ATOM 2831 C CA . ASN A 1 371 ? 14.328 -46.531 -17.328 1 83.06 371 ASN A CA 1
ATOM 2832 C C . ASN A 1 371 ? 14.008 -45.219 -18.062 1 83.06 371 ASN A C 1
ATOM 2834 O O . ASN A 1 371 ? 14.227 -45.125 -19.266 1 83.06 371 ASN A O 1
ATOM 2838 N N . LEU A 1 372 ? 13.336 -44.406 -17.375 1 80.38 372 LEU A N 1
ATOM 2839 C CA . LEU A 1 372 ? 13.062 -43.094 -17.906 1 80.38 372 LEU A CA 1
ATOM 2840 C C . LEU A 1 372 ? 14.188 -42.125 -17.562 1 80.38 372 LEU A C 1
ATOM 2842 O O . LEU A 1 372 ? 15.016 -42.406 -16.703 1 80.38 372 LEU A O 1
ATOM 2846 N N . ASP A 1 373 ? 14.273 -41.031 -18.422 1 79.62 373 ASP A N 1
ATOM 2847 C CA . ASP A 1 373 ? 15.227 -39.969 -18.109 1 79.62 373 ASP A CA 1
ATOM 2848 C C . ASP A 1 373 ? 14.922 -39.344 -16.75 1 79.62 373 ASP A C 1
ATOM 2850 O O . ASP A 1 373 ? 13.797 -38.906 -16.5 1 79.62 373 ASP A O 1
ATOM 2854 N N . THR A 1 374 ? 15.852 -39.438 -15.867 1 79 374 THR A N 1
ATOM 2855 C CA . THR A 1 374 ? 15.641 -39 -14.492 1 79 374 THR A CA 1
ATOM 2856 C C . THR A 1 374 ? 15.844 -37.5 -14.367 1 79 374 THR A C 1
ATOM 2858 O O . THR A 1 374 ? 15.625 -36.938 -13.289 1 79 374 THR A O 1
ATOM 2861 N N . ARG A 1 375 ? 16.266 -36.906 -15.398 1 83.94 375 ARG A N 1
ATOM 2862 C CA . ARG A 1 375 ? 16.562 -35.5 -15.312 1 83.94 375 ARG A CA 1
ATOM 2863 C C . ARG A 1 375 ? 15.305 -34.688 -14.984 1 83.94 375 ARG A C 1
ATOM 2865 O O . ARG A 1 375 ? 15.375 -33.625 -14.352 1 83.94 375 ARG A O 1
ATOM 2872 N N . PHE A 1 376 ? 14.141 -35.156 -15.414 1 85.94 376 PHE A N 1
ATOM 2873 C CA . PHE A 1 376 ? 12.922 -34.375 -15.148 1 85.94 376 PHE A CA 1
ATOM 2874 C C . PHE A 1 376 ? 12.547 -34.469 -13.672 1 85.94 376 PHE A C 1
ATOM 2876 O O . PHE A 1 376 ? 11.891 -33.562 -13.148 1 85.94 376 PHE A O 1
ATOM 2883 N N . VAL A 1 377 ? 12.961 -35.469 -13.008 1 84.25 377 VAL A N 1
ATOM 2884 C CA . VAL A 1 377 ? 12.641 -35.656 -11.594 1 84.25 377 VAL A CA 1
ATOM 2885 C C . VAL A 1 377 ? 13.273 -34.531 -10.773 1 84.25 377 VAL A C 1
ATOM 2887 O O . VAL A 1 377 ? 12.719 -34.125 -9.75 1 84.25 377 VAL A O 1
ATOM 2890 N N . ASP A 1 378 ? 14.297 -34 -11.242 1 81.25 378 ASP A N 1
ATOM 2891 C CA . ASP A 1 378 ? 15 -32.938 -10.531 1 81.25 378 ASP A CA 1
ATOM 2892 C C . ASP A 1 378 ? 14.227 -31.625 -10.609 1 81.25 378 ASP A C 1
ATOM 2894 O O . ASP A 1 378 ? 14.445 -30.719 -9.805 1 81.25 378 ASP A O 1
ATOM 2898 N N . GLY A 1 379 ? 13.359 -31.422 -11.516 1 83.19 379 GLY A N 1
ATOM 2899 C CA . GLY A 1 379 ? 12.516 -30.234 -11.633 1 83.19 379 GLY A CA 1
ATOM 2900 C C . GLY A 1 379 ? 11.172 -30.406 -10.945 1 83.19 379 GLY A C 1
ATOM 2901 O O . GLY A 1 379 ? 10.461 -29.422 -10.719 1 83.19 379 GLY A O 1
ATOM 2902 N N . LEU A 1 380 ? 10.891 -31.578 -10.484 1 85.44 380 LEU A N 1
ATOM 2903 C CA . LEU A 1 380 ? 9.562 -31.922 -10.008 1 85.44 380 LEU A CA 1
ATOM 2904 C C . LEU A 1 380 ? 9.258 -31.25 -8.68 1 85.44 380 LEU A C 1
ATOM 2906 O O . LEU A 1 380 ? 8.102 -30.969 -8.367 1 85.44 380 LEU A O 1
ATOM 2910 N N . PRO A 1 381 ? 10.305 -31.031 -7.891 1 83.81 381 PRO A N 1
ATOM 2911 C CA . PRO A 1 381 ? 10 -30.328 -6.645 1 83.81 381 PRO A CA 1
ATOM 2912 C C . PRO A 1 381 ? 9.289 -29 -6.875 1 83.81 381 PRO A C 1
ATOM 2914 O O . PRO A 1 381 ? 8.383 -28.625 -6.117 1 83.81 381 PRO A O 1
ATOM 2917 N N . THR A 1 382 ? 9.625 -28.266 -7.898 1 88.25 382 THR A N 1
ATOM 2918 C CA . THR A 1 382 ? 8.961 -27.016 -8.242 1 88.25 382 THR A CA 1
ATOM 2919 C C . THR A 1 382 ? 7.488 -27.266 -8.57 1 88.25 382 THR A C 1
ATOM 2921 O O . THR A 1 382 ? 6.617 -26.516 -8.117 1 88.25 382 THR A O 1
ATOM 2924 N N . ALA A 1 383 ? 7.25 -28.312 -9.266 1 89.94 383 ALA A N 1
ATOM 2925 C CA . ALA A 1 383 ? 5.887 -28.656 -9.664 1 89.94 383 ALA A CA 1
ATOM 2926 C C . ALA A 1 383 ? 5.051 -29.078 -8.461 1 89.94 383 ALA A C 1
ATOM 2928 O O . ALA A 1 383 ? 3.861 -28.766 -8.375 1 89.94 383 ALA A O 1
ATOM 2929 N N . LEU A 1 384 ? 5.602 -29.781 -7.559 1 85.88 384 LEU A N 1
ATOM 2930 C CA . LEU A 1 384 ? 4.895 -30.328 -6.41 1 85.88 384 LEU A CA 1
ATOM 2931 C C . LEU A 1 384 ? 4.516 -29.234 -5.422 1 85.88 384 LEU A C 1
ATOM 2933 O O . LEU A 1 384 ? 3.461 -29.297 -4.785 1 85.88 384 LEU A O 1
ATOM 2937 N N . ILE A 1 385 ? 5.355 -28.25 -5.312 1 85.31 385 ILE A N 1
ATOM 2938 C CA . ILE A 1 385 ? 5.148 -27.219 -4.312 1 85.31 385 ILE A CA 1
ATOM 2939 C C . ILE A 1 385 ? 4.266 -26.109 -4.895 1 85.31 385 ILE A C 1
ATOM 2941 O O . ILE A 1 385 ? 3.621 -25.359 -4.152 1 85.31 385 ILE A O 1
ATOM 2945 N N . LYS A 1 386 ? 4.176 -26 -6.188 1 88.19 386 LYS A N 1
ATOM 2946 C CA . LYS A 1 386 ? 3.518 -24.891 -6.871 1 88.19 386 LYS A CA 1
ATOM 2947 C C . LYS A 1 386 ? 2.051 -24.781 -6.461 1 88.19 386 LYS A C 1
ATOM 2949 O O . LYS A 1 386 ? 1.559 -23.688 -6.168 1 88.19 386 LYS A O 1
ATOM 2954 N N . PRO A 1 387 ? 1.305 -25.891 -6.359 1 87.44 387 PRO A N 1
ATOM 2955 C CA . PRO A 1 387 ? -0.094 -25.781 -5.938 1 87.44 387 PRO A CA 1
ATOM 2956 C C . PRO A 1 387 ? -0.237 -25.297 -4.496 1 87.44 387 PRO A C 1
ATOM 2958 O O . PRO A 1 387 ? -1.301 -24.812 -4.109 1 87.44 387 PRO A O 1
ATOM 2961 N N . LEU A 1 388 ? 0.814 -25.422 -3.797 1 82 388 LEU A N 1
ATOM 2962 C CA . LEU A 1 388 ? 0.746 -25.141 -2.367 1 82 388 LEU A CA 1
ATOM 2963 C C . LEU A 1 388 ? 1.274 -23.734 -2.068 1 82 388 LEU A C 1
ATOM 2965 O O . LEU A 1 388 ? 0.737 -23.031 -1.207 1 82 388 LEU A O 1
ATOM 2969 N N . SER A 1 389 ? 2.355 -23.391 -2.811 1 81.25 389 SER A N 1
ATOM 2970 C CA . SER A 1 389 ? 3.029 -22.125 -2.516 1 81.25 389 SER A CA 1
ATOM 2971 C C . SER A 1 389 ? 3.773 -21.594 -3.738 1 81.25 389 SER A C 1
ATOM 2973 O O . SER A 1 389 ? 4.68 -22.25 -4.25 1 81.25 389 SER A O 1
ATOM 2975 N N . GLY A 1 390 ? 3.414 -20.438 -4.098 1 80.38 390 GLY A N 1
ATOM 2976 C CA . GLY A 1 390 ? 4.141 -19.812 -5.195 1 80.38 390 GLY A CA 1
ATOM 2977 C C . GLY A 1 390 ? 5.562 -19.438 -4.828 1 80.38 390 GLY A C 1
ATOM 2978 O O . GLY A 1 390 ? 6.496 -19.688 -5.59 1 80.38 390 GLY A O 1
ATOM 2979 N N . SER A 1 391 ? 5.703 -18.812 -3.693 1 76.75 391 SER A N 1
ATOM 2980 C CA . SER A 1 391 ? 7.031 -18.422 -3.234 1 76.75 391 SER A CA 1
ATOM 2981 C C . SER A 1 391 ? 7.914 -19.641 -2.994 1 76.75 391 SER A C 1
ATOM 2983 O O . SER A 1 391 ? 9.109 -19.609 -3.281 1 76.75 391 SER A O 1
ATOM 2985 N N . GLY A 1 392 ? 7.305 -20.656 -2.451 1 79.12 392 GLY A N 1
ATOM 2986 C CA . GLY A 1 392 ? 8.047 -21.891 -2.287 1 79.12 392 GLY A CA 1
ATOM 2987 C C . GLY A 1 392 ? 8.516 -22.484 -3.602 1 79.12 392 GLY A C 1
ATOM 2988 O O . GLY A 1 392 ? 9.656 -22.922 -3.715 1 79.12 392 GLY A O 1
ATOM 2989 N N . ALA A 1 393 ? 7.617 -22.453 -4.555 1 87.38 393 ALA A N 1
ATOM 2990 C CA . ALA A 1 393 ? 7.969 -22.969 -5.871 1 87.38 393 ALA A CA 1
ATOM 2991 C C . ALA A 1 393 ? 9.086 -22.141 -6.508 1 87.38 393 ALA A C 1
ATOM 2993 O O . ALA A 1 393 ? 9.969 -22.688 -7.176 1 87.38 393 ALA A O 1
ATOM 2994 N N . ARG A 1 394 ? 9.008 -20.938 -6.305 1 84.88 394 ARG A N 1
ATOM 2995 C CA . ARG A 1 394 ? 10.078 -20.062 -6.785 1 84.88 394 ARG A CA 1
ATOM 2996 C C . ARG A 1 394 ? 11.406 -20.406 -6.133 1 84.88 394 ARG A C 1
ATOM 2998 O O . ARG A 1 394 ? 12.445 -20.438 -6.801 1 84.88 394 ARG A O 1
ATOM 3005 N N . GLY A 1 395 ? 11.375 -20.594 -4.852 1 81 395 GLY A N 1
ATOM 3006 C CA . GLY A 1 395 ? 12.578 -21.016 -4.156 1 81 395 GLY A CA 1
ATOM 3007 C C . GLY A 1 395 ? 13.156 -22.312 -4.699 1 81 395 GLY A C 1
ATOM 3008 O O . GLY A 1 395 ? 14.367 -22.422 -4.887 1 81 395 GLY A O 1
ATOM 3009 N N . MET A 1 396 ? 12.312 -23.203 -4.992 1 83.38 396 MET A N 1
ATOM 3010 C CA . MET A 1 396 ? 12.758 -24.484 -5.535 1 83.38 396 MET A CA 1
ATOM 3011 C C . MET A 1 396 ? 13.344 -24.312 -6.934 1 83.38 396 MET A C 1
ATOM 3013 O O . MET A 1 396 ? 14.297 -25 -7.301 1 83.38 396 MET A O 1
ATOM 3017 N N . MET A 1 397 ? 12.734 -23.469 -7.668 1 89.25 397 MET A N 1
ATOM 3018 C CA . MET A 1 397 ? 13.258 -23.141 -8.992 1 89.25 397 MET A CA 1
ATOM 3019 C C . MET A 1 397 ? 14.672 -22.578 -8.906 1 89.25 397 MET A C 1
ATOM 3021 O O . MET A 1 397 ? 15.562 -23.016 -9.633 1 89.25 397 MET A O 1
ATOM 3025 N N . VAL A 1 398 ? 14.898 -21.672 -8.008 1 84.62 398 VAL A N 1
ATOM 3026 C CA . VAL A 1 398 ? 16.203 -21.047 -7.824 1 84.62 398 VAL A CA 1
ATOM 3027 C C . VAL A 1 398 ? 17.219 -22.094 -7.367 1 84.62 398 VAL A C 1
ATOM 3029 O O . VAL A 1 398 ? 18.359 -22.109 -7.848 1 84.62 398 VAL A O 1
ATOM 3032 N N . ASP A 1 399 ? 16.797 -22.938 -6.535 1 79.5 399 ASP A N 1
ATOM 3033 C CA . ASP A 1 399 ? 17.672 -24 -6.055 1 79.5 399 ASP A CA 1
ATOM 3034 C C . ASP A 1 399 ? 18.094 -24.922 -7.191 1 79.5 399 ASP A C 1
ATOM 3036 O O . ASP A 1 399 ? 19.25 -25.328 -7.281 1 79.5 399 ASP A O 1
ATOM 3040 N N . THR A 1 400 ? 17.203 -25.266 -7.961 1 85.62 400 THR A N 1
ATOM 3041 C CA . THR A 1 400 ? 17.484 -26.125 -9.109 1 85.62 400 THR A CA 1
ATOM 3042 C C . THR A 1 400 ? 18.453 -25.438 -10.062 1 85.62 400 THR A C 1
ATOM 3044 O O . THR A 1 400 ? 19.391 -26.078 -10.57 1 85.62 400 THR A O 1
ATOM 3047 N N . MET A 1 401 ? 18.281 -24.219 -10.305 1 87.38 401 MET A N 1
ATOM 3048 C CA . MET A 1 401 ? 19.156 -23.469 -11.195 1 87.38 401 MET A CA 1
ATOM 3049 C C . MET A 1 401 ? 20.547 -23.328 -10.586 1 87.38 401 MET A C 1
ATOM 3051 O O . MET A 1 401 ? 21.547 -23.344 -11.305 1 87.38 401 MET A O 1
ATOM 3055 N N . ALA A 1 402 ? 20.578 -23.141 -9.336 1 80.25 402 ALA A N 1
ATOM 3056 C CA . ALA A 1 402 ? 21.859 -23.016 -8.656 1 80.25 402 ALA A CA 1
ATOM 3057 C C . ALA A 1 402 ? 22.641 -24.344 -8.688 1 80.25 402 ALA A C 1
ATOM 3059 O O . ALA A 1 402 ? 23.859 -24.344 -8.805 1 80.25 402 ALA A O 1
ATOM 3060 N N . THR A 1 403 ? 22 -25.422 -8.648 1 77.31 403 THR A N 1
ATOM 3061 C CA . THR A 1 403 ? 22.609 -26.75 -8.594 1 77.31 403 THR A CA 1
ATOM 3062 C C . THR A 1 403 ? 23.031 -27.219 -9.984 1 77.31 403 THR A C 1
ATOM 3064 O O . THR A 1 403 ? 24.125 -27.734 -10.164 1 77.31 403 THR A O 1
ATOM 3067 N N . PHE A 1 404 ? 22.172 -27 -10.93 1 85.94 404 PHE A N 1
ATOM 3068 C CA . PHE A 1 404 ? 22.391 -27.594 -12.242 1 85.94 404 PHE A CA 1
ATOM 3069 C C . PHE A 1 404 ? 22.75 -26.531 -13.266 1 85.94 404 PHE A C 1
ATOM 3071 O O . PHE A 1 404 ? 23.234 -26.844 -14.359 1 85.94 404 PHE A O 1
ATOM 3078 N N . GLY A 1 405 ? 22.484 -25.297 -12.891 1 85.25 405 GLY A N 1
ATOM 3079 C CA . GLY A 1 405 ? 22.656 -24.203 -13.844 1 85.25 405 GLY A CA 1
ATOM 3080 C C . GLY A 1 405 ? 21.328 -23.703 -14.398 1 85.25 405 GLY A C 1
ATOM 3081 O O . GLY A 1 405 ? 20.406 -24.484 -14.625 1 85.25 405 GLY A O 1
ATOM 3082 N N . ALA A 1 406 ? 21.266 -22.531 -14.711 1 89.56 406 ALA A N 1
ATOM 3083 C CA . ALA A 1 406 ? 20.031 -21.891 -15.188 1 89.56 406 ALA A CA 1
ATOM 3084 C C . ALA A 1 406 ? 19.703 -22.344 -16.609 1 89.56 406 ALA A C 1
ATOM 3086 O O . ALA A 1 406 ? 18.531 -22.406 -16.984 1 89.56 406 ALA A O 1
ATOM 3087 N N . ASP A 1 407 ? 20.719 -22.75 -17.375 1 90.62 407 ASP A N 1
ATOM 3088 C CA . ASP A 1 407 ? 20.484 -23.125 -18.766 1 90.62 407 ASP A CA 1
ATOM 3089 C C . ASP A 1 407 ? 20.516 -24.641 -18.938 1 90.62 407 ASP A C 1
ATOM 3091 O O . ASP A 1 407 ? 20.438 -25.156 -20.062 1 90.62 407 ASP A O 1
ATOM 3095 N N . SER A 1 408 ? 20.625 -25.312 -17.859 1 90.69 408 SER A N 1
ATOM 3096 C CA . SER A 1 408 ? 20.516 -26.766 -17.906 1 90.69 408 SER A CA 1
ATOM 3097 C C . SER A 1 408 ? 19.078 -27.203 -18.203 1 90.69 408 SER A C 1
ATOM 3099 O O . SER A 1 408 ? 18.156 -26.391 -18.125 1 90.69 408 SER A O 1
ATOM 3101 N N . PHE A 1 409 ? 18.984 -28.453 -18.609 1 91 409 PHE A N 1
ATOM 3102 C CA . PHE A 1 409 ? 17.656 -29 -18.828 1 91 409 PHE A CA 1
ATOM 3103 C C . PHE A 1 409 ? 16.797 -28.859 -17.578 1 91 409 PHE A C 1
ATOM 3105 O O . PHE A 1 409 ? 15.641 -28.422 -17.656 1 91 409 PHE A O 1
ATOM 3112 N N . GLN A 1 410 ? 17.312 -29.188 -16.391 1 90.44 410 GLN A N 1
ATOM 3113 C CA . GLN A 1 410 ? 16.594 -29.125 -15.117 1 90.44 410 GLN A CA 1
ATOM 3114 C C . GLN A 1 410 ? 16.188 -27.688 -14.789 1 90.44 410 GLN A C 1
ATOM 3116 O O . GLN A 1 410 ? 15.07 -27.438 -14.336 1 90.44 410 GLN A O 1
ATOM 3121 N N . GLY A 1 411 ? 17.109 -26.797 -15 1 90.38 411 GLY A N 1
ATOM 3122 C CA . GLY A 1 411 ? 16.828 -25.391 -14.734 1 90.38 411 GLY A CA 1
ATOM 3123 C C . GLY A 1 411 ? 15.727 -24.828 -15.609 1 90.38 411 GLY A C 1
ATOM 3124 O O . GLY A 1 411 ? 14.844 -24.125 -15.117 1 90.38 411 GLY A O 1
ATOM 3125 N N . LYS A 1 412 ? 15.797 -25.172 -16.859 1 92.56 412 LYS A N 1
ATOM 3126 C CA . LYS A 1 412 ? 14.773 -24.703 -17.781 1 92.56 412 LYS A CA 1
ATOM 3127 C C . LYS A 1 412 ? 13.422 -25.344 -17.484 1 92.56 412 LYS A C 1
ATOM 3129 O O . LYS A 1 412 ? 12.383 -24.688 -17.562 1 92.56 412 LYS A O 1
ATOM 3134 N N . LEU A 1 413 ? 13.461 -26.547 -17.156 1 93.06 413 LEU A N 1
ATOM 3135 C CA . LEU A 1 413 ? 12.219 -27.219 -16.797 1 93.06 413 LEU A CA 1
ATOM 3136 C C . LEU A 1 413 ? 11.602 -26.594 -15.555 1 93.06 413 LEU A C 1
ATOM 3138 O O . LEU A 1 413 ? 10.391 -26.344 -15.516 1 93.06 413 LEU A O 1
ATOM 3142 N N . ALA A 1 414 ? 12.391 -26.375 -14.539 1 92.31 414 ALA A N 1
ATOM 3143 C CA . ALA A 1 414 ? 11.898 -25.766 -13.305 1 92.31 414 ALA A CA 1
ATOM 3144 C C . ALA A 1 414 ? 11.281 -24.391 -13.586 1 92.31 414 ALA A C 1
ATOM 3146 O O . ALA A 1 414 ? 10.266 -24.031 -12.984 1 92.31 414 ALA A O 1
ATOM 3147 N N . ALA A 1 415 ? 11.859 -23.688 -14.461 1 91.56 415 ALA A N 1
ATOM 3148 C CA . ALA A 1 415 ? 11.344 -22.375 -14.836 1 91.56 415 ALA A CA 1
ATOM 3149 C C . ALA A 1 415 ? 9.977 -22.484 -15.5 1 91.56 415 ALA A C 1
ATOM 3151 O O . ALA A 1 415 ? 9.062 -21.719 -15.195 1 91.56 415 ALA A O 1
ATOM 3152 N N . VAL A 1 416 ? 9.867 -23.422 -16.359 1 91.31 416 VAL A N 1
ATOM 3153 C CA . VAL A 1 416 ? 8.609 -23.625 -17.062 1 91.31 416 VAL A CA 1
ATOM 3154 C C . VAL A 1 416 ? 7.539 -24.109 -16.094 1 91.31 416 VAL A C 1
ATOM 3156 O O . VAL A 1 416 ? 6.387 -23.672 -16.156 1 91.31 416 VAL A O 1
ATOM 3159 N N . LEU A 1 417 ? 7.914 -24.922 -15.227 1 92.31 417 LEU A N 1
ATOM 3160 C CA . LEU A 1 417 ? 6.984 -25.438 -14.227 1 92.31 417 LEU A CA 1
ATOM 3161 C C . LEU A 1 417 ? 6.508 -24.328 -13.305 1 92.31 417 LEU A C 1
ATOM 3163 O O . LEU A 1 417 ? 5.336 -24.297 -12.914 1 92.31 417 LEU A O 1
ATOM 3167 N N . GLN A 1 418 ? 7.391 -23.484 -12.953 1 88.5 418 GLN A N 1
ATOM 3168 C CA . GLN A 1 418 ? 7.027 -22.344 -12.109 1 88.5 418 GLN A CA 1
ATOM 3169 C C . GLN A 1 418 ? 6.016 -21.438 -12.812 1 88.5 418 GLN A C 1
ATOM 3171 O O . GLN A 1 418 ? 5.16 -20.844 -12.164 1 88.5 418 GLN A O 1
ATOM 3176 N N . GLY A 1 419 ? 6.07 -21.375 -14.031 1 83.94 419 GLY A N 1
ATOM 3177 C CA . GLY A 1 419 ? 5.207 -20.484 -14.797 1 83.94 419 GLY A CA 1
ATOM 3178 C C . GLY A 1 419 ? 3.918 -21.141 -15.242 1 83.94 419 GLY A C 1
ATOM 3179 O O . GLY A 1 419 ? 3.031 -20.484 -15.789 1 83.94 419 GLY A O 1
ATOM 3180 N N . SER A 1 420 ? 3.666 -22.359 -15.047 1 77.06 420 SER A N 1
ATOM 3181 C CA . SER A 1 420 ? 2.604 -23.125 -15.695 1 77.06 420 SER A CA 1
ATOM 3182 C C . SER A 1 420 ? 1.285 -22.984 -14.938 1 77.06 420 SER A C 1
ATOM 3184 O O . SER A 1 420 ? 0.219 -23.281 -15.492 1 77.06 420 SER A O 1
ATOM 3186 N N . SER A 1 421 ? 1.288 -22.656 -13.703 1 71.56 421 SER A N 1
ATOM 3187 C CA . SER A 1 421 ? 0.035 -22.562 -12.961 1 71.56 421 SER A CA 1
ATOM 3188 C C . SER A 1 421 ? 0.167 -21.625 -11.758 1 71.56 421 SER A C 1
ATOM 3190 O O . SER A 1 421 ? 1.249 -21.109 -11.492 1 71.56 421 SER A O 1
ATOM 3192 N N . ASP A 1 422 ? -1.044 -21.375 -11.234 1 77.75 422 ASP A N 1
ATOM 3193 C CA . ASP A 1 422 ? -1.089 -20.609 -10 1 77.75 422 ASP A CA 1
ATOM 3194 C C . ASP A 1 422 ? -1.17 -21.516 -8.781 1 77.75 422 ASP A C 1
ATOM 3196 O O . ASP A 1 422 ? -1.239 -22.75 -8.922 1 77.75 422 ASP A O 1
ATOM 3200 N N . THR A 1 423 ? -1.066 -20.953 -7.617 1 84 423 THR A N 1
ATOM 3201 C CA . THR A 1 423 ? -1.125 -21.656 -6.336 1 84 423 THR A CA 1
ATOM 3202 C C . THR A 1 423 ? -2.559 -22.078 -6.012 1 84 423 THR A C 1
ATOM 3204 O O . THR A 1 423 ? -3.328 -21.281 -5.465 1 84 423 THR A O 1
ATOM 3207 N N . THR A 1 424 ? -2.859 -23.297 -6.258 1 88.38 424 THR A N 1
ATOM 3208 C CA . THR A 1 424 ? -4.215 -23.828 -6.18 1 88.38 424 THR A CA 1
ATOM 3209 C C . THR A 1 424 ? -4.793 -23.625 -4.781 1 88.38 424 THR A C 1
ATOM 3211 O O . THR A 1 424 ? -5.859 -23.031 -4.621 1 88.38 424 THR A O 1
ATOM 3214 N N . PHE A 1 425 ? -4.145 -24.078 -3.76 1 86.88 425 PHE A N 1
ATOM 3215 C CA . PHE A 1 425 ? -4.691 -24.062 -2.408 1 86.88 425 PHE A CA 1
ATOM 3216 C C . PHE A 1 425 ? -4.75 -22.641 -1.862 1 86.88 425 PHE A C 1
ATOM 3218 O O . PHE A 1 425 ? -5.672 -22.297 -1.117 1 86.88 425 PHE A O 1
ATOM 3225 N N . TYR A 1 426 ? -3.824 -21.891 -2.213 1 83.25 426 TYR A N 1
ATOM 3226 C CA . TYR A 1 426 ? -3.867 -20.469 -1.863 1 83.25 426 TYR A CA 1
ATOM 3227 C C . TYR A 1 426 ? -5.094 -19.797 -2.465 1 83.25 426 TYR A C 1
ATOM 3229 O O . TYR A 1 426 ? -5.801 -19.062 -1.78 1 83.25 426 TYR A O 1
ATOM 3237 N N . VAL A 1 427 ? -5.285 -20.047 -3.721 1 88.5 427 VAL A N 1
ATOM 3238 C CA . VAL A 1 427 ? -6.402 -19.438 -4.438 1 88.5 427 VAL A CA 1
ATOM 3239 C C . VAL A 1 427 ? -7.723 -19.891 -3.807 1 88.5 427 VAL A C 1
ATOM 3241 O O . VAL A 1 427 ? -8.625 -19.078 -3.607 1 88.5 427 VAL A O 1
ATOM 3244 N N . ILE A 1 428 ? -7.773 -21.062 -3.473 1 90.62 428 ILE A N 1
ATOM 3245 C CA . ILE A 1 428 ? -9 -21.594 -2.881 1 90.62 428 ILE A CA 1
ATOM 3246 C C . ILE A 1 428 ? -9.242 -20.938 -1.526 1 90.62 428 ILE A C 1
ATOM 3248 O O . ILE A 1 428 ? -10.352 -20.484 -1.242 1 90.62 428 ILE A O 1
ATOM 3252 N N . ALA A 1 429 ? -8.266 -20.859 -0.743 1 86.44 429 ALA A N 1
ATOM 3253 C CA . ALA A 1 429 ? -8.406 -20.297 0.599 1 86.44 429 ALA A CA 1
ATOM 3254 C C . ALA A 1 429 ? -8.781 -18.828 0.539 1 86.44 429 ALA A C 1
ATOM 3256 O O . ALA A 1 429 ? -9.688 -18.375 1.248 1 86.44 429 ALA A O 1
ATOM 3257 N N . VAL A 1 430 ? -8.156 -18.141 -0.31 1 88.06 430 VAL A N 1
ATOM 3258 C CA . VAL A 1 430 ? -8.328 -16.688 -0.366 1 88.06 430 VAL A CA 1
ATOM 3259 C C . VAL A 1 430 ? -9.672 -16.359 -1.014 1 88.06 430 VAL A C 1
ATOM 3261 O O . VAL A 1 430 ? -10.438 -15.555 -0.484 1 88.06 430 VAL A O 1
ATOM 3264 N N . TYR A 1 431 ? -9.969 -16.984 -2.074 1 93 431 TYR A N 1
ATOM 3265 C CA . TYR A 1 431 ? -11.133 -16.594 -2.854 1 93 431 TYR A CA 1
ATOM 3266 C C . TYR A 1 431 ? -12.414 -17.109 -2.219 1 93 431 TYR A C 1
ATOM 3268 O O . TYR A 1 431 ? -13.422 -16.406 -2.15 1 93 431 TYR A O 1
ATOM 3276 N N . PHE A 1 432 ? -12.438 -18.312 -1.763 1 92.5 432 PHE A N 1
ATOM 3277 C CA . PHE A 1 432 ? -13.609 -18.797 -1.062 1 92.5 432 PHE A CA 1
ATOM 3278 C C . PHE A 1 432 ? -13.703 -18.219 0.338 1 92.5 432 PHE A C 1
ATOM 3280 O O . PHE A 1 432 ? -14.797 -17.984 0.852 1 92.5 432 PHE A O 1
ATOM 3287 N N . GLY A 1 433 ? -12.586 -17.984 0.974 1 88.38 433 GLY A N 1
ATOM 3288 C CA . GLY A 1 433 ? -12.578 -17.328 2.273 1 88.38 433 GLY A CA 1
ATOM 3289 C C . GLY A 1 433 ? -13.18 -15.938 2.246 1 88.38 433 GLY A C 1
ATOM 3290 O O . GLY A 1 433 ? -13.883 -15.539 3.18 1 88.38 433 GLY A O 1
ATOM 3291 N N . ALA A 1 434 ? -12.938 -15.242 1.195 1 90.62 434 ALA A N 1
ATOM 3292 C CA . ALA A 1 434 ? -13.422 -13.867 1.062 1 90.62 434 ALA A CA 1
ATOM 3293 C C . ALA A 1 434 ? -14.945 -13.82 1.04 1 90.62 434 ALA A C 1
ATOM 3295 O O . ALA A 1 434 ? -15.547 -12.805 1.406 1 90.62 434 ALA A O 1
ATOM 3296 N N . VAL A 1 435 ? -15.602 -14.891 0.579 1 92.81 435 VAL A N 1
ATOM 3297 C CA . VAL A 1 435 ? -17.062 -14.891 0.482 1 92.81 435 VAL A CA 1
ATOM 3298 C C . VAL A 1 435 ? -17.641 -15.93 1.443 1 92.81 435 VAL A C 1
ATOM 3300 O O . VAL A 1 435 ? -18.812 -16.297 1.338 1 92.81 435 VAL A O 1
ATOM 3303 N N . ALA A 1 436 ? -16.812 -16.5 2.289 1 90 436 ALA A N 1
ATOM 3304 C CA . ALA A 1 436 ? -17.203 -17.375 3.396 1 90 436 ALA A CA 1
ATOM 3305 C C . ALA A 1 436 ? -17.859 -18.656 2.887 1 90 436 ALA A C 1
ATOM 3307 O O . ALA A 1 436 ? -18.875 -19.109 3.422 1 90 436 ALA A O 1
ATOM 3308 N N . VAL A 1 437 ? -17.438 -19.172 1.8 1 91.5 437 VAL A N 1
ATOM 3309 C CA . VAL A 1 437 ? -17.859 -20.484 1.303 1 91.5 437 VAL A CA 1
ATOM 3310 C C . VAL A 1 437 ? -17.125 -21.594 2.053 1 91.5 437 VAL A C 1
ATOM 3312 O O . VAL A 1 437 ? -15.898 -21.531 2.207 1 91.5 437 VAL A O 1
ATOM 3315 N N . LYS A 1 438 ? -17.844 -22.547 2.455 1 88.31 438 LYS A N 1
ATOM 3316 C CA . LYS A 1 438 ? -17.266 -23.625 3.252 1 88.31 438 LYS A CA 1
ATOM 3317 C C . LYS A 1 438 ? -17.109 -24.906 2.43 1 88.31 438 LYS A C 1
ATOM 3319 O O . LYS A 1 438 ? -16.094 -25.594 2.518 1 88.31 438 LYS A O 1
ATOM 3324 N N . ASN A 1 439 ? -18.172 -25.188 1.693 1 92.88 439 ASN A N 1
ATOM 3325 C CA . ASN A 1 439 ? -18.141 -26.359 0.833 1 92.88 439 ASN A CA 1
ATOM 3326 C C . ASN A 1 439 ? -17.672 -26.016 -0.576 1 92.88 439 ASN A C 1
ATOM 3328 O O . ASN A 1 439 ? -18.438 -25.484 -1.379 1 92.88 439 ASN A O 1
ATOM 3332 N N . THR A 1 440 ? -16.5 -26.5 -0.93 1 94.19 440 THR A N 1
ATOM 3333 C CA . THR A 1 440 ? -15.875 -26.125 -2.193 1 94.19 440 THR A CA 1
ATOM 3334 C C . THR A 1 440 ? -16.234 -27.109 -3.295 1 94.19 440 THR A C 1
ATOM 3336 O O . THR A 1 440 ? -15.844 -26.938 -4.449 1 94.19 440 THR A O 1
ATOM 3339 N N . ARG A 1 441 ? -16.953 -28.172 -2.961 1 94.5 441 ARG A N 1
ATOM 3340 C CA . ARG A 1 441 ? -17.359 -29.203 -3.9 1 94.5 441 ARG A CA 1
ATOM 3341 C C . ARG A 1 441 ? -16.156 -29.797 -4.633 1 94.5 441 ARG A C 1
ATOM 3343 O O . ARG A 1 441 ? -15.18 -30.219 -4 1 94.5 441 ARG A O 1
ATOM 3350 N N . TYR A 1 442 ? -16.156 -29.922 -5.883 1 94 442 TYR A N 1
ATOM 3351 C CA . TYR A 1 442 ? -15.102 -30.625 -6.609 1 94 442 TYR A CA 1
ATOM 3352 C C . TYR A 1 442 ? -14.039 -29.656 -7.105 1 94 442 TYR A C 1
ATOM 3354 O O . TYR A 1 442 ? -13.219 -30 -7.957 1 94 442 TYR A O 1
ATOM 3362 N N . THR A 1 443 ? -14.016 -28.422 -6.578 1 95.19 443 THR A N 1
ATOM 3363 C CA . THR A 1 443 ? -13.109 -27.375 -7.027 1 95.19 443 THR A CA 1
ATOM 3364 C C . THR A 1 443 ? -11.656 -27.812 -6.887 1 95.19 443 THR A C 1
ATOM 3366 O O . THR A 1 443 ? -10.859 -27.656 -7.816 1 95.19 443 THR A O 1
ATOM 3369 N N . VAL A 1 444 ? -11.328 -28.391 -5.781 1 92.44 444 VAL A N 1
ATOM 3370 C CA . VAL A 1 444 ? -9.945 -28.781 -5.492 1 92.44 444 VAL A CA 1
ATOM 3371 C C . VAL A 1 444 ? -9.477 -29.812 -6.508 1 92.44 444 VAL A C 1
ATOM 3373 O O . VAL A 1 444 ? -8.391 -29.688 -7.082 1 92.44 444 VAL A O 1
ATOM 3376 N N . ILE A 1 445 ? -10.258 -30.781 -6.75 1 92.56 445 ILE A N 1
ATOM 3377 C CA . ILE A 1 445 ? -9.906 -31.875 -7.652 1 92.56 445 ILE A CA 1
ATOM 3378 C C . ILE A 1 445 ? -9.766 -31.344 -9.078 1 92.56 445 ILE A C 1
ATOM 3380 O O . ILE A 1 445 ? -8.828 -31.719 -9.789 1 92.56 445 ILE A O 1
ATOM 3384 N N . ALA A 1 446 ? -10.68 -30.531 -9.469 1 94.75 446 ALA A N 1
ATOM 3385 C CA . ALA A 1 446 ? -10.633 -29.953 -10.812 1 94.75 446 ALA A CA 1
ATOM 3386 C C . ALA A 1 446 ? -9.383 -29.109 -11.016 1 94.75 446 ALA A C 1
ATOM 3388 O O . ALA A 1 446 ? -8.734 -29.188 -12.062 1 94.75 446 ALA A O 1
ATOM 3389 N N . MET A 1 447 ? -9.016 -28.344 -10.039 1 94.06 447 MET A N 1
ATOM 3390 C CA . MET A 1 447 ? -7.844 -27.484 -10.133 1 94.06 447 MET A CA 1
ATOM 3391 C C . MET A 1 447 ? -6.555 -28.297 -10.148 1 94.06 447 MET A C 1
ATOM 3393 O O . MET A 1 447 ? -5.629 -28 -10.906 1 94.06 447 MET A O 1
ATOM 3397 N N . LEU A 1 448 ? -6.547 -29.312 -9.352 1 92.12 448 LEU A N 1
ATOM 3398 C CA . LEU A 1 448 ? -5.355 -30.156 -9.289 1 92.12 448 LEU A CA 1
ATOM 3399 C C . LEU A 1 448 ? -5.172 -30.938 -10.586 1 92.12 448 LEU A C 1
ATOM 3401 O O . LEU A 1 448 ? -4.039 -31.172 -11.023 1 92.12 448 LEU A O 1
ATOM 3405 N N . LEU A 1 449 ? -6.234 -31.375 -11.156 1 94.44 449 LEU A N 1
ATOM 3406 C CA . LEU A 1 449 ? -6.152 -32.062 -12.445 1 94.44 449 LEU A CA 1
ATOM 3407 C C . LEU A 1 449 ? -5.645 -31.125 -13.531 1 94.44 449 LEU A C 1
ATOM 3409 O O . LEU A 1 449 ? -4.859 -31.531 -14.391 1 94.44 449 LEU A O 1
ATOM 3413 N N . ALA A 1 450 ? -6.145 -29.906 -13.516 1 93.94 450 ALA A N 1
ATOM 3414 C CA . ALA A 1 450 ? -5.648 -28.906 -14.461 1 93.94 450 ALA A CA 1
ATOM 3415 C C . ALA A 1 450 ? -4.16 -28.656 -14.258 1 93.94 450 ALA A C 1
ATOM 3417 O O . ALA A 1 450 ? -3.41 -28.516 -15.227 1 93.94 450 ALA A O 1
ATOM 3418 N N . ASP A 1 451 ? -3.766 -28.578 -13.023 1 92.38 451 ASP A N 1
ATOM 3419 C CA . ASP A 1 451 ? -2.35 -28.438 -12.711 1 92.38 451 ASP A CA 1
ATOM 3420 C C . ASP A 1 451 ? -1.531 -29.594 -13.273 1 92.38 451 ASP A C 1
ATOM 3422 O O . ASP A 1 451 ? -0.425 -29.391 -13.773 1 92.38 451 ASP A O 1
ATOM 3426 N N . LEU A 1 452 ? -2.055 -30.734 -13.102 1 92.69 452 LEU A N 1
ATOM 3427 C CA . LEU A 1 452 ? -1.367 -31.922 -13.594 1 92.69 452 LEU A CA 1
ATOM 3428 C C . LEU A 1 452 ? -1.146 -31.828 -15.102 1 92.69 452 LEU A C 1
ATOM 3430 O O . LEU A 1 452 ? -0.077 -32.188 -15.594 1 92.69 452 LEU A O 1
ATOM 3434 N N . VAL A 1 453 ? -2.115 -31.406 -15.805 1 93.75 453 VAL A N 1
ATOM 3435 C CA . VAL A 1 453 ? -1.979 -31.219 -17.25 1 93.75 453 VAL A CA 1
ATOM 3436 C C . VAL A 1 453 ? -0.891 -30.188 -17.547 1 93.75 453 VAL A C 1
ATOM 3438 O O . VAL A 1 453 ? -0.088 -30.375 -18.469 1 93.75 453 VAL A O 1
ATOM 3441 N N . GLY A 1 454 ? -0.927 -29.109 -16.797 1 92.19 454 GLY A N 1
ATOM 3442 C CA . GLY A 1 454 ? 0.129 -28.125 -16.938 1 92.19 454 GLY A CA 1
ATOM 3443 C C . GLY A 1 454 ? 1.516 -28.688 -16.719 1 92.19 454 GLY A C 1
ATOM 3444 O O . GLY A 1 454 ? 2.447 -28.391 -17.469 1 92.19 454 GLY A O 1
ATOM 3445 N N . ILE A 1 455 ? 1.627 -29.5 -15.719 1 91.81 455 ILE A N 1
ATOM 3446 C CA . ILE A 1 455 ? 2.9 -30.125 -15.375 1 91.81 455 ILE A CA 1
ATOM 3447 C C . ILE A 1 455 ? 3.338 -31.062 -16.5 1 91.81 455 ILE A C 1
ATOM 3449 O O . ILE A 1 455 ? 4.484 -31.016 -16.938 1 91.81 455 ILE A O 1
ATOM 3453 N N . MET A 1 456 ? 2.453 -31.922 -16.953 1 93 456 MET A N 1
ATOM 3454 C CA . MET A 1 456 ? 2.764 -32.875 -18.016 1 93 456 MET A CA 1
ATOM 3455 C C . MET A 1 456 ? 3.158 -32.125 -19.297 1 93 456 MET A C 1
ATOM 3457 O O . MET A 1 456 ? 4.102 -32.531 -19.969 1 93 456 MET A O 1
ATOM 3461 N N . THR A 1 457 ? 2.441 -31.109 -19.562 1 93.25 457 THR A N 1
ATOM 3462 C CA . THR A 1 457 ? 2.764 -30.312 -20.734 1 93.25 457 THR A CA 1
ATOM 3463 C C . THR A 1 457 ? 4.137 -29.656 -20.594 1 93.25 457 THR A C 1
ATOM 3465 O O . THR A 1 457 ? 4.914 -29.625 -21.547 1 93.25 457 THR A O 1
ATOM 3468 N N . SER A 1 458 ? 4.391 -29.125 -19.422 1 93.06 458 SER A N 1
ATOM 3469 C CA . SER A 1 458 ? 5.684 -28.5 -19.156 1 93.06 458 SER A CA 1
ATOM 3470 C C . SER A 1 458 ? 6.824 -29.5 -19.375 1 93.06 458 SER A C 1
ATOM 3472 O O . SER A 1 458 ? 7.844 -29.156 -19.984 1 93.06 458 SER A O 1
ATOM 3474 N N . ILE A 1 459 ? 6.691 -30.688 -18.906 1 90.44 459 ILE A N 1
ATOM 3475 C CA . ILE A 1 459 ? 7.715 -31.719 -19.031 1 90.44 459 ILE A CA 1
ATOM 3476 C C . ILE A 1 459 ? 7.887 -32.094 -20.516 1 90.44 459 ILE A C 1
ATOM 3478 O O . ILE A 1 459 ? 9.016 -32.156 -21.016 1 90.44 459 ILE A O 1
ATOM 3482 N N . ALA A 1 460 ? 6.805 -32.281 -21.188 1 91.94 460 ALA A N 1
ATOM 3483 C CA . ALA A 1 460 ? 6.852 -32.625 -22.609 1 91.94 460 ALA A CA 1
ATOM 3484 C C . ALA A 1 460 ? 7.535 -31.531 -23.422 1 91.94 460 ALA A C 1
ATOM 3486 O O . ALA A 1 460 ? 8.352 -31.828 -24.297 1 91.94 460 ALA A O 1
ATOM 3487 N N . LEU A 1 461 ? 7.195 -30.344 -23.109 1 90.06 461 LEU A N 1
ATOM 3488 C CA . LEU A 1 461 ? 7.766 -29.219 -23.828 1 90.06 461 LEU A CA 1
ATOM 3489 C C . LEU A 1 461 ? 9.25 -29.062 -23.516 1 90.06 461 LEU A C 1
ATOM 3491 O O . LEU A 1 461 ? 10.039 -28.656 -24.375 1 90.06 461 LEU A O 1
ATOM 3495 N N . ALA A 1 462 ? 9.602 -29.297 -22.281 1 89.88 462 ALA A N 1
ATOM 3496 C CA . ALA A 1 462 ? 11.016 -29.234 -21.906 1 89.88 462 ALA A CA 1
ATOM 3497 C C . ALA A 1 462 ? 11.836 -30.234 -22.719 1 89.88 462 ALA A C 1
ATOM 3499 O O . ALA A 1 462 ? 12.938 -29.906 -23.172 1 89.88 462 ALA A O 1
ATOM 3500 N N . TYR A 1 463 ? 11.328 -31.438 -22.922 1 89.31 463 TYR A N 1
ATOM 3501 C CA . TYR A 1 463 ? 12.031 -32.438 -23.703 1 89.31 463 TYR A CA 1
ATOM 3502 C C . TYR A 1 463 ? 12.047 -32.062 -25.188 1 89.31 463 TYR A C 1
ATOM 3504 O O . TYR A 1 463 ? 13.016 -32.375 -25.891 1 89.31 463 TYR A O 1
ATOM 3512 N N . LEU A 1 464 ? 11.07 -31.438 -25.594 1 88.31 464 LEU A N 1
ATOM 3513 C CA . LEU A 1 464 ? 10.969 -31.062 -27 1 88.31 464 LEU A CA 1
ATOM 3514 C C . LEU A 1 464 ? 11.898 -29.891 -27.328 1 88.31 464 LEU A C 1
ATOM 3516 O O . LEU A 1 464 ? 12.523 -29.875 -28.391 1 88.31 464 LEU A O 1
ATOM 3520 N N . PHE A 1 465 ? 11.984 -29 -26.422 1 87.44 465 PHE A N 1
ATOM 3521 C CA . PHE A 1 465 ? 12.695 -27.766 -26.734 1 87.44 465 PHE A CA 1
ATOM 3522 C C . PHE A 1 465 ? 14.125 -27.828 -26.203 1 87.44 465 PHE A C 1
ATOM 3524 O O . PHE A 1 465 ? 15.016 -27.172 -26.75 1 87.44 465 PHE A O 1
ATOM 3531 N N . PHE A 1 466 ? 14.32 -28.516 -25.172 1 86.56 466 PHE A N 1
ATOM 3532 C CA . PHE A 1 466 ? 15.594 -28.359 -24.484 1 86.56 466 PHE A CA 1
ATOM 3533 C C . PHE A 1 466 ? 16.344 -29.672 -24.422 1 86.56 466 PHE A C 1
ATOM 3535 O O . PHE A 1 466 ? 17.453 -29.734 -23.875 1 86.56 466 PHE A O 1
ATOM 3542 N N . ALA A 1 467 ? 15.773 -30.766 -24.734 1 75.75 467 ALA A N 1
ATOM 3543 C CA . ALA A 1 467 ? 16.469 -32.062 -24.688 1 75.75 467 ALA A CA 1
ATOM 3544 C C . ALA A 1 467 ? 17.547 -32.125 -25.766 1 75.75 467 ALA A C 1
ATOM 3546 O O . ALA A 1 467 ? 17.391 -31.562 -26.844 1 75.75 467 ALA A O 1
ATOM 3547 N N . MET B 1 1 ? -17.125 17.312 -3.523 1 73.5 1 MET B N 1
ATOM 3548 C CA . MET B 1 1 ? -17.062 17.625 -4.949 1 73.5 1 MET B CA 1
ATOM 3549 C C . MET B 1 1 ? -15.711 18.234 -5.312 1 73.5 1 MET B C 1
ATOM 3551 O O . MET B 1 1 ? -15.055 17.797 -6.25 1 73.5 1 MET B O 1
ATOM 3555 N N . VAL B 1 2 ? -15.242 19.156 -4.445 1 77.44 2 VAL B N 1
ATOM 3556 C CA . VAL B 1 2 ? -14.008 19.844 -4.82 1 77.44 2 VAL B CA 1
ATOM 3557 C C . VAL B 1 2 ? -12.828 18.891 -4.723 1 77.44 2 VAL B C 1
ATOM 3559 O O . VAL B 1 2 ? -12.016 18.797 -5.641 1 77.44 2 VAL B O 1
ATOM 3562 N N . LEU B 1 3 ? -12.898 18.109 -3.66 1 79.94 3 LEU B N 1
ATOM 3563 C CA . LEU B 1 3 ? -11.797 17.156 -3.463 1 79.94 3 LEU B CA 1
ATOM 3564 C C . LEU B 1 3 ? -11.781 16.109 -4.57 1 79.94 3 LEU B C 1
ATOM 3566 O O . LEU B 1 3 ? -10.711 15.727 -5.043 1 79.94 3 LEU B O 1
ATOM 3570 N N . SER B 1 4 ? -12.914 15.719 -5.02 1 86 4 SER B N 1
ATOM 3571 C CA . SER B 1 4 ? -13.047 14.734 -6.094 1 86 4 SER B CA 1
ATOM 3572 C C . SER B 1 4 ? -12.492 15.273 -7.406 1 86 4 SER B C 1
ATOM 3574 O O . SER B 1 4 ? -11.797 14.555 -8.133 1 86 4 SER B O 1
ATOM 3576 N N . ARG B 1 5 ? -12.742 16.5 -7.637 1 86.06 5 ARG B N 1
ATOM 3577 C CA . ARG B 1 5 ? -12.258 17.109 -8.875 1 86.06 5 ARG B CA 1
ATOM 3578 C C . ARG B 1 5 ? -10.742 17.266 -8.852 1 86.06 5 ARG B C 1
ATOM 3580 O O . ARG B 1 5 ? -10.078 17.016 -9.859 1 86.06 5 ARG B O 1
ATOM 3587 N N . ILE B 1 6 ? -10.266 17.641 -7.723 1 85.56 6 ILE B N 1
ATOM 3588 C CA . ILE B 1 6 ? -8.828 17.828 -7.59 1 85.56 6 ILE B CA 1
ATOM 3589 C C . ILE B 1 6 ? -8.117 16.484 -7.707 1 85.56 6 ILE B C 1
ATOM 3591 O O . ILE B 1 6 ? -7.113 16.359 -8.414 1 85.56 6 ILE B O 1
ATOM 3595 N N . TRP B 1 7 ? -8.68 15.523 -7.082 1 88.56 7 TRP B N 1
ATOM 3596 C CA . TRP B 1 7 ? -8.125 14.18 -7.109 1 88.56 7 TRP B CA 1
ATOM 3597 C C . TRP B 1 7 ? -8.086 13.633 -8.531 1 88.56 7 TRP B C 1
ATOM 3599 O O . TRP B 1 7 ? -7.062 13.102 -8.969 1 88.56 7 TRP B O 1
ATOM 3609 N N . SER B 1 8 ? -9.133 13.828 -9.258 1 92.06 8 SER B N 1
ATOM 3610 C CA . SER B 1 8 ? -9.211 13.383 -10.648 1 92.06 8 SER B CA 1
ATOM 3611 C C . SER B 1 8 ? -8.219 14.141 -11.523 1 92.06 8 SER B C 1
ATOM 3613 O O . SER B 1 8 ? -7.59 13.547 -12.406 1 92.06 8 SER B O 1
ATOM 3615 N N . ALA B 1 9 ? -8.102 15.406 -11.227 1 91.12 9 ALA B N 1
ATOM 3616 C CA . ALA B 1 9 ? -7.168 16.219 -11.992 1 91.12 9 ALA B CA 1
ATOM 3617 C C . ALA B 1 9 ? -5.734 15.75 -11.789 1 91.12 9 ALA B C 1
ATOM 3619 O O . ALA B 1 9 ? -4.938 15.734 -12.727 1 91.12 9 ALA B O 1
ATOM 3620 N N . PHE B 1 10 ? -5.414 15.406 -10.57 1 89.75 10 PHE B N 1
ATOM 3621 C CA . PHE B 1 10 ? -4.078 14.914 -10.266 1 89.75 10 PHE B CA 1
ATOM 3622 C C . PHE B 1 10 ? -3.75 13.688 -11.117 1 89.75 10 PHE B C 1
ATOM 3624 O O . PHE B 1 10 ? -2.67 13.602 -11.703 1 89.75 10 PHE B O 1
ATOM 3631 N N . ILE B 1 11 ? -4.688 12.781 -11.242 1 91.81 11 ILE B N 1
ATOM 3632 C CA . ILE B 1 11 ? -4.48 11.523 -11.953 1 91.81 11 ILE B CA 1
ATOM 3633 C C . ILE B 1 11 ? -4.383 11.797 -13.461 1 91.81 11 ILE B C 1
ATOM 3635 O O . ILE B 1 11 ? -3.453 11.32 -14.117 1 91.81 11 ILE B O 1
ATOM 3639 N N . ILE B 1 12 ? -5.23 12.609 -13.992 1 93.25 12 ILE B N 1
ATOM 3640 C CA . ILE B 1 12 ? -5.293 12.883 -15.43 1 93.25 12 ILE B CA 1
ATOM 3641 C C . ILE B 1 12 ? -4.035 13.633 -15.859 1 93.25 12 ILE B C 1
ATOM 3643 O O . ILE B 1 12 ? -3.4 13.273 -16.859 1 93.25 12 ILE B O 1
ATOM 3647 N N . VAL B 1 13 ? -3.686 14.641 -15.086 1 92.5 13 VAL B N 1
ATOM 3648 C CA . VAL B 1 13 ? -2.52 15.445 -15.43 1 92.5 13 VAL B CA 1
ATOM 3649 C C . VAL B 1 13 ? -1.258 14.594 -15.344 1 92.5 13 VAL B C 1
ATOM 3651 O O . VAL B 1 13 ? -0.377 14.695 -16.203 1 92.5 13 VAL B O 1
ATOM 3654 N N . ALA B 1 14 ? -1.178 13.773 -14.336 1 92.69 14 ALA B N 1
ATOM 3655 C CA . ALA B 1 14 ? -0.003 12.922 -14.156 1 92.69 14 ALA B CA 1
ATOM 3656 C C . ALA B 1 14 ? 0.176 11.977 -15.344 1 92.69 14 ALA B C 1
ATOM 3658 O O . ALA B 1 14 ? 1.268 11.883 -15.906 1 92.69 14 ALA B O 1
ATOM 3659 N N . ILE B 1 15 ? -0.873 11.352 -15.781 1 91.56 15 ILE B N 1
ATOM 3660 C CA . ILE B 1 15 ? -0.79 10.375 -16.859 1 91.56 15 ILE B CA 1
ATOM 3661 C C . ILE B 1 15 ? -0.556 11.094 -18.188 1 91.56 15 ILE B C 1
ATOM 3663 O O . ILE B 1 15 ? 0.195 10.609 -19.047 1 91.56 15 ILE B O 1
ATOM 3667 N N . ALA B 1 16 ? -1.12 12.242 -18.359 1 92.12 16 ALA B N 1
ATOM 3668 C CA . ALA B 1 16 ? -0.923 13.023 -19.578 1 92.12 16 ALA B CA 1
ATOM 3669 C C . ALA B 1 16 ? 0.534 13.461 -19.734 1 92.12 16 ALA B C 1
ATOM 3671 O O . ALA B 1 16 ? 1.128 13.305 -20.797 1 92.12 16 ALA B O 1
ATOM 3672 N N . ILE B 1 17 ? 1.058 13.953 -18.703 1 91.44 17 ILE B N 1
ATOM 3673 C CA . ILE B 1 17 ? 2.439 14.422 -18.734 1 91.44 17 ILE B CA 1
ATOM 3674 C C . ILE B 1 17 ? 3.379 13.234 -18.938 1 91.44 17 ILE B C 1
ATOM 3676 O O . ILE B 1 17 ? 4.348 13.328 -19.703 1 91.44 17 ILE B O 1
ATOM 3680 N N . ALA B 1 18 ? 3.096 12.141 -18.234 1 90.81 18 ALA B N 1
ATOM 3681 C CA . ALA B 1 18 ? 3.9 10.938 -18.422 1 90.81 18 ALA B CA 1
ATOM 3682 C C . ALA B 1 18 ? 3.855 10.461 -19.875 1 90.81 18 ALA B C 1
ATOM 3684 O O . ALA B 1 18 ? 4.871 10.031 -20.422 1 90.81 18 ALA B O 1
ATOM 3685 N N . SER B 1 19 ? 2.705 10.539 -20.5 1 90.94 19 SER B N 1
ATOM 3686 C CA . SER B 1 19 ? 2.551 10.141 -21.906 1 90.94 19 SER B CA 1
ATOM 3687 C C . SER B 1 19 ? 3.344 11.047 -22.828 1 90.94 19 SER B C 1
ATOM 3689 O O . SER B 1 19 ? 3.965 10.578 -23.781 1 90.94 19 SER B O 1
ATOM 3691 N N . ILE B 1 20 ? 3.328 12.305 -22.5 1 90.69 20 ILE B N 1
ATOM 3692 C CA . ILE B 1 20 ? 4.086 13.266 -23.297 1 90.69 20 ILE B CA 1
ATOM 3693 C C . ILE B 1 20 ? 5.578 12.977 -23.156 1 90.69 20 ILE B C 1
ATOM 3695 O O . ILE B 1 20 ? 6.309 12.984 -24.156 1 90.69 20 ILE B O 1
ATOM 3699 N N . LYS B 1 21 ? 6.016 12.719 -21.984 1 88.06 21 LYS B N 1
ATOM 3700 C CA . LYS B 1 21 ? 7.426 12.414 -21.75 1 88.06 21 LYS B CA 1
ATOM 3701 C C . LYS B 1 21 ? 7.824 11.102 -22.406 1 88.06 21 LYS B C 1
ATOM 3703 O O . LYS B 1 21 ? 8.938 10.969 -22.922 1 88.06 21 LYS B O 1
ATOM 3708 N N . TYR B 1 22 ? 6.938 10.188 -22.359 1 86.75 22 TYR B N 1
ATOM 3709 C CA . TYR B 1 22 ? 7.191 8.898 -23 1 86.75 22 TYR B CA 1
ATOM 3710 C C . TYR B 1 22 ? 7.406 9.062 -24.5 1 86.75 22 TYR B C 1
ATOM 3712 O O . TYR B 1 22 ? 8.289 8.422 -25.078 1 86.75 22 TYR B O 1
ATOM 3720 N N . ILE B 1 23 ? 6.684 9.914 -25.141 1 87.88 23 ILE B N 1
ATOM 3721 C CA . ILE B 1 23 ? 6.727 10.094 -26.594 1 87.88 23 ILE B CA 1
ATOM 3722 C C . ILE B 1 23 ? 7.871 11.031 -26.969 1 87.88 23 ILE B C 1
ATOM 3724 O O . ILE B 1 23 ? 8.547 10.82 -27.984 1 87.88 23 ILE B O 1
ATOM 3728 N N . SER B 1 24 ? 8.156 11.969 -26.109 1 85.88 24 SER B N 1
ATOM 3729 C CA . SER B 1 24 ? 9.062 13.047 -26.469 1 85.88 24 SER B CA 1
ATOM 3730 C C . SER B 1 24 ? 10.516 12.664 -26.188 1 85.88 24 SER B C 1
ATOM 3732 O O . SER B 1 24 ? 11.438 13.195 -26.812 1 85.88 24 SER B O 1
ATOM 3734 N N . SER B 1 25 ? 10.742 11.859 -25.188 1 81.25 25 SER B N 1
ATOM 3735 C CA . SER B 1 25 ? 12.125 11.602 -24.781 1 81.25 25 SER B CA 1
ATOM 3736 C C . SER B 1 25 ? 12.398 10.102 -24.688 1 81.25 25 SER B C 1
ATOM 3738 O O . SER B 1 25 ? 11.586 9.352 -24.141 1 81.25 25 SER B O 1
ATOM 3740 N N . ASP B 1 26 ? 13.508 9.727 -25.125 1 79.38 26 ASP B N 1
ATOM 3741 C CA . ASP B 1 26 ? 13.922 8.328 -25.078 1 79.38 26 ASP B CA 1
ATOM 3742 C C . ASP B 1 26 ? 14.391 7.941 -23.688 1 79.38 26 ASP B C 1
ATOM 3744 O O . ASP B 1 26 ? 14.516 6.754 -23.375 1 79.38 26 ASP B O 1
ATOM 3748 N N . HIS B 1 27 ? 14.57 8.93 -22.875 1 79.81 27 HIS B N 1
ATOM 3749 C CA . HIS B 1 27 ? 15.062 8.664 -21.531 1 79.81 27 HIS B CA 1
ATOM 3750 C C . HIS B 1 27 ? 13.945 8.195 -20.609 1 79.81 27 HIS B C 1
ATOM 3752 O O . HIS B 1 27 ? 14.203 7.719 -19.5 1 79.81 27 HIS B O 1
ATOM 3758 N N . TYR B 1 28 ? 12.672 8.266 -21.125 1 83.44 28 TYR B N 1
ATOM 3759 C CA . TYR B 1 28 ? 11.539 7.977 -20.25 1 83.44 28 TYR B CA 1
ATOM 3760 C C . TYR B 1 28 ? 10.68 6.859 -20.828 1 83.44 28 TYR B C 1
ATOM 3762 O O . TYR B 1 28 ? 9.453 6.895 -20.719 1 83.44 28 TYR B O 1
ATOM 3770 N N . LYS B 1 29 ? 11.328 5.945 -21.406 1 81.19 29 LYS B N 1
ATOM 3771 C CA . LYS B 1 29 ? 10.594 4.852 -22.047 1 81.19 29 LYS B CA 1
ATOM 3772 C C . LYS B 1 29 ? 9.992 3.912 -21 1 81.19 29 LYS B C 1
ATOM 3774 O O . LYS B 1 29 ? 9.047 3.182 -21.297 1 81.19 29 LYS B O 1
ATOM 3779 N N . THR B 1 30 ? 10.523 4.023 -19.734 1 82.19 30 THR B N 1
ATOM 3780 C CA . THR B 1 30 ? 10.016 3.133 -18.688 1 82.19 30 THR B CA 1
ATOM 3781 C C . THR B 1 30 ? 9.188 3.904 -17.672 1 82.19 30 THR B C 1
ATOM 3783 O O . THR B 1 30 ? 8.953 3.426 -16.562 1 82.19 30 THR B O 1
ATOM 3786 N N . ILE B 1 31 ? 8.75 5.004 -18.094 1 86.19 31 ILE B N 1
ATOM 3787 C CA . ILE B 1 31 ? 8.109 5.91 -17.141 1 86.19 31 ILE B CA 1
ATOM 3788 C C . ILE B 1 31 ? 6.828 5.281 -16.609 1 86.19 31 ILE B C 1
ATOM 3790 O O . ILE B 1 31 ? 6.504 5.426 -15.422 1 86.19 31 ILE B O 1
ATOM 3794 N N . PHE B 1 32 ? 6.086 4.586 -17.422 1 86.5 32 PHE B N 1
ATOM 3795 C CA . PHE B 1 32 ? 4.848 3.955 -16.969 1 86.5 32 PHE B CA 1
ATOM 3796 C C . PHE B 1 32 ? 5.133 2.887 -15.922 1 86.5 32 PHE B C 1
ATOM 3798 O O . PHE B 1 32 ? 4.414 2.775 -14.93 1 86.5 32 PHE B O 1
ATOM 3805 N N . ASN B 1 33 ? 6.145 2.186 -16.141 1 84.94 33 ASN B N 1
ATOM 3806 C CA . ASN B 1 33 ? 6.566 1.182 -15.172 1 84.94 33 ASN B CA 1
ATOM 3807 C C . ASN B 1 33 ? 6.984 1.82 -13.852 1 84.94 33 ASN B C 1
ATOM 3809 O O . ASN B 1 33 ? 6.652 1.313 -12.773 1 84.94 33 ASN B O 1
ATOM 3813 N N . ASP B 1 34 ? 7.664 2.889 -13.961 1 86.56 34 ASP B N 1
ATOM 3814 C CA . ASP B 1 34 ? 8.133 3.604 -12.781 1 86.56 34 ASP B CA 1
ATOM 3815 C C . ASP B 1 34 ? 6.961 4.121 -11.953 1 86.56 34 ASP B C 1
ATOM 3817 O O . ASP B 1 34 ? 7.008 4.105 -10.719 1 86.56 34 ASP B O 1
ATOM 3821 N N . MET B 1 35 ? 5.992 4.516 -12.625 1 90.5 35 MET B N 1
ATOM 3822 C CA . MET B 1 35 ? 4.832 5.113 -11.977 1 90.5 35 MET B CA 1
ATOM 3823 C C . MET B 1 35 ? 4.023 4.055 -11.227 1 90.5 35 MET B C 1
ATOM 3825 O O . MET B 1 35 ? 3.352 4.359 -10.242 1 90.5 35 MET B O 1
ATOM 3829 N N . VAL B 1 36 ? 4.125 2.857 -11.633 1 87.94 36 VAL B N 1
ATOM 3830 C CA . VAL B 1 36 ? 3.273 1.817 -11.055 1 87.94 36 VAL B CA 1
ATOM 3831 C C . VAL B 1 36 ? 4.055 1.028 -10.008 1 87.94 36 VAL B C 1
ATOM 3833 O O . VAL B 1 36 ? 3.625 0.913 -8.859 1 87.94 36 VAL B O 1
ATOM 3836 N N . VAL B 1 37 ? 5.27 0.557 -10.344 1 85.69 37 VAL B N 1
ATOM 3837 C CA . VAL B 1 37 ? 5.961 -0.378 -9.461 1 85.69 37 VAL B CA 1
ATOM 3838 C C . VAL B 1 37 ? 7.312 0.199 -9.055 1 85.69 37 VAL B C 1
ATOM 3840 O O . VAL B 1 37 ? 8.047 -0.414 -8.273 1 85.69 37 VAL B O 1
ATOM 3843 N N . GLY B 1 38 ? 7.656 1.361 -9.492 1 83.38 38 GLY B N 1
ATOM 3844 C CA . GLY B 1 38 ? 8.953 1.935 -9.156 1 83.38 38 GLY B CA 1
ATOM 3845 C C . GLY B 1 38 ? 9.133 2.17 -7.668 1 83.38 38 GLY B C 1
ATOM 3846 O O . GLY B 1 38 ? 8.156 2.355 -6.938 1 83.38 38 GLY B O 1
ATOM 3847 N N . LYS B 1 39 ? 10.352 2.057 -7.246 1 85.5 39 LYS B N 1
ATOM 3848 C CA . LYS B 1 39 ? 10.703 2.324 -5.855 1 85.5 39 LYS B CA 1
ATOM 3849 C C . LYS B 1 39 ? 11.539 3.596 -5.73 1 85.5 39 LYS B C 1
ATOM 3851 O O . LYS B 1 39 ? 12.484 3.801 -6.492 1 85.5 39 LYS B O 1
ATOM 3856 N N . GLY B 1 40 ? 11.148 4.332 -4.785 1 83.19 40 GLY B N 1
ATOM 3857 C CA . GLY B 1 40 ? 11.898 5.555 -4.547 1 83.19 40 GLY B CA 1
ATOM 3858 C C . GLY B 1 40 ? 13.367 5.312 -4.258 1 83.19 40 GLY B C 1
ATOM 3859 O O . GLY B 1 40 ? 13.711 4.449 -3.447 1 83.19 40 GLY B O 1
ATOM 3860 N N . GLY B 1 41 ? 14.25 6.102 -4.953 1 77.06 41 GLY B N 1
ATOM 3861 C CA . GLY B 1 41 ? 15.688 6.012 -4.723 1 77.06 41 GLY B CA 1
ATOM 3862 C C . GLY B 1 41 ? 16.375 5.039 -5.66 1 77.06 41 GLY B C 1
ATOM 3863 O O . GLY B 1 41 ? 17.609 5.02 -5.746 1 77.06 41 GLY B O 1
ATOM 3864 N N . ASP B 1 42 ? 15.57 4.207 -6.379 1 79 42 ASP B N 1
ATOM 3865 C CA . ASP B 1 42 ? 16.172 3.252 -7.309 1 79 42 ASP B CA 1
ATOM 3866 C C . ASP B 1 42 ? 16.812 3.969 -8.492 1 79 42 ASP B C 1
ATOM 3868 O O . ASP B 1 42 ? 16.297 4.984 -8.961 1 79 42 ASP B O 1
ATOM 3872 N N . THR B 1 43 ? 17.922 3.371 -8.945 1 75.12 43 THR B N 1
ATOM 3873 C CA . THR B 1 43 ? 18.578 3.846 -10.164 1 75.12 43 THR B CA 1
ATOM 3874 C C . THR B 1 43 ? 17.984 3.17 -11.391 1 75.12 43 THR B C 1
ATOM 3876 O O . THR B 1 43 ? 17.938 1.939 -11.477 1 75.12 43 THR B O 1
ATOM 3879 N N . LEU B 1 44 ? 17.453 3.957 -12.242 1 77.44 44 LEU B N 1
ATOM 3880 C CA . LEU B 1 44 ? 16.875 3.449 -13.484 1 77.44 44 LEU B CA 1
ATOM 3881 C C . LEU B 1 44 ? 17.875 3.566 -14.633 1 77.44 44 LEU B C 1
ATOM 3883 O O . LEU B 1 44 ? 18.172 4.672 -15.094 1 77.44 44 LEU B O 1
ATOM 3887 N N . HIS B 1 45 ? 18.375 2.4 -15.07 1 74.5 45 HIS B N 1
ATOM 3888 C CA . HIS B 1 45 ? 19.328 2.385 -16.172 1 74.5 45 HIS B CA 1
ATOM 3889 C C . HIS B 1 45 ? 18.641 2.703 -17.5 1 74.5 45 HIS B C 1
ATOM 3891 O O . HIS B 1 45 ? 17.625 2.09 -17.844 1 74.5 45 HIS B O 1
ATOM 3897 N N . ILE B 1 46 ? 19.125 3.629 -18.172 1 75.81 46 ILE B N 1
ATOM 3898 C CA . ILE B 1 46 ? 18.562 4.047 -19.453 1 75.81 46 ILE B CA 1
ATOM 3899 C C . ILE B 1 46 ? 19.375 3.461 -20.594 1 75.81 46 ILE B C 1
ATOM 3901 O O . ILE B 1 46 ? 18.844 2.764 -21.453 1 75.81 46 ILE B O 1
ATOM 3905 N N . ALA B 1 47 ? 20.625 3.834 -20.609 1 73.44 47 ALA B N 1
ATOM 3906 C CA . ALA B 1 47 ? 21.5 3.391 -21.703 1 73.44 47 ALA B CA 1
ATOM 3907 C C . ALA B 1 47 ? 22.969 3.441 -21.281 1 73.44 47 ALA B C 1
ATOM 3909 O O . ALA B 1 47 ? 23.312 4.051 -20.266 1 73.44 47 ALA B O 1
ATOM 3910 N N . THR B 1 48 ? 23.688 2.537 -21.828 1 72.62 48 THR B N 1
ATOM 3911 C CA . THR B 1 48 ? 25.156 2.635 -21.797 1 72.62 48 THR B CA 1
ATOM 3912 C C . THR B 1 48 ? 25.703 3.029 -23.156 1 72.62 48 THR B C 1
ATOM 3914 O O . THR B 1 48 ? 25.578 2.27 -24.125 1 72.62 48 THR B O 1
ATOM 3917 N N . ASN B 1 49 ? 26 4.273 -23.156 1 76.06 49 ASN B N 1
ATOM 3918 C CA . ASN B 1 49 ? 26.484 4.797 -24.422 1 76.06 49 ASN B CA 1
ATOM 3919 C C . ASN B 1 49 ? 28 4.902 -24.438 1 76.06 49 ASN B C 1
ATOM 3921 O O . ASN B 1 49 ? 28.641 5.031 -23.391 1 76.06 49 ASN B O 1
ATOM 3925 N N . LYS B 1 50 ? 28.562 4.727 -25.688 1 74.19 50 LYS B N 1
ATOM 3926 C CA . LYS B 1 50 ? 29.984 5.016 -25.859 1 74.19 50 LYS B CA 1
ATOM 3927 C C . LYS B 1 50 ? 30.25 6.52 -25.812 1 74.19 50 LYS B C 1
ATOM 3929 O O . LYS B 1 50 ? 29.406 7.312 -26.234 1 74.19 50 LYS B O 1
ATOM 3934 N N . ILE B 1 51 ? 31.328 6.922 -25.281 1 76.06 51 ILE B N 1
ATOM 3935 C CA . ILE B 1 51 ? 31.688 8.32 -25.062 1 76.06 51 ILE B CA 1
ATOM 3936 C C . ILE B 1 51 ? 31.609 9.086 -26.375 1 76.06 51 ILE B C 1
ATOM 3938 O O . ILE B 1 51 ? 31.266 10.266 -26.391 1 76.06 51 ILE B O 1
ATOM 3942 N N . ASN B 1 52 ? 31.812 8.445 -27.422 1 73.94 52 ASN B N 1
ATOM 3943 C CA . ASN B 1 52 ? 31.875 9.125 -28.719 1 73.94 52 ASN B CA 1
ATOM 3944 C C . ASN B 1 52 ? 30.469 9.453 -29.234 1 73.94 52 ASN B C 1
ATOM 3946 O O . ASN B 1 52 ? 30.328 10.273 -30.156 1 73.94 52 ASN B O 1
ATOM 3950 N N . THR B 1 53 ? 29.438 8.914 -28.672 1 74 53 THR B N 1
ATOM 3951 C CA . THR B 1 53 ? 28.094 9.109 -29.188 1 74 53 THR B CA 1
ATOM 3952 C C . THR B 1 53 ? 27.359 10.18 -28.375 1 74 53 THR B C 1
ATOM 3954 O O . THR B 1 53 ? 26.25 10.586 -28.75 1 74 53 THR B O 1
ATOM 3957 N N . ILE B 1 54 ? 27.938 10.609 -27.406 1 74 54 ILE B N 1
ATOM 3958 C CA . ILE B 1 54 ? 27.266 11.562 -26.531 1 74 54 ILE B CA 1
ATOM 3959 C C . ILE B 1 54 ? 27.562 12.992 -27 1 74 54 ILE B C 1
ATOM 3961 O O . ILE B 1 54 ? 28.594 13.234 -27.625 1 74 54 ILE B O 1
ATOM 3965 N N . SER B 1 55 ? 26.656 13.82 -26.812 1 75.31 55 SER B N 1
ATOM 3966 C CA . SER B 1 55 ? 26.781 15.219 -27.188 1 75.31 55 SER B CA 1
ATOM 3967 C C . SER B 1 55 ? 28.062 15.828 -26.594 1 75.31 55 SER B C 1
ATOM 3969 O O . SER B 1 55 ? 28.453 15.5 -25.484 1 75.31 55 SER B O 1
ATOM 3971 N N . PRO B 1 56 ? 28.719 16.672 -27.375 1 75.06 56 PRO B N 1
ATOM 3972 C CA . PRO B 1 56 ? 29.969 17.297 -26.938 1 75.06 56 PRO B CA 1
ATOM 3973 C C . PRO B 1 56 ? 29.812 18.062 -25.625 1 75.06 56 PRO B C 1
ATOM 3975 O O . PRO B 1 56 ? 30.719 18.062 -24.781 1 75.06 56 PRO B O 1
ATOM 3978 N N . ALA B 1 57 ? 28.719 18.703 -25.406 1 74.62 57 ALA B N 1
ATOM 3979 C CA . ALA B 1 57 ? 28.516 19.484 -24.188 1 74.62 57 ALA B CA 1
ATOM 3980 C C . ALA B 1 57 ? 28.578 18.594 -22.953 1 74.62 57 ALA B C 1
ATOM 3982 O O . ALA B 1 57 ? 29.188 18.953 -21.953 1 74.62 57 ALA B O 1
ATOM 3983 N N . ILE B 1 58 ? 28.016 17.484 -23.078 1 74.81 58 ILE B N 1
ATOM 3984 C CA . ILE B 1 58 ? 27.984 16.547 -21.969 1 74.81 58 ILE B CA 1
ATOM 3985 C C . ILE B 1 58 ? 29.359 15.914 -21.781 1 74.81 58 ILE B C 1
ATOM 3987 O O . ILE B 1 58 ? 29.828 15.711 -20.656 1 74.81 58 ILE B O 1
ATOM 3991 N N . ARG B 1 59 ? 30.031 15.648 -22.891 1 74.38 59 ARG B N 1
ATOM 3992 C CA . ARG B 1 59 ? 31.359 15.062 -22.875 1 74.38 59 ARG B CA 1
ATOM 3993 C C . ARG B 1 59 ? 32.344 15.977 -22.125 1 74.38 59 ARG B C 1
ATOM 3995 O O . ARG B 1 59 ? 33.125 15.5 -21.312 1 74.38 59 ARG B O 1
ATOM 4002 N N . ASP B 1 60 ? 32.219 17.25 -22.391 1 75.25 60 ASP B N 1
ATOM 4003 C CA . ASP B 1 60 ? 33.125 18.203 -21.75 1 75.25 60 ASP B CA 1
ATOM 4004 C C . ASP B 1 60 ? 32.875 18.281 -20.25 1 75.25 60 ASP B C 1
ATOM 4006 O O . ASP B 1 60 ? 33.812 18.406 -19.469 1 75.25 60 ASP B O 1
ATOM 4010 N N . SER B 1 61 ? 31.625 18.188 -19.875 1 74.88 61 SER B N 1
ATOM 4011 C CA . SER B 1 61 ? 31.281 18.266 -18.453 1 74.88 61 SER B CA 1
ATOM 4012 C C . SER B 1 61 ? 31.719 17.016 -17.703 1 74.88 61 SER B C 1
ATOM 4014 O O . SER B 1 61 ? 32.125 17.094 -16.547 1 74.88 61 SER B O 1
ATOM 4016 N N . LEU B 1 62 ? 31.594 15.93 -18.375 1 74.75 62 LEU B N 1
ATOM 4017 C CA . LEU B 1 62 ? 31.953 14.656 -17.781 1 74.75 62 LEU B CA 1
ATOM 4018 C C . LEU B 1 62 ? 33.469 14.555 -17.578 1 74.75 62 LEU B C 1
ATOM 4020 O O . LEU B 1 62 ? 33.938 13.875 -16.672 1 74.75 62 LEU B O 1
ATOM 4024 N N . MET B 1 63 ? 34.156 15.25 -18.438 1 73.81 63 MET B N 1
ATOM 4025 C CA . MET B 1 63 ? 35.625 15.266 -18.297 1 73.81 63 MET B CA 1
ATOM 4026 C C . MET B 1 63 ? 36.031 16.078 -17.078 1 73.81 63 MET B C 1
ATOM 4028 O O . MET B 1 63 ? 37.094 15.82 -16.484 1 73.81 63 MET B O 1
ATOM 4032 N N . LYS B 1 64 ? 35.219 16.938 -16.625 1 70.62 64 LYS B N 1
ATOM 4033 C CA . LYS B 1 64 ? 35.5 17.766 -15.461 1 70.62 64 LYS B CA 1
ATOM 4034 C C . LYS B 1 64 ? 35.031 17.094 -14.172 1 70.62 64 LYS B C 1
ATOM 4036 O O . LYS B 1 64 ? 35.75 17.094 -13.172 1 70.62 64 LYS B O 1
ATOM 4041 N N . THR B 1 65 ? 33.781 16.547 -14.258 1 72.25 65 THR B N 1
ATOM 4042 C CA . THR B 1 65 ? 33.219 15.859 -13.102 1 72.25 65 THR B CA 1
ATOM 4043 C C . THR B 1 65 ? 32.656 14.492 -13.492 1 72.25 65 THR B C 1
ATOM 4045 O O . THR B 1 65 ? 31.719 14.406 -14.305 1 72.25 65 THR B O 1
ATOM 4048 N N . PRO B 1 66 ? 33.156 13.508 -12.953 1 70.69 66 PRO B N 1
ATOM 4049 C CA . PRO B 1 66 ? 32.75 12.164 -13.359 1 70.69 66 PRO B CA 1
ATOM 4050 C C . PRO B 1 66 ? 31.266 11.898 -13.141 1 70.69 66 PRO B C 1
ATOM 4052 O O . PRO B 1 66 ? 30.688 11 -13.758 1 70.69 66 PRO B O 1
ATOM 4055 N N . ASN B 1 67 ? 30.672 12.617 -12.281 1 72.12 67 ASN B N 1
ATOM 4056 C CA . ASN B 1 67 ? 29.234 12.484 -12.062 1 72.12 67 ASN B CA 1
ATOM 4057 C C . ASN B 1 67 ? 28.484 13.766 -12.414 1 72.12 67 ASN B C 1
ATOM 4059 O O . ASN B 1 67 ? 28.562 14.758 -11.68 1 72.12 67 ASN B O 1
ATOM 4063 N N . PHE B 1 68 ? 28.031 13.805 -13.656 1 73.19 68 PHE B N 1
ATOM 4064 C CA . PHE B 1 68 ? 27.344 15 -14.133 1 73.19 68 PHE B CA 1
ATOM 4065 C C . PHE B 1 68 ? 25.844 14.75 -14.266 1 73.19 68 PHE B C 1
ATOM 4067 O O . PHE B 1 68 ? 25.422 13.664 -14.664 1 73.19 68 PHE B O 1
ATOM 4074 N N . ALA B 1 69 ? 25.094 15.602 -13.664 1 72.81 69 ALA B N 1
ATOM 4075 C CA . ALA B 1 69 ? 23.641 15.508 -13.812 1 72.81 69 ALA B CA 1
ATOM 4076 C C . ALA B 1 69 ? 23.094 16.688 -14.609 1 72.81 69 ALA B C 1
ATOM 4078 O O . ALA B 1 69 ? 23.516 17.828 -14.398 1 72.81 69 ALA B O 1
ATOM 4079 N N . ASP B 1 70 ? 22.422 16.344 -15.734 1 70.31 70 ASP B N 1
ATOM 4080 C CA . ASP B 1 70 ? 21.75 17.375 -16.531 1 70.31 70 ASP B CA 1
ATOM 4081 C C . ASP B 1 70 ? 20.25 17.109 -16.625 1 70.31 70 ASP B C 1
ATOM 4083 O O . ASP B 1 70 ? 19.828 16.094 -17.172 1 70.31 70 ASP B O 1
ATOM 4087 N N . SER B 1 71 ? 19.438 18.016 -16.203 1 66.31 71 SER B N 1
ATOM 4088 C CA . SER B 1 71 ? 17.984 17.938 -16.297 1 66.31 71 SER B CA 1
ATOM 4089 C C . SER B 1 71 ? 17.453 16.656 -15.656 1 66.31 71 SER B C 1
ATOM 4091 O O . SER B 1 71 ? 16.656 15.938 -16.25 1 66.31 71 SER B O 1
ATOM 4093 N N . ARG B 1 72 ? 18.125 16.188 -14.664 1 72.25 72 ARG B N 1
ATOM 4094 C CA . ARG B 1 72 ? 17.719 15.07 -13.828 1 72.25 72 ARG B CA 1
ATOM 4095 C C . ARG B 1 72 ? 18.172 13.742 -14.43 1 72.25 72 ARG B C 1
ATOM 4097 O O . ARG B 1 72 ? 17.703 12.68 -14.016 1 72.25 72 ARG B O 1
ATOM 4104 N N . ILE B 1 73 ? 18.969 13.867 -15.484 1 77 73 ILE B N 1
ATOM 4105 C CA . ILE B 1 73 ? 19.594 12.688 -16.062 1 77 73 ILE B CA 1
ATOM 4106 C C . ILE B 1 73 ? 21.062 12.617 -15.617 1 77 73 ILE B C 1
ATOM 4108 O O . ILE B 1 73 ? 21.781 13.617 -15.688 1 77 73 ILE B O 1
ATOM 4112 N N . HIS B 1 74 ? 21.406 11.547 -15.078 1 78.94 74 HIS B N 1
ATOM 4113 C CA . HIS B 1 74 ? 22.75 11.375 -14.57 1 78.94 74 HIS B CA 1
ATOM 4114 C C . HIS B 1 74 ? 23.625 10.617 -15.57 1 78.94 74 HIS B C 1
ATOM 4116 O O . HIS B 1 74 ? 23.172 9.672 -16.203 1 78.94 74 HIS B O 1
ATOM 4122 N N . TYR B 1 75 ? 24.812 11.148 -15.711 1 77.5 75 TYR B N 1
ATOM 4123 C CA . TYR B 1 75 ? 25.812 10.547 -16.578 1 77.5 75 TYR B CA 1
ATOM 4124 C C . TYR B 1 75 ? 27.047 10.141 -15.797 1 77.5 75 TYR B C 1
ATOM 4126 O O . TYR B 1 75 ? 27.625 10.953 -15.055 1 77.5 75 TYR B O 1
ATOM 4134 N N . GLN B 1 76 ? 27.312 8.867 -15.797 1 81.19 76 GLN B N 1
ATOM 4135 C CA . GLN B 1 76 ? 28.484 8.375 -15.086 1 81.19 76 GLN B CA 1
ATOM 4136 C C . GLN B 1 76 ? 29.453 7.668 -16.031 1 81.19 76 GLN B C 1
ATOM 4138 O O . GLN B 1 76 ? 29.062 6.715 -16.719 1 81.19 76 GLN B O 1
ATOM 4143 N N . ALA B 1 77 ? 30.672 8.242 -16.094 1 76.88 77 ALA B N 1
ATOM 4144 C CA . ALA B 1 77 ? 31.688 7.645 -16.953 1 76.88 77 ALA B CA 1
ATOM 4145 C C . ALA B 1 77 ? 32.375 6.48 -16.25 1 76.88 77 ALA B C 1
ATOM 4147 O O . ALA B 1 77 ? 32.594 6.516 -15.047 1 76.88 77 ALA B O 1
ATOM 4148 N N . ASP B 1 78 ? 32.5 5.414 -16.969 1 74.75 78 ASP B N 1
ATOM 4149 C CA . ASP B 1 78 ? 33.25 4.285 -16.422 1 74.75 78 ASP B CA 1
ATOM 4150 C C . ASP B 1 78 ? 34.719 4.652 -16.188 1 74.75 78 ASP B C 1
ATOM 4152 O O . ASP B 1 78 ? 35.188 5.707 -16.641 1 74.75 78 ASP B O 1
ATOM 4156 N N . SER B 1 79 ? 35.406 3.867 -15.398 1 70.38 79 SER B N 1
ATOM 4157 C CA . SER B 1 79 ? 36.781 4.109 -15.023 1 70.38 79 SER B CA 1
ATOM 4158 C C . SER B 1 79 ? 37.656 4.34 -16.25 1 70.38 79 SER B C 1
ATOM 4160 O O . SER B 1 79 ? 38.594 5.129 -16.203 1 70.38 79 SER B O 1
ATOM 4162 N N . LEU B 1 80 ? 37.312 3.744 -17.297 1 70.62 80 LEU B N 1
ATOM 4163 C CA . LEU B 1 80 ? 38.125 3.857 -18.5 1 70.62 80 LEU B CA 1
ATOM 4164 C C . LEU B 1 80 ? 37.594 4.953 -19.422 1 70.62 80 LEU B C 1
ATOM 4166 O O . LEU B 1 80 ? 38.156 5.211 -20.484 1 70.62 80 LEU B O 1
ATOM 4170 N N . LYS B 1 81 ? 36.594 5.645 -18.953 1 69.56 81 LYS B N 1
ATOM 4171 C CA . LYS B 1 81 ? 35.969 6.75 -19.672 1 69.56 81 LYS B CA 1
ATOM 4172 C C . LYS B 1 81 ? 35.594 6.34 -21.094 1 69.56 81 LYS B C 1
ATOM 4174 O O . LYS B 1 81 ? 35.75 7.113 -22.031 1 69.56 81 LYS B O 1
ATOM 4179 N N . GLN B 1 82 ? 35.281 5.098 -21.234 1 74.44 82 GLN B N 1
ATOM 4180 C CA . GLN B 1 82 ? 34.875 4.613 -22.547 1 74.44 82 GLN B CA 1
ATOM 4181 C C . GLN B 1 82 ? 33.344 4.504 -22.641 1 74.44 82 GLN B C 1
ATOM 4183 O O . GLN B 1 82 ? 32.75 4.848 -23.656 1 74.44 82 GLN B O 1
ATOM 4188 N N . ASN B 1 83 ? 32.781 4.035 -21.531 1 78.94 83 ASN B N 1
ATOM 4189 C CA . ASN B 1 83 ? 31.344 3.875 -21.516 1 78.94 83 ASN B CA 1
ATOM 4190 C C . ASN B 1 83 ? 30.703 4.789 -20.469 1 78.94 83 ASN B C 1
ATOM 4192 O O . ASN B 1 83 ? 31.25 5.008 -19.391 1 78.94 83 ASN B O 1
ATOM 4196 N N . ILE B 1 84 ? 29.688 5.445 -20.938 1 80.75 84 ILE B N 1
ATOM 4197 C CA . ILE B 1 84 ? 28.953 6.344 -20.047 1 80.75 84 ILE B CA 1
ATOM 4198 C C . ILE B 1 84 ? 27.609 5.715 -19.672 1 80.75 84 ILE B C 1
ATOM 4200 O O . ILE B 1 84 ? 26.812 5.379 -20.547 1 80.75 84 ILE B O 1
ATOM 4204 N N . LYS B 1 85 ? 27.453 5.562 -18.438 1 82.94 85 LYS B N 1
ATOM 4205 C CA . LYS B 1 85 ? 26.172 5.074 -17.922 1 82.94 85 LYS B CA 1
ATOM 4206 C C . LYS B 1 85 ? 25.188 6.223 -17.719 1 82.94 85 LYS B C 1
ATOM 4208 O O . LYS B 1 85 ? 25.5 7.203 -17.047 1 82.94 85 LYS B O 1
ATOM 4213 N N . VAL B 1 86 ? 24.172 6.145 -18.438 1 81.62 86 VAL B N 1
ATOM 4214 C CA . VAL B 1 86 ? 23.109 7.125 -18.312 1 81.62 86 VAL B CA 1
ATOM 4215 C C . VAL B 1 86 ? 21.984 6.547 -17.453 1 81.62 86 VAL B C 1
ATOM 4217 O O . VAL B 1 86 ? 21.453 5.465 -17.75 1 81.62 86 VAL B O 1
ATOM 4220 N N . TYR B 1 87 ? 21.719 7.27 -16.297 1 82.06 87 TYR B N 1
ATOM 4221 C CA . TYR B 1 87 ? 20.672 6.723 -15.438 1 82.06 87 TYR B CA 1
ATOM 4222 C C . TYR B 1 87 ? 19.875 7.836 -14.789 1 82.06 87 TYR B C 1
ATOM 4224 O O . TYR B 1 87 ? 20.266 9 -14.812 1 82.06 87 TYR B O 1
ATOM 4232 N N . ARG B 1 88 ? 18.703 7.504 -14.406 1 83.25 88 ARG B N 1
ATOM 4233 C CA . ARG B 1 88 ? 17.828 8.383 -13.641 1 83.25 88 ARG B CA 1
ATOM 4234 C C . ARG B 1 88 ? 17.547 7.801 -12.258 1 83.25 88 ARG B C 1
ATOM 4236 O O . ARG B 1 88 ? 17.703 6.602 -12.039 1 83.25 88 ARG B O 1
ATOM 4243 N N . ILE B 1 89 ? 17.188 8.695 -11.336 1 80.06 89 ILE B N 1
ATOM 4244 C CA . ILE B 1 89 ? 16.844 8.25 -9.992 1 80.06 89 ILE B CA 1
ATOM 4245 C C . ILE B 1 89 ? 15.344 8.406 -9.766 1 80.06 89 ILE B C 1
ATOM 4247 O O . ILE B 1 89 ? 14.773 9.461 -10.07 1 80.06 89 ILE B O 1
ATOM 4251 N N . GLN B 1 90 ? 14.789 7.398 -9.336 1 82.44 90 GLN B N 1
ATOM 4252 C CA . GLN B 1 90 ? 13.359 7.418 -9.047 1 82.44 90 GLN B CA 1
ATOM 4253 C C . GLN B 1 90 ? 13.055 8.289 -7.832 1 82.44 90 GLN B C 1
ATOM 4255 O O . GLN B 1 90 ? 13.609 8.078 -6.75 1 82.44 90 GLN B O 1
ATOM 4260 N N . GLU B 1 91 ? 12.18 9.219 -7.949 1 74.19 91 GLU B N 1
ATOM 4261 C CA . GLU B 1 91 ? 11.922 10.242 -6.941 1 74.19 91 GLU B CA 1
ATOM 4262 C C . GLU B 1 91 ? 11.023 9.711 -5.828 1 74.19 91 GLU B C 1
ATOM 4264 O O . GLU B 1 91 ? 11.156 10.117 -4.672 1 74.19 91 GLU B O 1
ATOM 4269 N N . ALA B 1 92 ? 10.109 8.875 -6.195 1 82.12 92 ALA B N 1
ATOM 4270 C CA . ALA B 1 92 ? 9.117 8.391 -5.242 1 82.12 92 ALA B CA 1
ATOM 4271 C C . ALA B 1 92 ? 8.656 6.98 -5.613 1 82.12 92 ALA B C 1
ATOM 4273 O O . ALA B 1 92 ? 8.945 6.492 -6.707 1 82.12 92 ALA B O 1
ATOM 4274 N N . ASP B 1 93 ? 8.031 6.414 -4.66 1 85.88 93 ASP B N 1
ATOM 4275 C CA . ASP B 1 93 ? 7.461 5.102 -4.93 1 85.88 93 ASP B CA 1
ATOM 4276 C C . ASP B 1 93 ? 6.297 5.199 -5.91 1 85.88 93 ASP B C 1
ATOM 4278 O O . ASP B 1 93 ? 5.551 6.18 -5.898 1 85.88 93 ASP B O 1
ATOM 4282 N N . GLY B 1 94 ? 6.223 4.199 -6.738 1 89.12 94 GLY B N 1
ATOM 4283 C CA . GLY B 1 94 ? 5.055 4.094 -7.602 1 89.12 94 GLY B CA 1
ATOM 4284 C C . GLY B 1 94 ? 3.77 3.834 -6.84 1 89.12 94 GLY B C 1
ATOM 4285 O O . GLY B 1 94 ? 3.762 3.84 -5.605 1 89.12 94 GLY B O 1
ATOM 4286 N N . VAL B 1 95 ? 2.73 3.607 -7.57 1 90.31 95 VAL B N 1
ATOM 4287 C CA . VAL B 1 95 ? 1.392 3.51 -6.996 1 90.31 95 VAL B CA 1
ATOM 4288 C C . VAL B 1 95 ? 1.312 2.295 -6.074 1 90.31 95 VAL B C 1
ATOM 4290 O O . VAL B 1 95 ? 0.723 2.367 -4.992 1 90.31 95 VAL B O 1
ATOM 4293 N N . ILE B 1 96 ? 1.881 1.188 -6.414 1 86.56 96 ILE B N 1
ATOM 4294 C CA . ILE B 1 96 ? 1.799 -0.036 -5.625 1 86.56 96 ILE B CA 1
ATOM 4295 C C . ILE B 1 96 ? 2.555 0.146 -4.312 1 86.56 96 ILE B C 1
ATOM 4297 O O . ILE B 1 96 ? 2.01 -0.112 -3.234 1 86.56 96 ILE B O 1
ATOM 4301 N N . GLY B 1 97 ? 3.777 0.58 -4.422 1 87.56 97 GLY B N 1
ATOM 4302 C CA . GLY B 1 97 ? 4.559 0.844 -3.227 1 87.56 97 GLY B CA 1
ATOM 4303 C C . GLY B 1 97 ? 3.926 1.877 -2.314 1 87.56 97 GLY B C 1
ATOM 4304 O O . GLY B 1 97 ? 3.961 1.737 -1.091 1 87.56 97 GLY B O 1
ATOM 4305 N N . THR B 1 98 ? 3.367 2.828 -2.879 1 88.44 98 THR B N 1
ATOM 4306 C CA . THR B 1 98 ? 2.723 3.896 -2.121 1 88.44 98 THR B CA 1
ATOM 4307 C C . THR B 1 98 ? 1.501 3.367 -1.374 1 88.44 98 THR B C 1
ATOM 4309 O O . THR B 1 98 ? 1.231 3.779 -0.244 1 88.44 98 THR B O 1
ATOM 4312 N N . SER B 1 99 ? 0.704 2.541 -2.033 1 90.25 99 SER B N 1
ATOM 4313 C CA . SER B 1 99 ? -0.456 1.962 -1.363 1 90.25 99 SER B CA 1
ATOM 4314 C C . SER B 1 99 ? -0.04 1.163 -0.132 1 90.25 99 SER B C 1
ATOM 4316 O O . SER B 1 99 ? -0.707 1.218 0.904 1 90.25 99 SER B O 1
ATOM 4318 N N . GLU B 1 100 ? 1.011 0.456 -0.175 1 88.19 100 GLU B N 1
ATOM 4319 C CA . GLU B 1 100 ? 1.53 -0.292 0.966 1 88.19 100 GLU B CA 1
ATOM 4320 C C . GLU B 1 100 ? 2.016 0.646 2.066 1 88.19 100 GLU B C 1
ATOM 4322 O O . GLU B 1 100 ? 1.771 0.403 3.25 1 88.19 100 GLU B O 1
ATOM 4327 N N . THR B 1 101 ? 2.707 1.636 1.64 1 85.81 101 THR B N 1
ATOM 4328 C CA . THR B 1 101 ? 3.223 2.619 2.584 1 85.81 101 THR B CA 1
ATOM 4329 C C . THR B 1 101 ? 2.08 3.311 3.324 1 85.81 101 THR B C 1
ATOM 4331 O O . THR B 1 101 ? 2.184 3.58 4.523 1 85.81 101 THR B O 1
ATOM 4334 N N . ALA B 1 102 ? 1.084 3.643 2.609 1 87 102 ALA B N 1
ATOM 4335 C CA . ALA B 1 102 ? -0.079 4.273 3.229 1 87 102 ALA B CA 1
ATOM 4336 C C . ALA B 1 102 ? -0.627 3.416 4.367 1 87 102 ALA B C 1
ATOM 4338 O O . ALA B 1 102 ? -0.935 3.928 5.445 1 87 102 ALA B O 1
ATOM 4339 N N . VAL B 1 103 ? -0.727 2.164 4.184 1 88.94 103 VAL B N 1
ATOM 4340 C CA . VAL B 1 103 ? -1.235 1.238 5.191 1 88.94 103 VAL B CA 1
ATOM 4341 C C . VAL B 1 103 ? -0.268 1.174 6.371 1 88.94 103 VAL B C 1
ATOM 4343 O O . VAL B 1 103 ? -0.689 1.183 7.527 1 88.94 103 VAL B O 1
ATOM 4346 N N . LYS B 1 104 ? 0.986 1.108 6.074 1 86.31 104 LYS B N 1
ATOM 4347 C CA . LYS B 1 104 ? 1.998 1.053 7.125 1 86.31 104 LYS B CA 1
ATOM 4348 C C . LYS B 1 104 ? 1.945 2.299 8.008 1 86.31 104 LYS B C 1
ATOM 4350 O O . LYS B 1 104 ? 2.123 2.213 9.227 1 86.31 104 LYS B O 1
ATOM 4355 N N . ILE B 1 105 ? 1.724 3.389 7.395 1 80.38 105 ILE B N 1
ATOM 4356 C CA . ILE B 1 105 ? 1.586 4.637 8.141 1 80.38 105 ILE B CA 1
ATOM 4357 C C . ILE B 1 105 ? 0.414 4.531 9.109 1 80.38 105 ILE B C 1
ATOM 4359 O O . ILE B 1 105 ? 0.542 4.879 10.289 1 80.38 105 ILE B O 1
ATOM 4363 N N . CYS B 1 106 ? -0.67 4.043 8.648 1 84.69 106 CYS B N 1
ATOM 4364 C CA . CYS B 1 106 ? -1.859 3.924 9.492 1 84.69 106 CYS B CA 1
ATOM 4365 C C . CYS B 1 106 ? -1.631 2.928 10.617 1 84.69 106 CYS B C 1
ATOM 4367 O O . CYS B 1 106 ? -2.066 3.156 11.75 1 84.69 106 CYS B O 1
ATOM 4369 N N . LEU B 1 107 ? -0.948 1.819 10.336 1 84.75 107 LEU B N 1
ATOM 4370 C CA . LEU B 1 107 ? -0.652 0.823 11.359 1 84.75 107 LEU B CA 1
ATOM 4371 C C . LEU B 1 107 ? 0.272 1.398 12.43 1 84.75 107 LEU B C 1
ATOM 4373 O O . LEU B 1 107 ? 0.124 1.093 13.617 1 84.75 107 LEU B O 1
ATOM 4377 N N . GLY B 1 108 ? 1.188 2.217 12.031 1 81.12 108 GLY B N 1
ATOM 4378 C CA . GLY B 1 108 ? 2.061 2.895 12.977 1 81.12 108 GLY B CA 1
ATOM 4379 C C . GLY B 1 108 ? 1.336 3.912 13.836 1 81.12 108 GLY B C 1
ATOM 4380 O O . GLY B 1 108 ? 1.675 4.098 15.008 1 81.12 108 GLY B O 1
ATOM 4381 N N . LEU B 1 109 ? 0.343 4.508 13.258 1 80.12 109 LEU B N 1
ATOM 4382 C CA . LEU B 1 109 ? -0.434 5.527 13.953 1 80.12 109 LEU B CA 1
ATOM 4383 C C . LEU B 1 109 ? -1.336 4.898 15.008 1 80.12 109 LEU B C 1
ATOM 4385 O O . LEU B 1 109 ? -1.768 5.574 15.945 1 80.12 109 LEU B O 1
ATOM 4389 N N . ILE B 1 110 ? -1.581 3.604 14.891 1 87.19 110 ILE B N 1
ATOM 4390 C CA . ILE B 1 110 ? -2.51 2.936 15.797 1 87.19 110 ILE B CA 1
ATOM 4391 C C . ILE B 1 110 ? -2.006 3.053 17.234 1 87.19 110 ILE B C 1
ATOM 4393 O O . ILE B 1 110 ? -2.762 3.414 18.141 1 87.19 110 ILE B O 1
ATOM 4397 N N . GLY B 1 111 ? -0.673 2.781 17.484 1 85.62 111 GLY B N 1
ATOM 4398 C CA . GLY B 1 111 ? -0.117 2.85 18.828 1 85.62 111 GLY B CA 1
ATOM 4399 C C . GLY B 1 111 ? -0.216 4.23 19.438 1 85.62 111 GLY B C 1
ATOM 4400 O O . GLY B 1 111 ? -0.685 4.379 20.578 1 85.62 111 GLY B O 1
ATOM 4401 N N . ILE B 1 112 ? 0.067 5.176 18.672 1 86.62 112 ILE B N 1
ATOM 4402 C CA . ILE B 1 112 ? 0.108 6.551 19.156 1 86.62 112 ILE B CA 1
ATOM 4403 C C . ILE B 1 112 ? -1.314 7.066 19.359 1 86.62 112 ILE B C 1
ATOM 4405 O O . ILE B 1 112 ? -1.596 7.754 20.344 1 86.62 112 ILE B O 1
ATOM 4409 N N . MET B 1 113 ? -2.16 6.734 18.438 1 87.12 113 MET B N 1
ATOM 4410 C CA . MET B 1 113 ? -3.555 7.156 18.547 1 87.12 113 MET B CA 1
ATOM 4411 C C . MET B 1 113 ? -4.227 6.527 19.75 1 87.12 113 MET B C 1
ATOM 4413 O O . MET B 1 113 ? -4.945 7.203 20.484 1 87.12 113 MET B O 1
ATOM 4417 N N . THR B 1 114 ? -3.979 5.258 19.938 1 90.75 114 THR B N 1
ATOM 4418 C CA . THR B 1 114 ? -4.551 4.555 21.094 1 90.75 114 THR B CA 1
ATOM 4419 C C . THR B 1 114 ? -4.055 5.16 22.391 1 90.75 114 THR B C 1
ATOM 4421 O O . THR B 1 114 ? -4.828 5.332 23.344 1 90.75 114 THR B O 1
ATOM 4424 N N . LEU B 1 115 ? -2.83 5.531 22.438 1 91.12 115 LEU B N 1
ATOM 4425 C CA . LEU B 1 115 ? -2.225 6.121 23.625 1 91.12 115 LEU B CA 1
ATOM 4426 C C . LEU B 1 115 ? -2.857 7.473 23.938 1 91.12 115 LEU B C 1
ATOM 4428 O O . LEU B 1 115 ? -3.395 7.668 25.031 1 91.12 115 LEU B O 1
ATOM 4432 N N . PHE B 1 116 ? -2.854 8.375 23.031 1 89.06 116 PHE B N 1
ATOM 4433 C CA . PHE B 1 116 ? -3.258 9.758 23.281 1 89.06 116 PHE B CA 1
ATOM 4434 C C . PHE B 1 116 ? -4.773 9.859 23.406 1 89.06 116 PHE B C 1
ATOM 4436 O O . PHE B 1 116 ? -5.289 10.656 24.188 1 89.06 116 PHE B O 1
ATOM 4443 N N . MET B 1 117 ? -5.484 9.031 22.594 1 90.31 117 MET B N 1
ATOM 4444 C CA . MET B 1 117 ? -6.938 9.016 22.734 1 90.31 117 MET B CA 1
ATOM 4445 C C . MET B 1 117 ? -7.355 8.398 24.062 1 90.31 117 MET B C 1
ATOM 4447 O O . MET B 1 117 ? -8.367 8.797 24.641 1 90.31 117 MET B O 1
ATOM 4451 N N . GLY B 1 118 ? -6.602 7.465 24.516 1 92.5 118 GLY B N 1
ATOM 4452 C CA . GLY B 1 118 ? -6.832 6.934 25.859 1 92.5 118 GLY B CA 1
ATOM 4453 C C . GLY B 1 118 ? -6.715 7.984 26.938 1 92.5 118 GLY B C 1
ATOM 4454 O O . GLY B 1 118 ? -7.625 8.141 27.75 1 92.5 118 GLY B O 1
ATOM 4455 N N . PHE B 1 119 ? -5.645 8.734 26.906 1 92.5 119 PHE B N 1
ATOM 4456 C CA . PHE B 1 119 ? -5.438 9.773 27.906 1 92.5 119 PHE B CA 1
ATOM 4457 C C . PHE B 1 119 ? -6.465 10.891 27.75 1 92.5 119 PHE B C 1
ATOM 4459 O O . PHE B 1 119 ? -6.887 11.492 28.734 1 92.5 119 PHE B O 1
ATOM 4466 N N . MET B 1 120 ? -6.832 11.172 26.547 1 90.5 120 MET B N 1
ATOM 4467 C CA . MET B 1 120 ? -7.859 12.18 26.281 1 90.5 120 MET B CA 1
ATOM 4468 C C . MET B 1 120 ? -9.188 11.773 26.922 1 90.5 120 MET B C 1
ATOM 4470 O O . MET B 1 120 ? -9.906 12.625 27.453 1 90.5 120 MET B O 1
ATOM 4474 N N . SER B 1 121 ? -9.484 10.516 26.781 1 92.88 121 SER B N 1
ATOM 4475 C CA . SER B 1 121 ? -10.711 10.016 27.391 1 92.88 121 SER B CA 1
ATOM 4476 C C . SER B 1 121 ? -10.68 10.172 28.906 1 92.88 121 SER B C 1
ATOM 4478 O O . SER B 1 121 ? -11.688 10.547 29.531 1 92.88 121 SER B O 1
ATOM 4480 N N . ILE B 1 122 ? -9.578 9.914 29.531 1 94.75 122 ILE B N 1
ATOM 4481 C CA . ILE B 1 122 ? -9.422 10.125 30.969 1 94.75 122 ILE B CA 1
ATOM 4482 C C . ILE B 1 122 ? -9.633 11.602 31.297 1 94.75 122 ILE B C 1
ATOM 4484 O O . ILE B 1 122 ? -10.375 11.938 32.219 1 94.75 122 ILE B O 1
ATOM 4488 N N . ALA B 1 123 ? -9 12.492 30.531 1 93.06 123 ALA B N 1
ATOM 4489 C CA . ALA B 1 123 ? -9.078 13.938 30.75 1 93.06 123 ALA B CA 1
ATOM 4490 C C . ALA B 1 123 ? -10.516 14.43 30.625 1 93.06 123 ALA B C 1
ATOM 4492 O O . ALA B 1 123 ? -10.945 15.32 31.359 1 93.06 123 ALA B O 1
ATOM 4493 N N . GLU B 1 124 ? -11.195 13.883 29.703 1 92.19 124 GLU B N 1
ATOM 4494 C CA . GLU B 1 124 ? -12.586 14.258 29.484 1 92.19 124 GLU B CA 1
ATOM 4495 C C . GLU B 1 124 ? -13.461 13.859 30.672 1 92.19 124 GLU B C 1
ATOM 4497 O O . GLU B 1 124 ? -14.258 14.664 31.156 1 92.19 124 GLU B O 1
ATOM 4502 N N . LYS B 1 125 ? -13.328 12.68 31.094 1 93.62 125 LYS B N 1
ATOM 4503 C CA . LYS B 1 125 ? -14.141 12.172 32.188 1 93.62 125 LYS B CA 1
ATOM 4504 C C . LYS B 1 125 ? -13.781 12.859 33.5 1 93.62 125 LYS B C 1
ATOM 4506 O O . LYS B 1 125 ? -14.641 13.055 34.375 1 93.62 125 LYS B O 1
ATOM 4511 N N . ALA B 1 126 ? -12.539 13.25 33.625 1 93.81 126 ALA B N 1
ATOM 4512 C CA . ALA B 1 126 ? -12.086 13.945 34.812 1 93.81 126 ALA B CA 1
ATOM 4513 C C . ALA B 1 126 ? -12.484 15.414 34.781 1 93.81 126 ALA B C 1
ATOM 4515 O O . ALA B 1 126 ? -12.352 16.125 35.781 1 93.81 126 ALA B O 1
ATOM 4516 N N . GLY B 1 127 ? -12.914 15.906 33.625 1 92 127 GLY B N 1
ATOM 4517 C CA . GLY B 1 127 ? -13.352 17.281 33.5 1 92 127 GLY B CA 1
ATOM 4518 C C . GLY B 1 127 ? -12.25 18.219 33.031 1 92 127 GLY B C 1
ATOM 4519 O O . GLY B 1 127 ? -12.438 19.438 33 1 92 127 GLY B O 1
ATOM 4520 N N . GLY B 1 128 ? -11.188 17.719 32.781 1 91.25 128 GLY B N 1
ATOM 4521 C CA . GLY B 1 128 ? -10.062 18.531 32.344 1 91.25 128 GLY B CA 1
ATOM 4522 C C . GLY B 1 128 ? -10.344 19.266 31.031 1 91.25 128 GLY B C 1
ATOM 4523 O O . GLY B 1 128 ? -9.969 20.422 30.859 1 91.25 128 GLY B O 1
ATOM 4524 N N . ILE B 1 129 ? -11.008 18.625 30.141 1 91.38 129 ILE B N 1
ATOM 4525 C CA . ILE B 1 129 ? -11.305 19.203 28.828 1 91.38 129 ILE B CA 1
ATOM 4526 C C . ILE B 1 129 ? -12.305 20.344 29 1 91.38 129 ILE B C 1
ATOM 4528 O O . ILE B 1 129 ? -12.203 21.375 28.312 1 91.38 129 ILE B O 1
ATOM 4532 N N . ASN B 1 130 ? -13.188 20.141 29.859 1 90.75 130 ASN B N 1
ATOM 4533 C CA . ASN B 1 130 ? -14.148 21.188 30.141 1 90.75 130 ASN B CA 1
ATOM 4534 C C . ASN B 1 130 ? -13.469 22.422 30.75 1 90.75 130 ASN B C 1
ATOM 4536 O O . ASN B 1 130 ? -13.844 23.547 30.453 1 90.75 130 ASN B O 1
ATOM 4540 N N . LEU B 1 131 ? -12.547 22.188 31.594 1 90.94 131 LEU B N 1
ATOM 4541 C CA . LEU B 1 131 ? -11.789 23.281 32.188 1 90.94 131 LEU B CA 1
ATOM 4542 C C . LEU B 1 131 ? -11.039 24.078 31.125 1 90.94 131 LEU B C 1
ATOM 4544 O O . LEU B 1 131 ? -11.078 25.297 31.109 1 90.94 131 LEU B O 1
ATOM 4548 N N . LEU B 1 132 ? -10.414 23.391 30.266 1 90.12 132 LEU B N 1
ATOM 4549 C CA . LEU B 1 132 ? -9.688 24.031 29.172 1 90.12 132 LEU B CA 1
ATOM 4550 C C . LEU B 1 132 ? -10.633 24.812 28.266 1 90.12 132 LEU B C 1
ATOM 4552 O O . LEU B 1 132 ? -10.297 25.906 27.797 1 90.12 132 LEU B O 1
ATOM 4556 N N . SER B 1 133 ? -11.711 24.234 28.062 1 89.56 133 SER B N 1
ATOM 4557 C CA . SER B 1 133 ? -12.719 24.859 27.203 1 89.56 133 SER B CA 1
ATOM 4558 C C . SER B 1 133 ? -13.156 26.203 27.766 1 89.56 133 SER B C 1
ATOM 4560 O O . SER B 1 133 ? -13.297 27.172 27.031 1 89.56 133 SER B O 1
ATOM 4562 N N . ARG B 1 134 ? -13.297 26.234 28.969 1 90.06 134 ARG B N 1
ATOM 4563 C CA . ARG B 1 134 ? -13.734 27.469 29.625 1 90.06 134 ARG B CA 1
ATOM 4564 C C . ARG B 1 134 ? -12.648 28.531 29.562 1 90.06 134 ARG B C 1
ATOM 4566 O O . ARG B 1 134 ? -12.945 29.719 29.422 1 90.06 134 ARG B O 1
ATOM 4573 N N . PHE B 1 135 ? -11.523 28.094 29.625 1 89.69 135 PHE B N 1
ATOM 4574 C CA . PHE B 1 135 ? -10.391 29.016 29.625 1 89.69 135 PHE B CA 1
ATOM 4575 C C . PHE B 1 135 ? -10.242 29.688 28.266 1 89.69 135 PHE B C 1
ATOM 4577 O O . PHE B 1 135 ? -9.992 30.891 28.203 1 89.69 135 PHE B O 1
ATOM 4584 N N . ILE B 1 136 ? -10.484 28.953 27.172 1 90.44 136 ILE B N 1
ATOM 4585 C CA . ILE B 1 136 ? -10.188 29.469 25.844 1 90.44 136 ILE B CA 1
ATOM 4586 C C . ILE B 1 136 ? -11.461 30 25.203 1 90.44 136 ILE B C 1
ATOM 4588 O O . ILE B 1 136 ? -11.406 30.672 24.156 1 90.44 136 ILE B O 1
ATOM 4592 N N . GLN B 1 137 ? -12.531 29.828 25.828 1 89.81 137 GLN B N 1
ATOM 4593 C CA . GLN B 1 137 ? -13.859 30.109 25.312 1 89.81 137 GLN B CA 1
ATOM 4594 C C . GLN B 1 137 ? -13.969 31.547 24.828 1 89.81 137 GLN B C 1
ATOM 4596 O O . GLN B 1 137 ? -14.516 31.812 23.766 1 89.81 137 GLN B O 1
ATOM 4601 N N . PRO B 1 138 ? -13.492 32.5 25.516 1 88.31 138 PRO B N 1
ATOM 4602 C CA . PRO B 1 138 ? -13.672 33.906 25.094 1 88.31 138 PRO B CA 1
ATOM 4603 C C . PRO B 1 138 ? -13.047 34.188 23.719 1 88.31 138 PRO B C 1
ATOM 4605 O O . PRO B 1 138 ? -13.578 34.969 22.953 1 88.31 138 PRO B O 1
ATOM 4608 N N . PHE B 1 139 ? -12.07 33.562 23.422 1 90.5 139 PHE B N 1
ATOM 4609 C CA . PHE B 1 139 ? -11.375 33.75 22.156 1 90.5 139 PHE B CA 1
ATOM 4610 C C . PHE B 1 139 ? -12.016 32.875 21.062 1 90.5 139 PHE B C 1
ATOM 4612 O O . PHE B 1 139 ? -12.391 33.375 20 1 90.5 139 PHE B O 1
ATOM 4619 N N . PHE B 1 140 ? -12.219 31.625 21.359 1 92.38 140 PHE B N 1
ATOM 4620 C CA . PHE B 1 140 ? -12.672 30.656 20.359 1 92.38 140 PHE B CA 1
ATOM 4621 C C . PHE B 1 140 ? -14.133 30.906 20 1 92.38 140 PHE B C 1
ATOM 4623 O O . PHE B 1 140 ? -14.555 30.609 18.875 1 92.38 140 PHE B O 1
ATOM 4630 N N . SER B 1 141 ? -14.891 31.438 20.922 1 92.31 141 SER B N 1
ATOM 4631 C CA . SER B 1 141 ? -16.297 31.719 20.625 1 92.31 141 SER B CA 1
ATOM 4632 C C . SER B 1 141 ? -16.438 32.75 19.516 1 92.31 141 SER B C 1
ATOM 4634 O O . SER B 1 141 ? -17.453 32.781 18.812 1 92.31 141 SER B O 1
ATOM 4636 N N . LYS B 1 142 ? -15.453 33.562 19.375 1 92.31 142 LYS B N 1
ATOM 4637 C CA . LYS B 1 142 ? -15.477 34.562 18.312 1 92.31 142 LYS B CA 1
ATOM 4638 C C . LYS B 1 142 ? -15.023 34 16.984 1 92.31 142 LYS B C 1
ATOM 4640 O O . LYS B 1 142 ? -15.5 34.406 15.922 1 92.31 142 LYS B O 1
ATOM 4645 N N . LEU B 1 143 ? -14.133 33.094 17.016 1 93.31 143 LEU B N 1
ATOM 4646 C CA . LEU B 1 143 ? -13.609 32.469 15.805 1 93.31 143 LEU B CA 1
ATOM 4647 C C . LEU B 1 143 ? -14.531 31.359 15.328 1 93.31 143 LEU B C 1
ATOM 4649 O O . LEU B 1 143 ? -14.578 31.062 14.133 1 93.31 143 LEU B O 1
ATOM 4653 N N . PHE B 1 144 ? -15.164 30.75 16.312 1 95.5 144 PHE B N 1
ATOM 4654 C CA . PHE B 1 144 ? -16.078 29.641 16.047 1 95.5 144 PHE B CA 1
ATOM 4655 C C . PHE B 1 144 ? -17.484 29.984 16.562 1 95.5 144 PHE B C 1
ATOM 4657 O O . PHE B 1 144 ? -17.969 29.344 17.5 1 95.5 144 PHE B O 1
ATOM 4664 N N . PRO B 1 145 ? -18.172 30.734 15.867 1 93.19 145 PRO B N 1
ATOM 4665 C CA . PRO B 1 145 ? -19.453 31.219 16.391 1 93.19 145 PRO B CA 1
ATOM 4666 C C . PRO B 1 145 ? -20.531 30.141 16.406 1 93.19 145 PRO B C 1
ATOM 4668 O O . PRO B 1 145 ? -21.5 30.234 17.172 1 93.19 145 PRO B O 1
ATOM 4671 N N . ASP B 1 146 ? -20.375 29.109 15.633 1 94.5 146 ASP B N 1
ATOM 4672 C CA . ASP B 1 146 ? -21.391 28.078 15.523 1 94.5 146 ASP B CA 1
ATOM 4673 C C . ASP B 1 146 ? -21.297 27.094 16.672 1 94.5 146 ASP B C 1
ATOM 4675 O O . ASP B 1 146 ? -22.203 26.266 16.875 1 94.5 146 ASP B O 1
ATOM 4679 N N . ILE B 1 147 ? -20.25 27.156 17.469 1 95 147 ILE B N 1
ATOM 4680 C CA . ILE B 1 147 ? -20.062 26.203 18.562 1 95 147 ILE B CA 1
ATOM 4681 C C . ILE B 1 147 ? -20.656 26.766 19.844 1 95 147 ILE B C 1
ATOM 4683 O O . ILE B 1 147 ? -20.359 27.906 20.219 1 95 147 ILE B O 1
ATOM 4687 N N . PRO B 1 148 ? -21.5 25.969 20.469 1 94.12 148 PRO B N 1
ATOM 4688 C CA . PRO B 1 148 ? -22.047 26.438 21.75 1 94.12 148 PRO B CA 1
ATOM 4689 C C . PRO B 1 148 ? -20.969 26.703 22.797 1 94.12 148 PRO B C 1
ATOM 4691 O O . PRO B 1 148 ? -19.938 26.047 22.797 1 94.12 148 PRO B O 1
ATOM 4694 N N . LYS B 1 149 ? -21.297 27.578 23.703 1 89.81 149 LYS B N 1
ATOM 4695 C CA . LYS B 1 149 ? -20.359 27.938 24.766 1 89.81 149 LYS B CA 1
ATOM 4696 C C . LYS B 1 149 ? -20.078 26.734 25.656 1 89.81 149 LYS B C 1
ATOM 4698 O O . LYS B 1 149 ? -20.969 25.938 25.938 1 89.81 149 LYS B O 1
ATOM 4703 N N . ASN B 1 150 ? -18.844 26.547 26.016 1 87.06 150 ASN B N 1
ATOM 4704 C CA . ASN B 1 150 ? -18.375 25.531 26.953 1 87.06 150 ASN B CA 1
ATOM 4705 C C . ASN B 1 150 ? -18.469 24.125 26.359 1 87.06 150 ASN B C 1
ATOM 4707 O O . ASN B 1 150 ? -18.578 23.141 27.094 1 87.06 150 ASN B O 1
ATOM 4711 N N . HIS B 1 151 ? -18.625 24.109 25.109 1 92.69 151 HIS B N 1
ATOM 4712 C CA . HIS B 1 151 ? -18.609 22.812 24.469 1 92.69 151 HIS B CA 1
ATOM 4713 C C . HIS B 1 151 ? -17.203 22.188 24.531 1 92.69 151 HIS B C 1
ATOM 4715 O O . HIS B 1 151 ? -16.203 22.891 24.375 1 92.69 151 HIS B O 1
ATOM 4721 N N . PRO B 1 152 ? -17.109 20.906 24.688 1 92.06 152 PRO B N 1
ATOM 4722 C CA . PRO B 1 152 ? -15.812 20.234 24.797 1 92.06 152 PRO B CA 1
ATOM 4723 C C . PRO B 1 152 ? -14.938 20.406 23.562 1 92.06 152 PRO B C 1
ATOM 4725 O O . PRO B 1 152 ? -13.719 20.281 23.641 1 92.06 152 PRO B O 1
ATOM 4728 N N . ALA B 1 153 ? -15.516 20.703 22.438 1 94.44 153 ALA B N 1
ATOM 4729 C CA . ALA B 1 153 ? -14.766 20.906 21.203 1 94.44 153 ALA B CA 1
ATOM 4730 C C . ALA B 1 153 ? -13.688 21.969 21.375 1 94.44 153 ALA B C 1
ATOM 4732 O O . ALA B 1 153 ? -12.602 21.859 20.797 1 94.44 153 ALA B O 1
ATOM 473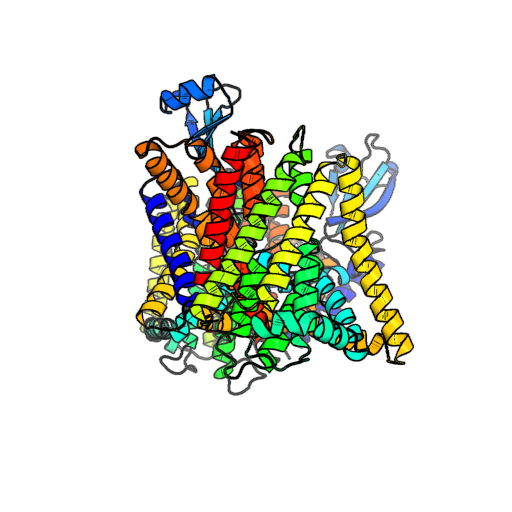3 N N . PHE B 1 154 ? -13.977 22.953 22.172 1 94.56 154 PHE B N 1
ATOM 4734 C CA . PHE B 1 154 ? -12.992 24 22.422 1 94.56 154 PHE B CA 1
ATOM 4735 C C . PHE B 1 154 ? -11.758 23.438 23.109 1 94.56 154 PHE B C 1
ATOM 4737 O O . PHE B 1 154 ? -10.625 23.781 22.75 1 94.56 154 PHE B O 1
ATOM 4744 N N . GLY B 1 155 ? -12.016 22.547 24.031 1 93.25 155 GLY B N 1
ATOM 4745 C CA . GLY B 1 155 ? -10.914 21.906 24.734 1 93.25 155 GLY B CA 1
ATOM 4746 C C . GLY B 1 155 ? -10.078 21.016 23.844 1 93.25 155 GLY B C 1
ATOM 4747 O O . GLY B 1 155 ? -8.844 21.031 23.922 1 93.25 155 GLY B O 1
ATOM 4748 N N . HIS B 1 156 ? -10.766 20.234 23.062 1 94.44 156 HIS B N 1
ATOM 4749 C CA . HIS B 1 156 ? -10.07 19.359 22.125 1 94.44 156 HIS B CA 1
ATOM 4750 C C . HIS B 1 156 ? -9.211 20.156 21.156 1 94.44 156 HIS B C 1
ATOM 4752 O O . HIS B 1 156 ? -8.055 19.797 20.891 1 94.44 156 HIS B O 1
ATOM 4758 N N . MET B 1 157 ? -9.727 21.203 20.594 1 95.19 157 MET B N 1
ATOM 4759 C CA . MET B 1 157 ? -9 22.047 19.641 1 95.19 157 MET B CA 1
ATOM 4760 C C . MET B 1 157 ? -7.793 22.703 20.297 1 95.19 157 MET B C 1
ATOM 4762 O O . MET B 1 157 ? -6.719 22.766 19.703 1 95.19 157 MET B O 1
ATOM 4766 N N . LEU B 1 158 ? -8.047 23.141 21.516 1 92.56 158 LEU B N 1
ATOM 4767 C CA . LEU B 1 158 ? -6.957 23.781 22.234 1 92.56 158 LEU B CA 1
ATOM 4768 C C . LEU B 1 158 ? -5.797 22.812 22.438 1 92.56 158 LEU B C 1
ATOM 4770 O O . LEU B 1 158 ? -4.633 23.188 22.297 1 92.56 158 LEU B O 1
ATOM 4774 N N . MET B 1 159 ? -6.133 21.641 22.797 1 90.19 159 MET B N 1
ATOM 4775 C CA . MET B 1 159 ? -5.09 20.641 23 1 90.19 159 MET B CA 1
ATOM 4776 C C . MET B 1 159 ? -4.336 20.375 21.703 1 90.19 159 MET B C 1
ATOM 4778 O O . MET B 1 159 ? -3.115 20.219 21.703 1 90.19 159 MET B O 1
ATOM 4782 N N . ASN B 1 160 ? -5.023 20.297 20.641 1 92.62 160 ASN B N 1
ATOM 4783 C CA . ASN B 1 160 ? -4.414 20.109 19.328 1 92.62 160 ASN B CA 1
ATOM 4784 C C . ASN B 1 160 ? -3.465 21.25 18.984 1 92.62 160 ASN B C 1
ATOM 4786 O O . ASN B 1 160 ? -2.307 21.016 18.625 1 92.62 160 ASN B O 1
ATOM 4790 N N . PHE B 1 161 ? -3.939 22.484 19.125 1 90.94 161 PHE B N 1
ATOM 4791 C CA . PHE B 1 161 ? -3.146 23.656 18.781 1 90.94 161 PHE B CA 1
ATOM 4792 C C . PHE B 1 161 ? -1.915 23.766 19.672 1 90.94 161 PHE B C 1
ATOM 4794 O O . PHE B 1 161 ? -0.835 24.141 19.219 1 90.94 161 PHE B O 1
ATOM 4801 N N . SER B 1 162 ? -2.119 23.422 20.875 1 85.19 162 SER B N 1
ATOM 4802 C CA . SER B 1 162 ? -1.001 23.469 21.812 1 85.19 162 SER B CA 1
ATOM 4803 C C . SER B 1 162 ? 0.061 22.438 21.453 1 85.19 162 SER B C 1
ATOM 4805 O O . SER B 1 162 ? 1.258 22.734 21.484 1 85.19 162 SER B O 1
ATOM 4807 N N . ALA B 1 163 ? -0.425 21.25 21.203 1 85.5 163 ALA B N 1
ATOM 4808 C CA . ALA B 1 163 ? 0.51 20.203 20.812 1 85.5 163 ALA B CA 1
ATOM 4809 C C . ALA B 1 163 ? 1.258 20.578 19.547 1 85.5 163 ALA B C 1
ATOM 4811 O O . ALA B 1 163 ? 2.463 20.344 19.422 1 85.5 163 ALA B O 1
ATOM 4812 N N . ASN B 1 164 ? 0.608 21.156 18.625 1 86.12 164 ASN B N 1
ATOM 4813 C CA . ASN B 1 164 ? 1.225 21.594 17.375 1 86.12 164 ASN B CA 1
ATOM 4814 C C . ASN B 1 164 ? 2.242 22.719 17.625 1 86.12 164 ASN B C 1
ATOM 4816 O O . ASN B 1 164 ? 3.33 22.703 17.047 1 86.12 164 ASN B O 1
ATOM 4820 N N . LEU B 1 165 ? 1.834 23.641 18.391 1 80.81 165 LEU B N 1
ATOM 4821 C CA . LEU B 1 165 ? 2.691 24.781 18.703 1 80.81 165 LEU B CA 1
ATOM 4822 C C . LEU B 1 165 ? 4.004 24.312 19.328 1 80.81 165 LEU B C 1
ATOM 4824 O O . LEU B 1 165 ? 5.062 24.891 19.062 1 80.81 165 LEU B O 1
ATOM 4828 N N . LEU B 1 166 ? 3.912 23.25 20.031 1 76.06 166 LEU B N 1
ATOM 4829 C CA . LEU B 1 166 ? 5.082 22.766 20.75 1 76.06 166 LEU B CA 1
ATOM 4830 C C . LEU B 1 166 ? 5.848 21.734 19.938 1 76.06 166 LEU B C 1
ATOM 4832 O O . LEU B 1 166 ? 6.836 21.172 20.406 1 76.06 166 LEU B O 1
ATOM 4836 N N . GLY B 1 167 ? 5.344 21.453 18.797 1 75.38 167 GLY B N 1
ATOM 4837 C CA . GLY B 1 167 ? 6.035 20.531 17.906 1 75.38 167 GLY B CA 1
ATOM 4838 C C . GLY B 1 167 ? 5.793 19.078 18.234 1 75.38 167 GLY B C 1
ATOM 4839 O O . GLY B 1 167 ? 6.598 18.203 17.891 1 75.38 167 GLY B O 1
ATOM 4840 N N . LEU B 1 168 ? 4.789 18.812 18.953 1 76.94 168 LEU B N 1
ATOM 4841 C CA . LEU B 1 168 ? 4.422 17.453 19.312 1 76.94 168 LEU B CA 1
ATOM 4842 C C . LEU B 1 168 ? 3.457 16.859 18.297 1 76.94 168 LEU B C 1
ATOM 4844 O O . LEU B 1 168 ? 2.301 16.578 18.609 1 76.94 168 LEU B O 1
ATOM 4848 N N . ASP B 1 169 ? 3.99 16.516 17.188 1 74.06 169 ASP B N 1
ATOM 4849 C CA . ASP B 1 169 ? 3.17 16.047 16.062 1 74.06 169 ASP B CA 1
A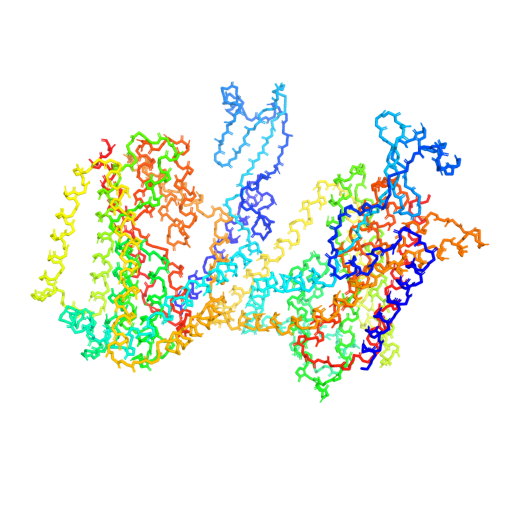TOM 4850 C C . ASP B 1 169 ? 2.488 14.727 16.406 1 74.06 169 ASP B C 1
ATOM 4852 O O . ASP B 1 169 ? 1.355 14.477 15.984 1 74.06 169 ASP B O 1
ATOM 4856 N N . ASN B 1 170 ? 3.172 13.961 17.156 1 76.5 170 ASN B N 1
ATOM 4857 C CA . ASN B 1 170 ? 2.613 12.664 17.516 1 76.5 170 ASN B CA 1
ATOM 4858 C C . ASN B 1 170 ? 1.353 12.812 18.359 1 76.5 170 ASN B C 1
ATOM 4860 O O . ASN B 1 170 ? 0.48 11.945 18.344 1 76.5 170 ASN B O 1
ATOM 4864 N N . ALA B 1 171 ? 1.33 13.938 19.031 1 82.31 171 ALA B N 1
ATOM 4865 C CA . ALA B 1 171 ? 0.164 14.188 19.875 1 82.31 171 ALA B CA 1
ATOM 4866 C C . ALA B 1 171 ? -0.86 15.055 19.141 1 82.31 171 ALA B C 1
ATOM 4868 O O . ALA B 1 171 ? -2.064 14.922 19.375 1 82.31 171 ALA B O 1
ATOM 4869 N N . ALA B 1 172 ? -0.408 15.883 18.328 1 88.19 172 ALA B N 1
ATOM 4870 C CA . ALA B 1 172 ? -1.272 16.844 17.656 1 88.19 172 ALA B CA 1
ATOM 4871 C C . ALA B 1 172 ? -2.307 16.141 16.781 1 88.19 172 ALA B C 1
ATOM 4873 O O . ALA B 1 172 ? -3.473 16.531 16.75 1 88.19 172 ALA B O 1
ATOM 4874 N N . THR B 1 173 ? -1.869 15.094 16.203 1 87.75 173 THR B N 1
ATOM 4875 C CA . THR B 1 173 ? -2.756 14.398 15.289 1 87.75 173 THR B CA 1
ATOM 4876 C C . THR B 1 173 ? -3.914 13.742 16.031 1 87.75 173 THR B C 1
ATOM 4878 O O . THR B 1 173 ? -5.082 13.992 15.727 1 87.75 173 THR B O 1
ATOM 4881 N N . PRO B 1 174 ? -3.641 12.953 17.062 1 90.56 174 PRO B N 1
ATOM 4882 C CA . PRO B 1 174 ? -4.754 12.359 17.812 1 90.56 174 PRO B CA 1
ATOM 4883 C C . PRO B 1 174 ? -5.691 13.414 18.406 1 90.56 174 PRO B C 1
ATOM 4885 O O . PRO B 1 174 ? -6.914 13.25 18.359 1 90.56 174 PRO B O 1
ATOM 4888 N N . PHE B 1 175 ? -5.168 14.477 18.953 1 92.06 175 PHE B N 1
ATOM 4889 C CA . PHE B 1 175 ? -6 15.531 19.516 1 92.06 175 PHE B CA 1
ATOM 4890 C C . PHE B 1 175 ? -6.824 16.219 18.422 1 92.06 175 PHE B C 1
ATOM 4892 O O . PHE B 1 175 ? -7.98 16.578 18.656 1 92.06 175 PHE B O 1
ATOM 4899 N N . GLY B 1 176 ? -6.191 16.375 17.344 1 93.81 176 GLY B N 1
ATOM 4900 C CA . GLY B 1 176 ? -6.898 16.969 16.219 1 93.81 176 GLY B CA 1
ATOM 4901 C C . GLY B 1 176 ? -8.039 16.109 15.711 1 93.81 176 GLY B C 1
ATOM 4902 O O . GLY B 1 176 ? -9.109 16.625 15.383 1 93.81 176 GLY B O 1
ATOM 4903 N N . LEU B 1 177 ? -7.82 14.859 15.648 1 92 177 LEU B N 1
ATOM 4904 C CA . LEU B 1 177 ? -8.859 13.938 15.203 1 92 177 LEU B CA 1
ATOM 4905 C C . LEU B 1 177 ? -10.031 13.914 16.172 1 92 177 LEU B C 1
ATOM 4907 O O . LEU B 1 177 ? -11.188 13.867 15.766 1 92 177 LEU B O 1
ATOM 4911 N N . LYS B 1 178 ? -9.672 13.969 17.406 1 92.5 178 LYS B N 1
ATOM 4912 C CA . LYS B 1 178 ? -10.727 14.039 18.422 1 92.5 178 LYS B CA 1
ATOM 4913 C C . LYS B 1 178 ? -11.523 15.328 18.281 1 92.5 178 LYS B C 1
ATOM 4915 O O . LYS B 1 178 ? -12.742 15.336 18.469 1 92.5 178 LYS B O 1
ATOM 4920 N N . ALA B 1 179 ? -10.812 16.406 18.047 1 95.31 179 ALA B N 1
ATOM 4921 C CA . ALA B 1 179 ? -11.492 17.688 17.828 1 95.31 179 ALA B CA 1
ATOM 4922 C C . ALA B 1 179 ? -12.445 17.594 16.641 1 95.31 179 ALA B C 1
ATOM 4924 O O . ALA B 1 179 ? -13.578 18.078 16.703 1 95.31 179 ALA B O 1
ATOM 4925 N N . MET B 1 180 ? -12.008 16.953 15.633 1 95.19 180 MET B N 1
ATOM 4926 C CA . MET B 1 180 ? -12.828 16.797 14.438 1 95.19 180 MET B CA 1
ATOM 4927 C C . MET B 1 180 ? -14.078 15.984 14.742 1 95.19 180 MET B C 1
ATOM 4929 O O . MET B 1 180 ? -15.164 16.297 14.258 1 95.19 180 MET B O 1
ATOM 4933 N N . GLU B 1 181 ? -13.914 14.969 15.492 1 93.31 181 GLU B N 1
ATOM 4934 C CA . GLU B 1 181 ? -15.055 14.156 15.898 1 93.31 181 GLU B CA 1
ATOM 4935 C C . GLU B 1 181 ? -16.047 14.961 16.719 1 93.31 181 GLU B C 1
ATOM 4937 O O . GLU B 1 181 ? -17.266 14.844 16.531 1 93.31 181 GLU B O 1
ATOM 4942 N N . SER B 1 182 ? -15.508 15.727 17.656 1 94.38 182 SER B N 1
ATOM 4943 C CA . SER B 1 182 ? -16.359 16.578 18.484 1 94.38 182 SER B CA 1
ATOM 4944 C C . SER B 1 182 ? -17.094 17.594 17.641 1 94.38 182 SER B C 1
ATOM 4946 O O . SER B 1 182 ? -18.281 17.875 17.875 1 94.38 182 SER B O 1
ATOM 4948 N N . LEU B 1 183 ? -16.453 18.203 16.688 1 96.44 183 LEU B N 1
ATOM 4949 C CA . LEU B 1 183 ? -17.062 19.172 15.789 1 96.44 183 LEU B CA 1
ATOM 4950 C C . LEU B 1 183 ? -18.125 18.5 14.914 1 96.44 183 LEU B C 1
ATOM 4952 O O . LEU B 1 183 ? -19.141 19.109 14.594 1 96.44 183 LEU B O 1
ATOM 4956 N N . GLN B 1 184 ? -17.844 17.25 14.547 1 95.44 184 GLN B N 1
ATOM 4957 C CA . GLN B 1 184 ? -18.781 16.5 13.719 1 95.44 184 GLN B CA 1
ATOM 4958 C C . GLN B 1 184 ? -20.078 16.234 14.461 1 95.44 184 GLN B C 1
ATOM 4960 O O . GLN B 1 184 ? -21.156 16.203 13.852 1 95.44 184 GLN B O 1
ATOM 4965 N N . SER B 1 185 ? -19.969 16.047 15.766 1 94.81 185 SER B N 1
ATOM 4966 C CA . SER B 1 185 ? -21.156 15.836 16.578 1 94.81 185 SER B CA 1
ATOM 4967 C C . SER B 1 185 ? -22.094 17.047 16.516 1 94.81 185 SER B C 1
ATOM 4969 O O . SER B 1 185 ? -23.312 16.922 16.656 1 94.81 185 SER B O 1
ATOM 4971 N N . LEU B 1 186 ? -21.547 18.234 16.188 1 94.69 186 LEU B N 1
ATOM 4972 C CA . LEU B 1 186 ? -22.312 19.484 16.125 1 94.69 186 LEU B CA 1
ATOM 4973 C C . LEU B 1 186 ? -22.703 19.812 14.695 1 94.69 186 LEU B C 1
ATOM 4975 O O . LEU B 1 186 ? -23.5 20.719 14.461 1 94.69 186 LEU B O 1
ATOM 4979 N N . ASN B 1 187 ? -22.203 19.047 13.742 1 95.5 187 ASN B N 1
ATOM 4980 C CA . ASN B 1 187 ? -22.422 19.312 12.328 1 95.5 187 ASN B CA 1
ATOM 4981 C C . ASN B 1 187 ? -23.812 18.922 11.883 1 95.5 187 ASN B C 1
ATOM 4983 O O . ASN B 1 187 ? -24.188 17.734 11.93 1 95.5 187 ASN B O 1
ATOM 4987 N N . PRO B 1 188 ? -24.625 19.875 11.484 1 93.12 188 PRO B N 1
ATOM 4988 C CA . PRO B 1 188 ? -25.984 19.531 11.047 1 93.12 188 PRO B CA 1
ATOM 4989 C C . PRO B 1 188 ? -26 18.688 9.781 1 93.12 188 PRO B C 1
ATOM 4991 O O . PRO B 1 188 ? -26.875 17.812 9.625 1 93.12 188 PRO B O 1
ATOM 4994 N N . GLN B 1 189 ? -25.156 18.938 8.867 1 94.44 189 GLN B N 1
ATOM 4995 C CA . GLN B 1 189 ? -25 18.125 7.664 1 94.44 189 GLN B CA 1
ATOM 4996 C C . GLN B 1 189 ? -23.75 17.266 7.746 1 94.44 189 GLN B C 1
ATOM 4998 O O . GLN B 1 189 ? -22.656 17.688 7.367 1 94.44 189 GLN B O 1
ATOM 5003 N N . LYS B 1 190 ? -23.891 15.969 7.969 1 93.12 190 LYS B N 1
ATOM 5004 C CA . LYS B 1 190 ? -22.781 15.078 8.344 1 93.12 190 LYS B CA 1
ATOM 5005 C C . LYS B 1 190 ? -21.859 14.828 7.156 1 93.12 190 LYS B C 1
ATOM 5007 O O . LYS B 1 190 ? -20.672 14.539 7.34 1 93.12 190 LYS B O 1
ATOM 5012 N N . ASP B 1 191 ? -22.312 15.039 5.938 1 91.38 191 ASP B N 1
ATOM 5013 C CA . ASP B 1 191 ? -21.5 14.711 4.77 1 91.38 191 ASP B CA 1
ATOM 5014 C C . ASP B 1 191 ? -20.812 15.961 4.215 1 91.38 191 ASP B C 1
ATOM 5016 O O . ASP B 1 191 ? -20.031 15.875 3.262 1 91.38 191 ASP B O 1
ATOM 5020 N N . THR B 1 192 ? -21.156 17.141 4.832 1 94.88 192 THR B N 1
ATOM 5021 C CA . THR B 1 192 ? -20.594 18.406 4.375 1 94.88 192 THR B CA 1
ATOM 5022 C C . THR B 1 192 ? -19.828 19.094 5.5 1 94.88 192 THR B C 1
ATOM 5024 O O . THR B 1 192 ? -20.312 19.172 6.633 1 94.88 192 THR B O 1
ATOM 5027 N N . ALA B 1 193 ? -18.641 19.609 5.152 1 96.19 193 ALA B N 1
ATOM 5028 C CA . ALA B 1 193 ? -17.828 20.281 6.156 1 96.19 193 ALA B CA 1
ATOM 5029 C C . ALA B 1 193 ? -18.547 21.484 6.746 1 96.19 193 ALA B C 1
ATOM 5031 O O . ALA B 1 193 ? -19.125 22.297 6.016 1 96.19 193 ALA B O 1
ATOM 5032 N N . SER B 1 194 ? -18.594 21.594 8.055 1 96.81 194 SER B N 1
ATOM 5033 C CA . SER B 1 194 ? -19.172 22.75 8.727 1 96.81 194 SER B CA 1
ATOM 5034 C C . SER B 1 194 ? -18.172 23.906 8.773 1 96.81 194 SER B C 1
ATOM 5036 O O . SER B 1 194 ? -16.984 23.719 8.539 1 96.81 194 SER B O 1
ATOM 5038 N N . ASN B 1 195 ? -18.656 25.062 9.031 1 96.94 195 ASN B N 1
ATOM 5039 C CA . ASN B 1 195 ? -17.797 26.234 9.156 1 96.94 195 ASN B CA 1
ATOM 5040 C C . ASN B 1 195 ? -16.734 26.047 10.234 1 96.94 195 ASN B C 1
ATOM 5042 O O . ASN B 1 195 ? -15.57 26.422 10.039 1 96.94 195 ASN B O 1
ATOM 5046 N N . SER B 1 196 ? -17.141 25.469 11.344 1 97.12 196 SER B N 1
ATOM 5047 C CA . SER B 1 196 ? -16.219 25.25 12.453 1 97.12 196 SER B CA 1
ATOM 5048 C C . SER B 1 196 ? -15.117 24.266 12.07 1 97.12 196 SER B C 1
ATOM 5050 O O . SER B 1 196 ? -13.953 24.453 12.43 1 97.12 196 SER B O 1
ATOM 5052 N N . GLN B 1 197 ? -15.531 23.25 11.367 1 96.94 197 GLN B N 1
ATOM 5053 C CA . GLN B 1 197 ? -14.555 22.266 10.922 1 96.94 197 GLN B CA 1
ATOM 5054 C C . GLN B 1 197 ? -13.547 22.875 9.953 1 96.94 197 GLN B C 1
ATOM 5056 O O . GLN B 1 197 ? -12.352 22.594 10.031 1 96.94 197 GLN B O 1
ATOM 5061 N N . ILE B 1 198 ? -14.047 23.734 9.047 1 97.06 198 ILE B N 1
ATOM 5062 C CA . ILE B 1 198 ? -13.195 24.391 8.055 1 97.06 198 ILE B CA 1
ATOM 5063 C C . ILE B 1 198 ? -12.211 25.328 8.758 1 97.06 198 ILE B C 1
ATOM 5065 O O . ILE B 1 198 ? -11.008 25.281 8.492 1 97.06 198 ILE B O 1
ATOM 5069 N N . MET B 1 199 ? -12.664 26.125 9.672 1 96.75 199 MET B N 1
ATOM 5070 C CA . MET B 1 199 ? -11.812 27.047 10.414 1 96.75 199 MET B CA 1
ATOM 5071 C C . MET B 1 199 ? -10.75 26.281 11.203 1 96.75 199 MET B C 1
ATOM 5073 O O . MET B 1 199 ? -9.57 26.625 11.156 1 96.75 199 MET B O 1
ATOM 5077 N N . PHE B 1 200 ? -11.188 25.281 11.883 1 96.25 200 PHE B N 1
ATOM 5078 C CA . PHE B 1 200 ? -10.266 24.484 12.68 1 96.25 200 PHE B CA 1
ATOM 5079 C C . PHE B 1 200 ? -9.164 23.891 11.805 1 96.25 200 PHE B C 1
ATOM 5081 O O . PHE B 1 200 ? -7.98 24 12.133 1 96.25 200 PHE B O 1
ATOM 5088 N N . LEU B 1 201 ? -9.555 23.281 10.695 1 95.44 201 LEU B N 1
ATOM 5089 C CA . LEU B 1 201 ? -8.602 22.594 9.836 1 95.44 201 LEU B CA 1
ATOM 5090 C C . LEU B 1 201 ? -7.625 23.594 9.203 1 95.44 201 LEU B C 1
ATOM 5092 O O . LEU B 1 201 ? -6.438 23.297 9.055 1 95.44 201 LEU B O 1
ATOM 5096 N N . CYS B 1 202 ? -8.117 24.688 8.789 1 95 202 CYS B N 1
ATOM 5097 C CA . CYS B 1 202 ? -7.266 25.688 8.172 1 95 202 CYS B CA 1
ATOM 5098 C C . CYS B 1 202 ? -6.25 26.234 9.172 1 95 202 CYS B C 1
ATOM 5100 O O . CYS B 1 202 ? -5.086 26.453 8.828 1 95 202 CYS B O 1
ATOM 5102 N N . LEU B 1 203 ? -6.684 26.438 10.383 1 93.06 203 LEU B N 1
ATOM 5103 C CA . LEU B 1 203 ? -5.766 26.891 11.43 1 93.06 203 LEU B CA 1
ATOM 5104 C C . LEU B 1 203 ? -4.73 25.828 11.742 1 93.06 203 LEU B C 1
ATOM 5106 O O . LEU B 1 203 ? -3.553 26.125 11.945 1 93.06 203 LEU B O 1
ATOM 5110 N N . HIS B 1 204 ? -5.227 24.656 11.773 1 91.31 204 HIS B N 1
ATOM 5111 C CA . HIS B 1 204 ? -4.34 23.516 12.031 1 91.31 204 HIS B CA 1
ATOM 5112 C C . HIS B 1 204 ? -3.297 23.391 10.93 1 91.31 204 HIS B C 1
ATOM 5114 O O . HIS B 1 204 ? -2.121 23.125 11.203 1 91.31 204 HIS B O 1
ATOM 5120 N N . ALA B 1 205 ? -3.711 23.516 9.773 1 86.5 205 ALA B N 1
ATOM 5121 C CA . ALA B 1 205 ? -2.83 23.344 8.625 1 86.5 205 ALA B CA 1
ATOM 5122 C C . ALA B 1 205 ? -1.78 24.438 8.555 1 86.5 205 ALA B C 1
ATOM 5124 O O . ALA B 1 205 ? -0.727 24.266 7.938 1 86.5 205 ALA B O 1
ATOM 5125 N N . GLY B 1 206 ? -2.072 25.578 9.086 1 84.81 206 GLY B N 1
ATOM 5126 C CA . GLY B 1 206 ? -1.062 26.609 9.172 1 84.81 206 GLY B CA 1
ATOM 5127 C C . GLY B 1 206 ? 0.191 26.172 9.906 1 84.81 206 GLY B C 1
ATOM 5128 O O . GLY B 1 206 ? 1.271 26.734 9.688 1 84.81 206 GLY B O 1
ATOM 5129 N N . GLY B 1 207 ? 0.05 25.188 10.75 1 74.56 207 GLY B N 1
ATOM 5130 C CA . GLY B 1 207 ? 1.186 24.453 11.289 1 74.56 207 GLY B CA 1
ATOM 5131 C C . GLY B 1 207 ? 2.033 25.281 12.234 1 74.56 207 GLY B C 1
ATOM 5132 O O . GLY B 1 207 ? 3.254 25.125 12.289 1 74.56 207 GLY B O 1
ATOM 5133 N N . MET B 1 208 ? 1.47 26.156 12.93 1 79.12 208 MET B N 1
ATOM 5134 C CA . MET B 1 208 ? 2.279 27 13.789 1 79.12 208 MET B CA 1
ATOM 5135 C C . MET B 1 208 ? 3.068 26.172 14.797 1 79.12 208 MET B C 1
ATOM 5137 O O . MET B 1 208 ? 2.486 25.422 15.578 1 79.12 208 MET B O 1
ATOM 5141 N N . THR B 1 209 ? 4.34 26.062 14.555 1 77.56 209 THR B N 1
ATOM 5142 C CA . THR B 1 209 ? 5.266 25.375 15.438 1 77.56 209 THR B CA 1
ATOM 5143 C C . THR B 1 209 ? 6.316 26.328 15.984 1 77.56 209 THR B C 1
ATOM 5145 O O . THR B 1 209 ? 6.895 27.125 15.227 1 77.56 209 THR B O 1
ATOM 5148 N N . LEU B 1 210 ? 6.57 26.25 17.203 1 74.88 210 LEU B N 1
ATOM 5149 C CA . LEU B 1 210 ? 7.488 27.188 17.859 1 74.88 210 LEU B CA 1
ATOM 5150 C C . LEU B 1 210 ? 8.938 26.844 17.516 1 74.88 210 LEU B C 1
ATOM 5152 O O . LEU B 1 210 ? 9.734 27.734 17.203 1 74.88 210 LEU B O 1
ATOM 5156 N N . ILE B 1 211 ? 9.234 25.531 17.578 1 72.12 211 ILE B N 1
ATOM 5157 C CA . ILE B 1 211 ? 10.609 25.109 17.359 1 72.12 211 ILE B CA 1
ATOM 5158 C C . ILE B 1 211 ? 10.648 24 16.312 1 72.12 211 ILE B C 1
ATOM 5160 O O . ILE B 1 211 ? 10.148 22.891 16.562 1 72.12 211 ILE B O 1
ATOM 5164 N N . PRO B 1 212 ? 11.273 24.328 15.188 1 81.19 212 PRO B N 1
ATOM 5165 C CA . PRO B 1 212 ? 11.414 23.281 14.18 1 81.19 212 PRO B CA 1
ATOM 5166 C C . PRO B 1 212 ? 12.602 22.359 14.445 1 81.19 212 PRO B C 1
ATOM 5168 O O . PRO B 1 212 ? 13.539 22.297 13.648 1 81.19 212 PRO B O 1
ATOM 5171 N N . VAL B 1 213 ? 12.523 21.516 15.383 1 72.56 213 VAL B N 1
ATOM 5172 C CA . VAL B 1 213 ? 13.625 20.688 15.867 1 72.56 213 VAL B CA 1
ATOM 5173 C C . VAL B 1 213 ? 14.086 19.734 14.773 1 72.56 213 VAL B C 1
ATOM 5175 O O . VAL B 1 213 ? 15.289 19.547 14.578 1 72.56 213 VAL B O 1
ATOM 5178 N N . SER B 1 214 ? 13.164 19.188 14.094 1 77.69 214 SER B N 1
ATOM 5179 C CA . SER B 1 214 ? 13.5 18.203 13.07 1 77.69 214 SER B CA 1
ATOM 5180 C C . SER B 1 214 ? 14.312 18.844 11.945 1 77.69 214 SER B C 1
ATOM 5182 O O . SER B 1 214 ? 15.25 18.234 11.43 1 77.69 214 SER B O 1
ATOM 5184 N N . ILE B 1 215 ? 13.992 20 11.578 1 85.88 215 ILE B N 1
ATOM 5185 C CA . ILE B 1 215 ? 14.68 20.688 10.492 1 85.88 215 ILE B CA 1
ATOM 5186 C C . ILE B 1 215 ? 16.094 21.062 10.945 1 85.88 215 ILE B C 1
ATOM 5188 O O . ILE B 1 215 ? 17.047 20.922 10.18 1 85.88 215 ILE B O 1
ATOM 5192 N N . ILE B 1 216 ? 16.234 21.531 12.109 1 80.81 216 ILE B N 1
ATOM 5193 C CA . ILE B 1 216 ? 17.516 21.906 12.672 1 80.81 216 ILE B CA 1
ATOM 5194 C C . ILE B 1 216 ? 18.438 20.688 12.734 1 80.81 216 ILE B C 1
ATOM 5196 O O . ILE B 1 216 ? 19.609 20.766 12.383 1 80.81 216 ILE B O 1
ATOM 5200 N N . ALA B 1 217 ? 17.875 19.609 13.156 1 79.88 217 ALA B N 1
ATOM 5201 C CA . ALA B 1 217 ? 18.641 18.375 13.25 1 79.88 217 ALA B CA 1
ATOM 5202 C C . ALA B 1 217 ? 19.156 17.938 11.875 1 79.88 217 ALA B C 1
ATOM 5204 O O . ALA B 1 217 ? 20.297 17.484 11.742 1 79.88 217 ALA B O 1
ATOM 5205 N N . ILE B 1 218 ? 18.344 18.062 10.938 1 84.44 218 ILE B N 1
ATOM 5206 C CA . ILE B 1 218 ? 18.734 17.672 9.578 1 84.44 218 ILE B CA 1
ATOM 5207 C C . ILE B 1 218 ? 19.812 18.609 9.055 1 84.44 218 ILE B C 1
ATOM 5209 O O . ILE B 1 218 ? 20.781 18.172 8.438 1 84.44 218 ILE B O 1
ATOM 5213 N N . ARG B 1 219 ? 19.703 19.875 9.281 1 87.5 219 ARG B N 1
ATOM 5214 C CA . ARG B 1 219 ? 20.719 20.828 8.875 1 87.5 219 ARG B CA 1
ATOM 5215 C C . ARG B 1 219 ? 22.062 20.516 9.516 1 87.5 219 ARG B C 1
ATOM 5217 O O . ARG B 1 219 ? 23.109 20.578 8.852 1 87.5 219 ARG B O 1
ATOM 5224 N N . ALA B 1 220 ? 22.031 20.156 10.742 1 80.56 220 ALA B N 1
ATOM 5225 C CA . ALA B 1 220 ? 23.25 19.781 11.453 1 80.56 220 ALA B CA 1
ATOM 5226 C C . ALA B 1 220 ? 23.891 18.547 10.828 1 80.56 220 ALA B C 1
ATOM 5228 O O . ALA B 1 220 ? 25.109 18.484 10.656 1 80.56 220 ALA B O 1
ATOM 5229 N N . SER B 1 221 ? 23.078 17.656 10.562 1 85.56 221 SER B N 1
ATOM 5230 C CA . SER B 1 221 ? 23.562 16.406 9.984 1 85.56 221 SER B CA 1
ATOM 5231 C C . SER B 1 221 ? 24.141 16.641 8.586 1 85.56 221 SER B C 1
ATOM 5233 O O . SER B 1 221 ? 24.969 15.859 8.117 1 85.56 221 SER B O 1
ATOM 5235 N N . MET B 1 222 ? 23.656 17.734 7.98 1 87 222 MET B N 1
ATOM 5236 C CA . MET B 1 222 ? 24.109 18.062 6.629 1 87 222 MET B CA 1
ATOM 5237 C C . MET B 1 222 ? 25.328 18.969 6.668 1 87 222 MET B C 1
ATOM 5239 O O . MET B 1 222 ? 25.766 19.484 5.629 1 87 222 MET B O 1
ATOM 5243 N N . GLY B 1 223 ? 25.828 19.25 7.852 1 83.38 223 GLY B N 1
ATOM 5244 C CA . GLY B 1 223 ? 27.078 19.953 7.988 1 83.38 223 GLY B CA 1
ATOM 5245 C C . GLY B 1 223 ? 26.906 21.453 8.148 1 83.38 223 GLY B C 1
ATOM 5246 O O . GLY B 1 223 ? 27.844 22.219 7.902 1 83.38 223 GLY B O 1
ATOM 5247 N N . SER B 1 224 ? 25.812 21.906 8.445 1 89.31 224 SER B N 1
ATOM 5248 C CA . SER B 1 224 ? 25.609 23.328 8.664 1 89.31 224 SER B CA 1
ATOM 5249 C C . SER B 1 224 ? 26.438 23.828 9.852 1 89.31 224 SER B C 1
ATOM 5251 O O . SER B 1 224 ? 26.531 23.156 10.875 1 89.31 224 SER B O 1
ATOM 5253 N N . LYS B 1 225 ? 27.062 24.938 9.68 1 81 225 LYS B N 1
ATOM 5254 C CA . LYS B 1 225 ? 27.828 25.547 10.758 1 81 225 LYS B CA 1
ATOM 5255 C C . LYS B 1 225 ? 26.906 26.234 11.773 1 81 225 LYS B C 1
ATOM 5257 O O . LYS B 1 225 ? 27.266 26.375 12.945 1 81 225 LYS B O 1
ATOM 5262 N N . THR B 1 226 ? 25.781 26.734 11.297 1 83.31 226 THR B N 1
ATOM 5263 C CA . THR B 1 226 ? 24.797 27.422 12.141 1 83.31 226 THR B CA 1
ATOM 5264 C C . THR B 1 226 ? 23.391 26.875 11.883 1 83.31 226 THR B C 1
ATOM 5266 O O . THR B 1 226 ? 22.531 27.594 11.383 1 83.31 226 THR B O 1
ATOM 5269 N N . PRO B 1 227 ? 23.109 25.672 12.336 1 85.12 227 PRO B N 1
ATOM 5270 C CA . PRO B 1 227 ? 21.844 25 12.023 1 85.12 227 PRO B CA 1
ATOM 5271 C C . PRO B 1 227 ? 20.625 25.75 12.57 1 85.12 227 PRO B C 1
ATOM 5273 O O . PRO B 1 227 ? 19.516 25.594 12.047 1 85.12 227 PRO B O 1
ATOM 5276 N N . THR B 1 228 ? 20.797 26.688 13.453 1 80.38 228 THR B N 1
ATOM 5277 C CA . THR B 1 228 ? 19.672 27.328 14.133 1 80.38 228 THR B CA 1
ATOM 5278 C C . THR B 1 228 ? 19.328 28.656 13.477 1 80.38 228 THR B C 1
ATOM 5280 O O . THR B 1 228 ? 18.328 29.281 13.836 1 80.38 228 THR B O 1
ATOM 5283 N N . ASP B 1 229 ? 20 29.062 12.516 1 83.06 229 ASP B N 1
ATOM 5284 C CA . ASP B 1 229 ? 19.797 30.391 11.922 1 83.06 229 ASP B CA 1
ATOM 5285 C C . ASP B 1 229 ? 18.438 30.484 11.242 1 83.06 229 ASP B C 1
ATOM 5287 O O . ASP B 1 229 ? 17.922 31.578 11.016 1 83.06 229 ASP B O 1
ATOM 5291 N N . ILE B 1 230 ? 17.859 29.359 10.984 1 87.12 230 ILE B N 1
ATOM 5292 C CA . ILE B 1 230 ? 16.594 29.359 10.266 1 87.12 230 ILE B CA 1
ATOM 5293 C C . ILE B 1 230 ? 15.438 29.469 11.258 1 87.12 230 ILE B C 1
ATOM 5295 O O . ILE B 1 230 ? 14.273 29.578 10.852 1 87.12 230 ILE B O 1
ATOM 5299 N N . PHE B 1 231 ? 15.719 29.453 12.406 1 81.88 231 PHE B N 1
ATOM 5300 C CA . PHE B 1 231 ? 14.719 29.375 13.469 1 81.88 231 PHE B CA 1
ATOM 5301 C C . PHE B 1 231 ? 13.727 30.531 13.367 1 81.88 231 PHE B C 1
ATOM 5303 O O . PHE B 1 231 ? 12.516 30.312 13.297 1 81.88 231 PHE B O 1
ATOM 5310 N N . LEU B 1 232 ? 14.219 31.703 13.32 1 81.62 232 LEU B N 1
ATOM 5311 C CA . LEU B 1 232 ? 13.383 32.906 13.312 1 81.62 232 LEU B CA 1
ATOM 5312 C C . LEU B 1 232 ? 12.547 32.969 12.039 1 81.62 232 LEU B C 1
ATOM 5314 O O . LEU B 1 232 ? 11.336 33.188 12.102 1 81.62 232 LEU B O 1
ATOM 5318 N N . PRO B 1 233 ? 13.141 32.75 10.969 1 86.69 233 PRO B N 1
ATOM 5319 C CA . PRO B 1 233 ? 12.328 32.781 9.75 1 86.69 233 PRO B CA 1
ATOM 5320 C C . PRO B 1 233 ? 11.242 31.719 9.727 1 86.69 233 PRO B C 1
ATOM 5322 O O . PRO B 1 233 ? 10.141 31.969 9.234 1 86.69 233 PRO B O 1
ATOM 5325 N N . CYS B 1 234 ? 11.531 30.547 10.234 1 88.38 234 CYS B N 1
ATOM 5326 C CA . CYS B 1 234 ? 10.539 29.484 10.273 1 88.38 234 CYS B CA 1
ATOM 5327 C C . CYS B 1 234 ? 9.336 29.875 11.125 1 88.38 234 CYS B C 1
ATOM 5329 O O . CYS B 1 234 ? 8.195 29.656 10.734 1 88.38 234 CYS B O 1
ATOM 5331 N N . MET B 1 235 ? 9.602 30.438 12.219 1 84.38 235 MET B N 1
ATOM 5332 C CA . MET B 1 235 ? 8.539 30.844 13.133 1 84.38 235 MET B CA 1
ATOM 5333 C C . MET B 1 235 ? 7.652 31.922 12.516 1 84.38 235 MET B C 1
ATOM 5335 O O . MET B 1 235 ? 6.426 31.859 12.617 1 84.38 235 MET B O 1
ATOM 5339 N N . ILE B 1 236 ? 8.266 32.875 11.922 1 85.62 236 ILE B N 1
ATOM 5340 C CA . ILE B 1 236 ? 7.516 33.969 11.297 1 85.62 236 ILE B CA 1
ATOM 5341 C C . ILE B 1 236 ? 6.688 33.406 10.141 1 85.62 236 ILE B C 1
ATOM 5343 O O . ILE B 1 236 ? 5.531 33.812 9.953 1 85.62 236 ILE B O 1
ATOM 5347 N N . ALA B 1 237 ? 7.32 32.562 9.414 1 89.75 237 ALA B N 1
ATOM 5348 C CA . ALA B 1 237 ? 6.633 32.031 8.25 1 89.75 237 ALA B CA 1
ATOM 5349 C C . ALA B 1 237 ? 5.395 31.234 8.672 1 89.75 237 ALA B C 1
ATOM 5351 O O . ALA B 1 237 ? 4.328 31.375 8.078 1 89.75 237 ALA B O 1
ATOM 5352 N N . THR B 1 238 ? 5.5 30.406 9.68 1 89.06 238 THR B N 1
ATOM 5353 C CA . THR B 1 238 ? 4.371 29.594 10.133 1 89.06 238 THR B CA 1
ATOM 5354 C C . THR B 1 238 ? 3.301 30.484 10.773 1 89.06 238 THR B C 1
ATOM 5356 O O . THR B 1 238 ? 2.104 30.219 10.617 1 89.06 238 THR B O 1
ATOM 5359 N N . PHE B 1 239 ? 3.73 31.406 11.469 1 87.94 239 PHE B N 1
ATOM 5360 C CA . PHE B 1 239 ? 2.789 32.344 12.062 1 87.94 239 PHE B CA 1
ATOM 5361 C C . PHE B 1 239 ? 2.008 33.094 10.977 1 87.94 239 PHE B C 1
ATOM 5363 O O . PHE B 1 239 ? 0.79 33.25 11.086 1 87.94 239 PHE B O 1
ATOM 5370 N N . SER B 1 240 ? 2.734 33.531 10 1 89.94 240 SER B N 1
ATOM 5371 C CA . SER B 1 240 ? 2.092 34.25 8.891 1 89.94 240 SER B CA 1
ATOM 5372 C C . SER B 1 240 ? 1.085 33.344 8.18 1 89.94 240 SER B C 1
ATOM 5374 O O . SER B 1 240 ? 0.004 33.812 7.797 1 89.94 240 SER B O 1
ATOM 5376 N N . ALA B 1 241 ? 1.503 32.125 7.98 1 92.31 241 ALA B N 1
ATOM 5377 C CA . ALA B 1 241 ? 0.596 31.188 7.336 1 92.31 241 ALA B CA 1
ATOM 5378 C C . ALA B 1 241 ? -0.661 30.969 8.172 1 92.31 241 ALA B C 1
ATOM 5380 O O . ALA B 1 241 ? -1.771 30.906 7.637 1 92.31 241 ALA B O 1
ATOM 5381 N N . THR B 1 242 ? -0.543 30.828 9.477 1 92.12 242 THR B N 1
ATOM 5382 C CA . THR B 1 242 ? -1.673 30.625 10.383 1 92.12 242 THR B CA 1
ATOM 5383 C C . THR B 1 242 ? -2.576 31.859 10.406 1 92.12 242 THR B C 1
ATOM 5385 O O . THR B 1 242 ? -3.803 31.734 10.375 1 92.12 242 THR B O 1
ATOM 5388 N N . LEU B 1 243 ? -1.957 32.969 10.445 1 91.5 243 LEU B N 1
ATOM 5389 C CA . LEU B 1 243 ? -2.729 34.219 10.422 1 91.5 243 LEU B CA 1
ATOM 5390 C C . LEU B 1 243 ? -3.486 34.344 9.109 1 91.5 243 LEU B C 1
ATOM 5392 O O . LEU B 1 243 ? -4.637 34.812 9.102 1 91.5 243 LEU B O 1
ATOM 5396 N N . ALA B 1 244 ? -2.799 34.062 8.055 1 94.44 244 ALA B N 1
ATOM 5397 C CA . ALA B 1 244 ? -3.453 34.094 6.754 1 94.44 244 ALA B CA 1
ATOM 5398 C C . ALA B 1 244 ? -4.656 33.156 6.703 1 94.44 244 ALA B C 1
ATOM 5400 O O . ALA B 1 244 ? -5.707 33.531 6.164 1 94.44 244 ALA B O 1
ATOM 5401 N N . ALA B 1 245 ? -4.492 32 7.219 1 94.94 245 ALA B N 1
ATOM 5402 C CA . ALA B 1 245 ? -5.594 31.047 7.27 1 94.94 245 ALA B CA 1
ATOM 5403 C C . ALA B 1 245 ? -6.781 31.609 8.047 1 94.94 245 ALA B C 1
ATOM 5405 O O . ALA B 1 245 ? -7.926 31.5 7.605 1 94.94 245 ALA B O 1
ATOM 5406 N N . MET B 1 246 ? -6.508 32.219 9.164 1 94.56 246 MET B N 1
ATOM 5407 C CA . MET B 1 246 ? -7.547 32.812 10 1 94.56 246 MET B CA 1
ATOM 5408 C C . MET B 1 246 ? -8.273 33.938 9.25 1 94.56 246 MET B C 1
ATOM 5410 O O . MET B 1 246 ? -9.5 34 9.281 1 94.56 246 MET B O 1
ATOM 5414 N N . ILE B 1 247 ? -7.547 34.688 8.539 1 95.38 247 ILE B N 1
ATOM 5415 C CA . ILE B 1 247 ? -8.109 35.844 7.832 1 95.38 247 ILE B CA 1
ATOM 5416 C C . ILE B 1 247 ? -8.938 35.344 6.641 1 95.38 247 ILE B C 1
ATOM 5418 O O . ILE B 1 247 ? -10.07 35.781 6.449 1 95.38 247 ILE B O 1
ATOM 5422 N N . ILE B 1 248 ? -8.406 34.469 5.91 1 96.44 248 ILE B N 1
ATOM 5423 C CA . ILE B 1 248 ? -9.055 34 4.695 1 96.44 248 ILE B CA 1
ATOM 5424 C C . ILE B 1 248 ? -10.383 33.344 5.051 1 96.44 248 ILE B C 1
ATOM 5426 O O . ILE B 1 248 ? -11.414 33.625 4.445 1 96.44 248 ILE B O 1
ATOM 5430 N N . VAL B 1 249 ? -10.359 32.438 6.016 1 96.62 249 VAL B N 1
ATOM 5431 C CA . VAL B 1 249 ? -11.578 31.734 6.395 1 96.62 249 VAL B CA 1
ATOM 5432 C C . VAL B 1 249 ? -12.578 32.719 7.008 1 96.62 249 VAL B C 1
ATOM 5434 O O . VAL B 1 249 ? -13.781 32.594 6.785 1 96.62 249 VAL B O 1
ATOM 5437 N N . SER B 1 250 ? -12.125 33.688 7.777 1 96.19 250 SER B N 1
ATOM 5438 C CA . SER B 1 250 ? -13.016 34.656 8.375 1 96.19 250 SER B CA 1
ATOM 5439 C C . SER B 1 250 ? -13.695 35.531 7.309 1 96.19 250 SER B C 1
ATOM 5441 O O . SER B 1 250 ? -14.844 35.938 7.48 1 96.19 250 SER B O 1
ATOM 5443 N N . LEU B 1 251 ? -13.008 35.75 6.242 1 95.94 251 LEU B N 1
ATOM 5444 C CA . LEU B 1 251 ? -13.602 36.5 5.137 1 95.94 251 LEU B CA 1
ATOM 5445 C C . LEU B 1 251 ? -14.703 35.656 4.461 1 95.94 251 LEU B C 1
ATOM 5447 O O . LEU B 1 251 ? -15.766 36.188 4.141 1 95.94 251 LEU B O 1
ATOM 5451 N N . TYR B 1 252 ? -14.445 34.438 4.273 1 95.12 252 TYR B N 1
ATOM 5452 C CA . TYR B 1 252 ? -15.438 33.531 3.676 1 95.12 252 TYR B CA 1
ATOM 5453 C C . TYR B 1 252 ? -16.672 33.406 4.566 1 95.12 252 TYR B C 1
ATOM 5455 O O . TYR B 1 252 ? -17.797 33.375 4.074 1 95.12 252 TYR B O 1
ATOM 5463 N N . GLN B 1 253 ? -16.422 33.406 5.895 1 96.38 253 GLN B N 1
ATOM 5464 C CA . GLN B 1 253 ? -17.5 33.125 6.844 1 96.38 253 GLN B CA 1
ATOM 5465 C C . GLN B 1 253 ? -18.047 34.438 7.414 1 96.38 253 GLN B C 1
ATOM 5467 O O . GLN B 1 253 ? -18.969 34.438 8.227 1 96.38 253 GLN B O 1
ATOM 5472 N N . LYS B 1 254 ? -17.469 35.531 7.051 1 95.06 254 LYS B N 1
ATOM 5473 C CA . LYS B 1 254 ? -17.891 36.844 7.473 1 95.06 254 LYS B CA 1
ATOM 5474 C C . LYS B 1 254 ? -17.781 37 8.984 1 95.06 254 LYS B C 1
ATOM 5476 O O . LYS B 1 254 ? -18.719 37.469 9.641 1 95.06 254 LYS B O 1
ATOM 5481 N N . ILE B 1 255 ? -16.703 36.531 9.508 1 94.12 255 ILE B N 1
ATOM 5482 C CA . ILE B 1 255 ? -16.391 36.719 10.922 1 94.12 255 ILE B CA 1
ATOM 5483 C C . ILE B 1 255 ? -15.625 38 11.125 1 94.12 255 ILE B C 1
ATOM 5485 O O . ILE B 1 255 ? -14.688 38.312 10.383 1 94.12 255 ILE B O 1
ATOM 5489 N N . ASN B 1 256 ? -16.016 38.75 12.047 1 92.06 256 ASN B N 1
ATOM 5490 C CA . ASN B 1 256 ? -15.336 40 12.352 1 92.06 256 ASN B CA 1
ATOM 5491 C C . ASN B 1 256 ? -14.125 39.781 13.25 1 92.06 256 ASN B C 1
ATOM 5493 O O . ASN B 1 256 ? -14.273 39.594 14.461 1 92.06 256 ASN B O 1
ATOM 5497 N N . LEU B 1 257 ? -12.961 39.938 12.727 1 91.69 257 LEU B N 1
ATOM 5498 C CA . LEU B 1 257 ? -11.727 39.688 13.469 1 91.69 257 LEU B CA 1
ATOM 5499 C C . LEU B 1 257 ? -11.281 40.938 14.211 1 91.69 257 LEU B C 1
ATOM 5501 O O . LEU B 1 257 ? -10.344 40.906 15.016 1 91.69 257 LEU B O 1
ATOM 5505 N N . LEU B 1 258 ? -11.977 42 14.016 1 89.56 258 LEU B N 1
ATOM 5506 C CA . LEU B 1 258 ? -11.586 43.281 14.617 1 89.56 258 LEU B CA 1
ATOM 5507 C C . LEU B 1 258 ? -12.25 43.469 15.977 1 89.56 258 LEU B C 1
ATOM 5509 O O . LEU B 1 258 ? -12.133 44.531 16.578 1 89.56 258 LEU B O 1
ATOM 5513 N N . LYS B 1 259 ? -12.844 42.5 16.422 1 90.75 259 LYS B N 1
ATOM 5514 C CA . LYS B 1 259 ? -13.391 42.562 17.781 1 90.75 259 LYS B CA 1
ATOM 5515 C C . LYS B 1 259 ? -12.273 42.656 18.812 1 90.75 259 LYS B C 1
ATOM 5517 O O . LYS B 1 259 ? -11.219 42.031 18.656 1 90.75 259 LYS B O 1
ATOM 5522 N N . PRO B 1 260 ? -12.422 43.375 19.812 1 90.12 260 PRO B N 1
ATOM 5523 C CA . PRO B 1 260 ? -11.367 43.625 20.797 1 90.12 260 PRO B CA 1
ATOM 5524 C C . PRO B 1 260 ? -10.844 42.344 21.438 1 90.12 260 PRO B C 1
ATOM 5526 O O . PRO B 1 260 ? -9.641 42.219 21.672 1 90.12 260 PRO B O 1
ATOM 5529 N N . VAL B 1 261 ? -11.648 41.438 21.641 1 88.94 261 VAL B N 1
ATOM 5530 C CA . VAL B 1 261 ? -11.234 40.188 22.281 1 88.94 261 VAL B CA 1
ATOM 5531 C C . VAL B 1 261 ? -10.297 39.406 21.344 1 88.94 261 VAL B C 1
ATOM 5533 O O . VAL B 1 261 ? -9.281 38.875 21.781 1 88.94 261 VAL B O 1
ATOM 5536 N N . VAL B 1 262 ? -10.641 39.344 20.094 1 90.75 262 VAL B N 1
ATOM 5537 C CA . VAL B 1 262 ? -9.82 38.625 19.125 1 90.75 262 VAL B CA 1
ATOM 5538 C C . VAL B 1 262 ? -8.477 39.344 18.969 1 90.75 262 VAL B C 1
ATOM 5540 O O . VAL B 1 262 ? -7.43 38.688 18.938 1 90.75 262 VAL B O 1
ATOM 5543 N N . ILE B 1 263 ? -8.516 40.625 18.938 1 91.06 263 ILE B N 1
ATOM 5544 C CA . ILE B 1 263 ? -7.293 41.406 18.797 1 91.06 263 ILE B CA 1
ATOM 5545 C C . ILE B 1 263 ? -6.41 41.219 20.016 1 91.06 263 ILE B C 1
ATOM 5547 O O . ILE B 1 263 ? -5.184 41.125 19.906 1 91.06 263 ILE B O 1
ATOM 5551 N N . ALA B 1 264 ? -7.016 41.188 21.125 1 91 264 ALA B N 1
ATOM 5552 C CA . ALA B 1 264 ? -6.27 41 22.375 1 91 264 ALA B CA 1
ATOM 5553 C C . ALA B 1 264 ? -5.586 39.625 22.406 1 91 264 ALA B C 1
ATOM 5555 O O . ALA B 1 264 ? -4.422 39.531 22.797 1 91 264 ALA B O 1
ATOM 5556 N N . TYR B 1 265 ? -6.273 38.625 22.031 1 88.94 265 TYR B N 1
ATOM 5557 C CA . TYR B 1 265 ? -5.711 37.281 22.062 1 88.94 265 TYR B CA 1
ATOM 5558 C C . TYR B 1 265 ? -4.66 37.094 20.969 1 88.94 265 TYR B C 1
ATOM 5560 O O . TYR B 1 265 ? -3.566 36.594 21.234 1 88.94 265 TYR B O 1
ATOM 5568 N N . VAL B 1 266 ? -4.961 37.438 19.75 1 88 266 VAL B N 1
ATOM 5569 C CA . VAL B 1 266 ? -4.012 37.312 18.641 1 88 266 VAL B CA 1
ATOM 5570 C C . VAL B 1 266 ? -2.797 38.219 18.906 1 88 266 VAL B C 1
ATOM 5572 O O . VAL B 1 266 ? -1.658 37.781 18.688 1 88 266 VAL B O 1
ATOM 5575 N N . GLY B 1 267 ? -3.09 39.438 19.297 1 87.88 267 GLY B N 1
ATOM 5576 C CA . GLY B 1 267 ? -2.008 40.344 19.656 1 87.88 267 GLY B CA 1
ATOM 5577 C C . GLY B 1 267 ? -1.173 39.844 20.812 1 87.88 267 GLY B C 1
ATOM 5578 O O . GLY B 1 267 ? 0.057 39.906 20.781 1 87.88 267 GLY B O 1
ATOM 5579 N N . GLY B 1 268 ? -1.832 39.375 21.859 1 86.75 268 GLY B N 1
ATOM 5580 C CA . GLY B 1 268 ? -1.125 38.812 23 1 86.75 268 GLY B CA 1
ATOM 5581 C C . GLY B 1 268 ? -0.247 37.625 22.641 1 86.75 268 GLY B C 1
ATOM 5582 O O . GLY B 1 268 ? 0.904 37.562 23.078 1 86.75 268 GLY B O 1
ATOM 5583 N N . ILE B 1 269 ? -0.83 36.719 21.891 1 83.38 269 ILE B N 1
ATOM 5584 C CA . ILE B 1 269 ? -0.07 35.562 21.453 1 83.38 269 ILE B CA 1
ATOM 5585 C C . ILE B 1 269 ? 1.108 36 20.594 1 83.38 269 ILE B C 1
ATOM 5587 O O . ILE B 1 269 ? 2.205 35.438 20.688 1 83.38 269 ILE B O 1
ATOM 5591 N N . SER B 1 270 ? 0.883 36.969 19.734 1 84.94 270 SER B N 1
ATOM 5592 C CA . SER B 1 270 ? 1.949 37.469 18.891 1 84.94 270 SER B CA 1
ATOM 5593 C C . SER B 1 270 ? 3.082 38.062 19.719 1 84.94 270 SER B C 1
ATOM 5595 O O . SER B 1 270 ? 4.258 37.844 19.422 1 84.94 270 SER B O 1
ATOM 5597 N N . VAL B 1 271 ? 2.715 38.75 20.75 1 87.5 271 VAL B N 1
ATOM 5598 C CA . VAL B 1 271 ? 3.717 39.375 21.625 1 87.5 271 VAL B CA 1
ATOM 5599 C C . VAL B 1 271 ? 4.465 38.25 22.375 1 87.5 271 VAL B C 1
ATOM 5601 O O . VAL B 1 271 ? 5.688 38.312 22.531 1 87.5 271 VAL B O 1
ATOM 5604 N N . LEU B 1 272 ? 3.73 37.344 22.859 1 81.81 272 LEU B N 1
ATOM 5605 C CA . LEU B 1 272 ? 4.34 36.219 23.578 1 81.81 272 LEU B CA 1
ATOM 5606 C C . LEU B 1 272 ? 5.316 35.469 22.688 1 81.81 272 LEU B C 1
ATOM 5608 O O . LEU B 1 272 ? 6.41 35.125 23.109 1 81.81 272 LEU B O 1
ATOM 5612 N N . ILE B 1 273 ? 4.863 35.219 21.516 1 76.25 273 ILE B N 1
ATOM 5613 C CA . ILE B 1 273 ? 5.711 34.5 20.562 1 76.25 273 ILE B CA 1
ATOM 5614 C C . ILE B 1 273 ? 6.949 35.312 20.25 1 76.25 273 ILE B C 1
ATOM 5616 O O . ILE B 1 273 ? 8.055 34.781 20.172 1 76.25 273 ILE B O 1
ATOM 5620 N N . SER B 1 274 ? 6.777 36.594 20.062 1 81.06 274 SER B N 1
ATOM 5621 C CA . SER B 1 274 ? 7.898 37.469 19.781 1 81.06 274 SER B CA 1
ATOM 5622 C C . SER B 1 274 ? 8.898 37.5 20.938 1 81.06 274 SER B C 1
ATOM 5624 O O . SER B 1 274 ? 10.109 37.469 20.703 1 81.06 274 SER B O 1
ATOM 5626 N N . LEU B 1 275 ? 8.398 37.562 22.109 1 82.06 275 LEU B N 1
ATOM 5627 C CA . LEU B 1 275 ? 9.258 37.562 23.281 1 82.06 275 LEU B CA 1
ATOM 5628 C C . LEU B 1 275 ? 9.992 36.219 23.406 1 82.06 275 LEU B C 1
ATOM 5630 O O . LEU B 1 275 ? 11.172 36.188 23.766 1 82.06 275 LEU B O 1
ATOM 5634 N N . LEU B 1 276 ? 9.281 35.219 23.156 1 76 276 LEU B N 1
ATOM 5635 C CA . LEU B 1 276 ? 9.898 33.875 23.203 1 76 276 LEU B CA 1
ATOM 5636 C C . LEU B 1 276 ? 11 33.781 22.156 1 76 276 LEU B C 1
ATOM 5638 O O . LEU B 1 276 ? 12.062 33.219 22.422 1 76 276 LEU B O 1
ATOM 5642 N N . VAL B 1 277 ? 10.711 34.25 21.031 1 73.19 277 VAL B N 1
ATOM 5643 C CA . VAL B 1 277 ? 11.695 34.219 19.953 1 73.19 277 VAL B CA 1
ATOM 5644 C C . VAL B 1 277 ? 12.938 35 20.375 1 73.19 277 VAL B C 1
ATOM 5646 O O . VAL B 1 277 ? 14.062 34.562 20.141 1 73.19 277 VAL B O 1
ATOM 5649 N N . LEU B 1 278 ? 12.75 36.125 20.922 1 76.81 278 LEU B N 1
ATOM 5650 C CA . LEU B 1 278 ? 13.859 36.969 21.359 1 76.81 278 LEU B CA 1
ATOM 5651 C C . LEU B 1 278 ? 14.688 36.25 22.438 1 76.81 278 LEU B C 1
ATOM 5653 O O . LEU B 1 278 ? 15.914 36.406 22.469 1 76.81 278 LEU B O 1
ATOM 5657 N N . TYR B 1 279 ? 13.992 35.562 23.219 1 76.75 279 TYR B N 1
ATOM 5658 C CA . TYR B 1 279 ? 14.672 34.781 24.25 1 76.75 279 TYR B CA 1
ATOM 5659 C C . TYR B 1 279 ? 15.461 33.625 23.656 1 76.75 279 TYR B C 1
ATOM 5661 O O . TYR B 1 279 ? 16.609 33.406 24.016 1 76.75 279 TYR B O 1
ATOM 5669 N N . LEU B 1 280 ? 14.875 32.938 22.766 1 74.19 280 LEU B N 1
ATOM 5670 C CA . LEU B 1 280 ? 15.469 31.719 22.203 1 74.19 280 LEU B CA 1
ATOM 5671 C C . LEU B 1 280 ? 16.672 32.062 21.328 1 74.19 280 LEU B C 1
ATOM 5673 O O . LEU B 1 280 ? 17.625 31.281 21.25 1 74.19 280 LEU B O 1
ATOM 5677 N N . VAL B 1 281 ? 16.594 33.156 20.688 1 70.62 281 VAL B N 1
ATOM 5678 C CA . VAL B 1 281 ? 17.688 33.562 19.812 1 70.62 281 VAL B CA 1
ATOM 5679 C C . VAL B 1 281 ? 18.938 33.844 20.656 1 70.62 281 VAL B C 1
ATOM 5681 O O . VAL B 1 281 ? 20.062 33.75 20.156 1 70.62 281 VAL B O 1
ATOM 5684 N N . LYS B 1 282 ? 18.781 34.125 21.891 1 74 282 LYS B N 1
ATOM 5685 C CA . LYS B 1 282 ? 19.906 34.438 22.766 1 74 282 LYS B CA 1
ATOM 5686 C C . LYS B 1 282 ? 20.547 33.156 23.312 1 74 282 LYS B C 1
ATOM 5688 O O . LYS B 1 282 ? 21.656 33.219 23.859 1 74 282 LYS B O 1
ATOM 5693 N N . LEU B 1 283 ? 19.906 32.125 23.141 1 73.69 283 LEU B N 1
ATOM 5694 C CA . LEU B 1 283 ? 20.406 30.875 23.688 1 73.69 283 LEU B CA 1
ATOM 5695 C C . LEU B 1 283 ? 21.422 30.234 22.734 1 73.69 283 LEU B C 1
ATOM 5697 O O . LEU B 1 283 ? 21.344 30.438 21.531 1 73.69 283 LEU B O 1
ATOM 5701 N N . SER B 1 284 ? 22.406 29.547 23.375 1 68.75 284 SER B N 1
ATOM 5702 C CA . SER B 1 284 ? 23.359 28.781 22.578 1 68.75 284 SER B CA 1
ATOM 5703 C C . SER B 1 284 ? 22.703 27.578 21.938 1 68.75 284 SER B C 1
ATOM 5705 O O . SER B 1 284 ? 21.578 27.219 22.281 1 68.75 284 SER B O 1
ATOM 5707 N N . LYS B 1 285 ? 23.344 26.906 20.984 1 69.31 285 LYS B N 1
ATOM 5708 C CA . LYS B 1 285 ? 22.828 25.75 20.266 1 69.31 285 LY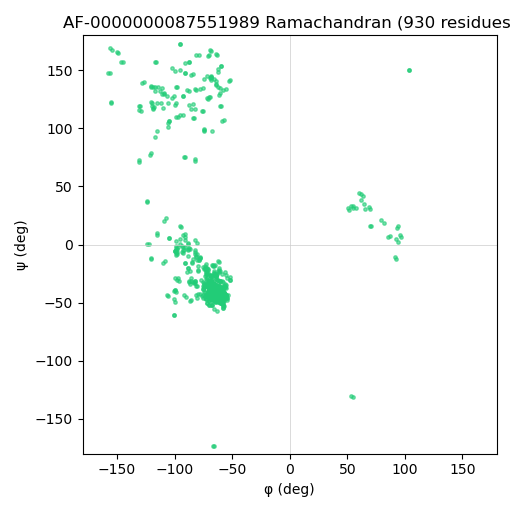S B CA 1
ATOM 5709 C C . LYS B 1 285 ? 22.469 24.625 21.234 1 69.31 285 LYS B C 1
ATOM 5711 O O . LYS B 1 285 ? 21.406 24.016 21.109 1 69.31 285 LYS B O 1
ATOM 5716 N N . ASN B 1 286 ? 23.328 24.375 22.094 1 71.38 286 ASN B N 1
ATOM 5717 C CA . ASN B 1 286 ? 23.125 23.281 23.047 1 71.38 286 ASN B CA 1
ATOM 5718 C C . ASN B 1 286 ? 21.953 23.562 23.984 1 71.38 286 ASN B C 1
ATOM 5720 O O . ASN B 1 286 ? 21.172 22.672 24.297 1 71.38 286 ASN B O 1
ATOM 5724 N N . GLU B 1 287 ? 21.859 24.859 24.375 1 73.62 287 GLU B N 1
ATOM 5725 C CA . GLU B 1 287 ? 20.766 25.266 25.266 1 73.62 287 GLU B CA 1
ATOM 5726 C C . GLU B 1 287 ? 19.422 25.188 24.547 1 73.62 287 GLU B C 1
ATOM 5728 O O . GLU B 1 287 ? 18.422 24.812 25.156 1 73.62 287 GLU B O 1
ATOM 5733 N N . LEU B 1 288 ? 19.469 25.484 23.375 1 70.31 288 LEU B N 1
ATOM 5734 C CA . LEU B 1 288 ? 18.25 25.438 22.578 1 70.31 288 LEU B CA 1
ATOM 5735 C C . LEU B 1 288 ? 17.766 24 22.406 1 70.31 288 LEU B C 1
ATOM 5737 O O . LEU B 1 288 ? 16.562 23.734 22.453 1 70.31 288 LEU B O 1
ATOM 5741 N N . ASN B 1 289 ? 18.688 23.125 22.203 1 68.75 289 ASN B N 1
ATOM 5742 C CA . ASN B 1 289 ? 18.344 21.703 22.078 1 68.75 289 ASN B CA 1
ATOM 5743 C C . ASN B 1 289 ? 17.781 21.141 23.375 1 68.75 289 ASN B C 1
ATOM 5745 O O . ASN B 1 289 ? 16.812 20.375 23.344 1 68.75 289 ASN B O 1
ATOM 5749 N N . ASP B 1 290 ? 18.453 21.469 24.406 1 71.5 290 ASP B N 1
ATOM 5750 C CA . ASP B 1 290 ? 17.984 21 25.719 1 71.5 290 ASP B CA 1
ATOM 5751 C C . ASP B 1 290 ? 16.594 21.562 26.031 1 71.5 290 ASP B C 1
ATOM 5753 O O . ASP B 1 290 ? 15.734 20.828 26.547 1 71.5 290 ASP B O 1
ATOM 5757 N N . PHE B 1 291 ? 16.484 22.781 25.766 1 72.94 291 PHE B N 1
ATOM 5758 C CA . PHE B 1 291 ? 15.203 23.438 26.016 1 72.94 291 PHE B CA 1
ATOM 5759 C C . PHE B 1 291 ? 14.102 22.797 25.188 1 72.94 291 PHE B C 1
ATOM 5761 O O . PHE B 1 291 ? 13.016 22.516 25.688 1 72.94 291 PHE B O 1
ATOM 5768 N N . SER B 1 292 ? 14.352 22.531 23.969 1 67.88 292 SER B N 1
ATOM 5769 C CA . SER B 1 292 ? 13.359 21.969 23.062 1 67.88 292 SER B CA 1
ATOM 5770 C C . SER B 1 292 ? 12.961 20.562 23.469 1 67.88 292 SER B C 1
ATOM 5772 O O . SER B 1 292 ? 11.781 20.203 23.422 1 67.88 292 SER B O 1
ATOM 5774 N N . LYS B 1 293 ? 13.922 19.797 23.891 1 69.38 293 LYS B N 1
ATOM 5775 C CA . LYS B 1 293 ? 13.648 18.422 24.281 1 69.38 293 LYS B CA 1
ATOM 5776 C C . LYS B 1 293 ? 12.852 18.359 25.578 1 69.38 293 LYS B C 1
ATOM 5778 O O . LYS B 1 293 ? 11.922 17.562 25.719 1 69.38 293 LYS B O 1
ATOM 5783 N N . VAL B 1 294 ? 13.281 19.203 26.453 1 72.44 294 VAL B N 1
ATOM 5784 C CA . VAL B 1 294 ? 12.641 19.203 27.75 1 72.44 294 VAL B CA 1
ATOM 5785 C C . VAL B 1 294 ? 11.234 19.766 27.656 1 72.44 294 VAL B C 1
ATOM 5787 O O . VAL B 1 294 ? 10.289 19.234 28.25 1 72.44 294 VAL B O 1
ATOM 5790 N N . LEU B 1 295 ? 11.164 20.812 26.906 1 73.12 295 LEU B N 1
ATOM 5791 C CA . LEU B 1 295 ? 9.859 21.453 26.797 1 73.12 295 LEU B CA 1
ATOM 5792 C C . LEU B 1 295 ? 8.875 20.547 26.062 1 73.12 295 LEU B C 1
ATOM 5794 O O . LEU B 1 295 ? 7.738 20.359 26.516 1 73.12 295 LEU B O 1
ATOM 5798 N N . SER B 1 296 ? 9.297 19.984 25 1 70.56 296 SER B N 1
ATOM 5799 C CA . SER B 1 296 ? 8.383 19.188 24.188 1 70.56 296 SER B CA 1
ATOM 5800 C C . SER B 1 296 ? 8 17.891 24.891 1 70.56 296 SER B C 1
ATOM 5802 O O . SER B 1 296 ? 6.84 17.688 25.234 1 70.56 296 SER B O 1
ATOM 5804 N N . ASN B 1 297 ? 8.969 17.109 25.359 1 75.94 297 ASN B N 1
ATOM 5805 C CA . ASN B 1 297 ? 8.688 15.797 25.938 1 75.94 297 ASN B CA 1
ATOM 5806 C C . ASN B 1 297 ? 8.336 15.898 27.422 1 75.94 297 ASN B C 1
ATOM 5808 O O . ASN B 1 297 ? 7.555 15.102 27.938 1 75.94 297 ASN B O 1
ATOM 5812 N N . GLY B 1 298 ? 8.938 16.891 28.016 1 80.31 298 GLY B N 1
ATOM 5813 C CA . GLY B 1 298 ? 8.57 17.125 29.406 1 80.31 298 GLY B CA 1
ATOM 5814 C C . GLY B 1 298 ? 7.121 17.547 29.578 1 80.31 298 GLY B C 1
ATOM 5815 O O . GLY B 1 298 ? 6.457 17.141 30.531 1 80.31 298 GLY B O 1
ATOM 5816 N N . LEU B 1 299 ? 6.672 18.328 28.656 1 80.69 299 LEU B N 1
ATOM 5817 C CA . LEU B 1 299 ? 5.289 18.781 28.688 1 80.69 299 LEU B CA 1
ATOM 5818 C C . LEU B 1 299 ? 4.324 17.625 28.5 1 80.69 299 LEU B C 1
ATOM 5820 O O . LEU B 1 299 ? 3.25 17.594 29.094 1 80.69 299 LEU B O 1
ATOM 5824 N N . ILE B 1 300 ? 4.629 16.703 27.641 1 81.25 300 ILE B N 1
ATOM 5825 C CA . ILE B 1 300 ? 3.771 15.547 27.422 1 81.25 300 ILE B CA 1
ATOM 5826 C C . ILE B 1 300 ? 3.637 14.742 28.719 1 81.25 300 ILE B C 1
ATOM 5828 O O . ILE B 1 300 ? 2.535 14.336 29.094 1 81.25 300 ILE B O 1
ATOM 5832 N N . LEU B 1 301 ? 4.754 14.539 29.406 1 86.12 301 LEU B N 1
ATOM 5833 C CA . LEU B 1 301 ? 4.727 13.797 30.656 1 86.12 301 LEU B CA 1
ATOM 5834 C C . LEU B 1 301 ? 3.943 14.555 31.719 1 86.12 301 LEU B C 1
ATOM 5836 O O . LEU B 1 301 ? 3.246 13.945 32.531 1 86.12 301 LEU B O 1
ATOM 5840 N N . PHE B 1 302 ? 4.113 15.82 31.656 1 88.62 302 PHE B N 1
ATOM 5841 C CA . PHE B 1 302 ? 3.365 16.656 32.594 1 88.62 302 PHE B CA 1
ATOM 5842 C C . PHE B 1 302 ? 1.866 16.531 32.344 1 88.62 302 PHE B C 1
ATOM 5844 O O . PHE B 1 302 ? 1.081 16.438 33.281 1 88.62 302 PHE B O 1
ATOM 5851 N N . ILE B 1 303 ? 1.497 16.547 31.125 1 86.38 303 ILE B N 1
ATOM 5852 C CA . ILE B 1 303 ? 0.089 16.438 30.75 1 86.38 303 ILE B CA 1
ATOM 5853 C C . ILE B 1 303 ? -0.455 15.078 31.203 1 86.38 303 ILE B C 1
ATOM 5855 O O . ILE B 1 303 ? -1.544 15 31.781 1 86.38 303 ILE B O 1
ATOM 5859 N N . PHE B 1 304 ? 0.287 13.977 30.969 1 90.81 304 PHE B N 1
ATOM 5860 C CA . PHE B 1 304 ? -0.125 12.648 31.422 1 90.81 304 PHE B CA 1
ATOM 5861 C C . PHE B 1 304 ? -0.292 12.609 32.938 1 90.81 304 PHE B C 1
ATOM 5863 O O . PHE B 1 304 ? -1.281 12.078 33.438 1 90.81 304 PHE B O 1
ATOM 5870 N N . PHE B 1 305 ? 0.658 13.227 33.562 1 93.88 305 PHE B N 1
ATOM 5871 C CA . PHE B 1 305 ? 0.646 13.273 35.031 1 93.88 305 PHE B CA 1
ATOM 5872 C C . PHE B 1 305 ? -0.566 14.039 35.531 1 93.88 305 PHE B C 1
ATOM 5874 O O . PHE B 1 305 ? -1.274 13.57 36.438 1 93.88 305 PHE B O 1
ATOM 5881 N N . ALA B 1 306 ? -0.785 15.195 35 1 93.25 306 ALA B N 1
ATOM 5882 C CA . ALA B 1 306 ? -1.903 16.047 35.375 1 93.25 306 ALA B CA 1
ATOM 5883 C C . ALA B 1 306 ? -3.238 15.352 35.125 1 93.25 306 ALA B C 1
ATOM 5885 O O . ALA B 1 306 ? -4.156 15.445 35.969 1 93.25 306 ALA B O 1
ATOM 5886 N N . ILE B 1 307 ? -3.365 14.656 34.094 1 93.25 307 ILE B N 1
ATOM 5887 C CA . ILE B 1 307 ? -4.594 13.969 33.719 1 93.25 307 ILE B CA 1
ATOM 5888 C C . ILE B 1 307 ? -4.883 12.852 34.719 1 93.25 307 ILE B C 1
ATOM 5890 O O . ILE B 1 307 ? -6.004 12.734 35.219 1 93.25 307 ILE B O 1
ATOM 5894 N N . VAL B 1 308 ? -3.889 12.062 35.031 1 94.69 308 VAL B N 1
ATOM 5895 C CA . VAL B 1 308 ? -4.07 10.93 35.906 1 94.69 308 VAL B CA 1
ATOM 5896 C C . VAL B 1 308 ? -4.375 11.438 37.344 1 94.69 308 VAL B C 1
ATOM 5898 O O . VAL B 1 308 ? -5.246 10.898 38 1 94.69 308 VAL B O 1
ATOM 5901 N N . LEU B 1 309 ? -3.654 12.5 37.75 1 95.44 309 LEU B N 1
ATOM 5902 C CA . LEU B 1 309 ? -3.902 13.078 39.062 1 95.44 309 LEU B CA 1
ATOM 5903 C C . LEU B 1 309 ? -5.328 13.609 39.156 1 95.44 309 LEU B C 1
ATOM 5905 O O . LEU B 1 309 ? -5.984 13.445 40.188 1 95.44 309 LEU B O 1
ATOM 5909 N N . GLY B 1 310 ? -5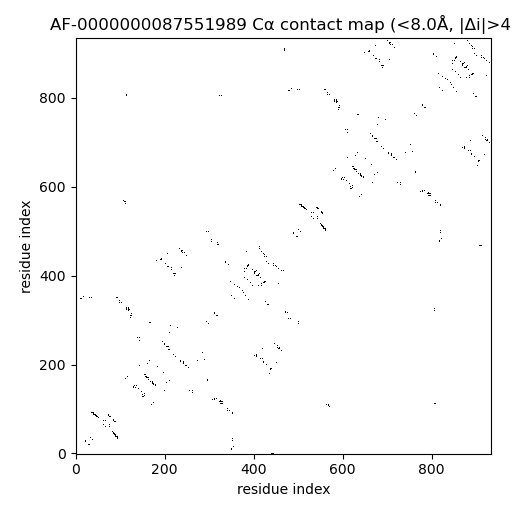.699 14.297 38.125 1 94.5 310 GLY B N 1
ATOM 5910 C CA . GLY B 1 310 ? -7.07 14.781 38.094 1 94.5 310 GLY B CA 1
ATOM 5911 C C . GLY B 1 310 ? -8.102 13.672 38.156 1 94.5 310 GLY B C 1
ATOM 5912 O O . GLY B 1 310 ? -9.133 13.805 38.812 1 94.5 310 GLY B O 1
ATOM 5913 N N . ALA B 1 311 ? -7.883 12.617 37.5 1 94.81 311 ALA B N 1
ATOM 5914 C CA . ALA B 1 311 ? -8.805 11.484 37.469 1 94.81 311 ALA B CA 1
ATOM 5915 C C . ALA B 1 311 ? -8.898 10.797 38.812 1 94.81 311 ALA B C 1
ATOM 5917 O O . ALA B 1 311 ? -9.984 10.367 39.219 1 94.81 311 ALA B O 1
ATOM 5918 N N . ILE B 1 312 ? -7.75 10.688 39.438 1 95.06 312 ILE B N 1
ATOM 5919 C CA . ILE B 1 312 ? -7.742 10.094 40.781 1 95.06 312 ILE B CA 1
ATOM 5920 C C . ILE B 1 312 ? -8.523 10.992 41.75 1 95.06 312 ILE B C 1
ATOM 5922 O O . ILE B 1 312 ? -9.281 10.492 42.562 1 95.06 312 ILE B O 1
ATOM 5926 N N . TYR B 1 313 ? -8.32 12.242 41.562 1 95.44 313 TYR B N 1
ATOM 5927 C CA . TYR B 1 313 ? -9.016 13.211 42.406 1 95.44 313 TYR B CA 1
ATOM 5928 C C . TYR B 1 313 ? -10.523 13.133 42.219 1 95.44 313 TYR B C 1
ATOM 5930 O O . TYR B 1 313 ? -11.289 13.227 43.188 1 95.44 313 TYR B O 1
ATOM 5938 N N . LYS B 1 314 ? -10.984 12.922 41.031 1 95.38 314 LYS B N 1
ATOM 5939 C CA . LYS B 1 314 ? -12.406 12.859 40.719 1 95.38 314 LYS B CA 1
ATOM 5940 C C . LYS B 1 314 ? -12.953 11.445 40.875 1 95.38 314 LYS B C 1
ATOM 5942 O O . LYS B 1 314 ? -14.117 11.188 40.594 1 95.38 314 LYS B O 1
ATOM 5947 N N . LYS B 1 315 ? -12.133 10.492 41.281 1 95.19 315 LYS B N 1
ATOM 5948 C CA . LYS B 1 315 ? -12.492 9.117 41.594 1 95.19 315 LYS B CA 1
ATOM 5949 C C . LYS B 1 315 ? -13.102 8.406 40.406 1 95.19 315 LYS B C 1
ATOM 5951 O O . LYS B 1 315 ? -14.148 7.762 40.5 1 95.19 315 LYS B O 1
ATOM 5956 N N . ILE B 1 316 ? -12.523 8.57 39.312 1 93.62 316 ILE B N 1
ATOM 5957 C CA . ILE B 1 316 ? -12.945 7.867 38.094 1 93.62 316 ILE B CA 1
ATOM 5958 C C . ILE B 1 316 ? -12.109 6.605 37.906 1 93.62 316 ILE B C 1
ATOM 5960 O O . ILE B 1 316 ? -11.008 6.496 38.469 1 93.62 316 ILE B O 1
ATOM 5964 N N . ASN B 1 317 ? -12.711 5.57 37.281 1 95.75 317 ASN B N 1
ATOM 5965 C CA . ASN B 1 317 ? -11.93 4.406 36.844 1 95.75 317 ASN B CA 1
ATOM 5966 C C . ASN B 1 317 ? -10.977 4.746 35.719 1 95.75 317 ASN B C 1
ATOM 5968 O O . ASN B 1 317 ? -11.344 4.645 34.531 1 95.75 317 ASN B O 1
ATOM 5972 N N . VAL B 1 318 ? -9.773 4.965 36.125 1 95.69 318 VAL B N 1
ATOM 5973 C CA . VAL B 1 318 ? -8.789 5.551 35.219 1 95.69 318 VAL B CA 1
ATOM 5974 C C . VAL B 1 318 ? -8.508 4.586 34.062 1 95.69 318 VAL B C 1
ATOM 5976 O O . VAL B 1 318 ? -8.5 4.988 32.906 1 95.69 318 VAL B O 1
ATOM 5979 N N . PHE B 1 319 ? -8.289 3.322 34.344 1 95.12 319 PHE B N 1
ATOM 5980 C CA . PHE B 1 319 ? -7.938 2.361 33.312 1 95.12 319 PHE B CA 1
ATOM 5981 C C . PHE B 1 319 ? -9.109 2.121 32.375 1 95.12 319 PHE B C 1
ATOM 5983 O O . PHE B 1 319 ? -8.93 2.008 31.172 1 95.12 319 PHE B O 1
ATOM 5990 N N . ASP B 1 320 ? -10.227 2.012 32.875 1 96.19 320 ASP B N 1
ATOM 5991 C CA . ASP B 1 320 ? -11.414 1.839 32.031 1 96.19 320 ASP B CA 1
ATOM 5992 C C . ASP B 1 320 ? -11.609 3.035 31.109 1 96.19 320 ASP B C 1
ATOM 5994 O O . ASP B 1 320 ? -11.984 2.867 29.953 1 96.19 320 ASP B O 1
ATOM 5998 N N . ALA B 1 321 ? -11.398 4.172 31.688 1 94.69 321 ALA B N 1
ATOM 5999 C CA . ALA B 1 321 ? -11.5 5.383 30.875 1 94.69 321 ALA B CA 1
ATOM 6000 C C . ALA B 1 321 ? -10.469 5.383 29.75 1 94.69 321 ALA B C 1
ATOM 6002 O O . ALA B 1 321 ? -10.766 5.77 28.625 1 94.69 321 ALA B O 1
ATOM 6003 N N . PHE B 1 322 ? -9.312 4.914 30.141 1 95.81 322 PHE B N 1
ATOM 6004 C CA . PHE B 1 322 ? -8.25 4.816 29.141 1 95.81 322 PHE B CA 1
ATOM 6005 C C . PHE B 1 322 ? -8.648 3.871 28.016 1 95.81 322 PHE B C 1
ATOM 6007 O O . PHE B 1 322 ? -8.461 4.188 26.844 1 95.81 322 PHE B O 1
ATOM 6014 N N . ILE B 1 323 ? -9.211 2.758 28.312 1 96 323 ILE B N 1
ATOM 6015 C CA . ILE B 1 323 ? -9.547 1.725 27.344 1 96 323 ILE B CA 1
ATOM 6016 C C . ILE B 1 323 ? -10.648 2.227 26.406 1 96 323 ILE B C 1
ATOM 6018 O O . ILE B 1 323 ? -10.641 1.939 25.219 1 96 323 ILE B O 1
ATOM 6022 N N . GLU B 1 324 ? -11.516 2.906 26.922 1 93.88 324 GLU B N 1
ATOM 6023 C CA . GLU B 1 324 ? -12.586 3.459 26.094 1 93.88 324 GLU B CA 1
ATOM 6024 C C . GLU B 1 324 ? -12.031 4.387 25.016 1 93.88 324 GLU B C 1
ATOM 6026 O O . GLU B 1 324 ? -12.422 4.293 23.844 1 93.88 324 GLU B O 1
ATOM 6031 N N . GLY B 1 325 ? -11.18 5.254 25.453 1 93 325 GLY B N 1
ATOM 6032 C CA . GLY B 1 325 ? -10.539 6.133 24.484 1 93 325 GLY B CA 1
ATOM 6033 C C . GLY B 1 325 ? -9.617 5.402 23.516 1 93 325 GLY B C 1
ATOM 6034 O O . GLY B 1 325 ? -9.562 5.734 22.328 1 93 325 GLY B O 1
ATOM 6035 N N . ALA B 1 326 ? -8.922 4.453 24.125 1 93.38 326 ALA B N 1
ATOM 6036 C CA . ALA B 1 326 ? -7.988 3.664 23.328 1 93.38 326 ALA B CA 1
ATOM 6037 C C . ALA B 1 326 ? -8.711 2.926 22.203 1 93.38 326 ALA B C 1
ATOM 6039 O O . ALA B 1 326 ? -8.219 2.857 21.078 1 93.38 326 ALA B O 1
ATOM 6040 N N . LYS B 1 327 ? -9.867 2.385 22.406 1 94.75 327 LYS B N 1
ATOM 6041 C CA . LYS B 1 327 ? -10.672 1.693 21.391 1 94.75 327 LYS B CA 1
ATOM 6042 C C . LYS B 1 327 ? -11.078 2.641 20.266 1 94.75 327 LYS B C 1
ATOM 6044 O O . LYS B 1 327 ? -11.055 2.264 19.094 1 94.75 327 LYS B O 1
ATOM 6049 N N . GLU B 1 328 ? -11.367 3.803 20.625 1 90.81 328 GLU B N 1
ATOM 6050 C CA . GLU B 1 328 ? -11.734 4.812 19.641 1 90.81 328 GLU B CA 1
ATOM 6051 C C . GLU B 1 328 ? -10.547 5.168 18.75 1 90.81 328 GLU B C 1
ATOM 6053 O O . GLU B 1 328 ? -10.711 5.375 17.547 1 90.81 328 GLU B O 1
ATOM 6058 N N . GLY B 1 329 ? -9.484 5.25 19.422 1 88.94 329 GLY B N 1
ATOM 6059 C CA . GLY B 1 329 ? -8.281 5.523 18.656 1 88.94 329 GLY B CA 1
ATOM 6060 C C . GLY B 1 329 ? -7.988 4.473 17.594 1 88.94 329 GLY B C 1
ATOM 6061 O O . GLY B 1 329 ? -7.645 4.805 16.469 1 88.94 329 GLY B O 1
ATOM 6062 N N . PHE B 1 330 ? -8.172 3.211 17.953 1 89.62 330 PHE B N 1
ATOM 6063 C CA . PHE B 1 330 ? -7.961 2.107 17.016 1 89.62 330 PHE B CA 1
ATOM 6064 C C . PHE B 1 330 ? -8.93 2.199 15.844 1 89.62 330 PHE B C 1
ATOM 6066 O O . PHE B 1 330 ? -8.523 2.09 14.68 1 89.62 330 PHE B O 1
ATOM 6073 N N . THR B 1 331 ? -10.133 2.441 16.109 1 89.81 331 THR B N 1
ATOM 6074 C CA . THR B 1 331 ? -11.18 2.482 15.094 1 89.81 331 THR B CA 1
ATOM 6075 C C . THR B 1 331 ? -10.945 3.635 14.117 1 89.81 331 THR B C 1
ATOM 6077 O O . THR B 1 331 ? -11.148 3.488 12.914 1 89.81 331 THR B O 1
ATOM 6080 N N . THR B 1 332 ? -10.508 4.703 14.625 1 86.38 332 THR B N 1
ATOM 6081 C CA . THR B 1 332 ? -10.25 5.879 13.797 1 86.38 332 THR B CA 1
ATOM 6082 C C . THR B 1 332 ? -9.133 5.598 12.797 1 86.38 332 THR B C 1
ATOM 6084 O O . THR B 1 332 ? -9.227 5.992 11.633 1 86.38 332 THR B O 1
ATOM 6087 N N . CYS B 1 333 ? -8.117 4.973 13.227 1 85.94 333 CYS B N 1
ATOM 6088 C CA . CYS B 1 333 ? -6.984 4.668 12.359 1 85.94 333 CYS B CA 1
ATOM 6089 C C . CYS B 1 333 ? -7.406 3.756 11.211 1 85.94 333 CYS B C 1
ATOM 6091 O O . CYS B 1 333 ? -6.949 3.924 10.078 1 85.94 333 CYS B O 1
ATOM 6093 N N . VAL B 1 334 ? -8.258 2.832 11.508 1 87.12 334 VAL B N 1
ATOM 6094 C CA . VAL B 1 334 ? -8.734 1.906 10.492 1 87.12 334 VAL B CA 1
ATOM 6095 C C . VAL B 1 334 ? -9.609 2.652 9.484 1 87.12 334 VAL B C 1
ATOM 6097 O O . VAL B 1 334 ? -9.523 2.412 8.281 1 87.12 334 VAL B O 1
ATOM 6100 N N . LYS B 1 335 ? -10.344 3.568 9.938 1 87.12 335 LYS B N 1
ATOM 6101 C CA . LYS B 1 335 ? -11.273 4.32 9.109 1 87.12 335 LYS B CA 1
ATOM 6102 C C . LYS B 1 335 ? -10.523 5.215 8.125 1 87.12 335 LYS B C 1
ATOM 6104 O O . LYS B 1 335 ? -11.039 5.527 7.043 1 87.12 335 LYS B O 1
ATOM 6109 N N . ILE B 1 336 ? -9.383 5.602 8.43 1 86.88 336 ILE B N 1
ATOM 6110 C CA . ILE B 1 336 ? -8.641 6.594 7.656 1 86.88 336 ILE B CA 1
ATOM 6111 C C . ILE B 1 336 ? -7.902 5.91 6.508 1 86.88 336 ILE B C 1
ATOM 6113 O O . ILE B 1 336 ? -7.523 6.559 5.531 1 86.88 336 ILE B O 1
ATOM 6117 N N . ILE B 1 337 ? -7.738 4.617 6.531 1 88.69 337 ILE B N 1
ATOM 6118 C CA . ILE B 1 337 ? -6.879 3.875 5.613 1 88.69 337 ILE B CA 1
ATOM 6119 C C . ILE B 1 337 ? -7.324 4.133 4.176 1 88.69 337 ILE B C 1
ATOM 6121 O O . ILE B 1 337 ? -6.523 4.562 3.34 1 88.69 337 ILE B O 1
ATOM 6125 N N . PRO B 1 338 ? -8.562 3.975 3.832 1 88.5 338 PRO B N 1
ATOM 6126 C CA . PRO B 1 338 ? -8.984 4.18 2.441 1 88.5 338 PRO B CA 1
ATOM 6127 C C . PRO B 1 338 ? -8.734 5.605 1.953 1 88.5 338 PRO B C 1
ATOM 6129 O O . PRO B 1 338 ? -8.352 5.809 0.798 1 88.5 338 PRO B O 1
ATOM 6132 N N . TYR B 1 339 ? -8.938 6.547 2.805 1 85.94 339 TYR B N 1
ATOM 6133 C CA . TYR B 1 339 ? -8.773 7.949 2.439 1 85.94 339 TYR B CA 1
ATOM 6134 C C . TYR B 1 339 ? -7.305 8.273 2.195 1 85.94 339 TYR B C 1
ATOM 6136 O O . TYR B 1 339 ? -6.969 8.969 1.231 1 85.94 339 TYR B O 1
ATOM 6144 N N . LEU B 1 340 ? -6.52 7.754 3.105 1 86.31 340 LEU B N 1
ATOM 6145 C CA . LEU B 1 340 ? -5.086 8.008 2.98 1 86.31 340 LEU B CA 1
ATOM 6146 C C . LEU B 1 340 ? -4.523 7.332 1.733 1 86.31 340 LEU B C 1
ATOM 6148 O O . LEU B 1 340 ? -3.719 7.926 1.012 1 86.31 340 LEU B O 1
ATOM 6152 N N . VAL B 1 341 ? -4.914 6.117 1.474 1 89.56 341 VAL B N 1
ATOM 6153 C CA . VAL B 1 341 ? -4.473 5.41 0.278 1 89.56 341 VAL B CA 1
ATOM 6154 C C . VAL B 1 341 ? -4.879 6.195 -0.968 1 89.56 341 VAL B C 1
ATOM 6156 O O . VAL B 1 341 ? -4.055 6.441 -1.852 1 89.56 341 VAL B O 1
ATOM 6159 N N . GLY B 1 342 ? -6.098 6.574 -1.028 1 89.44 342 GLY B N 1
ATOM 6160 C CA . GLY B 1 342 ? -6.594 7.324 -2.172 1 89.44 342 GLY B CA 1
ATOM 6161 C C . GLY B 1 342 ? -5.797 8.586 -2.447 1 89.44 342 GLY B C 1
ATOM 6162 O O . GLY B 1 342 ? -5.398 8.836 -3.586 1 89.44 342 GLY B O 1
ATOM 6163 N N . MET B 1 343 ? -5.531 9.258 -1.447 1 85.81 343 MET B N 1
ATOM 6164 C CA . MET B 1 343 ? -4.852 10.539 -1.619 1 85.81 343 MET B CA 1
ATOM 6165 C C . MET B 1 343 ? -3.387 10.336 -1.983 1 85.81 343 MET B C 1
ATOM 6167 O O . MET B 1 343 ? -2.867 10.992 -2.887 1 85.81 343 MET B O 1
ATOM 6171 N N . LEU B 1 344 ? -2.742 9.445 -1.313 1 86.56 344 LEU B N 1
ATOM 6172 C CA . LEU B 1 344 ? -1.309 9.258 -1.509 1 86.56 344 LEU B CA 1
ATOM 6173 C C . LEU B 1 344 ? -1.017 8.688 -2.891 1 86.56 344 LEU B C 1
ATOM 6175 O O . LEU B 1 344 ? 0.014 8.992 -3.492 1 86.56 344 LEU B O 1
ATOM 6179 N N . ILE B 1 345 ? -1.916 7.906 -3.375 1 90.06 345 ILE B N 1
ATOM 6180 C CA . ILE B 1 345 ? -1.679 7.344 -4.699 1 90.06 345 ILE B CA 1
ATOM 6181 C C . ILE B 1 345 ? -1.731 8.453 -5.746 1 90.06 345 ILE B C 1
ATOM 6183 O O . ILE B 1 345 ? -0.954 8.453 -6.703 1 90.06 345 ILE B O 1
ATOM 6187 N N . ALA B 1 346 ? -2.662 9.359 -5.645 1 90.31 346 ALA B N 1
ATOM 6188 C CA . ALA B 1 346 ? -2.746 10.484 -6.57 1 90.31 346 ALA B CA 1
ATOM 6189 C C . ALA B 1 346 ? -1.483 11.336 -6.508 1 90.31 346 ALA B C 1
ATOM 6191 O O . ALA B 1 346 ? -0.975 11.781 -7.539 1 90.31 346 ALA B O 1
ATOM 6192 N N . ILE B 1 347 ? -1.009 11.5 -5.344 1 86.25 347 ILE B N 1
ATOM 6193 C CA . ILE B 1 347 ? 0.203 12.289 -5.148 1 86.25 347 ILE B CA 1
ATOM 6194 C C . ILE B 1 347 ? 1.401 11.547 -5.742 1 86.25 347 ILE B C 1
ATOM 6196 O O . ILE B 1 347 ? 2.27 12.164 -6.367 1 86.25 347 ILE B O 1
ATOM 6200 N N . SER B 1 348 ? 1.434 10.266 -5.535 1 88.88 348 SER B N 1
ATOM 6201 C CA . SER B 1 348 ? 2.502 9.445 -6.098 1 88.88 348 SER B CA 1
ATOM 6202 C C . SER B 1 348 ? 2.533 9.547 -7.621 1 88.88 348 SER B C 1
ATOM 6204 O O . SER B 1 348 ? 3.607 9.648 -8.219 1 88.88 348 SER B O 1
ATOM 6206 N N . LEU B 1 349 ? 1.412 9.508 -8.227 1 91.69 349 LEU B N 1
ATOM 6207 C CA . LEU B 1 349 ? 1.336 9.617 -9.68 1 91.69 349 LEU B CA 1
ATOM 6208 C C . LEU B 1 349 ? 1.878 10.961 -10.148 1 91.69 349 LEU B C 1
ATOM 6210 O O . LEU B 1 349 ? 2.602 11.031 -11.141 1 91.69 349 LEU B O 1
ATOM 6214 N N . LEU B 1 350 ? 1.624 11.984 -9.43 1 88.56 350 LEU B N 1
ATOM 6215 C CA . LEU B 1 350 ? 2.119 13.305 -9.781 1 88.56 350 LEU B CA 1
ATOM 6216 C C . LEU B 1 350 ? 3.637 13.375 -9.641 1 88.56 350 LEU B C 1
ATOM 6218 O O . LEU B 1 350 ? 4.32 13.898 -10.523 1 88.56 350 LEU B O 1
ATOM 6222 N N . ARG B 1 351 ? 4.066 12.82 -8.602 1 85.25 351 ARG B N 1
ATOM 6223 C CA . ARG B 1 351 ? 5.488 12.914 -8.289 1 85.25 351 ARG B CA 1
ATOM 6224 C C . ARG B 1 351 ? 6.312 12.055 -9.25 1 85.25 351 ARG B C 1
ATOM 6226 O O . ARG B 1 351 ? 7.438 12.422 -9.602 1 85.25 351 ARG B O 1
ATOM 6233 N N . THR B 1 352 ? 5.793 10.953 -9.695 1 87.75 352 THR B N 1
ATOM 6234 C CA . THR B 1 352 ? 6.559 10.016 -10.508 1 87.75 352 THR B CA 1
ATOM 6235 C C . THR B 1 352 ? 6.387 10.328 -11.992 1 87.75 352 THR B C 1
ATOM 6237 O O . THR B 1 352 ? 7.172 9.859 -12.828 1 87.75 352 THR B O 1
ATOM 6240 N N . SER B 1 353 ? 5.414 11.102 -12.359 1 90.25 353 SER B N 1
ATOM 6241 C CA . SER B 1 353 ? 5.145 11.422 -13.758 1 90.25 353 SER B CA 1
ATOM 6242 C C . SER B 1 353 ? 6.082 12.516 -14.266 1 90.25 353 SER B C 1
ATOM 6244 O O . SER B 1 353 ? 6.246 12.688 -15.469 1 90.25 353 SER B O 1
ATOM 6246 N N . GLY B 1 354 ? 6.668 13.336 -13.336 1 85.06 354 GLY B N 1
ATOM 6247 C CA . GLY B 1 354 ? 7.535 14.438 -13.727 1 85.06 354 GLY B CA 1
ATOM 6248 C C . GLY B 1 354 ? 6.812 15.766 -13.805 1 85.06 354 GLY B C 1
ATOM 6249 O O . GLY B 1 354 ? 7.371 16.75 -14.281 1 85.06 354 GLY B O 1
ATOM 6250 N N . VAL B 1 355 ? 5.602 15.797 -13.375 1 86.81 355 VAL B N 1
ATOM 6251 C CA . VAL B 1 355 ? 4.812 17.031 -13.391 1 86.81 355 VAL B CA 1
ATOM 6252 C C . VAL B 1 355 ? 5.555 18.125 -12.625 1 86.81 355 VAL B C 1
ATOM 6254 O O . VAL B 1 355 ? 5.609 19.266 -13.07 1 86.81 355 VAL B O 1
ATOM 6257 N N . PHE B 1 356 ? 6.105 17.797 -11.539 1 82 356 PHE B N 1
ATOM 6258 C CA . PHE B 1 356 ? 6.789 18.797 -10.719 1 82 356 PHE B CA 1
ATOM 6259 C C . PHE B 1 356 ? 8.023 19.328 -11.43 1 82 356 PHE B C 1
ATOM 6261 O O . PHE B 1 356 ? 8.367 20.5 -11.289 1 82 356 PHE B O 1
ATOM 6268 N N . ASP B 1 357 ? 8.664 18.469 -12.195 1 81.69 357 ASP B N 1
ATOM 6269 C CA . ASP B 1 357 ? 9.797 18.922 -12.992 1 81.69 357 ASP B CA 1
ATOM 6270 C C . ASP B 1 357 ? 9.367 19.984 -14 1 81.69 357 ASP B C 1
ATOM 6272 O O . ASP B 1 357 ? 10.055 21 -14.172 1 81.69 357 ASP B O 1
ATOM 6276 N N . VAL B 1 358 ? 8.328 19.688 -14.641 1 83.88 358 VAL B N 1
ATOM 6277 C CA . VAL B 1 358 ? 7.809 20.609 -15.648 1 83.88 358 VAL B CA 1
ATOM 6278 C C . VAL B 1 358 ? 7.441 21.938 -14.984 1 83.88 358 VAL B C 1
ATOM 6280 O O . VAL B 1 358 ? 7.715 23.016 -15.531 1 83.88 358 VAL B O 1
ATOM 6283 N N . LEU B 1 359 ? 6.832 21.859 -13.82 1 84.06 359 LEU B N 1
ATOM 6284 C CA . LEU B 1 359 ? 6.422 23.062 -13.094 1 84.06 359 LEU B CA 1
ATOM 6285 C C . LEU B 1 359 ? 7.641 23.875 -12.664 1 84.06 359 LEU B C 1
ATOM 6287 O O . LEU B 1 359 ? 7.648 25.094 -12.789 1 84.06 359 LEU B O 1
ATOM 6291 N N . ILE B 1 360 ? 8.633 23.234 -12.164 1 79.06 360 ILE B N 1
ATOM 6292 C CA . ILE B 1 360 ? 9.844 23.891 -11.703 1 79.06 360 ILE B CA 1
ATOM 6293 C C . ILE B 1 360 ? 10.555 24.547 -12.883 1 79.06 360 ILE B C 1
ATOM 6295 O O . ILE B 1 360 ? 11.008 25.703 -12.789 1 79.06 360 ILE B O 1
ATOM 6299 N N . ASP B 1 361 ? 10.664 23.781 -13.969 1 81.81 361 ASP B N 1
ATOM 6300 C CA . ASP B 1 361 ? 11.297 24.328 -15.164 1 81.81 361 ASP B CA 1
ATOM 6301 C C . ASP B 1 361 ? 10.531 25.547 -15.688 1 81.81 361 ASP B C 1
ATOM 6303 O O . ASP B 1 361 ? 11.125 26.516 -16.156 1 81.81 361 ASP B O 1
ATOM 6307 N N . GLY B 1 362 ? 9.258 25.391 -15.617 1 83.81 362 GLY B N 1
ATOM 6308 C CA . GLY B 1 362 ? 8.438 26.531 -16.016 1 83.81 362 GLY B CA 1
ATOM 6309 C C . GLY B 1 362 ? 8.648 27.75 -15.141 1 83.81 362 GLY B C 1
ATOM 6310 O O . GLY B 1 362 ? 8.734 28.875 -15.641 1 83.81 362 GLY B O 1
ATOM 6311 N N . MET B 1 363 ? 8.758 27.562 -13.883 1 82.12 363 MET B N 1
ATOM 6312 C CA . MET B 1 363 ? 8.977 28.656 -12.945 1 82.12 363 MET B CA 1
ATOM 6313 C C . MET B 1 363 ? 10.352 29.281 -13.141 1 82.12 363 MET B C 1
ATOM 6315 O O . MET B 1 363 ? 10.508 30.5 -13.031 1 82.12 363 MET B O 1
ATOM 6319 N N . LYS B 1 364 ? 11.328 28.422 -13.406 1 81.06 364 LYS B N 1
ATOM 6320 C CA . LYS B 1 364 ? 12.664 28.938 -13.703 1 81.06 364 LYS B CA 1
ATOM 6321 C C . LYS B 1 364 ? 12.664 29.797 -14.961 1 81.06 364 LYS B C 1
ATOM 6323 O O . LYS B 1 364 ? 13.328 30.828 -15.008 1 81.06 364 LYS B O 1
ATOM 6328 N N . TRP B 1 365 ? 11.977 29.328 -15.906 1 84.38 365 TRP B N 1
ATOM 6329 C CA . TRP B 1 365 ? 11.867 30.062 -17.156 1 84.38 365 TRP B CA 1
ATOM 6330 C C . TRP B 1 365 ? 11.234 31.438 -16.938 1 84.38 365 TRP B C 1
ATOM 6332 O O . TRP B 1 365 ? 11.711 32.438 -17.453 1 84.38 365 TRP B O 1
ATOM 6342 N N . ILE B 1 366 ? 10.211 31.484 -16.141 1 84.31 366 ILE B N 1
ATOM 6343 C CA . ILE B 1 366 ? 9.508 32.719 -15.836 1 84.31 366 ILE B CA 1
ATOM 6344 C C . ILE B 1 366 ? 10.422 33.656 -15.047 1 84.31 366 ILE B C 1
ATOM 6346 O O . ILE B 1 366 ? 10.461 34.875 -15.289 1 84.31 366 ILE B O 1
ATOM 6350 N N . ALA B 1 367 ? 11.094 33.094 -14.062 1 82.44 367 ALA B N 1
ATOM 6351 C CA . ALA B 1 367 ? 12.008 33.906 -13.242 1 82.44 367 ALA B CA 1
ATOM 6352 C C . ALA B 1 367 ? 13.125 34.5 -14.094 1 82.44 367 ALA B C 1
ATOM 6354 O O . ALA B 1 367 ? 13.539 35.625 -13.883 1 82.44 367 ALA B O 1
ATOM 6355 N N . ASN B 1 368 ? 13.57 33.75 -15.078 1 81.75 368 ASN B N 1
ATOM 6356 C CA . ASN B 1 368 ? 14.641 34.219 -15.953 1 81.75 368 ASN B CA 1
ATOM 6357 C C . ASN B 1 368 ? 14.164 35.344 -16.859 1 81.75 368 ASN B C 1
ATOM 6359 O O . ASN B 1 368 ? 14.883 36.344 -17.062 1 81.75 368 ASN B O 1
ATOM 6363 N N . ILE B 1 369 ? 13.055 35.188 -17.297 1 87.31 369 ILE B N 1
ATOM 6364 C CA . ILE B 1 369 ? 12.508 36.219 -18.188 1 87.31 369 ILE B CA 1
ATOM 6365 C C . ILE B 1 369 ? 12.266 37.5 -17.406 1 87.31 369 ILE B C 1
ATOM 6367 O O . ILE B 1 369 ? 12.445 38.594 -17.938 1 87.31 369 ILE B O 1
ATOM 6371 N N . ALA B 1 370 ? 11.828 37.375 -16.188 1 86.5 370 ALA B N 1
ATOM 6372 C CA . ALA B 1 370 ? 11.523 38.531 -15.352 1 86.5 370 ALA B CA 1
ATOM 6373 C C . ALA B 1 370 ? 12.797 39.125 -14.719 1 86.5 370 ALA B C 1
ATOM 6375 O O . ALA B 1 370 ? 12.734 40.094 -13.969 1 86.5 370 ALA B O 1
ATOM 6376 N N . ASN B 1 371 ? 13.961 38.562 -15.008 1 82.94 371 ASN B N 1
ATOM 6377 C CA . ASN B 1 371 ? 15.25 39 -14.477 1 82.94 371 ASN B CA 1
ATOM 6378 C C . ASN B 1 371 ? 15.266 38.969 -12.953 1 82.94 371 ASN B C 1
ATOM 6380 O O . ASN B 1 371 ? 15.781 39.875 -12.312 1 82.94 371 ASN B O 1
ATOM 6384 N N . LEU B 1 372 ? 14.57 38.094 -12.43 1 80.25 372 LEU B N 1
ATOM 6385 C CA . LEU B 1 372 ? 14.586 37.875 -10.984 1 80.25 372 LEU B CA 1
ATOM 6386 C C . LEU B 1 372 ? 15.703 36.906 -10.586 1 80.25 372 LEU B C 1
ATOM 6388 O O . LEU B 1 372 ? 16.266 36.219 -11.438 1 80.25 372 LEU B O 1
ATOM 6392 N N . ASP B 1 373 ? 16.109 37.031 -9.273 1 79.38 373 ASP B N 1
ATOM 6393 C CA . ASP B 1 373 ? 17.078 36.094 -8.758 1 79.38 373 ASP B CA 1
ATOM 6394 C C . ASP B 1 373 ? 16.547 34.656 -8.836 1 79.38 373 ASP B C 1
ATOM 6396 O O . ASP B 1 373 ? 15.453 34.375 -8.32 1 79.38 373 ASP B O 1
ATOM 6400 N N . THR B 1 374 ? 17.25 33.875 -9.555 1 77.88 374 THR B N 1
ATOM 6401 C CA . THR B 1 374 ? 16.781 32.5 -9.828 1 77.88 374 THR B CA 1
ATOM 6402 C C . THR B 1 374 ? 17.125 31.578 -8.672 1 77.88 374 THR B C 1
ATOM 6404 O O . THR B 1 374 ? 16.703 30.422 -8.656 1 77.88 374 THR B O 1
ATOM 6407 N N . ARG B 1 375 ? 17.828 32.156 -7.754 1 82.31 375 ARG B N 1
ATOM 6408 C CA . ARG B 1 375 ? 18.25 31.297 -6.664 1 82.31 375 ARG B CA 1
ATOM 6409 C C . ARG B 1 375 ? 17.062 30.781 -5.871 1 82.31 375 ARG B C 1
ATOM 6411 O O . ARG B 1 375 ? 17.109 29.672 -5.312 1 82.31 375 ARG B O 1
ATOM 6418 N N . PHE B 1 376 ? 15.969 31.484 -5.77 1 85.62 376 PHE B N 1
ATOM 6419 C CA . PHE B 1 376 ? 14.82 31.016 -4.992 1 85.62 376 PHE B CA 1
ATOM 6420 C C . PHE B 1 376 ? 14.109 29.875 -5.695 1 85.62 376 PHE B C 1
ATOM 6422 O O . PHE B 1 376 ? 13.469 29.047 -5.047 1 85.62 376 PHE B O 1
ATOM 6429 N N . VAL B 1 377 ? 14.25 29.797 -6.969 1 83.75 377 VAL B N 1
ATOM 6430 C CA . VAL B 1 377 ? 13.586 28.75 -7.754 1 83.75 377 VAL B CA 1
ATOM 6431 C C . VAL B 1 377 ? 14.125 27.391 -7.359 1 83.75 377 VAL B C 1
ATOM 6433 O O . VAL B 1 377 ? 13.398 26.391 -7.402 1 83.75 377 VAL B O 1
ATOM 6436 N N . ASP B 1 378 ? 15.297 27.359 -6.875 1 81 378 ASP B N 1
ATOM 6437 C CA . ASP B 1 378 ? 15.93 26.094 -6.488 1 81 378 ASP B CA 1
ATOM 6438 C C . ASP B 1 378 ? 15.352 25.578 -5.172 1 81 378 ASP B C 1
ATOM 6440 O O . ASP B 1 378 ? 15.484 24.391 -4.859 1 81 378 ASP B O 1
ATOM 6444 N N . GLY B 1 379 ? 14.734 26.359 -4.375 1 82.69 379 GLY B N 1
ATOM 6445 C CA . GLY B 1 379 ? 14.078 25.953 -3.141 1 82.69 379 GLY B CA 1
ATOM 6446 C C . GLY B 1 379 ? 12.602 25.656 -3.32 1 82.69 379 GLY B C 1
ATOM 6447 O O . GLY B 1 379 ? 11.977 25.031 -2.451 1 82.69 379 GLY B O 1
ATOM 6448 N N . LEU B 1 380 ? 12.094 25.922 -4.496 1 85.12 380 LEU B N 1
ATOM 6449 C CA . LEU B 1 380 ? 10.656 25.891 -4.73 1 85.12 380 LEU B CA 1
ATOM 6450 C C . LEU B 1 380 ? 10.141 24.453 -4.738 1 85.12 380 LEU B C 1
ATOM 6452 O O . LEU B 1 380 ? 8.977 24.203 -4.398 1 85.12 380 LEU B O 1
ATOM 6456 N N . PRO B 1 381 ? 11 23.547 -5.141 1 83.56 381 PRO B N 1
ATOM 6457 C CA . PRO B 1 381 ? 10.5 22.172 -5.094 1 83.56 381 PRO B CA 1
ATOM 6458 C C . PRO B 1 381 ? 10.016 21.766 -3.701 1 83.56 381 PRO B C 1
ATOM 6460 O O . PRO B 1 381 ? 9.008 21.062 -3.572 1 83.56 381 PRO B O 1
ATOM 6463 N N . THR B 1 382 ? 10.656 22.203 -2.695 1 87.88 382 THR B N 1
ATOM 6464 C CA . THR B 1 382 ? 10.242 21.922 -1.325 1 87.88 382 THR B CA 1
ATOM 6465 C C . THR B 1 382 ? 8.867 22.516 -1.046 1 87.88 382 THR B C 1
ATOM 6467 O O . THR B 1 382 ? 8.008 21.859 -0.446 1 87.88 382 THR B O 1
ATOM 6470 N N . ALA B 1 383 ? 8.672 23.688 -1.522 1 89.69 383 ALA B N 1
ATOM 6471 C CA . ALA B 1 383 ? 7.406 24.391 -1.306 1 89.69 383 ALA B CA 1
ATOM 6472 C C . ALA B 1 383 ? 6.273 23.719 -2.076 1 89.69 383 ALA B C 1
ATOM 6474 O O . ALA B 1 383 ? 5.145 23.656 -1.587 1 89.69 383 ALA B O 1
ATOM 6475 N N . LEU B 1 384 ? 6.527 23.266 -3.23 1 85.62 384 LEU B N 1
ATOM 6476 C CA . LEU B 1 384 ? 5.516 22.688 -4.109 1 85.62 384 LEU B CA 1
ATOM 6477 C C . LEU B 1 384 ? 5.047 21.344 -3.588 1 85.62 384 LEU B C 1
ATOM 6479 O O . LEU B 1 384 ? 3.877 20.984 -3.729 1 85.62 384 LEU B O 1
ATOM 6483 N N . ILE B 1 385 ? 5.949 20.609 -2.986 1 85.12 385 ILE B N 1
ATOM 6484 C CA . ILE B 1 385 ? 5.637 19.25 -2.557 1 85.12 385 ILE B CA 1
ATOM 6485 C C . ILE B 1 385 ? 5.047 19.266 -1.15 1 85.12 385 ILE B C 1
ATOM 6487 O O . ILE B 1 385 ? 4.332 18.344 -0.754 1 85.12 385 ILE B O 1
ATOM 6491 N N . LYS B 1 386 ? 5.27 20.312 -0.429 1 88.12 386 LYS B N 1
ATOM 6492 C CA . LYS B 1 386 ? 4.914 20.391 0.985 1 88.12 386 LYS B CA 1
ATOM 6493 C C . LYS B 1 386 ? 3.414 20.188 1.185 1 88.12 386 LYS B C 1
ATOM 6495 O O . LYS B 1 386 ? 2.992 19.438 2.062 1 88.12 386 LYS B O 1
ATOM 6500 N N . PRO B 1 387 ? 2.562 20.812 0.376 1 87.62 387 PRO B N 1
ATOM 6501 C CA . PRO B 1 387 ? 1.127 20.594 0.568 1 87.62 387 PRO B CA 1
ATOM 6502 C C . PRO B 1 387 ? 0.714 19.156 0.294 1 87.62 387 PRO B C 1
ATOM 6504 O O . PRO B 1 387 ? -0.346 18.719 0.747 1 87.62 387 PRO B O 1
ATOM 6507 N N . LEU B 1 388 ? 1.556 18.5 -0.373 1 82.31 388 LEU B N 1
ATOM 6508 C CA . LEU B 1 388 ? 1.192 17.156 -0.824 1 82.31 388 LEU B CA 1
ATOM 6509 C C . LEU B 1 388 ? 1.794 16.094 0.089 1 82.31 388 LEU B C 1
ATOM 6511 O O . LEU B 1 388 ? 1.156 15.07 0.369 1 82.31 388 LEU B O 1
ATOM 6515 N N . SER B 1 389 ? 3.033 16.375 0.509 1 80.94 389 SER B N 1
ATOM 6516 C CA . SER B 1 389 ? 3.768 15.375 1.276 1 80.94 389 SER B CA 1
ATOM 6517 C C . SER B 1 389 ? 4.832 16.016 2.152 1 80.94 389 SER B C 1
ATOM 6519 O O . SER B 1 389 ? 5.746 16.672 1.646 1 80.94 389 SER B O 1
ATOM 6521 N N . GLY B 1 390 ? 4.727 15.773 3.406 1 80.75 390 GLY B N 1
ATOM 6522 C CA . GLY B 1 390 ? 5.754 16.266 4.309 1 80.75 390 GLY B CA 1
ATOM 6523 C C . GLY B 1 390 ? 7.086 15.562 4.133 1 80.75 390 GLY B C 1
ATOM 6524 O O . GLY B 1 390 ? 8.133 16.203 4.094 1 80.75 390 GLY B O 1
ATOM 6525 N N . SER B 1 391 ? 7.023 14.273 4.055 1 76.38 391 SER B N 1
ATOM 6526 C CA . SER B 1 391 ? 8.242 13.5 3.865 1 76.38 391 SER B CA 1
ATOM 6527 C C . SER B 1 391 ? 8.898 13.812 2.523 1 76.38 391 SER B C 1
ATOM 6529 O O . SER B 1 391 ? 10.125 13.875 2.422 1 76.38 391 SER B O 1
ATOM 6531 N N . GLY B 1 392 ? 8.055 13.953 1.579 1 79.06 392 GLY B N 1
ATOM 6532 C CA . GLY B 1 392 ? 8.586 14.367 0.289 1 79.06 392 GLY B CA 1
ATOM 6533 C C . GLY B 1 392 ? 9.273 15.719 0.331 1 79.06 392 GLY B C 1
ATOM 6534 O O . GLY B 1 392 ? 10.352 15.891 -0.244 1 79.06 392 GLY B O 1
ATOM 6535 N N . ALA B 1 393 ? 8.617 16.609 1.007 1 87.44 393 ALA B N 1
ATOM 6536 C CA . ALA B 1 393 ? 9.203 17.938 1.143 1 87.44 393 ALA B CA 1
ATOM 6537 C C . ALA B 1 393 ? 10.523 17.891 1.904 1 87.44 393 ALA B C 1
ATOM 6539 O O . ALA B 1 393 ? 11.461 18.609 1.583 1 87.44 393 ALA B O 1
ATOM 6540 N N . ARG B 1 394 ? 10.562 17.078 2.846 1 84.94 394 ARG B N 1
ATOM 6541 C CA . ARG B 1 394 ? 11.805 16.875 3.584 1 84.94 394 ARG B CA 1
ATOM 6542 C C . ARG B 1 394 ? 12.898 16.328 2.678 1 84.94 394 ARG B C 1
ATOM 6544 O O . ARG B 1 394 ? 14.055 16.766 2.752 1 84.94 394 ARG B O 1
ATOM 6551 N N . GLY B 1 395 ? 12.562 15.375 1.908 1 80.56 395 GLY B N 1
ATOM 6552 C CA . GLY B 1 395 ? 13.508 14.852 0.943 1 80.56 395 GLY B CA 1
ATOM 6553 C C . GLY B 1 395 ? 14.039 15.906 -0.012 1 80.56 395 GLY B C 1
ATOM 6554 O O . GLY B 1 395 ? 15.242 15.945 -0.291 1 80.56 395 GLY B O 1
ATOM 6555 N N . MET B 1 396 ? 13.164 16.719 -0.447 1 83.31 396 MET B N 1
ATOM 6556 C CA . MET B 1 396 ? 13.578 17.781 -1.356 1 83.31 396 MET B CA 1
ATOM 6557 C C . MET B 1 396 ? 14.484 18.781 -0.65 1 83.31 396 MET B C 1
ATOM 6559 O O . MET B 1 396 ? 15.414 19.312 -1.257 1 83.31 396 MET B O 1
ATOM 6563 N N . MET B 1 397 ? 14.172 19.047 0.551 1 89.44 397 MET B N 1
ATOM 6564 C CA . MET B 1 397 ? 15.023 19.922 1.354 1 89.44 397 MET B CA 1
ATOM 6565 C C . MET B 1 397 ? 16.438 19.359 1.472 1 89.44 397 MET B C 1
ATOM 6567 O O . MET B 1 397 ? 17.406 20.062 1.262 1 89.44 397 MET B O 1
ATOM 6571 N N . VAL B 1 398 ? 16.547 18.094 1.753 1 85.19 398 VAL B N 1
ATOM 6572 C CA . VAL B 1 398 ? 17.828 17.438 1.911 1 85.19 398 VAL B CA 1
ATOM 6573 C C . VAL B 1 398 ? 18.594 17.453 0.585 1 85.19 398 VAL B C 1
ATOM 6575 O O . VAL B 1 398 ? 19.797 17.703 0.556 1 85.19 398 VAL B O 1
ATOM 6578 N N . ASP B 1 399 ? 17.906 17.266 -0.432 1 79.38 399 ASP B N 1
ATOM 6579 C CA . ASP B 1 399 ? 18.516 17.297 -1.757 1 79.38 399 ASP B CA 1
ATOM 6580 C C . ASP B 1 399 ? 19.078 18.672 -2.066 1 79.38 399 ASP B C 1
ATOM 6582 O O . ASP B 1 399 ? 20.172 18.797 -2.615 1 79.38 399 ASP B O 1
ATOM 6586 N N . THR B 1 400 ? 18.328 19.641 -1.794 1 85.5 400 THR B N 1
ATOM 6587 C CA . THR B 1 400 ? 18.766 21 -2.012 1 85.5 400 THR B CA 1
ATOM 6588 C C . THR B 1 400 ? 20.016 21.312 -1.18 1 85.5 400 THR B C 1
ATOM 6590 O O . THR B 1 400 ? 20.953 21.938 -1.667 1 85.5 400 THR B O 1
ATOM 6593 N N . MET B 1 401 ? 20.047 20.875 0.003 1 87.38 401 MET B N 1
ATOM 6594 C CA . MET B 1 401 ? 21.188 21.109 0.885 1 87.38 401 MET B CA 1
ATOM 6595 C C . MET B 1 401 ? 22.422 20.328 0.406 1 87.38 401 MET B C 1
ATOM 6597 O O . MET B 1 401 ? 23.547 20.797 0.52 1 87.38 401 MET B O 1
ATOM 6601 N N . ALA B 1 402 ? 22.172 19.203 -0.075 1 80.31 402 ALA B N 1
ATOM 6602 C CA . ALA B 1 402 ? 23.266 18.375 -0.581 1 80.31 402 ALA B CA 1
ATOM 6603 C C . ALA B 1 402 ? 23.875 18.984 -1.843 1 80.31 402 ALA B C 1
ATOM 6605 O O . ALA B 1 402 ? 25.094 18.906 -2.059 1 80.31 402 ALA B O 1
ATOM 6606 N N . THR B 1 403 ? 23.109 19.594 -2.621 1 77.69 403 THR B N 1
ATOM 6607 C CA . THR B 1 403 ? 23.531 20.156 -3.896 1 77.69 403 THR B CA 1
ATOM 6608 C C . THR B 1 403 ? 24.219 21.5 -3.691 1 77.69 403 THR B C 1
ATOM 6610 O O . THR B 1 403 ? 25.266 21.781 -4.285 1 77.69 403 THR B O 1
ATOM 6613 N N . PHE B 1 404 ? 23.609 22.328 -2.867 1 86.06 404 PHE B N 1
ATOM 6614 C CA . PHE B 1 404 ? 24.078 23.703 -2.773 1 86.06 404 PHE B CA 1
ATOM 6615 C C . PHE B 1 404 ? 24.781 23.953 -1.443 1 86.06 404 PHE B C 1
ATOM 6617 O O . PHE B 1 404 ? 25.469 24.953 -1.28 1 86.06 404 PHE B O 1
ATOM 6624 N N . GLY B 1 405 ? 24.578 23.031 -0.542 1 86 405 GLY B N 1
ATOM 6625 C CA . GLY B 1 405 ? 25.078 23.219 0.809 1 86 405 GLY B CA 1
ATOM 6626 C C . GLY B 1 405 ? 24 23.609 1.794 1 86 405 GLY B C 1
ATOM 6627 O O . GLY B 1 405 ? 23.062 24.344 1.446 1 86 405 GLY B O 1
ATOM 6628 N N . ALA B 1 406 ? 24.141 23.25 2.99 1 90.38 406 ALA B N 1
ATOM 6629 C CA . ALA B 1 406 ? 23.141 23.5 4.031 1 90.38 406 ALA B CA 1
ATOM 6630 C C . ALA B 1 406 ? 23.094 24.969 4.406 1 90.38 406 ALA B C 1
ATOM 6632 O O . ALA B 1 406 ? 22.031 25.484 4.801 1 90.38 406 ALA B O 1
ATOM 6633 N N . ASP B 1 407 ? 24.203 25.688 4.203 1 91.62 407 ASP B N 1
ATOM 6634 C CA . ASP B 1 407 ? 24.25 27.094 4.617 1 91.62 407 ASP B CA 1
ATOM 6635 C C . ASP B 1 407 ? 24.141 28.031 3.416 1 91.62 407 ASP B C 1
ATOM 6637 O O . ASP B 1 407 ? 24.281 29.25 3.555 1 91.62 407 ASP B O 1
ATOM 6641 N N . SER B 1 408 ? 23.922 27.453 2.311 1 91.19 408 SER B N 1
ATOM 6642 C CA . SER B 1 408 ? 23.672 28.266 1.13 1 91.19 408 SER B CA 1
ATOM 6643 C C . SER B 1 408 ? 22.297 28.938 1.215 1 91.19 408 SER B C 1
ATOM 6645 O O . SER B 1 408 ? 21.469 28.578 2.055 1 91.19 408 SER B O 1
ATOM 6647 N N . PHE B 1 409 ? 22.141 29.969 0.395 1 91.25 409 PHE B N 1
ATOM 6648 C CA . PHE B 1 409 ? 20.844 30.625 0.334 1 91.25 409 PHE B CA 1
ATOM 6649 C C . PHE B 1 409 ? 19.734 29.625 0.032 1 91.25 409 PHE B C 1
ATOM 6651 O O . PHE B 1 409 ? 18.703 29.625 0.689 1 91.25 409 PHE B O 1
ATOM 6658 N N . GLN B 1 410 ? 19.938 28.734 -0.955 1 90.44 410 GLN B N 1
ATOM 6659 C CA . GLN B 1 410 ? 18.969 27.734 -1.365 1 90.44 410 GLN B CA 1
ATOM 6660 C C . GLN B 1 410 ? 18.656 26.766 -0.229 1 90.44 410 GLN B C 1
ATOM 6662 O O . GLN B 1 410 ? 17.5 26.406 -0.001 1 90.44 410 GLN B O 1
ATOM 6667 N N . GLY B 1 411 ? 19.703 26.328 0.425 1 90.88 411 GLY B N 1
ATOM 6668 C CA . GLY B 1 411 ? 19.547 25.406 1.537 1 90.88 411 GLY B CA 1
ATOM 6669 C C . GLY B 1 411 ? 18.734 26 2.682 1 90.88 411 GLY B C 1
ATOM 6670 O O . GLY B 1 411 ? 17.859 25.328 3.24 1 90.88 411 GLY B O 1
ATOM 6671 N N . LYS B 1 412 ? 19.047 27.219 2.979 1 92.75 412 LYS B N 1
ATOM 6672 C CA . LYS B 1 412 ? 18.328 27.891 4.059 1 92.75 412 LYS B CA 1
ATOM 6673 C C . LYS B 1 412 ? 16.875 28.172 3.668 1 92.75 412 LYS B C 1
ATOM 6675 O O . LYS B 1 412 ? 15.977 28.031 4.488 1 92.75 412 LYS B O 1
ATOM 6680 N N . LEU B 1 413 ? 16.688 28.531 2.494 1 93.06 413 LEU B N 1
ATOM 6681 C CA . LEU B 1 413 ? 15.32 28.766 2.016 1 93.06 413 LEU B CA 1
ATOM 6682 C C . LEU B 1 413 ? 14.508 27.469 2.072 1 93.06 413 LEU B C 1
ATOM 6684 O O . LEU B 1 413 ? 13.367 27.469 2.527 1 93.06 413 LEU B O 1
ATOM 6688 N N . ALA B 1 414 ? 15.086 26.391 1.594 1 92.44 414 ALA B N 1
ATOM 6689 C CA . ALA B 1 414 ? 14.406 25.094 1.61 1 92.44 414 ALA B CA 1
ATOM 6690 C C . ALA B 1 414 ? 14.023 24.703 3.033 1 92.44 414 ALA B C 1
ATOM 6692 O O . ALA B 1 414 ? 12.945 24.141 3.262 1 92.44 414 ALA B O 1
ATOM 6693 N N . ALA B 1 415 ? 14.859 24.969 3.912 1 91.69 415 ALA B N 1
ATOM 6694 C CA . ALA B 1 415 ? 14.594 24.672 5.316 1 91.69 415 ALA B CA 1
ATOM 6695 C C . ALA B 1 415 ? 13.414 25.469 5.844 1 91.69 415 ALA B C 1
ATOM 6697 O O . ALA B 1 415 ? 12.547 24.938 6.543 1 91.69 415 ALA B O 1
ATOM 6698 N N . VAL B 1 416 ? 13.398 26.719 5.512 1 91.5 416 VAL B N 1
ATOM 6699 C CA . VAL B 1 416 ? 12.32 27.578 5.965 1 91.5 416 VAL B CA 1
ATOM 6700 C C . VAL B 1 416 ? 11 27.172 5.312 1 91.5 416 VAL B C 1
ATOM 6702 O O . VAL B 1 416 ? 9.953 27.156 5.965 1 91.5 416 VAL B O 1
ATOM 6705 N N . LEU B 1 417 ? 11.07 26.828 4.121 1 92 417 LEU B N 1
ATOM 6706 C CA . LEU B 1 417 ? 9.875 26.391 3.398 1 92 417 LEU B CA 1
ATOM 6707 C C . LEU B 1 417 ? 9.328 25.094 3.99 1 92 417 LEU B C 1
ATOM 6709 O O . LEU B 1 417 ? 8.109 24.922 4.086 1 92 417 LEU B O 1
ATOM 6713 N N . GLN B 1 418 ? 10.203 24.219 4.316 1 88.56 418 GLN B N 1
ATOM 6714 C CA . GLN B 1 418 ? 9.789 22.953 4.941 1 88.56 418 GLN B CA 1
ATOM 6715 C C . GLN B 1 418 ? 9.078 23.219 6.266 1 88.56 418 GLN B C 1
ATOM 6717 O O . GLN B 1 418 ? 8.172 22.469 6.645 1 88.56 418 GLN B O 1
ATOM 6722 N N . GLY B 1 419 ? 9.445 24.219 6.914 1 83.94 419 GLY B N 1
ATOM 6723 C CA . GLY B 1 419 ? 8.883 24.516 8.227 1 83.94 419 GLY B CA 1
ATOM 6724 C C . GLY B 1 419 ? 7.664 25.422 8.164 1 83.94 419 GLY B C 1
ATOM 6725 O O . GLY B 1 419 ? 7 25.641 9.18 1 83.94 419 GLY B O 1
ATOM 6726 N N . SER B 1 420 ? 7.207 25.906 7.098 1 76.56 420 SER B N 1
ATOM 6727 C CA . SER B 1 420 ? 6.238 26.984 7.008 1 76.56 420 SER B CA 1
ATOM 6728 C C . SER B 1 420 ? 4.809 26.469 7.023 1 76.56 420 SER B C 1
ATOM 6730 O O . SER B 1 420 ? 3.865 27.203 7.293 1 76.56 420 SER B O 1
ATOM 6732 N N . SER B 1 421 ? 4.574 25.266 6.66 1 71.38 421 SER B N 1
ATOM 6733 C CA . SER B 1 421 ? 3.205 24.766 6.621 1 71.38 421 SER B CA 1
ATOM 6734 C C . SER B 1 421 ? 3.16 23.25 6.777 1 71.38 421 SER B C 1
ATOM 6736 O O . SER B 1 421 ? 4.203 22.594 6.836 1 71.38 421 SER B O 1
ATOM 6738 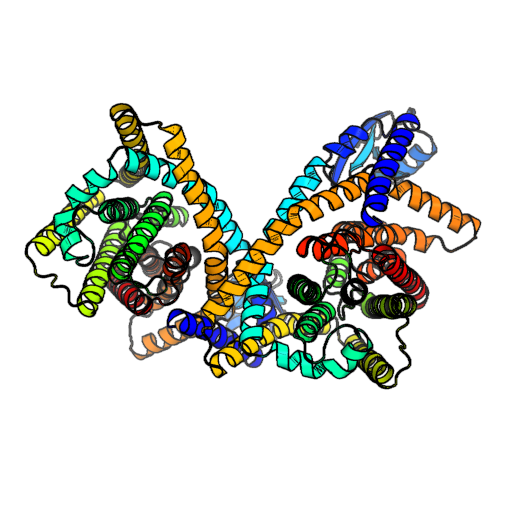N N . ASP B 1 422 ? 1.897 22.844 7.008 1 78.06 422 ASP B N 1
ATOM 6739 C CA . ASP B 1 422 ? 1.661 21.406 7.066 1 78.06 422 ASP B CA 1
ATOM 6740 C C . ASP B 1 422 ? 1.203 20.875 5.715 1 78.06 422 ASP B C 1
ATOM 6742 O O . ASP B 1 422 ? 1.035 21.641 4.762 1 78.06 422 ASP B O 1
ATOM 6746 N N . THR B 1 423 ? 1.114 19.594 5.633 1 83.69 423 THR B N 1
ATOM 6747 C CA . THR B 1 423 ? 0.685 18.891 4.434 1 83.69 423 THR B CA 1
ATOM 6748 C C . THR B 1 423 ? -0.822 19.016 4.234 1 83.69 423 THR B C 1
ATOM 6750 O O . THR B 1 423 ? -1.6 18.266 4.812 1 83.69 423 THR B O 1
ATOM 6753 N N . THR B 1 424 ? -1.199 19.906 3.416 1 88.5 424 THR B N 1
ATOM 6754 C CA . THR B 1 424 ? -2.588 20.312 3.219 1 88.5 424 THR B CA 1
ATOM 6755 C C . THR B 1 424 ? -3.443 19.109 2.818 1 88.5 424 THR B C 1
ATOM 6757 O O . THR B 1 424 ? -4.438 18.797 3.477 1 88.5 424 THR B O 1
ATOM 6760 N N . PHE B 1 425 ? -3.08 18.391 1.834 1 86.94 425 PHE B N 1
ATOM 6761 C CA . PHE B 1 425 ? -3.914 17.328 1.296 1 86.94 425 PHE B CA 1
ATOM 6762 C C . PHE B 1 425 ? -3.926 16.125 2.232 1 86.94 425 PHE B C 1
ATOM 6764 O O . PHE B 1 425 ? -4.941 15.438 2.355 1 86.94 425 PHE B O 1
ATOM 6771 N N . TYR B 1 426 ? -2.877 15.906 2.832 1 82.69 426 TYR B N 1
ATOM 6772 C CA . TYR B 1 426 ? -2.83 14.875 3.859 1 82.69 426 TYR B CA 1
ATOM 6773 C C . TYR B 1 426 ? -3.801 15.188 4.992 1 82.69 426 TYR B C 1
ATOM 6775 O O . TYR B 1 426 ? -4.551 14.312 5.43 1 82.69 426 TYR B O 1
ATOM 6783 N N . VAL B 1 427 ? -3.719 16.391 5.449 1 88.56 427 VAL B N 1
ATOM 6784 C CA . VAL B 1 427 ? -4.562 16.828 6.559 1 88.56 427 VAL B CA 1
ATOM 6785 C C . VAL B 1 427 ? -6.035 16.703 6.164 1 88.56 427 VAL B C 1
ATOM 6787 O O . VAL B 1 427 ? -6.859 16.234 6.945 1 88.56 427 VAL B O 1
ATOM 6790 N N . ILE B 1 428 ? -6.285 17.078 5.039 1 90.5 428 ILE B N 1
ATOM 6791 C CA . ILE B 1 428 ? -7.664 17.016 4.574 1 90.5 428 ILE B CA 1
ATOM 6792 C C . ILE B 1 428 ? -8.133 15.562 4.52 1 90.5 428 ILE B C 1
ATOM 6794 O O . ILE B 1 428 ? -9.211 15.234 5.008 1 90.5 428 ILE B O 1
ATOM 6798 N N . ALA B 1 429 ? -7.355 14.734 3.998 1 85.62 429 ALA B N 1
ATOM 6799 C CA . ALA B 1 429 ? -7.727 13.336 3.836 1 85.62 429 ALA B CA 1
ATOM 6800 C C . ALA B 1 429 ? -7.906 12.648 5.188 1 85.62 429 ALA B C 1
ATOM 6802 O O . ALA B 1 429 ? -8.891 11.945 5.41 1 85.62 429 ALA B O 1
ATOM 6803 N N . VAL B 1 430 ? -7.008 12.906 6.051 1 87.5 430 VAL B N 1
ATOM 6804 C CA . VAL B 1 430 ? -6.992 12.219 7.336 1 87.5 430 VAL B CA 1
ATOM 6805 C C . VAL B 1 430 ? -8.109 12.758 8.227 1 87.5 430 VAL B C 1
ATOM 6807 O O . VAL B 1 430 ? -8.875 11.992 8.812 1 87.5 430 VAL B O 1
ATOM 6810 N N . TYR B 1 431 ? -8.234 14.023 8.273 1 93 431 TYR B N 1
ATOM 6811 C CA . TYR B 1 431 ? -9.141 14.625 9.242 1 93 431 TYR B CA 1
ATOM 6812 C C . TYR B 1 431 ? -10.586 14.539 8.758 1 93 431 TYR B C 1
ATOM 6814 O O . TYR B 1 431 ? -11.492 14.242 9.539 1 93 431 TYR B O 1
ATOM 6822 N N . PHE B 1 432 ? -10.836 14.781 7.559 1 92.06 432 PHE B N 1
ATOM 6823 C CA . PHE B 1 432 ? -12.195 14.609 7.043 1 92.06 432 PHE B CA 1
ATOM 6824 C C . PHE B 1 432 ? -12.523 13.133 6.871 1 92.06 432 PHE B C 1
ATOM 6826 O O . PHE B 1 432 ? -13.672 12.719 7.043 1 92.06 432 PHE B O 1
ATOM 6833 N N . GLY B 1 433 ? -11.562 12.352 6.52 1 87 433 GLY B N 1
ATOM 6834 C CA . GLY B 1 433 ? -11.766 10.914 6.43 1 87 433 GLY B CA 1
ATOM 6835 C C . GLY B 1 433 ? -12.188 10.289 7.746 1 87 433 GLY B C 1
ATOM 6836 O O . GLY B 1 433 ? -13.031 9.391 7.773 1 87 433 GLY B O 1
ATOM 6837 N N . ALA B 1 434 ? -11.625 10.789 8.797 1 90.44 434 ALA B N 1
ATOM 6838 C CA . ALA B 1 434 ? -11.906 10.242 10.125 1 90.44 434 ALA B CA 1
ATOM 6839 C C . ALA B 1 434 ? -13.375 10.445 10.5 1 90.44 434 ALA B C 1
ATOM 6841 O O . ALA B 1 434 ? -13.93 9.68 11.297 1 90.44 434 ALA B O 1
ATOM 6842 N N . VAL B 1 435 ? -14 11.477 9.945 1 92.5 435 VAL B N 1
ATOM 6843 C CA . VAL B 1 435 ? -15.383 11.758 10.305 1 92.5 435 VAL B CA 1
ATOM 6844 C C . VAL B 1 435 ? -16.281 11.57 9.086 1 92.5 435 VAL B C 1
ATOM 6846 O O . VAL B 1 435 ? -17.438 12.016 9.078 1 92.5 435 VAL B O 1
ATOM 6849 N N . ALA B 1 436 ? -15.742 11.016 8 1 87.75 436 ALA B N 1
ATOM 6850 C CA . ALA B 1 436 ? -16.484 10.578 6.816 1 87.75 436 ALA B CA 1
ATOM 6851 C C . ALA B 1 436 ? -17.125 11.766 6.113 1 87.75 436 ALA B C 1
ATOM 6853 O O . ALA B 1 436 ? -18.281 11.68 5.668 1 87.75 436 ALA B O 1
ATOM 6854 N N . VAL B 1 437 ? -16.562 12.938 6.16 1 90.38 437 VAL B N 1
ATOM 6855 C CA . VAL B 1 437 ? -17.016 14.094 5.398 1 90.38 437 VAL B CA 1
ATOM 6856 C C . VAL B 1 437 ? -16.609 13.945 3.936 1 90.38 437 VAL B C 1
ATOM 6858 O O . VAL B 1 437 ? -15.469 13.617 3.635 1 90.38 437 VAL B O 1
ATOM 6861 N N . LYS B 1 438 ? -17.562 14.234 3.062 1 85.88 438 LYS B N 1
ATOM 6862 C CA . LYS B 1 438 ? -17.328 14.039 1.634 1 85.88 438 LYS B CA 1
ATOM 6863 C C . LYS B 1 438 ? -17.141 15.375 0.919 1 85.88 438 LYS B C 1
ATOM 6865 O O . LYS B 1 438 ? -16.281 15.508 0.046 1 85.88 438 LYS B O 1
ATOM 6870 N N . ASN B 1 439 ? -17.984 16.281 1.289 1 90.88 439 ASN B N 1
ATOM 6871 C CA . ASN B 1 439 ? -17.906 17.609 0.703 1 90.88 439 ASN B CA 1
ATOM 6872 C C . ASN B 1 439 ? -17.094 18.562 1.577 1 90.88 439 ASN B C 1
ATOM 6874 O O . ASN B 1 439 ? -17.578 19.062 2.586 1 90.88 439 ASN B O 1
ATOM 6878 N N . THR B 1 440 ? -15.938 18.938 1.085 1 93.31 440 THR B N 1
ATOM 6879 C CA . THR B 1 440 ? -15.008 19.719 1.896 1 93.31 440 THR B CA 1
ATOM 6880 C C . THR B 1 440 ? -15.219 21.219 1.663 1 93.31 440 THR B C 1
ATOM 6882 O O . THR B 1 440 ? -14.57 22.047 2.299 1 93.31 440 THR B O 1
ATOM 6885 N N . ARG B 1 441 ? -16.141 21.578 0.77 1 93.94 441 ARG B N 1
ATOM 6886 C CA . ARG B 1 441 ? -16.438 22.969 0.445 1 93.94 441 ARG B CA 1
ATOM 6887 C C . ARG B 1 441 ? -15.172 23.734 0.048 1 93.94 441 ARG B C 1
ATOM 6889 O O . ARG B 1 441 ? -14.422 23.281 -0.814 1 93.94 441 ARG B O 1
ATOM 6896 N N . TYR B 1 442 ? -14.898 24.844 0.562 1 93.88 442 TYR B N 1
ATOM 6897 C CA . TYR B 1 442 ? -13.797 25.688 0.104 1 93.88 442 TYR B CA 1
ATOM 6898 C C . TYR B 1 442 ? -12.547 25.453 0.947 1 93.88 442 TYR B C 1
ATOM 6900 O O . TYR B 1 442 ? -11.602 26.234 0.903 1 93.88 442 TYR B O 1
ATOM 6908 N N . THR B 1 443 ? -12.477 24.359 1.729 1 95.06 443 THR B N 1
ATOM 6909 C CA . THR B 1 443 ? -11.383 24.062 2.645 1 95.06 443 THR B CA 1
ATOM 6910 C C . THR B 1 443 ? -10.055 23.984 1.892 1 95.06 443 THR B C 1
ATOM 6912 O O . THR B 1 443 ? -9.062 24.578 2.311 1 95.06 443 THR B O 1
ATOM 6915 N N . VAL B 1 444 ? -10.07 23.344 0.783 1 92 444 VAL B N 1
ATOM 6916 C CA . VAL B 1 444 ? -8.844 23.109 0.02 1 92 444 VAL B CA 1
ATOM 6917 C C . VAL B 1 444 ? -8.281 24.453 -0.461 1 92 444 VAL B C 1
ATOM 6919 O O . VAL B 1 444 ? -7.09 24.719 -0.308 1 92 444 VAL B O 1
ATOM 6922 N N . ILE B 1 445 ? -9.102 25.25 -0.995 1 92.69 445 ILE B N 1
ATOM 6923 C CA . ILE B 1 445 ? -8.688 26.531 -1.548 1 92.69 445 ILE B CA 1
ATOM 6924 C C . ILE B 1 445 ? -8.156 27.422 -0.43 1 92.69 445 ILE B C 1
ATOM 6926 O O . ILE B 1 445 ? -7.137 28.094 -0.595 1 92.69 445 ILE B O 1
ATOM 6930 N N . ALA B 1 446 ? -8.852 27.438 0.657 1 94.75 446 ALA B N 1
ATOM 6931 C CA . ALA B 1 446 ? -8.445 28.266 1.787 1 94.75 446 ALA B CA 1
ATOM 6932 C C . ALA B 1 446 ? -7.082 27.828 2.32 1 94.75 446 ALA B C 1
ATOM 6934 O O . ALA B 1 446 ? -6.227 28.672 2.625 1 94.75 446 ALA B O 1
ATOM 6935 N N . MET B 1 447 ? -6.844 26.562 2.416 1 94.06 447 MET B N 1
ATOM 6936 C CA . MET B 1 447 ? -5.59 26.031 2.941 1 94.06 447 MET B CA 1
ATOM 6937 C C . MET B 1 447 ? -4.441 26.297 1.973 1 94.06 447 MET B C 1
ATOM 6939 O O . MET B 1 447 ? -3.338 26.656 2.393 1 94.06 447 MET B O 1
ATOM 6943 N N . LEU B 1 448 ? -4.75 26.172 0.714 1 92.12 448 LEU B N 1
ATOM 6944 C CA . LEU B 1 448 ? -3.715 26.406 -0.29 1 92.12 448 LEU B CA 1
ATOM 6945 C C . LEU B 1 448 ? -3.326 27.875 -0.341 1 92.12 448 LEU B C 1
ATOM 6947 O O . LEU B 1 448 ? -2.162 28.203 -0.573 1 92.12 448 LEU B O 1
ATOM 6951 N N . LEU B 1 449 ? -4.273 28.719 -0.204 1 94.38 449 LEU B N 1
ATOM 6952 C CA . LEU B 1 449 ? -3.979 30.141 -0.166 1 94.38 449 LEU B CA 1
ATOM 6953 C C . LEU B 1 449 ? -3.129 30.484 1.05 1 94.38 449 LEU B C 1
ATOM 6955 O O . LEU B 1 449 ? -2.219 31.312 0.96 1 94.38 449 LEU B O 1
ATOM 6959 N N . ALA B 1 450 ? -3.467 29.891 2.176 1 93.75 450 ALA B N 1
ATOM 6960 C CA . ALA B 1 450 ? -2.652 30.094 3.371 1 93.75 450 ALA B CA 1
ATOM 6961 C C . ALA B 1 450 ? -1.227 29.594 3.152 1 93.75 450 ALA B C 1
ATOM 6963 O O . ALA B 1 450 ? -0.265 30.234 3.584 1 93.75 450 ALA B O 1
ATOM 6964 N N . ASP B 1 451 ? -1.111 28.484 2.512 1 92.12 451 ASP B N 1
ATOM 6965 C CA . ASP B 1 451 ? 0.203 27.953 2.172 1 92.12 451 ASP B CA 1
ATOM 6966 C C . ASP B 1 451 ? 0.981 28.922 1.29 1 92.12 451 ASP B C 1
ATOM 6968 O O . ASP B 1 451 ? 2.191 29.094 1.461 1 92.12 451 ASP B O 1
ATOM 6972 N N . LEU B 1 452 ? 0.29 29.438 0.359 1 92.75 452 LEU B N 1
ATOM 6973 C CA . LEU B 1 452 ? 0.924 30.391 -0.55 1 92.75 452 LEU B CA 1
ATOM 6974 C C . LEU B 1 452 ? 1.496 31.578 0.217 1 92.75 452 LEU B C 1
ATOM 6976 O O . LEU B 1 452 ? 2.6 32.031 -0.081 1 92.75 452 LEU B O 1
ATOM 6980 N N . VAL B 1 453 ? 0.761 32.094 1.146 1 93.56 453 VAL B N 1
ATOM 6981 C CA . VAL B 1 453 ? 1.241 33.188 1.973 1 93.56 453 VAL B CA 1
ATOM 6982 C C . VAL B 1 453 ? 2.482 32.75 2.748 1 93.56 453 VAL B C 1
ATOM 6984 O O . VAL B 1 453 ? 3.447 33.5 2.867 1 93.56 453 VAL B O 1
ATOM 6987 N N . GLY B 1 454 ? 2.412 31.531 3.311 1 91.88 454 GLY B N 1
ATOM 6988 C CA . GLY B 1 454 ? 3.584 31 3.986 1 91.88 454 GLY B CA 1
ATOM 6989 C C . GLY B 1 454 ? 4.805 30.906 3.09 1 91.88 454 GLY B C 1
ATOM 6990 O O . GLY B 1 454 ? 5.914 31.25 3.508 1 91.88 454 GLY B O 1
ATOM 6991 N N . ILE B 1 455 ? 4.594 30.516 1.886 1 91.75 455 ILE B N 1
ATOM 6992 C CA . ILE B 1 455 ? 5.672 30.375 0.914 1 91.75 455 ILE B CA 1
ATOM 6993 C C . ILE B 1 455 ? 6.242 31.75 0.57 1 91.75 455 ILE B C 1
ATOM 6995 O O . ILE B 1 455 ? 7.461 31.938 0.572 1 91.75 455 ILE B O 1
ATOM 6999 N N . MET B 1 456 ? 5.391 32.688 0.265 1 92.69 456 MET B N 1
ATOM 7000 C CA . MET B 1 456 ? 5.824 34.031 -0.08 1 92.69 456 MET B CA 1
ATOM 7001 C C . MET B 1 456 ? 6.586 34.688 1.075 1 92.69 456 MET B C 1
ATOM 7003 O O . MET B 1 456 ? 7.605 35.344 0.863 1 92.69 456 MET B O 1
ATOM 7007 N N . THR B 1 457 ? 6.074 34.469 2.238 1 93 457 THR B N 1
ATOM 7008 C CA . THR B 1 457 ? 6.75 35 3.418 1 93 457 THR B CA 1
ATOM 7009 C C . THR B 1 457 ? 8.125 34.344 3.592 1 93 457 THR B C 1
ATOM 7011 O O . THR B 1 457 ? 9.094 35.031 3.926 1 93 457 THR B O 1
ATOM 7014 N N . SER B 1 458 ? 8.172 33.031 3.412 1 92.81 458 SER B N 1
ATOM 7015 C CA . SER B 1 458 ? 9.43 32.312 3.523 1 92.81 458 SER B CA 1
ATOM 7016 C C . SER B 1 458 ? 10.469 32.875 2.539 1 92.81 458 SER B C 1
ATOM 7018 O O . SER B 1 458 ? 11.633 33.031 2.895 1 92.81 458 SER B O 1
ATOM 7020 N N . ILE B 1 459 ? 10.07 33.094 1.339 1 90.44 459 ILE B N 1
ATOM 7021 C CA . ILE B 1 459 ? 10.969 33.625 0.31 1 90.44 459 ILE B CA 1
ATOM 7022 C C . ILE B 1 459 ? 11.43 35.031 0.689 1 90.44 459 ILE B C 1
ATOM 7024 O O . ILE B 1 459 ? 12.625 35.344 0.618 1 90.44 459 ILE B O 1
ATOM 7028 N N . ALA B 1 460 ? 10.523 35.844 1.081 1 91.81 460 ALA B N 1
ATOM 7029 C CA . ALA B 1 460 ? 10.852 37.219 1.479 1 91.81 460 ALA B CA 1
ATOM 7030 C C . ALA B 1 460 ? 11.828 37.219 2.65 1 91.81 460 ALA B C 1
ATOM 7032 O O . ALA B 1 460 ? 12.789 38 2.664 1 91.81 460 ALA B O 1
ATOM 7033 N N . LEU B 1 461 ? 11.578 36.375 3.59 1 89.94 461 LEU B N 1
ATOM 7034 C CA . LEU B 1 461 ? 12.43 36.312 4.773 1 89.94 461 LEU B CA 1
ATOM 7035 C C . LEU B 1 461 ? 13.805 35.75 4.418 1 89.94 461 LEU B C 1
ATOM 7037 O O . LEU B 1 461 ? 14.812 36.156 5.008 1 89.94 461 LEU B O 1
ATOM 7041 N N . ALA B 1 462 ? 13.852 34.812 3.521 1 90 462 ALA B N 1
ATOM 7042 C CA . ALA B 1 462 ? 15.141 34.281 3.084 1 90 462 ALA B CA 1
ATOM 7043 C C . ALA B 1 462 ? 16 35.375 2.459 1 90 462 ALA B C 1
ATOM 7045 O O . ALA B 1 462 ? 17.203 35.438 2.707 1 90 462 ALA B O 1
ATOM 7046 N N . TYR B 1 463 ? 15.398 36.219 1.664 1 89.62 463 TYR B N 1
ATOM 7047 C CA . TYR B 1 463 ? 16.141 37.312 1.045 1 89.62 463 TYR B CA 1
ATOM 7048 C C . TYR B 1 463 ? 16.531 38.344 2.08 1 89.62 463 TYR B C 1
ATOM 7050 O O . TYR B 1 463 ? 17.594 38.969 1.973 1 89.62 463 TYR B O 1
ATOM 7058 N N . LEU B 1 464 ? 15.766 38.5 3.037 1 88.81 464 LEU B N 1
ATOM 7059 C CA . LEU B 1 464 ? 16.031 39.5 4.066 1 88.81 464 LEU B CA 1
ATOM 7060 C C . LEU B 1 464 ? 17.141 39.031 5.004 1 88.81 464 LEU B C 1
ATOM 7062 O O . LEU B 1 464 ? 17.984 39.844 5.41 1 88.81 464 LEU B O 1
ATOM 7066 N N . PHE B 1 465 ? 17.125 37.781 5.285 1 88.06 465 PHE B N 1
ATOM 7067 C CA . PHE B 1 465 ? 18.031 37.312 6.324 1 88.06 465 PHE B CA 1
ATOM 7068 C C . PHE B 1 465 ? 19.281 36.688 5.707 1 88.06 465 PHE B C 1
ATOM 7070 O O . PHE B 1 465 ? 20.344 36.688 6.336 1 88.06 465 PHE B O 1
ATOM 7077 N N . PHE B 1 466 ? 19.141 36.156 4.562 1 87.19 466 PHE B N 1
ATOM 7078 C CA . PHE B 1 466 ? 20.234 35.312 4.078 1 87.19 466 PHE B CA 1
ATOM 7079 C C . PHE B 1 466 ? 20.781 35.875 2.768 1 87.19 466 PHE B C 1
ATOM 7081 O O . PHE B 1 466 ? 21.719 35.281 2.201 1 87.19 466 PHE B O 1
ATOM 7088 N N . ALA B 1 467 ? 20.156 36.781 2.125 1 76.5 467 ALA B N 1
ATOM 7089 C CA . ALA B 1 467 ? 20.688 37.312 0.871 1 76.5 467 ALA B CA 1
ATOM 7090 C C . ALA B 1 467 ? 21.969 38.094 1.105 1 76.5 467 ALA B C 1
ATOM 7092 O O . ALA B 1 467 ? 22.141 38.719 2.158 1 76.5 467 ALA B O 1
#

pLDDT: mean 86.41, std 7.04, range [66.31, 97.12]

Foldseek 3Di:
DVVVVVLVVLQVVLVVLLVVCCVPDQQSVCLVVCQAANAAFDKAWRDKDFLVPDDPVVSVVCVVPQWDDDLQWTWHADPVSGIITIIHGFHHGHLVVLLVVLLVVLVVLLVLLLQLLLLVLLCVVLCVLLVQQQVCQLQVCLLPVLDDRSQSLSSLLVQLVVLLQLVNPSNNQSSLLVSLVSVCVSDPDLQAQDLNNLLSLLLVFLRQYQAPVVLLVLLVVLPNPCSCLLRVLLNVLSLQLNVLLSVLSCVVVVRDCPPPSNCCVNVVVVVVSVVVVVVLVPDDPVRNVVCSCCVNVVVVVVSSVVSVVSSVVVVHPSNVSSNVSSVLSNVLSVLLSVLSSSLSNSLSSNSSSCVLSVVLVVVLVVCVVVVHDSLQSLLCSLLVCQLRDLVSSVVSLSVQCNVQNCLALSNSLSSSSSSRGHRNSNSCSSNCSSSNHNHHDCSSVSNVVSSVSSNVSSNVVSVVSRD/DVLVVVLVCLQVVLVVLLVVCCVPDQQSVCLVVCQAANAAFDKAWRDKDFLVPDDPVVSVVCVVPQWDDDLQWTWHADPVSGIITIIGGFQHGHLVVLLVVLLVVLVVLLVLLLQLLLLVLLCVVLCVLLVQQQVCQLQVCLLPVLDDRSQSLSSLLVQLVVLLQLPNPSNNQSSLLVSLVSVCVSDPDLQAQDLSNLLSLLLNFLRQYQAPVVLLVLLVVLPDPCSCLLRVLLNVLSLLLNVLLSVLSCVVVVRDCPDPSNCCVNVVVVVVSVVVVVVLVPDDPVRNVVCSVCVNVVVVVVSSVVSVVSSVVSPHPSVVSSNVSSVLSNVLSVLLSVLSSSLSNSLSSNSSSCVLSVVLVVVLVVCVVVVHDSLQSLLCSLLVCQLRDLVSSVVSLSVQCNVQNCLALSNSLSSSSSSRGHRNSNSCSSNCSSSNHNHHDCSSVSSVVSSVSSNVSSVVVSVVSRD

Solvent-accessible surface area (backbone atoms only — not comparable to full-atom values): 44988 Å² total; per-residue (Å²): 79,56,59,56,52,51,50,50,45,36,46,53,52,16,53,49,45,32,51,49,41,39,73,74,33,84,81,32,71,57,43,70,54,36,31,39,68,24,48,49,69,39,77,42,80,66,47,77,42,51,52,87,76,50,57,67,72,58,49,57,46,39,72,73,35,54,73,36,72,58,96,75,36,35,39,35,51,42,97,78,60,46,42,29,40,30,32,34,64,34,80,37,33,4,36,56,50,38,43,53,47,38,48,50,51,35,61,54,42,27,17,43,23,18,51,51,28,6,52,47,35,28,22,49,77,45,41,49,30,46,53,46,6,56,70,47,34,76,48,47,44,66,77,28,67,88,54,66,85,66,36,52,41,52,17,31,42,49,51,14,52,50,26,31,30,51,50,33,57,74,50,16,52,41,30,39,46,51,19,45,46,46,46,49,75,71,35,86,50,63,48,42,59,40,71,57,53,42,49,50,49,29,41,55,37,10,33,41,35,68,55,65,59,69,58,31,50,50,29,41,75,59,64,26,89,62,39,64,73,49,49,65,52,17,34,52,11,3,45,48,5,23,49,41,17,50,50,53,46,24,61,77,68,67,47,75,67,81,41,67,60,45,42,49,50,54,49,48,50,50,49,49,49,50,52,48,48,59,53,55,70,70,44,53,74,69,53,44,52,50,49,51,38,40,52,39,33,34,44,52,52,48,50,54,47,52,34,52,51,43,17,56,73,65,67,50,60,46,47,62,32,22,38,58,20,8,49,51,22,41,54,39,36,62,55,19,40,65,38,41,28,56,50,49,33,34,50,26,35,27,59,44,32,41,50,60,55,55,51,50,53,49,50,45,52,51,29,55,73,68,70,42,82,57,60,60,55,66,21,40,63,14,51,68,32,23,39,65,28,56,68,58,11,50,52,41,26,52,50,35,18,70,72,64,28,34,77,29,62,39,14,44,33,12,52,22,35,53,48,11,43,38,31,46,54,50,50,49,29,44,50,34,31,54,59,57,39,62,28,52,66,65,42,65,60,46,40,51,53,14,47,48,49,9,46,53,43,25,54,53,43,37,51,71,73,58,99,78,57,61,24,52,51,50,49,46,35,46,50,52,15,54,50,45,31,51,49,41,37,74,72,33,84,82,31,66,56,41,46,30,36,28,35,68,23,48,50,70,41,76,43,80,67,47,76,40,50,54,86,75,50,57,66,72,58,50,58,47,38,72,76,34,54,73,35,70,56,97,73,36,33,39,36,53,40,97,79,60,48,42,28,40,32,32,32,64,34,82,37,32,3,34,52,50,35,15,37,48,37,44,52,52,35,60,61,43,28,62,46,22,20,50,52,28,6,52,47,34,27,21,49,76,43,40,50,30,49,53,46,7,56,70,48,34,76,50,47,45,64,78,28,67,87,52,65,86,68,37,53,41,50,16,29,43,48,51,14,53,50,26,32,32,53,51,34,58,75,52,16,51,42,31,39,47,50,19,45,47,46,46,49,75,70,33,88,49,63,48,42,59,40,72,58,53,41,48,51,49,29,42,56,37,10,32,42,34,67,55,65,58,71,59,32,51,49,29,43,74,58,63,27,90,62,41,64,73,48,49,62,51,18,33,52,12,3,44,47,6,22,50,40,18,52,50,53,48,24,62,77,68,66,47,75,66,80,40,66,59,46,43,48,50,55,48,48,50,49,50,51,50,49,51,49,48,59,51,55,69,70,44,54,72,68,55,46,51,52,49,51,51,44,52,41,56,46,46,53,53,47,50,53,50,51,35,53,52,42,16,57,72,64,67,51,64,55,66,62,32,24,49,58,18,20,53,49,20,43,53,39,34,62,53,19,39,34,36,41,30,57,52,48,32,32,52,25,33,26,58,44,33,42,50,59,55,54,52,50,52,50,49,44,52,50,30,55,74,68,68,44,79,57,58,61,55,66,22,40,61,13,52,68,33,23,38,64,27,55,66,58,10,50,51,41,27,52,50,35,18,70,73,62,29,34,77,29,60,41,16,43,34,11,50,24,36,52,47,10,41,38,30,45,55,48,49,49,29,44,50,32,30,55,59,59,39,62,28,51,69,64,43,64,60,48,39,50,51,14,43,48,49,8,47,54,44,25,53,53,43,34,51,70,73,58,99

InterPro domains:
  IPR011642 Nucleoside transporter/FeoB GTPase, Gate domain [PF07670] (107-220)
  IPR011642 Nucleoside transporter/FeoB GTPase, Gate domain [PF07670] (334-436)
  IPR052549 Spore maturation protein B [PTHR35793] (199-466)

Secondary structure (DSSP, 8-state):
-HHHHHHHHHHHHHHHHHHHHHHH-GGGTTHHHHHHH--TT-EEEEEEEEGGGS-HHHHHHHHH-SEEEETTEEEEE-TTSSEEEEEEE--S--HHHHHHHHHHHHHHHHHHHHHHHHHHHHHHHHTHHHHHHHHHHHHHHHH-TTSPTT-HHHHHHHHHHHHHHTT-HHHHHHHHHHHHHHHHHH-SSTTB--HHHHHHHHHHHT---S--HHHHHHHHHTT-S-GGGGHHHHHHHHHHHHHHHHHHHHHHHT--TTSHHHHHHHHHHHHHHHHHHHHHHTS-HHHHHHHHHHHHHHHHHHHHHHHHHHHHHTT--HHHHHHHHHHHHHHHHHHHHHHHHHHHHHHHHHHHHTHHHHHHHHHHHHHHHTT--GGGGGGHHHHHHTTT-HHHHHHHHHHHHHHH-TTSHHHHHHHHHHHS---HHHHHHHHHHHTT--B-TTHHHHHHHHHHHHHHHHHHHHHHHH-/-HHHHHHHHHHHHHHHHHHHHHHH-GGGTTHHHHHHH--TT-EEEEEEEEGGGS-HHHHHHHHH-SEEEETTEEEEE-TTSSEEEEEEE--S--HHHHHHHHHHHHHHHHHHHHHHHHHHHHHHHHTHHHHHHHHHHHHHHHH-TTSPTT-HHHHHHHHHHHHHHTT-HHHHHHHHHHHHHHHHHH-SSTTB--HHHHHHHHHHHT---S--HHHHHHHHHTT-S-GGGGHHHHHHHHHHHHHHHHHHHHHHHT--TTSHHHHHHHHHHHHHHHHHHHHHHTS-HHHHHHHHHHHHHHHHHHHHHHHHHHHHHTT--HHHHHHHHHHHHHHHHHHHHHHHHHHHHHHHHHHHHTHHHHHHHHHHHHHHHTT--GGGGGGHHHHHHTTT-HHHHHHHHHHHHHHH-TTSHHHHHHHHHHHS---HHHHHHHHHHHTT--B-TTHHHHHHHHHHHHHHHHHHHHHHHH-

Radius of gyration: 31.79 Å; Cα contacts (8 Å, |Δi|>4): 1550; chains: 2; bounding box: 70×92×76 Å

Sequence (934 aa):
MVLSRIWSAFIIVAIAIASIKYISSDHYKTIFNDMVVGKGGDTLHIATNKINTISPAIRDSLMKTPNFADSRIHYQADSLKQNIKVYRIQEADGVIGTSETAVKICLGLIGIMTLFMGFMSIAEKAGGINLLSRFIQPFFSKLFPDIPKNHPAFGHMLMNFSANLLGLDNAATPFGLKAMESLQSLNPQKDTASNSQIMFLCLHAGGMTLIPVSIIAIRASMGSKTPTDIFLPCMIATFSATLAAMIIVSLYQKINLLKPVVIAYVGGISVLISLLVLYLVKLSKNELNDFSKVLSNGLILFIFFAIVLGAIYKKINVFDAFIEGAKEGFTTCVKIIPYLVGMLIAISLLRTSGVFDVLIDGMKWIANIANLDTRFVDGLPTALIKPLSGSGARGMMVDTMATFGADSFQGKLAAVLQGSSDTTFYVIAVYFGAVAVKNTRYTVIAMLLADLVGIMTSIALAYLFFAMVLSRIWSAFIIVAIAIASIKYISSDHYKTIFNDMVVGKGGDTLHIATNKINTISPAIRDSLMKTPNFADSRIHYQADSLKQNIKVYRIQEADGVIGTSETAVKICLGLIGIMTLFMGFMSIAEKAGGINLLSRFIQPFFSKLFPDIPKNHPAFGHMLMNFSANLLGLDNAATPFGLKAMESLQSLNPQKDTASNSQIMFLCLHAGGMTLIPVSIIAIRASMGSKTPTDIFLPCMIATFSATLAAMIIVSLYQKINLLKPVVIAYVGGISVLISLLVLYLVKLSKNELNDFSKVLSNGLILFIFFAIVLGAIYKKINVFDAFIEGAKEGFTTCVKIIPYLVGMLIAISLLRTSGVFDVLIDGMKWIANIANLDTRFVDGLPTALIKPLSGSGARGMMVDTMATFGADSFQGKLAAVLQGSSDTTFYVIAVYFGAVAVKNTRYTVIAMLLADLVGIMTSIALAYLFFA

Organism: NCBI:txid2305228